Protein AF-A0A0J8QVL4-F1 (afdb_monomer_lite)

pLDDT: mean 79.71, std 18.75, range [22.23, 97.5]

Structure (mmCIF, N/CA/C/O backbone):
data_AF-A0A0J8QVL4-F1
#
_entry.id   AF-A0A0J8QVL4-F1
#
loop_
_atom_site.group_PDB
_atom_site.id
_atom_site.type_symbol
_atom_site.label_atom_id
_atom_site.label_alt_id
_atom_site.label_comp_id
_atom_site.label_asym_id
_atom_site.label_entity_id
_atom_site.label_seq_id
_atom_site.pdbx_PDB_ins_code
_atom_site.Cartn_x
_atom_site.Cartn_y
_atom_site.Cartn_z
_atom_site.occupancy
_atom_site.B_iso_or_equiv
_atom_site.auth_seq_id
_atom_site.auth_comp_id
_atom_site.auth_asym_id
_atom_site.auth_atom_id
_atom_site.pdbx_PDB_model_num
ATOM 1 N N . MET A 1 1 ? 39.184 -20.331 41.368 1.00 28.38 1 MET A N 1
ATOM 2 C CA . MET A 1 1 ? 39.234 -19.074 40.586 1.00 28.38 1 MET A CA 1
ATOM 3 C C . MET A 1 1 ? 39.093 -19.473 39.129 1.00 28.38 1 MET A C 1
ATOM 5 O O . MET A 1 1 ? 40.038 -20.032 38.588 1.00 28.38 1 MET A O 1
ATOM 9 N N . ASP A 1 2 ? 37.900 -19.327 38.549 1.00 22.23 2 ASP A N 1
ATOM 10 C CA . ASP A 1 2 ? 37.401 -20.333 37.600 1.00 22.23 2 ASP A CA 1
ATOM 11 C C . ASP A 1 2 ? 36.879 -19.774 36.267 1.00 22.23 2 ASP A C 1
ATOM 13 O O . ASP A 1 2 ? 36.326 -18.684 36.210 1.00 22.23 2 ASP A O 1
ATOM 17 N N . HIS A 1 3 ? 37.071 -20.603 35.235 1.00 25.53 3 HIS A N 1
ATOM 18 C CA . HIS A 1 3 ? 36.350 -20.815 33.967 1.00 25.53 3 HIS A CA 1
ATOM 19 C C . HIS A 1 3 ? 35.288 -19.830 33.406 1.00 25.53 3 HIS A C 1
ATOM 21 O O . HIS A 1 3 ? 34.504 -19.202 34.108 1.00 25.53 3 HIS A O 1
ATOM 27 N N . SER A 1 4 ? 35.136 -19.921 32.069 1.00 22.64 4 SER A N 1
ATOM 28 C CA . SER A 1 4 ? 34.223 -19.169 31.173 1.00 22.64 4 SER A CA 1
ATOM 29 C C . SER A 1 4 ? 34.699 -17.728 30.887 1.00 22.64 4 SER A C 1
ATOM 31 O O . SER A 1 4 ? 35.385 -17.142 31.711 1.00 22.64 4 SER A O 1
ATOM 33 N N . ASN A 1 5 ? 34.486 -17.101 29.721 1.00 23.95 5 ASN A N 1
ATOM 34 C CA . ASN A 1 5 ? 33.603 -17.333 28.559 1.00 23.95 5 ASN A CA 1
ATOM 35 C C . ASN A 1 5 ? 34.333 -16.886 27.252 1.00 23.95 5 ASN A C 1
ATOM 37 O O . ASN A 1 5 ? 35.250 -16.079 27.344 1.00 23.95 5 ASN A O 1
ATOM 41 N N . GLN A 1 6 ? 34.015 -17.289 26.008 1.00 24.62 6 GLN A N 1
ATOM 42 C CA . GLN A 1 6 ? 33.051 -18.273 25.469 1.00 24.62 6 GLN A CA 1
ATOM 43 C C . GLN A 1 6 ? 33.609 -18.903 24.150 1.00 24.62 6 GLN A C 1
ATOM 45 O O . GLN A 1 6 ? 34.723 -19.422 24.166 1.00 24.62 6 GLN A O 1
ATOM 50 N N . ARG A 1 7 ? 32.877 -18.886 23.016 1.00 23.16 7 ARG A N 1
ATOM 51 C CA . ARG A 1 7 ? 33.274 -19.326 21.650 1.00 23.16 7 ARG A CA 1
ATOM 52 C C . ARG A 1 7 ? 32.525 -18.493 20.578 1.00 23.16 7 ARG A C 1
ATOM 54 O O . ARG A 1 7 ? 31.671 -17.691 20.935 1.00 23.16 7 ARG A O 1
ATOM 61 N N . LEU A 1 8 ? 32.851 -18.716 19.294 1.00 24.00 8 LEU A N 1
ATOM 62 C CA . LEU A 1 8 ? 32.160 -18.249 18.068 1.00 24.00 8 LEU A CA 1
ATOM 63 C C . LEU A 1 8 ? 30.622 -18.091 18.191 1.00 24.00 8 LEU A C 1
ATOM 65 O O . LEU A 1 8 ? 29.977 -18.942 18.806 1.00 24.00 8 LEU A O 1
ATOM 69 N N . PRO A 1 9 ? 30.026 -17.112 17.477 1.00 25.50 9 PRO A N 1
ATOM 70 C CA . PRO A 1 9 ? 29.537 -17.430 16.126 1.00 25.50 9 PRO A CA 1
ATOM 71 C C . PRO A 1 9 ? 29.955 -16.452 15.010 1.00 25.50 9 PRO A C 1
ATOM 73 O O . PRO A 1 9 ? 30.121 -15.253 15.208 1.00 25.50 9 PRO A O 1
ATOM 76 N N . VAL A 1 10 ? 30.059 -17.007 13.801 1.00 29.09 10 VAL A N 1
ATOM 77 C CA . VAL A 1 10 ? 30.136 -16.305 12.506 1.00 29.09 10 VAL A CA 1
ATOM 78 C C . VAL A 1 10 ? 28.773 -16.467 11.805 1.00 29.09 10 VAL A C 1
ATOM 80 O O . VAL A 1 10 ? 28.102 -17.466 12.050 1.00 29.09 10 VAL A O 1
ATOM 83 N N . LEU A 1 11 ? 28.414 -15.529 10.910 1.00 23.84 11 LEU A N 1
ATOM 84 C CA . LEU A 1 11 ? 27.121 -15.365 10.199 1.00 23.84 11 LEU A CA 1
ATOM 85 C C . LEU A 1 11 ? 25.985 -14.727 11.032 1.00 23.84 11 LEU A C 1
ATOM 87 O O . LEU A 1 11 ? 25.540 -15.329 12.001 1.00 23.84 11 LEU A O 1
ATOM 91 N N . LEU A 1 12 ? 25.482 -13.563 10.560 1.00 25.17 12 LEU A N 1
ATOM 92 C CA . LEU A 1 12 ? 24.091 -13.018 10.625 1.00 25.17 12 LEU A CA 1
ATOM 93 C C . LEU A 1 12 ? 23.994 -11.470 10.769 1.00 25.17 12 LEU A C 1
ATOM 95 O O . LEU A 1 12 ? 23.228 -10.961 11.581 1.00 25.17 12 LEU A O 1
ATOM 99 N N . THR A 1 13 ? 24.714 -10.688 9.951 1.00 25.05 13 THR A N 1
ATOM 100 C CA . THR A 1 13 ? 24.688 -9.200 10.001 1.00 25.05 13 THR A CA 1
ATOM 101 C C . THR A 1 13 ? 24.576 -8.523 8.621 1.00 25.05 13 THR A C 1
ATOM 103 O O . THR A 1 13 ? 25.299 -7.585 8.306 1.00 25.05 13 THR A O 1
ATOM 106 N N . ALA A 1 14 ? 23.642 -8.979 7.775 1.00 24.83 14 ALA A N 1
ATOM 107 C CA . ALA A 1 14 ? 23.415 -8.431 6.426 1.00 24.83 14 ALA A CA 1
ATOM 108 C C . ALA A 1 14 ? 21.928 -8.093 6.158 1.00 24.83 14 ALA A C 1
ATOM 110 O O . ALA A 1 14 ? 21.315 -8.654 5.250 1.00 24.83 14 ALA A O 1
ATOM 111 N N . ALA A 1 15 ? 21.322 -7.222 6.981 1.00 25.09 15 ALA A N 1
ATOM 112 C CA . ALA A 1 15 ? 19.874 -6.953 6.944 1.00 25.09 15 ALA A CA 1
ATOM 113 C C . ALA A 1 15 ? 19.450 -5.559 7.482 1.00 25.09 15 ALA A C 1
ATOM 115 O O . ALA A 1 15 ? 18.636 -5.474 8.398 1.00 25.09 15 ALA A O 1
ATOM 116 N N . THR A 1 16 ? 19.976 -4.454 6.933 1.00 25.03 16 THR A N 1
ATOM 117 C CA . THR A 1 16 ? 19.717 -3.087 7.455 1.00 25.03 16 THR A CA 1
ATOM 118 C C . THR A 1 16 ? 19.412 -2.021 6.390 1.00 25.03 16 THR A C 1
ATOM 120 O O . THR A 1 16 ? 20.083 -0.997 6.313 1.00 25.03 16 THR A O 1
ATOM 123 N N . ALA A 1 17 ? 18.348 -2.215 5.599 1.00 24.56 17 ALA A N 1
ATOM 124 C CA . ALA A 1 17 ? 17.564 -1.112 5.011 1.00 24.56 17 ALA A CA 1
ATOM 125 C C . ALA A 1 17 ? 16.278 -1.618 4.319 1.00 24.56 17 ALA A C 1
ATOM 127 O O . ALA A 1 17 ? 16.263 -2.737 3.798 1.00 24.56 17 ALA A O 1
ATOM 128 N N . PRO A 1 18 ? 15.209 -0.795 4.226 1.00 26.20 18 PRO A N 1
ATOM 129 C CA . PRO A 1 18 ? 13.975 -1.118 3.503 1.00 26.20 18 PRO A CA 1
ATOM 130 C C . PRO A 1 18 ? 14.159 -0.977 1.980 1.00 26.20 18 PRO A C 1
ATOM 132 O O . PRO A 1 18 ? 13.442 -0.239 1.302 1.00 26.20 18 PRO A O 1
ATOM 135 N N . HIS A 1 19 ? 15.149 -1.671 1.422 1.00 29.91 19 HIS A N 1
ATOM 136 C CA . HIS A 1 19 ? 15.411 -1.651 -0.006 1.00 29.91 19 HIS A CA 1
ATOM 137 C C . HIS A 1 19 ? 14.321 -2.402 -0.778 1.00 29.91 19 HIS A C 1
ATOM 139 O O . HIS A 1 19 ? 14.218 -3.629 -0.711 1.00 29.91 19 HIS A O 1
ATOM 145 N N . THR A 1 20 ? 13.635 -1.703 -1.683 1.00 28.09 20 THR A N 1
ATOM 146 C CA . THR A 1 20 ? 13.179 -2.323 -2.933 1.00 28.09 20 THR A CA 1
ATOM 147 C C . THR A 1 20 ? 14.398 -2.620 -3.812 1.00 28.09 20 THR A C 1
ATOM 149 O O . THR A 1 20 ? 14.589 -1.994 -4.854 1.00 28.09 20 THR A O 1
ATOM 152 N N . HIS A 1 21 ? 15.250 -3.556 -3.376 1.00 31.02 21 HIS A N 1
ATOM 153 C CA . HIS A 1 21 ? 16.342 -4.094 -4.182 1.00 31.02 21 HIS A CA 1
ATOM 154 C C . HIS A 1 21 ? 15.748 -4.913 -5.330 1.00 31.02 21 HIS A C 1
ATOM 156 O O . HIS A 1 21 ? 15.659 -6.145 -5.293 1.00 31.02 21 HIS A O 1
ATOM 162 N N . GLU A 1 22 ? 15.387 -4.210 -6.399 1.00 29.97 22 GLU A N 1
ATOM 163 C CA . GLU A 1 22 ? 15.580 -4.759 -7.729 1.00 29.97 22 GLU A CA 1
ATOM 164 C C . GLU A 1 22 ? 17.099 -4.893 -7.896 1.00 29.97 22 GLU A C 1
ATOM 166 O O . GLU A 1 22 ? 17.783 -3.941 -8.259 1.00 29.97 22 GLU A O 1
ATOM 171 N N . LEU A 1 23 ? 17.626 -6.071 -7.530 1.00 27.78 23 LEU A N 1
ATOM 172 C CA . LEU A 1 23 ? 18.971 -6.512 -7.909 1.00 27.78 23 LEU A CA 1
ATOM 173 C C . LEU A 1 23 ? 19.200 -6.149 -9.378 1.00 27.78 23 LEU A C 1
ATOM 175 O O . LEU A 1 23 ? 18.275 -6.303 -10.184 1.00 27.78 23 LEU A O 1
ATOM 179 N N . SER A 1 24 ? 20.412 -5.671 -9.688 1.00 33.34 24 SER A N 1
ATOM 180 C CA . SER A 1 24 ? 20.784 -5.136 -11.002 1.00 33.34 24 SER A CA 1
ATOM 181 C C . SER A 1 24 ? 20.139 -5.917 -12.147 1.00 33.34 24 SER A C 1
ATOM 183 O O . SER A 1 24 ? 20.134 -7.149 -12.157 1.00 33.34 24 SER A O 1
ATOM 185 N N . ARG A 1 25 ? 19.640 -5.200 -13.163 1.00 42.72 25 ARG A N 1
ATOM 186 C CA . ARG A 1 25 ? 19.015 -5.801 -14.359 1.00 42.72 25 ARG A CA 1
ATOM 187 C C . ARG A 1 25 ? 19.977 -6.680 -15.178 1.00 42.72 25 ARG A C 1
ATOM 189 O O . ARG A 1 25 ? 19.543 -7.297 -16.151 1.00 42.72 25 ARG A O 1
ATOM 196 N N . ALA A 1 26 ? 21.236 -6.795 -14.747 1.00 35.22 26 ALA A N 1
ATOM 197 C CA . ALA A 1 26 ? 22.073 -7.976 -14.923 1.00 35.22 26 ALA A CA 1
ATOM 198 C C . ALA A 1 26 ? 21.353 -9.264 -14.464 1.00 35.22 26 ALA A C 1
ATOM 200 O O . ALA A 1 26 ? 21.518 -9.772 -13.356 1.00 35.22 26 ALA A O 1
ATOM 201 N N . THR A 1 27 ? 20.578 -9.841 -15.380 1.00 41.84 27 THR A N 1
ATOM 202 C CA . THR A 1 27 ? 20.256 -11.267 -15.348 1.00 41.84 27 THR A CA 1
ATOM 203 C C . THR A 1 27 ? 21.536 -12.082 -15.183 1.00 41.84 27 THR A C 1
ATOM 205 O O . THR A 1 27 ? 22.532 -11.760 -15.831 1.00 41.84 27 THR A O 1
ATOM 208 N N . SER A 1 28 ? 21.463 -13.162 -14.394 1.00 37.44 28 SER A N 1
ATOM 209 C CA . SER A 1 28 ? 22.421 -14.281 -14.406 1.00 37.44 28 SER A CA 1
ATOM 210 C C . SER A 1 28 ? 23.033 -14.463 -15.799 1.00 37.44 28 SER A C 1
ATOM 212 O O . SER A 1 28 ? 22.246 -14.589 -16.746 1.00 37.44 28 SER A O 1
ATOM 214 N N . PRO A 1 29 ? 24.371 -14.542 -15.955 1.00 34.25 29 PRO A N 1
ATOM 215 C CA . PRO A 1 29 ? 24.927 -15.133 -17.164 1.00 34.25 29 PRO A CA 1
ATOM 216 C C . PRO A 1 29 ? 24.305 -16.528 -17.300 1.00 34.25 29 PRO A C 1
ATOM 218 O O . PRO A 1 29 ? 24.163 -17.268 -16.323 1.00 34.25 29 PRO A O 1
ATOM 221 N N . GLY A 1 30 ? 23.763 -16.802 -18.477 1.00 35.84 30 GLY A N 1
ATOM 222 C CA . GLY A 1 30 ? 22.739 -17.824 -18.658 1.00 35.84 30 GLY A CA 1
ATOM 223 C C . GLY A 1 30 ? 21.930 -17.462 -19.888 1.00 35.84 30 GLY A C 1
ATOM 224 O O . GLY A 1 30 ? 21.100 -16.555 -19.839 1.00 35.84 30 GLY A O 1
ATOM 225 N N . GLY A 1 31 ? 22.258 -18.123 -20.996 1.00 40.38 31 GLY A N 1
ATOM 226 C CA . GLY A 1 31 ? 21.935 -17.660 -22.341 1.00 40.38 31 GLY A CA 1
ATOM 227 C C . GLY A 1 31 ? 20.446 -17.583 -22.687 1.00 40.38 31 GLY A C 1
ATOM 228 O O . GLY A 1 31 ? 19.537 -17.773 -21.861 1.00 40.38 31 GLY A O 1
ATOM 229 N N . GLY A 1 32 ? 20.202 -17.326 -23.974 1.00 41.00 32 GLY A N 1
ATOM 230 C CA . GLY A 1 32 ? 18.872 -17.448 -24.561 1.00 41.00 32 GLY A CA 1
ATOM 231 C C . GLY A 1 32 ? 18.220 -18.788 -24.183 1.00 41.00 32 GLY A C 1
ATOM 232 O O . GLY A 1 32 ? 18.923 -19.764 -23.914 1.00 41.00 32 GLY A O 1
ATOM 233 N N . PRO A 1 33 ? 16.877 -18.862 -24.080 1.00 36.72 33 PRO A N 1
ATOM 234 C CA . PRO A 1 33 ? 16.226 -20.165 -23.970 1.00 36.72 33 PRO A CA 1
ATOM 235 C C . PRO A 1 33 ? 16.722 -21.044 -25.132 1.00 36.72 33 PRO A C 1
ATOM 237 O O . PRO A 1 33 ? 16.661 -20.568 -26.265 1.00 36.72 33 PRO A O 1
ATOM 240 N N . PRO A 1 34 ? 17.237 -22.261 -24.877 1.00 33.31 34 PRO A N 1
ATOM 241 C CA . PRO A 1 34 ? 17.708 -23.114 -25.958 1.00 33.31 34 PRO A CA 1
ATOM 242 C C . PRO A 1 34 ? 16.543 -23.377 -26.911 1.00 33.31 34 PRO A C 1
ATOM 244 O O . PRO A 1 34 ? 15.437 -23.687 -26.466 1.00 33.31 34 PRO A O 1
ATOM 247 N N . GLU A 1 35 ? 16.783 -23.265 -28.216 1.00 39.25 35 GLU A N 1
ATOM 248 C CA . GLU A 1 35 ? 15.763 -23.481 -29.256 1.00 39.25 35 GLU A CA 1
ATOM 249 C C . GLU A 1 35 ? 15.505 -24.995 -29.491 1.00 39.25 35 GLU A C 1
ATOM 251 O O . GLU A 1 35 ? 15.078 -25.432 -30.555 1.00 39.25 35 GLU A O 1
ATOM 256 N N . SER A 1 36 ? 15.751 -25.816 -28.462 1.00 31.67 36 SER A N 1
ATOM 257 C CA . SER A 1 36 ? 15.627 -27.272 -28.468 1.00 31.67 36 SER A CA 1
ATOM 258 C C . SER A 1 36 ? 14.165 -27.729 -28.434 1.00 31.67 36 SER A C 1
ATOM 260 O O . SER A 1 36 ? 13.452 -27.480 -27.459 1.00 31.67 36 SER A O 1
ATOM 262 N N . ASN A 1 37 ? 13.785 -28.503 -29.452 1.00 32.66 37 ASN A N 1
ATOM 263 C CA . ASN A 1 37 ? 12.571 -29.322 -29.549 1.00 32.66 37 ASN A CA 1
ATOM 264 C C . ASN A 1 37 ? 11.241 -28.552 -29.679 1.00 32.66 37 ASN A C 1
ATOM 266 O O . ASN A 1 37 ? 10.279 -28.805 -28.954 1.00 32.66 37 ASN A O 1
ATOM 270 N N . MET A 1 38 ? 11.143 -27.701 -30.707 1.00 36.69 38 MET A N 1
ATOM 271 C CA . MET A 1 38 ? 9.871 -27.212 -31.277 1.00 36.69 38 MET A CA 1
ATOM 272 C C . MET A 1 38 ? 9.099 -28.314 -32.051 1.00 36.69 38 MET A C 1
ATOM 274 O O . MET A 1 38 ? 8.659 -28.109 -33.179 1.00 36.69 38 MET A O 1
ATOM 278 N N . ASN A 1 39 ? 8.899 -29.489 -31.445 1.00 35.06 39 ASN A N 1
ATOM 279 C CA . ASN A 1 39 ? 8.082 -30.565 -32.021 1.00 35.06 39 ASN A CA 1
ATOM 280 C C . ASN A 1 39 ? 6.620 -30.435 -31.560 1.00 35.06 39 ASN A C 1
ATOM 282 O O . ASN A 1 39 ? 6.219 -31.027 -30.560 1.00 35.06 39 ASN A O 1
ATOM 286 N N . GLY A 1 40 ? 5.821 -29.657 -32.294 1.00 35.44 40 GLY A N 1
ATOM 287 C CA . GLY A 1 40 ? 4.372 -29.550 -32.091 1.00 35.44 40 GLY A CA 1
ATOM 288 C C . GLY A 1 40 ? 3.753 -28.379 -32.859 1.00 35.44 40 GLY A C 1
ATOM 289 O O . GLY A 1 40 ? 4.302 -27.281 -32.849 1.00 35.44 40 GLY A O 1
ATOM 290 N N . LEU A 1 41 ? 2.597 -28.597 -33.498 1.00 36.03 41 LEU A N 1
ATOM 291 C CA . LEU A 1 41 ? 1.932 -27.642 -34.406 1.00 36.03 41 LEU A CA 1
ATOM 292 C C . LEU A 1 41 ? 1.216 -26.473 -33.680 1.00 36.03 41 LEU A C 1
ATOM 294 O O . LEU A 1 41 ? 0.216 -25.943 -34.159 1.00 36.03 41 LEU A O 1
ATOM 298 N N . GLU A 1 42 ? 1.702 -26.063 -32.509 1.00 42.53 42 GLU A N 1
ATOM 299 C CA . GLU A 1 42 ? 1.120 -24.969 -31.729 1.00 42.53 42 GLU A CA 1
ATOM 300 C C . GLU A 1 42 ? 1.843 -23.645 -31.994 1.00 42.53 42 GLU A C 1
ATOM 302 O O . GLU A 1 42 ? 2.977 -23.443 -31.552 1.00 42.53 42 GLU A O 1
ATOM 307 N N . ASP A 1 43 ? 1.134 -22.723 -32.646 1.00 47.34 43 ASP A N 1
ATOM 308 C CA . ASP A 1 43 ? 1.580 -21.365 -32.964 1.00 47.34 43 ASP A CA 1
ATOM 309 C C . ASP A 1 43 ? 2.275 -20.665 -31.766 1.00 47.34 43 ASP A C 1
ATOM 311 O O . ASP A 1 43 ? 1.642 -20.391 -30.732 1.00 47.34 43 ASP A O 1
ATOM 315 N N . PRO A 1 44 ? 3.581 -20.347 -31.876 1.00 51.12 44 PRO A N 1
ATOM 316 C CA . PRO A 1 44 ? 4.358 -19.805 -30.771 1.00 51.12 44 PRO A CA 1
ATOM 317 C C . PRO A 1 44 ? 3.998 -18.357 -30.415 1.00 51.12 44 PRO A C 1
ATOM 319 O O . PRO A 1 44 ? 4.475 -17.888 -29.380 1.00 51.12 44 PRO A O 1
ATOM 322 N N . THR A 1 45 ? 3.184 -17.646 -31.207 1.00 50.34 45 THR A N 1
ATOM 323 C CA . THR A 1 45 ? 2.705 -16.282 -30.899 1.00 50.34 45 THR A CA 1
ATOM 324 C C . THR A 1 45 ? 1.615 -16.285 -29.820 1.00 50.34 45 THR A C 1
ATOM 326 O O . THR A 1 45 ? 1.632 -15.461 -28.898 1.00 50.34 45 THR A O 1
ATOM 329 N N . LYS A 1 46 ? 0.723 -17.285 -29.865 1.00 55.25 46 LYS A N 1
ATOM 330 C CA . LYS A 1 46 ? -0.410 -17.459 -28.940 1.00 55.25 46 LYS A CA 1
ATOM 331 C C . LYS A 1 46 ? 0.058 -17.747 -27.511 1.00 55.25 46 LYS A C 1
ATOM 333 O O . LYS A 1 46 ? -0.582 -17.349 -26.540 1.00 55.25 46 LYS A O 1
ATOM 338 N N . LYS A 1 47 ? 1.240 -18.356 -27.357 1.00 64.25 47 LYS A N 1
ATOM 339 C CA . LYS A 1 47 ? 1.864 -18.639 -26.055 1.00 64.25 47 LYS A CA 1
ATOM 340 C C . LYS A 1 47 ? 2.379 -17.355 -25.388 1.00 64.25 47 LYS A C 1
ATOM 342 O O . LYS A 1 47 ? 3.480 -16.879 -25.676 1.00 64.25 47 LYS A O 1
ATOM 347 N N . ALA A 1 48 ? 1.616 -16.859 -24.410 1.00 69.62 48 ALA A N 1
ATOM 348 C CA . ALA A 1 48 ? 1.839 -15.657 -23.586 1.00 69.62 48 ALA A CA 1
ATOM 349 C C . ALA A 1 48 ? 3.228 -15.500 -22.909 1.00 69.62 48 ALA A C 1
ATOM 351 O O . ALA A 1 48 ? 3.526 -14.469 -22.298 1.00 69.62 48 ALA A O 1
ATOM 352 N N . ARG A 1 49 ? 4.080 -16.534 -22.939 1.00 69.88 49 ARG A N 1
ATOM 353 C CA . ARG A 1 49 ? 5.381 -16.609 -22.254 1.00 69.88 49 ARG A CA 1
ATOM 354 C C . ARG A 1 49 ? 6.361 -17.462 -23.052 1.00 69.88 49 ARG A C 1
ATOM 356 O O . ARG A 1 49 ? 5.970 -18.513 -23.545 1.00 69.88 49 ARG A O 1
ATOM 363 N N . SER A 1 50 ? 7.647 -17.102 -23.053 1.00 69.00 50 SER A N 1
ATOM 364 C CA . SER A 1 50 ? 8.716 -17.989 -23.553 1.00 69.00 50 SER A CA 1
ATOM 365 C C . SER A 1 50 ? 9.193 -19.018 -22.517 1.00 69.00 50 SER A C 1
ATOM 367 O O . SER A 1 50 ? 9.798 -20.023 -22.873 1.00 69.00 50 SER A O 1
ATOM 369 N N . ARG A 1 51 ? 8.925 -18.795 -21.220 1.00 70.88 51 ARG A N 1
ATOM 370 C CA . ARG A 1 51 ? 9.169 -19.771 -20.140 1.00 70.88 51 ARG A CA 1
ATOM 371 C C . ARG A 1 51 ? 7.923 -19.869 -19.235 1.00 70.88 51 ARG A C 1
ATOM 373 O O . ARG A 1 51 ? 7.521 -18.834 -18.683 1.00 70.88 51 ARG A O 1
ATOM 380 N N . PRO A 1 52 ? 7.326 -21.062 -19.018 1.00 75.88 52 PRO A N 1
ATOM 381 C CA . PRO A 1 52 ? 6.073 -21.228 -18.264 1.00 75.88 52 PRO A CA 1
ATOM 382 C C . PRO A 1 52 ? 6.195 -20.764 -16.803 1.00 75.88 52 PRO A C 1
ATOM 384 O O . PRO A 1 52 ? 7.303 -20.567 -16.290 1.00 75.88 52 PRO A O 1
ATOM 387 N N . ARG A 1 53 ? 5.066 -20.556 -16.111 1.00 80.69 53 ARG A N 1
ATOM 388 C CA . ARG A 1 53 ? 5.058 -20.182 -14.683 1.00 80.69 53 ARG A CA 1
ATOM 389 C C . ARG A 1 53 ? 5.623 -21.328 -13.835 1.00 80.69 53 ARG A C 1
ATOM 391 O O . ARG A 1 53 ? 5.190 -22.460 -13.980 1.00 80.69 53 ARG A O 1
ATOM 398 N N . THR A 1 54 ? 6.534 -21.032 -12.902 1.00 83.00 54 THR A N 1
ATOM 399 C CA . THR A 1 54 ? 7.089 -22.028 -11.953 1.00 83.00 54 THR A CA 1
ATOM 400 C C . THR A 1 54 ? 6.165 -22.332 -10.770 1.00 83.00 54 THR A C 1
ATOM 402 O O . THR A 1 54 ? 6.629 -22.797 -9.738 1.00 83.00 54 THR A O 1
ATOM 405 N N . TYR A 1 55 ? 4.887 -21.954 -10.846 1.00 88.00 55 TYR A N 1
ATOM 406 C CA . TYR A 1 55 ? 3.928 -22.113 -9.755 1.00 88.00 55 TYR A CA 1
ATOM 407 C C . TYR A 1 55 ? 2.497 -21.964 -10.296 1.00 88.00 55 TYR A C 1
ATOM 409 O O . TYR A 1 55 ? 2.184 -20.894 -10.840 1.00 88.00 55 TYR A O 1
ATOM 417 N N . PRO A 1 56 ? 1.636 -22.989 -10.182 1.00 89.94 56 PRO A N 1
ATOM 418 C CA . PRO A 1 56 ? 0.258 -22.953 -10.655 1.00 89.94 56 PRO A CA 1
ATOM 419 C C . PRO A 1 56 ? -0.643 -22.236 -9.637 1.00 89.94 56 PRO A C 1
ATOM 421 O O . PRO A 1 56 ? -1.427 -22.855 -8.928 1.00 89.94 56 PRO A O 1
ATOM 424 N N . TYR A 1 57 ? -0.538 -20.904 -9.586 1.00 89.31 57 TYR A N 1
ATOM 425 C CA . TYR A 1 57 ? -1.294 -20.023 -8.675 1.00 89.31 57 TYR A CA 1
ATOM 426 C C . TYR A 1 57 ? -2.801 -20.331 -8.590 1.00 89.31 57 TYR A C 1
ATOM 428 O O . TYR A 1 57 ? -3.388 -20.206 -7.522 1.00 89.31 57 TYR A O 1
ATOM 436 N N . PHE A 1 58 ? -3.402 -20.749 -9.704 1.00 90.88 58 PHE A N 1
ATOM 437 C CA . PHE A 1 58 ? -4.826 -21.060 -9.833 1.00 90.88 58 PHE A CA 1
ATOM 438 C C . PHE A 1 58 ? -5.233 -22.411 -9.211 1.00 90.88 58 PHE A C 1
ATOM 440 O O . PHE A 1 58 ? -6.369 -22.551 -8.782 1.00 90.88 58 PHE A O 1
ATOM 447 N N . LYS A 1 59 ? -4.314 -23.391 -9.131 1.00 91.12 59 LYS A N 1
ATOM 448 C CA . LYS A 1 59 ? -4.579 -24.751 -8.608 1.00 91.12 59 LYS A CA 1
ATOM 449 C C . LYS A 1 59 ? -4.752 -24.776 -7.085 1.00 91.12 59 LYS A C 1
ATOM 451 O O . LYS A 1 59 ? -5.391 -25.677 -6.559 1.00 91.12 59 LYS A O 1
ATOM 456 N N . TYR A 1 60 ? -4.132 -23.828 -6.384 1.00 92.94 60 TYR A N 1
ATOM 457 C CA . TYR A 1 60 ? -3.908 -23.906 -4.937 1.00 92.94 60 TYR A CA 1
ATOM 458 C C . TYR A 1 60 ? -4.742 -22.946 -4.090 1.00 92.94 60 TYR A C 1
ATOM 460 O O . TYR A 1 60 ? -4.494 -22.839 -2.891 1.00 92.94 60 TYR A O 1
ATOM 468 N N . LEU A 1 61 ? -5.691 -22.223 -4.683 1.00 93.62 61 LEU A N 1
ATOM 469 C CA . LEU A 1 61 ? -6.676 -21.473 -3.905 1.00 93.62 61 LEU A CA 1
ATOM 470 C C . LEU A 1 61 ? -7.763 -22.437 -3.395 1.00 93.62 61 LEU A C 1
ATOM 472 O O . LEU A 1 61 ? -8.088 -23.393 -4.096 1.00 93.62 61 LEU A O 1
ATOM 476 N N . PRO A 1 62 ? -8.353 -22.202 -2.209 1.00 93.00 62 PRO A N 1
ATOM 477 C CA . PRO A 1 62 ? -9.333 -23.113 -1.612 1.00 93.00 62 PRO A CA 1
ATOM 478 C C . PRO A 1 62 ? -10.743 -23.000 -2.232 1.00 93.00 62 PRO A C 1
ATOM 480 O O . PRO A 1 62 ? -11.721 -23.452 -1.646 1.00 93.00 62 PRO A O 1
ATOM 483 N N . TYR A 1 63 ? -10.866 -22.374 -3.404 1.00 92.56 63 TYR A N 1
ATOM 484 C CA . TYR A 1 63 ? -12.117 -22.120 -4.119 1.00 92.56 63 TYR A CA 1
ATOM 485 C C . TYR A 1 63 ? -11.892 -22.191 -5.632 1.00 92.56 63 TYR A C 1
ATOM 487 O O . TYR A 1 63 ? -10.791 -21.916 -6.117 1.00 92.56 63 TYR A O 1
ATOM 495 N N . LYS A 1 64 ? -12.947 -22.517 -6.394 1.00 90.38 64 LYS A N 1
ATOM 496 C CA . LYS A 1 64 ? -12.885 -22.502 -7.863 1.00 90.38 64 LYS A CA 1
ATOM 497 C C . LYS A 1 64 ? -12.593 -21.077 -8.360 1.00 90.38 64 LYS A C 1
ATOM 499 O O . LYS A 1 64 ? -13.225 -20.115 -7.925 1.00 90.38 64 LYS A O 1
ATOM 504 N N . VAL A 1 65 ? -11.646 -20.963 -9.288 1.00 91.56 65 VAL A N 1
ATOM 505 C CA . VAL A 1 65 ? -11.349 -19.725 -10.020 1.00 91.56 65 VAL A CA 1
ATOM 506 C C . VAL A 1 65 ? -12.042 -19.699 -11.383 1.00 91.56 65 VAL A C 1
ATOM 508 O O . VAL A 1 65 ? -12.546 -20.708 -11.872 1.00 91.56 65 VAL A O 1
ATOM 511 N N . GLU A 1 66 ? -12.042 -18.527 -11.996 1.00 91.50 66 GLU A N 1
ATOM 512 C CA . GLU A 1 66 ? -12.474 -18.287 -13.367 1.00 91.50 66 GLU A CA 1
ATOM 513 C C . GLU A 1 66 ? -11.565 -18.947 -14.433 1.00 91.50 66 GLU A C 1
ATOM 515 O O . GLU A 1 66 ? -10.339 -19.008 -14.300 1.00 91.50 66 GLU A O 1
ATOM 520 N N . ASP A 1 67 ? -12.178 -19.424 -15.520 1.00 89.38 67 ASP A N 1
ATOM 521 C CA . ASP A 1 67 ? -11.504 -20.154 -16.602 1.00 89.38 67 ASP A CA 1
ATOM 522 C C . ASP A 1 67 ? -10.729 -19.215 -17.564 1.00 89.38 67 ASP A C 1
ATOM 524 O O . ASP A 1 67 ? -10.742 -17.990 -17.429 1.00 89.38 67 ASP A O 1
ATOM 528 N N . GLU A 1 68 ? -9.978 -19.757 -18.535 1.00 86.06 68 GLU A N 1
ATOM 529 C CA . GLU A 1 68 ? -9.180 -18.938 -19.480 1.00 86.06 68 GLU A CA 1
ATOM 530 C C . GLU A 1 68 ? -10.039 -18.038 -20.376 1.00 86.06 68 GLU A C 1
ATOM 532 O O . GLU A 1 68 ? -9.726 -16.858 -20.529 1.00 86.06 68 GLU A O 1
ATOM 537 N N . ALA A 1 69 ? -11.166 -18.555 -20.872 1.00 88.12 69 ALA A N 1
ATOM 538 C CA . ALA A 1 69 ? -12.103 -17.792 -21.694 1.00 88.12 69 ALA A CA 1
ATOM 539 C C . ALA A 1 69 ? -12.648 -16.552 -20.961 1.00 88.12 69 ALA A C 1
ATOM 541 O O . ALA A 1 69 ? -12.651 -15.465 -21.531 1.00 88.12 69 ALA A O 1
ATOM 542 N N . GLN A 1 70 ? -13.022 -16.678 -19.681 1.00 88.62 70 GLN A N 1
ATOM 543 C CA . GLN A 1 70 ? -13.516 -15.546 -18.888 1.00 88.62 70 GLN A CA 1
ATOM 544 C C . GLN A 1 70 ? -12.424 -14.492 -18.659 1.00 88.62 70 GLN A C 1
ATOM 546 O O . GLN A 1 70 ? -12.679 -13.295 -18.752 1.00 88.62 70 GLN A O 1
ATOM 551 N N . ARG A 1 71 ? -11.181 -14.916 -18.391 1.00 90.00 71 ARG A N 1
ATOM 552 C CA . ARG A 1 71 ? -10.051 -13.987 -18.201 1.00 90.00 71 ARG A CA 1
ATOM 553 C C . ARG A 1 71 ? -9.727 -13.224 -19.481 1.00 90.00 71 ARG A C 1
ATOM 555 O O . ARG A 1 71 ? -9.382 -12.046 -19.392 1.00 90.00 71 ARG A O 1
ATOM 562 N N . GLN A 1 72 ? -9.876 -13.877 -20.635 1.00 89.94 72 GLN A N 1
ATOM 563 C CA . GLN A 1 72 ? -9.728 -13.254 -21.945 1.00 89.94 72 GLN A CA 1
ATOM 564 C C . GLN A 1 72 ? -10.875 -12.275 -22.236 1.00 89.94 72 GLN A C 1
ATOM 566 O O . GLN A 1 72 ? -10.594 -11.122 -22.531 1.00 89.94 72 GLN A O 1
ATOM 571 N N . GLN A 1 73 ? -12.138 -12.655 -22.012 1.00 90.12 73 GLN A N 1
ATOM 572 C CA . GLN A 1 73 ? -13.291 -11.746 -22.133 1.00 90.12 73 GLN A CA 1
ATOM 573 C C . GLN A 1 73 ? -13.142 -10.484 -21.268 1.00 90.12 73 GLN A C 1
ATOM 575 O O . GLN A 1 73 ? -13.368 -9.377 -21.752 1.00 90.12 73 GLN A O 1
ATOM 580 N N . ASN A 1 74 ? -12.692 -10.626 -20.014 1.00 90.50 74 ASN A N 1
ATOM 581 C CA . ASN A 1 74 ? -12.422 -9.481 -19.139 1.00 90.50 74 ASN A CA 1
ATOM 582 C C . ASN A 1 74 ? -11.310 -8.575 -19.709 1.00 90.50 74 ASN A C 1
ATOM 584 O O . ASN A 1 74 ? -11.394 -7.355 -19.596 1.00 90.50 74 ASN A O 1
ATOM 588 N N . LEU A 1 75 ? -10.268 -9.150 -20.324 1.00 91.12 75 LEU A N 1
ATOM 589 C CA . LEU A 1 75 ? -9.219 -8.382 -21.003 1.00 91.12 75 LEU A CA 1
ATOM 590 C C . LEU A 1 75 ? -9.766 -7.665 -22.246 1.00 91.12 75 LEU A C 1
ATOM 592 O O . LEU A 1 75 ? -9.454 -6.497 -22.450 1.00 91.12 75 LEU A O 1
ATOM 596 N N . ASP A 1 76 ? -10.600 -8.328 -23.043 1.00 91.25 76 ASP A N 1
ATOM 597 C CA . ASP A 1 76 ? -11.182 -7.756 -24.257 1.00 91.25 76 ASP A CA 1
ATOM 598 C C . ASP A 1 76 ? -12.163 -6.612 -23.935 1.00 91.25 76 ASP A C 1
ATOM 600 O O . ASP A 1 76 ? -12.168 -5.599 -24.634 1.00 91.25 76 ASP A O 1
ATOM 604 N N . GLU A 1 77 ? -12.914 -6.690 -22.828 1.00 90.62 77 GLU A N 1
ATOM 605 C CA . GLU A 1 77 ? -13.727 -5.571 -22.322 1.00 90.62 77 GLU A CA 1
ATOM 606 C C . GLU A 1 77 ? -12.853 -4.390 -21.846 1.00 90.62 77 GLU A C 1
ATOM 608 O O . GLU A 1 77 ? -13.141 -3.238 -22.186 1.00 90.62 77 GLU A O 1
ATOM 613 N N . ILE A 1 78 ? -11.743 -4.654 -21.139 1.00 90.56 78 ILE A N 1
ATOM 614 C CA . ILE A 1 78 ? -10.762 -3.618 -20.758 1.00 90.56 78 ILE A CA 1
ATOM 615 C C . ILE A 1 78 ? -10.182 -2.931 -22.005 1.00 90.56 78 ILE A C 1
ATOM 617 O O . ILE A 1 78 ? -10.116 -1.701 -22.053 1.00 90.56 78 ILE A O 1
ATOM 621 N N . LEU A 1 79 ? -9.791 -3.699 -23.028 1.00 92.00 79 LEU A N 1
ATOM 622 C CA . LEU A 1 79 ? -9.246 -3.171 -24.284 1.00 92.00 79 LEU A CA 1
ATOM 623 C C . LEU A 1 79 ? -10.293 -2.365 -25.065 1.00 92.00 79 LEU A C 1
ATOM 625 O O . LEU A 1 79 ? -9.995 -1.255 -25.503 1.00 92.00 79 LEU A O 1
ATOM 629 N N . LYS A 1 80 ? -11.532 -2.864 -25.167 1.00 90.44 80 LYS A N 1
ATOM 630 C CA . LYS A 1 80 ? -12.666 -2.183 -25.813 1.00 90.44 80 LYS A CA 1
ATOM 631 C C . LYS A 1 80 ? -12.889 -0.784 -25.240 1.00 90.44 80 LYS A C 1
ATOM 633 O O . LYS A 1 80 ? -13.012 0.186 -25.995 1.00 90.44 80 LYS A O 1
ATOM 638 N N . TYR A 1 81 ? -12.920 -0.650 -23.914 1.00 89.00 81 TYR A N 1
ATOM 639 C CA . TYR A 1 81 ? -13.131 0.649 -23.278 1.00 89.00 81 TYR A CA 1
ATOM 640 C C . TYR A 1 81 ? -11.874 1.531 -23.234 1.00 89.00 81 TYR A C 1
ATOM 642 O O . TYR A 1 81 ? -12.013 2.751 -23.349 1.00 89.00 81 TYR A O 1
ATOM 650 N N . LEU A 1 82 ? -10.667 0.955 -23.160 1.00 90.44 82 LEU A N 1
ATOM 651 C CA . LEU A 1 82 ? -9.404 1.689 -23.321 1.00 90.44 82 LEU A CA 1
ATOM 652 C C . LEU A 1 82 ? -9.308 2.326 -24.718 1.00 90.44 82 LEU A C 1
ATOM 654 O O . LEU A 1 82 ? -9.089 3.532 -24.823 1.00 90.44 82 LEU A O 1
ATOM 658 N N . TYR A 1 83 ? -9.555 1.545 -25.776 1.00 91.19 83 TYR A N 1
ATOM 659 C CA . TYR A 1 83 ? -9.633 2.018 -27.162 1.00 91.19 83 TYR A CA 1
ATOM 660 C C . TYR A 1 83 ? -10.682 3.126 -27.314 1.00 91.19 83 TYR A C 1
ATOM 662 O O . TYR A 1 83 ? -10.379 4.196 -27.837 1.00 91.19 83 TYR A O 1
ATOM 670 N N . THR A 1 84 ? -11.895 2.905 -26.790 1.00 88.38 84 THR A N 1
ATOM 671 C CA . THR A 1 84 ? -12.988 3.894 -26.826 1.00 88.38 84 THR A CA 1
ATOM 672 C C . THR A 1 84 ? -12.584 5.209 -26.152 1.00 88.38 84 THR A C 1
ATOM 674 O O . THR A 1 84 ? -12.877 6.281 -26.678 1.00 88.38 84 THR A O 1
ATOM 677 N N . ALA A 1 85 ? -11.905 5.146 -25.001 1.00 87.38 85 ALA A N 1
ATOM 678 C CA . ALA A 1 85 ? -11.443 6.323 -24.272 1.00 87.38 85 ALA A CA 1
ATOM 679 C C . ALA A 1 85 ? -10.377 7.099 -25.067 1.00 87.38 85 ALA A C 1
ATOM 681 O O . ALA A 1 85 ? -10.591 8.276 -25.358 1.00 87.38 85 ALA A O 1
ATOM 682 N N . VAL A 1 86 ? -9.319 6.422 -25.530 1.00 88.44 86 VAL A N 1
ATOM 683 C CA . VAL A 1 86 ? -8.254 7.018 -26.360 1.00 88.44 86 VAL A CA 1
ATOM 684 C C . VAL A 1 86 ? -8.820 7.636 -27.646 1.00 88.44 86 VAL A C 1
ATOM 686 O O . VAL A 1 86 ? -8.550 8.798 -27.934 1.00 88.44 86 VAL A O 1
ATOM 689 N N . GLN A 1 87 ? -9.682 6.924 -28.382 1.00 87.06 87 GLN A N 1
ATOM 690 C CA . GLN A 1 87 ? -10.325 7.451 -29.597 1.00 87.06 87 GLN A CA 1
ATOM 691 C C . GLN A 1 87 ? -11.281 8.621 -29.330 1.00 87.06 87 GLN A C 1
ATOM 693 O O . GLN A 1 87 ? -11.558 9.404 -30.243 1.00 87.06 87 GLN A O 1
ATOM 698 N N . SER A 1 88 ? -11.793 8.762 -28.103 1.00 82.75 88 SER A N 1
ATOM 699 C CA . SER A 1 88 ? -12.591 9.920 -27.680 1.00 82.75 88 SER A CA 1
ATOM 700 C C . SER A 1 88 ? -11.778 11.125 -27.193 1.00 82.75 88 SER A C 1
ATOM 702 O O . SER A 1 88 ? -12.368 12.191 -27.064 1.00 82.75 88 SER A O 1
ATOM 704 N N . GLY A 1 89 ? -10.462 10.985 -26.984 1.00 81.00 89 GLY A N 1
ATOM 705 C CA . GLY A 1 89 ? -9.612 11.994 -26.329 1.00 81.00 89 GLY A CA 1
ATOM 706 C C . GLY A 1 89 ? -9.695 11.981 -24.795 1.00 81.00 89 GLY A C 1
ATOM 707 O O . GLY A 1 89 ? -9.041 12.773 -24.130 1.00 81.00 89 GLY A O 1
ATOM 708 N N . ASP A 1 90 ? -10.466 11.055 -24.222 1.00 81.56 90 ASP A N 1
ATOM 709 C CA . ASP A 1 90 ? -10.683 10.881 -22.784 1.00 81.56 90 ASP A CA 1
ATOM 710 C C . ASP A 1 90 ? -9.496 10.129 -22.151 1.00 81.56 90 ASP A C 1
ATOM 712 O O . ASP A 1 90 ? -9.581 8.946 -21.803 1.00 81.56 90 ASP A O 1
ATOM 716 N N . PHE A 1 91 ? -8.337 10.790 -22.073 1.00 82.62 91 PHE A N 1
ATOM 717 C CA . PHE A 1 91 ? -7.127 10.205 -21.488 1.00 82.62 91 PHE A CA 1
ATOM 718 C C . PHE A 1 91 ? -7.243 10.103 -19.967 1.00 82.62 91 PHE A C 1
ATOM 720 O O . PHE A 1 91 ? -7.099 9.020 -19.401 1.00 82.62 91 PHE A O 1
ATOM 727 N N . ASN A 1 92 ? -7.551 11.224 -19.326 1.00 77.12 92 ASN A N 1
ATOM 728 C CA . ASN A 1 92 ? -7.853 11.353 -17.909 1.00 77.12 92 ASN A CA 1
ATOM 729 C C . ASN A 1 92 ? -9.216 12.053 -17.861 1.00 77.12 92 ASN A C 1
ATOM 731 O O . ASN A 1 92 ? -9.333 13.130 -18.442 1.00 77.12 92 ASN A O 1
ATOM 735 N N . PRO A 1 93 ? -10.260 11.420 -17.310 1.00 71.75 93 PRO A N 1
ATOM 736 C CA . PRO A 1 93 ? -10.249 10.232 -16.447 1.00 71.75 93 PRO A CA 1
ATOM 737 C C . PRO A 1 93 ? -10.184 8.861 -17.160 1.00 71.75 93 PRO A C 1
ATOM 739 O O . PRO A 1 93 ? -9.975 7.833 -16.511 1.00 71.75 93 PRO A O 1
ATOM 742 N N . GLY A 1 94 ? -10.499 8.778 -18.455 1.00 80.62 94 GLY A N 1
ATOM 743 C CA . GLY A 1 94 ? -10.914 7.541 -19.128 1.00 80.62 94 GLY A CA 1
ATOM 744 C C . GLY A 1 94 ? -9.840 6.471 -19.272 1.00 80.62 94 GLY A C 1
ATOM 745 O O . GLY A 1 94 ? -9.918 5.417 -18.636 1.00 80.62 94 GLY A O 1
ATOM 746 N N . ALA A 1 95 ? -8.859 6.705 -20.141 1.00 86.62 95 ALA A N 1
ATOM 747 C CA . ALA A 1 95 ? -7.789 5.749 -20.426 1.00 86.62 95 ALA A CA 1
ATOM 748 C C . ALA A 1 95 ? -6.929 5.450 -19.183 1.00 86.62 95 ALA A C 1
ATOM 750 O O . ALA A 1 95 ? -6.464 4.321 -19.016 1.00 86.62 95 ALA A O 1
ATOM 751 N N . VAL A 1 96 ? -6.777 6.418 -18.272 1.00 84.88 96 VAL A N 1
ATOM 752 C CA . VAL A 1 96 ? -6.166 6.258 -16.941 1.00 84.88 96 VAL A CA 1
ATOM 753 C C . VAL A 1 96 ? -6.862 5.158 -16.132 1.00 84.88 96 VAL A C 1
ATOM 755 O O . VAL A 1 96 ? -6.192 4.241 -15.653 1.00 84.88 96 VAL A O 1
ATOM 758 N N . HIS A 1 97 ? -8.195 5.184 -16.031 1.00 83.44 97 HIS A N 1
ATOM 759 C CA . HIS A 1 97 ? -8.949 4.158 -15.305 1.00 83.44 97 HIS A CA 1
ATOM 760 C C . HIS A 1 97 ? -8.768 2.760 -15.921 1.00 83.44 97 HIS A C 1
ATOM 762 O O . HIS A 1 97 ? -8.405 1.822 -15.215 1.00 83.44 97 HIS A O 1
ATOM 768 N N . TRP A 1 98 ? -8.915 2.610 -17.240 1.00 88.38 98 TRP A N 1
ATOM 769 C CA . TRP A 1 98 ? -8.743 1.299 -17.890 1.00 88.38 98 TRP A CA 1
ATOM 770 C C . TRP A 1 98 ? -7.293 0.794 -17.853 1.00 88.38 98 TRP A C 1
ATOM 772 O O . TRP A 1 98 ? -7.053 -0.411 -17.792 1.00 88.38 98 TRP A O 1
ATOM 782 N N . THR A 1 99 ? -6.317 1.704 -17.768 1.00 90.38 99 THR A N 1
ATOM 783 C CA . THR A 1 99 ? -4.913 1.372 -17.479 1.00 90.38 99 THR A CA 1
ATOM 784 C C . THR A 1 99 ? -4.737 0.838 -16.051 1.00 90.38 99 THR A C 1
ATOM 786 O O . THR A 1 99 ? -3.967 -0.105 -15.848 1.00 90.38 99 THR A O 1
ATOM 789 N N . ARG A 1 100 ? -5.473 1.368 -15.061 1.00 85.94 100 ARG A N 1
ATOM 790 C CA . ARG A 1 100 ? -5.505 0.829 -13.687 1.00 85.94 100 ARG A CA 1
ATOM 791 C C . ARG A 1 100 ? -6.111 -0.575 -13.654 1.00 85.94 100 ARG A C 1
ATOM 793 O O . ARG A 1 100 ? -5.490 -1.472 -13.088 1.00 85.94 100 ARG A O 1
ATOM 800 N N . GLU A 1 101 ? -7.245 -0.800 -14.315 1.00 86.38 101 GLU A N 1
ATOM 801 C CA . GLU A 1 101 ? -7.882 -2.125 -14.374 1.00 86.38 101 GLU A CA 1
ATOM 802 C C . GLU A 1 101 ? -6.998 -3.157 -15.105 1.00 86.38 101 GLU A C 1
ATOM 804 O O . GLU A 1 101 ? -6.797 -4.265 -14.606 1.00 86.38 101 GLU A O 1
ATOM 809 N N . LEU A 1 102 ? -6.341 -2.783 -16.213 1.00 90.94 102 LEU A N 1
ATOM 810 C CA . LEU A 1 102 ? -5.348 -3.636 -16.886 1.00 90.94 102 LEU A CA 1
ATOM 811 C C . LEU A 1 102 ? -4.155 -3.975 -15.971 1.00 90.94 102 LEU A C 1
ATOM 813 O O . LEU A 1 102 ? -3.654 -5.104 -15.970 1.00 90.94 102 LEU A O 1
ATOM 817 N N . ARG A 1 103 ? -3.695 -3.015 -15.159 1.00 89.81 103 ARG A N 1
ATOM 818 C CA . ARG A 1 103 ? -2.608 -3.214 -14.187 1.00 89.81 103 ARG A CA 1
ATOM 819 C C . ARG A 1 103 ? -3.043 -4.156 -13.065 1.00 89.81 103 ARG A C 1
ATOM 821 O O . ARG A 1 103 ? -2.270 -5.039 -12.688 1.00 89.81 103 ARG A O 1
ATOM 828 N N . ALA A 1 104 ? -4.279 -4.025 -12.589 1.00 85.69 104 ALA A N 1
ATOM 829 C CA . ALA A 1 104 ? -4.881 -4.897 -11.589 1.00 85.69 104 ALA A CA 1
ATOM 830 C C . ALA A 1 104 ? -5.049 -6.338 -12.119 1.00 85.69 104 ALA A C 1
ATOM 832 O O . ALA A 1 104 ? -4.592 -7.280 -11.465 1.00 85.69 104 ALA A O 1
ATOM 833 N N . TRP A 1 105 ? -5.547 -6.509 -13.348 1.00 90.75 105 TRP A N 1
ATOM 834 C CA . TRP A 1 105 ? -5.640 -7.787 -14.075 1.00 90.75 105 TRP A CA 1
ATOM 835 C C . TRP A 1 105 ? -4.264 -8.472 -14.216 1.00 90.75 105 TRP A C 1
ATOM 837 O O . TRP A 1 105 ? -4.089 -9.637 -13.848 1.00 90.75 105 TRP A O 1
ATOM 847 N N . LEU A 1 106 ? -3.228 -7.729 -14.631 1.00 89.94 106 LEU A N 1
ATOM 848 C CA . LEU A 1 106 ? -1.839 -8.219 -14.674 1.00 89.94 106 LEU A CA 1
ATOM 849 C C . LEU A 1 106 ? -1.297 -8.570 -13.274 1.00 89.94 106 LEU A C 1
ATOM 851 O O . LEU A 1 106 ? -0.526 -9.528 -13.111 1.00 89.94 106 LEU A O 1
ATOM 855 N N . SER A 1 107 ? -1.703 -7.822 -12.242 1.00 87.75 107 SER A N 1
ATOM 856 C CA . SER A 1 107 ? -1.346 -8.104 -10.850 1.00 87.75 107 SER A CA 1
ATOM 857 C C . SER A 1 107 ? -1.928 -9.442 -10.382 1.00 87.75 107 SER A C 1
ATOM 859 O O . SER A 1 107 ? -1.209 -10.204 -9.731 1.00 87.75 107 SER A O 1
ATOM 861 N N . LEU A 1 108 ? -3.142 -9.812 -10.815 1.00 89.69 108 LEU A N 1
ATOM 862 C CA . LEU A 1 108 ? -3.804 -11.090 -10.512 1.00 89.69 108 LEU A CA 1
ATOM 863 C C . LEU A 1 108 ? -3.202 -12.307 -11.223 1.00 89.69 108 LEU A C 1
ATOM 865 O O . LEU A 1 108 ? -3.758 -13.404 -11.177 1.00 89.69 108 LEU A O 1
ATOM 869 N N . LYS A 1 109 ? -1.998 -12.158 -11.786 1.00 89.62 109 LYS A N 1
ATOM 870 C CA . LYS A 1 109 ? -1.204 -13.249 -12.361 1.00 89.62 109 LYS A CA 1
ATOM 871 C C . LYS A 1 109 ? -1.852 -13.868 -13.606 1.00 89.62 109 LYS A C 1
ATOM 873 O O . LYS A 1 109 ? -1.445 -14.955 -14.010 1.00 89.62 109 LYS A O 1
ATOM 878 N N . PHE A 1 110 ? -2.758 -13.141 -14.246 1.00 90.19 110 PHE A N 1
ATOM 879 C CA . PHE A 1 110 ? -3.160 -13.378 -15.625 1.00 90.19 110 PHE A CA 1
ATOM 880 C C . PHE A 1 110 ? -2.040 -12.909 -16.573 1.00 90.19 110 PHE A C 1
ATOM 882 O O . PHE A 1 110 ? -1.143 -12.158 -16.174 1.00 90.19 110 PHE A O 1
ATOM 889 N N . ASP A 1 111 ? -2.019 -13.419 -17.802 1.00 86.62 111 ASP A N 1
ATOM 890 C CA . ASP A 1 111 ? -1.036 -13.062 -18.828 1.00 86.62 111 ASP A CA 1
ATOM 891 C C . ASP A 1 111 ? -1.776 -12.903 -20.168 1.00 86.62 111 ASP A C 1
ATOM 893 O O . ASP A 1 111 ? -2.484 -13.833 -20.542 1.00 86.62 111 ASP A O 1
ATOM 897 N N . PRO A 1 112 ? -1.628 -11.779 -20.894 1.00 89.38 112 PRO A N 1
ATOM 898 C CA . PRO A 1 112 ? -2.168 -11.641 -22.245 1.00 89.38 112 PRO A CA 1
ATOM 899 C C . PRO A 1 112 ? -1.288 -12.431 -23.227 1.00 89.38 112 PRO A C 1
ATOM 901 O O . PRO A 1 112 ? -0.127 -12.729 -22.909 1.00 89.38 112 PRO A O 1
ATOM 904 N N . THR A 1 113 ? -1.785 -12.726 -24.431 1.00 88.75 113 THR A N 1
ATOM 905 C CA . THR A 1 113 ? -0.967 -13.367 -25.478 1.00 88.75 113 THR A CA 1
ATOM 906 C C . THR A 1 113 ? 0.255 -12.510 -25.826 1.00 88.75 113 THR A C 1
ATOM 908 O O . THR A 1 113 ? 0.331 -11.319 -25.495 1.00 88.75 113 THR A O 1
ATOM 911 N N . ARG A 1 114 ? 1.262 -13.097 -26.488 1.00 85.75 114 ARG A N 1
ATOM 912 C CA . ARG A 1 114 ? 2.485 -12.344 -26.805 1.00 85.75 114 ARG A CA 1
ATOM 913 C C . ARG A 1 114 ? 2.209 -11.206 -27.784 1.00 85.75 114 ARG A C 1
ATOM 915 O O . ARG A 1 114 ? 2.743 -10.116 -27.607 1.00 85.75 114 ARG A O 1
ATOM 922 N N . GLU A 1 115 ? 1.328 -11.450 -28.747 1.00 87.12 115 GLU A N 1
ATOM 923 C CA . GLU A 1 115 ? 0.853 -10.462 -29.714 1.00 87.12 115 GLU A CA 1
ATOM 924 C C . GLU A 1 115 ? 0.080 -9.317 -29.035 1.00 87.12 115 GLU A C 1
ATOM 926 O O . GLU A 1 115 ? 0.415 -8.151 -29.232 1.00 87.12 115 GLU A O 1
ATOM 931 N N . GLN A 1 116 ? -0.884 -9.627 -28.157 1.00 90.12 116 GLN A N 1
ATOM 932 C CA . GLN A 1 116 ? -1.600 -8.615 -27.366 1.00 90.12 116 GLN A CA 1
ATOM 933 C C . GLN A 1 116 ? -0.633 -7.783 -26.513 1.00 90.12 116 GLN A C 1
ATOM 935 O O . GLN A 1 116 ? -0.751 -6.561 -26.447 1.00 90.12 116 GLN A O 1
ATOM 940 N N . ARG A 1 117 ? 0.372 -8.419 -25.893 1.00 91.94 117 ARG A N 1
ATOM 941 C CA . ARG A 1 117 ? 1.411 -7.707 -25.136 1.00 91.94 117 ARG A CA 1
ATOM 942 C C . ARG A 1 117 ? 2.273 -6.814 -26.029 1.00 91.94 117 ARG A C 1
ATOM 944 O O . ARG A 1 117 ? 2.619 -5.720 -25.598 1.00 91.94 117 ARG A O 1
ATOM 951 N N . ALA A 1 118 ? 2.622 -7.257 -27.235 1.00 91.25 118 ALA A N 1
ATOM 952 C CA . ALA A 1 118 ? 3.386 -6.467 -28.198 1.00 91.25 118 ALA A CA 1
ATOM 953 C C . ALA A 1 118 ? 2.610 -5.213 -28.638 1.00 91.25 118 ALA A C 1
ATOM 955 O O . ALA A 1 118 ? 3.148 -4.107 -28.571 1.00 91.25 118 ALA A O 1
ATOM 956 N N . LYS A 1 119 ? 1.324 -5.375 -28.983 1.00 92.19 119 LYS A N 1
ATOM 957 C CA . LYS A 1 119 ? 0.389 -4.280 -29.295 1.00 92.19 119 LYS A CA 1
ATOM 958 C C . LYS A 1 119 ? 0.274 -3.285 -28.137 1.00 92.19 119 LYS A C 1
ATOM 960 O O . LYS A 1 119 ? 0.499 -2.094 -28.326 1.00 92.19 119 LYS A O 1
ATOM 965 N N . LEU A 1 120 ? 0.048 -3.778 -26.916 1.00 93.94 120 LEU A N 1
ATOM 966 C CA . LEU A 1 120 ? -0.004 -2.951 -25.705 1.00 93.94 120 LEU A CA 1
ATOM 967 C C . LEU A 1 120 ? 1.309 -2.208 -25.415 1.00 93.94 120 LEU A C 1
ATOM 969 O O . LEU A 1 120 ? 1.270 -1.065 -24.972 1.00 93.94 120 LEU A O 1
ATOM 973 N N . VAL A 1 121 ? 2.473 -2.817 -25.662 1.00 94.12 121 VAL A N 1
ATOM 974 C CA . VAL A 1 121 ? 3.770 -2.143 -25.476 1.00 94.12 121 VAL A CA 1
ATOM 975 C C . VAL A 1 121 ? 3.963 -1.010 -26.481 1.00 94.12 121 VAL A C 1
ATOM 977 O O . VAL A 1 121 ? 4.388 0.065 -26.066 1.00 94.12 121 VAL A O 1
ATOM 980 N N . LYS A 1 122 ? 3.598 -1.201 -27.758 1.00 93.25 122 LYS A N 1
ATOM 981 C CA . LYS A 1 122 ? 3.607 -0.112 -28.751 1.00 93.25 122 LYS A CA 1
ATOM 982 C C . LYS A 1 122 ? 2.628 1.003 -28.370 1.00 93.25 122 LYS A C 1
ATOM 984 O O . LYS A 1 122 ? 3.028 2.160 -28.320 1.00 93.25 122 LYS A O 1
ATOM 989 N N . LEU A 1 123 ? 1.393 0.648 -28.006 1.00 94.00 123 LEU A N 1
ATOM 990 C CA . LEU A 1 123 ? 0.360 1.596 -27.579 1.00 94.00 123 LEU A CA 1
ATOM 991 C C . LEU A 1 123 ? 0.802 2.450 -26.384 1.00 94.00 123 LEU A C 1
ATOM 993 O O . LEU A 1 123 ? 0.692 3.668 -26.439 1.00 94.00 123 LEU A O 1
ATOM 997 N N . TYR A 1 124 ? 1.309 1.846 -25.305 1.00 94.75 124 TYR A N 1
ATOM 998 C CA . TYR A 1 124 ? 1.726 2.617 -24.128 1.00 94.75 124 TYR A CA 1
ATOM 999 C C . TYR A 1 124 ? 3.035 3.388 -24.334 1.00 94.75 124 TYR A C 1
ATOM 1001 O O . TYR A 1 124 ? 3.253 4.372 -23.632 1.00 94.75 124 TYR A O 1
ATOM 1009 N N . TYR A 1 125 ? 3.885 2.992 -25.286 1.00 94.31 125 TYR A N 1
ATOM 1010 C CA . TYR A 1 125 ? 5.029 3.805 -25.706 1.00 94.31 125 TYR A CA 1
ATOM 1011 C C . TYR A 1 125 ? 4.555 5.075 -26.425 1.00 94.31 125 TYR A C 1
ATOM 1013 O O . TYR A 1 125 ? 4.878 6.179 -25.989 1.00 94.31 125 TYR A O 1
ATOM 1021 N N . GLU A 1 126 ? 3.699 4.911 -27.437 1.00 92.12 126 GLU A N 1
ATOM 1022 C CA . GLU A 1 126 ? 3.083 6.002 -28.202 1.00 92.12 126 GLU A CA 1
ATOM 1023 C C . GLU A 1 126 ? 2.300 6.955 -27.287 1.00 92.12 126 GLU A C 1
ATOM 1025 O O . GLU A 1 126 ? 2.623 8.135 -27.212 1.00 92.12 126 GLU A O 1
ATOM 1030 N N . LEU A 1 127 ? 1.356 6.448 -26.484 1.00 91.12 127 LEU A N 1
ATOM 1031 C CA . LEU A 1 127 ? 0.558 7.257 -25.549 1.00 91.12 127 LEU A CA 1
ATOM 1032 C C . LEU A 1 127 ? 1.400 8.040 -24.527 1.00 91.12 127 LEU A C 1
ATOM 1034 O O . LEU A 1 127 ? 0.955 9.073 -24.035 1.00 91.12 127 LEU A O 1
ATOM 1038 N N . THR A 1 128 ? 2.600 7.562 -24.185 1.00 91.12 128 THR A N 1
ATOM 1039 C CA . THR A 1 128 ? 3.511 8.291 -23.290 1.00 91.12 128 THR A CA 1
ATOM 1040 C C . THR A 1 128 ? 4.140 9.492 -23.999 1.00 91.12 128 THR A C 1
ATOM 1042 O O . THR A 1 128 ? 4.275 10.556 -23.399 1.00 91.12 128 THR A O 1
ATOM 1045 N N . LEU A 1 129 ? 4.522 9.344 -25.269 1.00 90.12 129 LEU A N 1
ATOM 1046 C CA . LEU A 1 129 ? 5.316 10.327 -26.020 1.00 90.12 129 LEU A CA 1
ATOM 1047 C C . LEU A 1 129 ? 4.471 11.233 -26.932 1.00 90.12 129 LEU A C 1
ATOM 1049 O O . LEU A 1 129 ? 4.936 12.298 -27.330 1.00 90.12 129 LEU A O 1
ATOM 1053 N N . ALA A 1 130 ? 3.215 10.862 -27.184 1.00 87.31 130 ALA A N 1
ATOM 1054 C CA . ALA A 1 130 ? 2.226 11.602 -27.961 1.00 87.31 130 ALA A CA 1
ATOM 1055 C C . ALA A 1 130 ? 2.171 13.101 -27.585 1.00 87.31 130 ALA A C 1
ATOM 1057 O O . ALA A 1 130 ? 1.869 13.443 -26.432 1.00 87.31 130 ALA A O 1
ATOM 1058 N N . PRO A 1 131 ? 2.448 14.027 -28.524 1.00 81.75 131 PRO A N 1
ATOM 1059 C CA . PRO A 1 131 ? 2.287 15.458 -28.292 1.00 81.75 131 PRO A CA 1
ATOM 1060 C C . PRO A 1 131 ? 0.837 15.785 -27.927 1.00 81.75 131 PRO A C 1
ATOM 1062 O O . PRO A 1 131 ? -0.075 15.387 -28.645 1.00 81.75 131 PRO A O 1
ATOM 1065 N N . GLY A 1 132 ? 0.627 16.513 -26.828 1.00 77.06 132 GLY A N 1
ATOM 1066 C CA . GLY A 1 132 ? -0.699 16.905 -26.325 1.00 77.06 132 GLY A CA 1
ATOM 1067 C C . GLY A 1 132 ? -1.189 16.123 -25.101 1.00 77.06 132 GLY A C 1
ATOM 1068 O O . GLY A 1 132 ? -2.043 16.629 -24.384 1.00 77.06 132 GLY A O 1
ATOM 1069 N N . VAL A 1 133 ? -0.620 14.952 -24.789 1.00 82.31 133 VAL A N 1
ATOM 1070 C CA . VAL A 1 133 ? -0.969 14.209 -23.562 1.00 82.31 133 VAL A CA 1
ATOM 1071 C C . VAL A 1 133 ? -0.379 14.892 -22.319 1.00 82.31 133 VAL A C 1
ATOM 1073 O O . VAL A 1 133 ? 0.812 15.198 -22.272 1.00 82.31 133 VAL A O 1
ATOM 1076 N N . GLU A 1 134 ? -1.211 15.094 -21.293 1.00 77.50 134 GLU A N 1
ATOM 1077 C CA . GLU A 1 134 ? -0.841 15.697 -20.004 1.00 77.50 134 GLU A CA 1
ATOM 1078 C C . GLU A 1 134 ? 0.332 14.956 -19.322 1.00 77.50 134 GLU A C 1
ATOM 1080 O O . GLU A 1 134 ? 0.361 13.723 -19.264 1.00 77.50 134 GLU A O 1
ATOM 1085 N N . ALA A 1 135 ? 1.285 15.690 -18.735 1.00 78.69 135 ALA A N 1
ATOM 1086 C CA . ALA A 1 135 ? 2.474 15.109 -18.102 1.00 78.69 135 ALA A CA 1
ATOM 1087 C C . ALA A 1 135 ? 2.142 14.079 -16.997 1.00 78.69 135 ALA A C 1
ATOM 1089 O O . ALA A 1 135 ? 2.716 12.988 -16.988 1.00 78.69 135 ALA A O 1
ATOM 1090 N N . ALA A 1 136 ? 1.172 14.369 -16.119 1.00 77.25 136 ALA A N 1
ATOM 1091 C CA . ALA A 1 136 ? 0.749 13.466 -15.038 1.00 77.25 136 ALA A CA 1
ATOM 1092 C C . ALA A 1 136 ? 0.045 12.185 -15.540 1.00 77.25 136 ALA A C 1
ATOM 1094 O O . ALA A 1 136 ? -0.073 11.195 -14.812 1.00 77.25 136 ALA A O 1
ATOM 1095 N N . VAL A 1 137 ? -0.412 12.189 -16.794 1.00 82.81 137 VAL A N 1
ATOM 1096 C CA . VAL A 1 137 ? -1.054 11.056 -17.475 1.00 82.81 137 VAL A CA 1
ATOM 1097 C C . VAL A 1 137 ? -0.008 10.237 -18.231 1.00 82.81 137 VAL A C 1
ATOM 1099 O O . VAL A 1 137 ? 0.048 9.013 -18.089 1.00 82.81 137 VAL A O 1
ATOM 1102 N N . SER A 1 138 ? 0.904 10.926 -18.923 1.00 86.50 138 SER A N 1
ATOM 1103 C CA . SER A 1 138 ? 2.122 10.371 -19.520 1.00 86.50 138 SER A CA 1
ATOM 1104 C C . SER A 1 138 ? 2.923 9.535 -18.510 1.00 86.50 138 SER A C 1
ATOM 1106 O O . SER A 1 138 ? 3.392 8.452 -18.855 1.00 86.50 138 SER A O 1
ATOM 1108 N N . GLU A 1 139 ? 3.052 9.958 -17.246 1.00 85.56 139 GLU A N 1
ATOM 1109 C CA . GLU A 1 139 ? 3.735 9.147 -16.222 1.00 85.56 139 GLU A CA 1
ATOM 1110 C C . GLU A 1 139 ? 3.046 7.799 -15.937 1.00 85.56 139 GLU A C 1
ATOM 1112 O O . GLU A 1 139 ? 3.715 6.787 -15.700 1.00 85.56 139 GLU A O 1
ATOM 1117 N N . ARG A 1 140 ? 1.709 7.745 -15.993 1.00 84.38 140 ARG A N 1
ATOM 1118 C CA . ARG A 1 140 ? 0.933 6.517 -15.740 1.00 84.38 140 ARG A CA 1
ATOM 1119 C C . ARG A 1 140 ? 1.042 5.550 -16.918 1.00 84.38 140 ARG A C 1
ATOM 1121 O O . ARG A 1 140 ? 1.212 4.346 -16.707 1.00 84.38 140 ARG A O 1
ATOM 1128 N N . PHE A 1 141 ? 1.044 6.072 -18.144 1.00 92.12 141 PHE A N 1
ATOM 1129 C CA . PHE A 1 141 ? 1.318 5.298 -19.356 1.00 92.12 141 PHE A CA 1
ATOM 1130 C C . PHE A 1 141 ? 2.762 4.766 -19.381 1.00 92.12 141 PHE A C 1
ATOM 1132 O O . PHE A 1 141 ? 2.959 3.567 -19.599 1.00 92.12 141 PHE A O 1
ATOM 1139 N N . ALA A 1 142 ? 3.752 5.579 -18.992 1.00 90.31 142 ALA A N 1
ATOM 1140 C CA . ALA A 1 142 ? 5.138 5.139 -18.820 1.00 90.31 142 ALA A CA 1
ATOM 1141 C C . ALA A 1 142 ? 5.257 4.022 -17.765 1.00 90.31 142 ALA A C 1
ATOM 1143 O O . ALA A 1 142 ? 5.925 3.007 -17.981 1.00 90.31 142 ALA A O 1
ATOM 1144 N N . SER A 1 143 ? 4.571 4.171 -16.627 1.00 90.62 143 SER A N 1
ATOM 1145 C CA . SER A 1 143 ? 4.518 3.170 -15.553 1.00 90.62 143 SER A CA 1
ATOM 1146 C C . SER A 1 143 ? 3.920 1.838 -16.035 1.00 90.62 143 SER A C 1
ATOM 1148 O O . SER A 1 143 ? 4.434 0.768 -15.695 1.00 90.62 143 SER A O 1
ATOM 1150 N N . MET A 1 144 ? 2.887 1.872 -16.886 1.00 91.75 144 MET A N 1
ATOM 1151 C CA . MET A 1 144 ? 2.336 0.674 -17.530 1.00 91.75 144 MET A CA 1
ATOM 1152 C C . MET A 1 144 ? 3.309 0.052 -18.543 1.00 91.75 144 MET A C 1
ATOM 1154 O O . MET A 1 144 ? 3.553 -1.156 -18.484 1.00 91.75 144 MET A O 1
ATOM 1158 N N . PHE A 1 145 ? 3.933 0.848 -19.418 1.00 93.50 145 PHE A N 1
ATOM 1159 C CA . PHE A 1 145 ? 4.967 0.371 -20.345 1.00 93.50 145 PHE A CA 1
ATOM 1160 C C . PHE A 1 145 ? 6.090 -0.370 -19.599 1.00 93.50 145 PHE A C 1
ATOM 1162 O O . PHE A 1 145 ? 6.462 -1.486 -19.979 1.00 93.50 145 PHE A O 1
ATOM 1169 N N . MET A 1 146 ? 6.579 0.191 -18.485 1.00 88.81 146 MET A N 1
ATOM 1170 C CA . MET A 1 146 ? 7.584 -0.451 -17.628 1.00 88.81 146 MET A CA 1
ATOM 1171 C C . MET A 1 146 ? 7.087 -1.785 -17.051 1.00 88.81 146 MET A C 1
ATOM 1173 O O . MET A 1 146 ? 7.847 -2.751 -17.023 1.00 88.81 146 MET A O 1
ATOM 1177 N N . VAL A 1 147 ? 5.824 -1.882 -16.614 1.00 88.31 147 VAL A N 1
ATOM 1178 C CA . VAL A 1 147 ? 5.219 -3.136 -16.116 1.00 88.31 147 VAL A CA 1
ATOM 1179 C C . VAL A 1 147 ? 5.118 -4.196 -17.219 1.00 88.31 147 VAL A C 1
ATOM 1181 O O . VAL A 1 147 ? 5.429 -5.368 -16.976 1.00 88.31 147 VAL A O 1
ATOM 1184 N N . LEU A 1 148 ? 4.731 -3.803 -18.435 1.00 89.06 148 LEU A N 1
ATOM 1185 C CA . LEU A 1 148 ? 4.589 -4.705 -19.580 1.00 89.06 148 LEU A CA 1
ATOM 1186 C C . LEU A 1 148 ? 5.937 -5.264 -20.062 1.00 89.06 148 LEU A C 1
ATOM 1188 O O . LEU A 1 148 ? 6.024 -6.460 -20.362 1.00 89.06 148 LEU A O 1
ATOM 1192 N N . THR A 1 149 ? 6.979 -4.428 -20.081 1.00 88.31 149 THR A N 1
ATOM 1193 C CA . THR A 1 149 ? 8.333 -4.751 -20.573 1.00 88.31 149 THR A CA 1
ATOM 1194 C C . THR A 1 149 ? 9.281 -5.313 -19.502 1.00 88.31 149 THR A C 1
ATOM 1196 O O . THR A 1 149 ? 10.359 -5.803 -19.843 1.00 88.31 149 THR A O 1
ATOM 1199 N N . LYS A 1 150 ? 8.888 -5.324 -18.214 1.00 81.00 150 LYS A N 1
ATOM 1200 C CA . LYS A 1 150 ? 9.748 -5.606 -17.039 1.00 81.00 150 LYS A CA 1
ATOM 1201 C C . LYS A 1 150 ? 10.592 -6.891 -17.072 1.00 81.00 150 LYS A C 1
ATOM 1203 O O . LYS A 1 150 ? 11.517 -7.024 -16.271 1.00 81.00 150 LYS A O 1
ATOM 1208 N N . ARG A 1 151 ? 10.270 -7.891 -17.903 1.00 78.62 151 ARG A N 1
ATOM 1209 C CA . ARG A 1 151 ? 10.991 -9.182 -17.937 1.00 78.62 151 ARG A CA 1
ATOM 1210 C C . ARG A 1 151 ? 11.114 -9.742 -19.359 1.00 78.62 151 ARG A C 1
ATOM 1212 O O . ARG A 1 151 ? 10.092 -10.094 -19.948 1.00 78.62 151 ARG A O 1
ATOM 1219 N N . LYS A 1 152 ? 12.357 -9.998 -19.810 1.00 71.62 152 LYS A N 1
ATOM 1220 C CA . LYS A 1 152 ? 12.752 -10.621 -21.106 1.00 71.62 152 LYS A CA 1
ATOM 1221 C C . LYS A 1 152 ? 12.122 -12.016 -21.415 1.00 71.62 152 LYS A C 1
ATOM 1223 O O . LYS A 1 152 ? 12.500 -12.657 -22.388 1.00 71.62 152 LYS A O 1
ATOM 1228 N N . HIS A 1 153 ? 11.208 -12.542 -20.583 1.00 73.00 153 HIS A N 1
ATOM 1229 C CA . HIS A 1 153 ? 10.483 -13.812 -20.812 1.00 73.00 153 HIS A CA 1
ATOM 1230 C C . HIS A 1 153 ? 8.998 -13.647 -21.186 1.00 73.00 153 HIS A C 1
ATOM 1232 O O . HIS A 1 153 ? 8.295 -14.645 -21.369 1.00 73.00 153 HIS A O 1
ATOM 1238 N N . TYR A 1 154 ? 8.518 -12.403 -21.248 1.00 76.94 154 TYR A N 1
ATOM 1239 C CA . TYR A 1 154 ? 7.205 -12.052 -21.789 1.00 76.94 154 TYR A CA 1
ATOM 1240 C C . TYR A 1 154 ? 7.305 -11.611 -23.247 1.00 76.94 154 TYR A C 1
ATOM 1242 O O . TYR A 1 154 ? 6.570 -12.111 -24.087 1.00 76.94 154 TYR A O 1
ATOM 1250 N N . LEU A 1 155 ? 8.254 -10.716 -23.520 1.00 81.56 155 LEU A N 1
ATOM 1251 C CA . LEU A 1 155 ? 8.689 -10.305 -24.847 1.00 81.56 155 LEU A CA 1
ATOM 1252 C C . LEU A 1 155 ? 10.198 -10.540 -24.932 1.00 81.56 155 LEU A C 1
ATOM 1254 O O . LEU A 1 155 ? 10.926 -10.249 -23.976 1.00 81.56 155 LEU A O 1
ATOM 1258 N N . ARG A 1 156 ? 10.654 -11.081 -26.058 1.00 79.06 156 ARG A N 1
ATOM 1259 C CA . ARG A 1 156 ? 12.063 -11.160 -26.434 1.00 79.06 156 ARG A CA 1
ATOM 1260 C C . ARG A 1 156 ? 12.471 -9.806 -27.040 1.00 79.06 156 ARG A C 1
ATOM 1262 O O . ARG A 1 156 ? 11.805 -9.367 -27.980 1.00 79.06 156 ARG A O 1
ATOM 1269 N N . PRO A 1 157 ? 13.536 -9.160 -26.528 1.00 78.31 157 PRO A N 1
ATOM 1270 C CA . PRO A 1 157 ? 14.202 -8.026 -27.177 1.00 78.31 157 PRO A CA 1
ATOM 1271 C C . PRO A 1 157 ? 14.376 -8.243 -28.684 1.00 78.31 157 PRO A C 1
ATOM 1273 O O . PRO A 1 157 ? 14.799 -9.334 -29.074 1.00 78.31 157 PRO A O 1
ATOM 1276 N N . VAL A 1 158 ? 14.041 -7.233 -29.495 1.00 74.12 158 VAL A N 1
ATOM 1277 C CA . VAL A 1 158 ? 14.117 -7.187 -30.974 1.00 74.12 158 VAL A CA 1
ATOM 1278 C C . VAL A 1 158 ? 13.252 -8.234 -31.716 1.00 74.12 158 VAL A C 1
ATOM 1280 O O . VAL A 1 158 ? 12.510 -7.868 -32.620 1.00 74.12 158 VAL A O 1
ATOM 1283 N N . LYS A 1 159 ? 13.256 -9.517 -31.315 1.00 77.31 159 LYS A N 1
ATOM 1284 C CA . LYS A 1 159 ? 12.514 -10.619 -31.971 1.00 77.31 159 LYS A CA 1
ATOM 1285 C C . LYS A 1 159 ? 10.980 -10.546 -31.835 1.00 77.31 159 LYS A C 1
ATOM 1287 O O . LYS A 1 159 ? 10.301 -11.135 -32.668 1.00 77.31 159 LYS A O 1
ATOM 1292 N N . ASP A 1 160 ? 10.425 -9.935 -30.778 1.00 79.50 160 ASP A N 1
ATOM 1293 C CA . ASP A 1 160 ? 8.958 -9.845 -30.578 1.00 79.50 160 ASP A CA 1
ATOM 1294 C C . ASP A 1 160 ? 8.398 -8.407 -30.669 1.00 79.50 160 ASP A C 1
ATOM 1296 O O . ASP A 1 160 ? 7.210 -8.236 -30.934 1.00 79.50 160 ASP A O 1
ATOM 1300 N N . VAL A 1 161 ? 9.222 -7.377 -30.423 1.00 85.94 161 VAL A N 1
ATOM 1301 C CA . VAL A 1 161 ? 8.877 -5.946 -30.549 1.00 85.94 161 VAL A CA 1
ATOM 1302 C C . VAL A 1 161 ? 10.131 -5.155 -30.925 1.00 85.94 161 VAL A C 1
ATOM 1304 O O . VAL A 1 161 ? 11.175 -5.333 -30.295 1.00 85.94 161 VAL A O 1
ATOM 1307 N N . MET A 1 162 ? 9.968 -4.229 -31.871 1.00 89.44 162 MET A N 1
ATOM 1308 C CA . MET A 1 162 ? 10.866 -3.102 -32.139 1.00 89.44 162 MET A CA 1
ATOM 1309 C C . MET A 1 162 ? 10.151 -1.780 -31.806 1.00 89.44 162 MET A C 1
ATOM 1311 O O . MET A 1 162 ? 8.926 -1.691 -31.962 1.00 89.44 162 MET A O 1
ATOM 1315 N N . LEU A 1 163 ? 10.905 -0.775 -31.354 1.00 91.88 163 LEU A N 1
ATOM 1316 C CA . LEU A 1 163 ? 10.456 0.589 -31.041 1.00 91.88 163 LEU A CA 1
ATOM 1317 C C . LEU A 1 163 ? 11.378 1.615 -31.721 1.00 91.88 163 LEU A C 1
ATOM 1319 O O . LEU A 1 163 ? 12.587 1.400 -31.778 1.00 91.88 163 LEU A O 1
ATOM 1323 N N . ASP A 1 164 ? 10.825 2.745 -32.169 1.00 91.81 164 ASP A N 1
ATOM 1324 C CA . ASP A 1 164 ? 11.625 3.892 -32.619 1.00 91.81 164 ASP A CA 1
ATOM 1325 C C . ASP A 1 164 ? 12.159 4.680 -31.409 1.00 91.81 164 ASP A C 1
ATOM 1327 O O . ASP A 1 164 ? 11.437 4.953 -30.445 1.00 91.81 164 ASP A O 1
ATOM 1331 N N . TRP A 1 165 ? 13.434 5.056 -31.457 1.00 93.88 165 TRP A N 1
ATOM 1332 C CA . TRP A 1 165 ? 14.105 5.854 -30.434 1.00 93.88 165 TRP A CA 1
ATOM 1333 C C . TRP A 1 165 ? 13.881 7.361 -30.616 1.00 93.88 165 TRP A C 1
ATOM 1335 O O . TRP A 1 165 ? 13.947 8.111 -29.639 1.00 93.88 165 TRP A O 1
ATOM 1345 N N . LYS A 1 166 ? 13.580 7.815 -31.841 1.00 93.38 166 LYS A N 1
ATOM 1346 C CA . LYS A 1 166 ? 13.542 9.237 -32.222 1.00 93.38 166 LYS A CA 1
ATOM 1347 C C . LYS A 1 166 ? 12.479 10.054 -31.463 1.00 93.38 166 LYS A C 1
ATOM 1349 O O . LYS A 1 166 ? 12.817 11.159 -31.033 1.00 93.38 166 LYS A O 1
ATOM 1354 N N . PRO A 1 167 ? 11.247 9.562 -31.192 1.00 90.88 167 PRO A N 1
ATOM 1355 C CA . PRO A 1 167 ? 10.273 10.287 -30.368 1.00 90.88 167 PRO A CA 1
ATOM 1356 C C . PRO A 1 167 ? 10.759 10.512 -28.930 1.00 90.88 167 PRO A C 1
ATOM 1358 O O . PRO A 1 167 ? 10.601 11.599 -28.384 1.00 90.88 167 PRO A O 1
ATOM 1361 N N . LEU A 1 168 ? 11.415 9.511 -28.334 1.00 91.62 168 LEU A N 1
ATOM 1362 C CA . LEU A 1 168 ? 11.948 9.599 -26.973 1.00 91.62 168 LEU A CA 1
ATOM 1363 C C . LEU A 1 168 ? 13.201 10.478 -26.897 1.00 91.62 168 LEU A C 1
ATOM 1365 O O . LEU A 1 168 ? 13.397 11.184 -25.909 1.00 91.62 168 LEU A O 1
ATOM 1369 N N . TYR A 1 169 ? 14.034 10.474 -27.940 1.00 91.88 169 TYR A N 1
ATOM 1370 C CA . TYR A 1 169 ? 15.166 11.390 -28.021 1.00 91.88 169 TYR A CA 1
ATOM 1371 C C . TYR A 1 169 ? 14.709 12.847 -28.107 1.00 91.88 169 TYR A C 1
ATOM 1373 O O . TYR A 1 169 ? 15.192 13.651 -27.317 1.00 91.88 169 TYR A O 1
ATOM 1381 N N . ARG A 1 170 ? 13.721 13.180 -28.954 1.00 88.88 170 ARG A N 1
ATOM 1382 C CA . ARG A 1 170 ? 13.144 14.540 -29.039 1.00 88.88 170 ARG A CA 1
ATOM 1383 C C . ARG A 1 170 ? 12.687 15.068 -27.675 1.00 88.88 170 ARG A C 1
ATOM 1385 O O . ARG A 1 170 ? 13.018 16.192 -27.319 1.00 88.88 170 ARG A O 1
ATOM 1392 N N . GLU A 1 171 ? 11.985 14.245 -26.898 1.00 87.44 171 GLU A N 1
ATOM 1393 C CA . GLU A 1 171 ? 11.518 14.614 -25.553 1.00 87.44 171 GLU A CA 1
ATOM 1394 C C . GLU A 1 171 ? 12.660 14.817 -24.544 1.00 87.44 171 GLU A C 1
ATOM 1396 O O . GLU A 1 171 ? 12.552 15.670 -23.670 1.00 87.44 171 GLU A O 1
ATOM 1401 N N . ILE A 1 172 ? 13.761 14.063 -24.647 1.00 88.56 172 ILE A N 1
ATOM 1402 C CA . ILE A 1 172 ? 14.918 14.197 -23.743 1.00 88.56 172 ILE A CA 1
ATOM 1403 C C . ILE A 1 172 ? 15.845 15.354 -24.163 1.00 88.56 172 ILE A C 1
ATOM 1405 O O . ILE A 1 172 ? 16.367 16.054 -23.296 1.00 88.56 172 ILE A O 1
ATOM 1409 N N . LYS A 1 173 ? 16.014 15.599 -25.469 1.00 86.62 173 LYS A N 1
ATOM 1410 C CA . LYS A 1 173 ? 16.900 16.620 -26.063 1.00 86.62 173 LYS A CA 1
ATOM 1411 C C . LYS A 1 173 ? 16.657 18.023 -25.485 1.00 86.62 173 LYS A C 1
ATOM 1413 O O . LYS A 1 173 ? 17.604 18.680 -25.053 1.00 86.62 173 LYS A O 1
ATOM 1418 N N . VAL A 1 174 ? 15.382 18.397 -25.338 1.00 83.12 174 VAL A N 1
ATOM 1419 C CA . VAL A 1 174 ? 14.890 19.679 -24.784 1.00 83.12 174 VAL A CA 1
ATOM 1420 C C . VAL A 1 174 ? 15.316 19.934 -23.322 1.00 83.12 174 VAL A C 1
ATOM 1422 O O . VAL A 1 174 ? 15.242 21.066 -22.840 1.00 83.12 174 VAL A O 1
ATOM 1425 N N . PHE A 1 175 ? 15.769 18.910 -22.590 1.00 81.31 175 PHE A N 1
ATOM 1426 C CA . PHE A 1 175 ? 16.309 19.062 -21.231 1.00 81.31 175 PHE A CA 1
ATOM 1427 C C . PHE A 1 175 ? 17.835 19.172 -21.183 1.00 81.31 175 PHE A C 1
ATOM 1429 O O . PHE A 1 175 ? 18.354 19.645 -20.175 1.00 81.31 175 PHE A O 1
ATOM 1436 N N . VAL A 1 176 ? 18.547 18.712 -22.218 1.00 80.75 176 VAL A N 1
ATOM 1437 C CA . VAL A 1 176 ? 19.997 18.445 -22.144 1.00 80.75 176 VAL A CA 1
ATOM 1438 C C . VAL A 1 176 ? 20.848 19.228 -23.138 1.00 80.75 176 VAL A C 1
ATOM 1440 O O . VAL A 1 176 ? 22.063 19.258 -22.979 1.00 80.75 176 VAL A O 1
ATOM 1443 N N . LEU A 1 177 ? 20.246 19.884 -24.134 1.00 81.25 177 LEU A N 1
ATOM 1444 C CA . LEU A 1 177 ? 20.956 20.803 -25.024 1.00 81.25 177 LEU A CA 1
ATOM 1445 C C . LEU A 1 177 ? 20.614 22.264 -24.682 1.00 81.25 177 LEU A C 1
ATOM 1447 O O . LEU A 1 177 ? 19.442 22.639 -24.772 1.00 81.25 177 LEU A O 1
ATOM 1451 N N . PRO A 1 178 ? 21.603 23.117 -24.338 1.00 65.94 178 PRO A N 1
ATOM 1452 C CA . PRO A 1 178 ? 21.354 24.507 -23.942 1.00 65.94 178 PRO A CA 1
ATOM 1453 C C . PRO A 1 178 ? 20.525 25.315 -24.954 1.00 65.94 178 PRO A C 1
ATOM 1455 O O . PRO A 1 178 ? 19.578 25.998 -24.566 1.00 65.94 178 PRO A O 1
ATOM 1458 N N . SER A 1 179 ? 20.806 25.153 -26.252 1.00 65.75 179 SER A N 1
ATOM 1459 C CA . SER A 1 179 ? 20.130 25.847 -27.361 1.00 65.75 179 SER A CA 1
ATOM 1460 C C . SER A 1 179 ? 18.624 25.572 -27.473 1.00 65.75 179 SER A C 1
ATOM 1462 O O . SER A 1 179 ? 17.900 26.392 -28.032 1.00 65.75 179 SER A O 1
ATOM 1464 N N . GLU A 1 180 ? 18.140 24.448 -26.938 1.00 61.62 180 GLU A N 1
ATOM 1465 C CA . GLU A 1 180 ? 16.714 24.092 -26.896 1.00 61.62 180 GLU A CA 1
ATOM 1466 C C . GLU A 1 180 ? 16.104 24.278 -25.490 1.00 61.62 180 GLU A C 1
ATOM 1468 O O . GLU A 1 180 ? 14.890 24.168 -25.323 1.00 61.62 180 GLU A O 1
ATOM 1473 N N . SER A 1 181 ? 16.915 24.590 -24.471 1.00 57.31 181 SER A N 1
ATOM 1474 C CA . SER A 1 181 ? 16.490 24.670 -23.065 1.00 57.31 181 SER A CA 1
ATOM 1475 C C . SER A 1 181 ? 16.058 26.084 -22.642 1.00 57.31 181 SER A C 1
ATOM 1477 O O . SER A 1 181 ? 15.010 26.254 -22.002 1.00 57.31 181 SER A O 1
ATOM 1479 N N . GLU A 1 182 ? 16.818 27.112 -23.043 1.00 49.19 182 GLU A N 1
ATOM 1480 C CA . GLU A 1 182 ? 16.593 28.521 -22.657 1.00 49.19 182 GLU A CA 1
ATOM 1481 C C . GLU A 1 182 ? 15.272 29.091 -23.208 1.00 49.19 182 GLU A C 1
ATOM 1483 O O . GLU A 1 182 ? 14.530 29.773 -22.501 1.00 49.19 182 GLU A O 1
ATOM 1488 N N . LEU A 1 183 ? 14.913 28.732 -24.445 1.00 48.94 183 LEU A N 1
ATOM 1489 C CA . LEU A 1 183 ? 13.680 29.171 -25.119 1.00 48.94 183 LEU A CA 1
ATOM 1490 C C . LEU A 1 183 ? 12.381 28.658 -24.463 1.00 48.94 183 LEU A C 1
ATOM 1492 O O . LEU A 1 183 ? 11.298 29.150 -24.776 1.00 48.94 183 LEU A O 1
ATOM 1496 N N . VAL A 1 184 ? 12.463 27.671 -23.561 1.00 50.19 184 VAL A N 1
ATOM 1497 C CA . VAL A 1 184 ? 11.308 26.893 -23.062 1.00 50.19 184 VAL A CA 1
ATOM 1498 C C . VAL A 1 184 ? 11.054 27.138 -21.564 1.00 50.19 184 VAL A C 1
ATOM 1500 O O . VAL A 1 184 ? 10.518 26.292 -20.849 1.00 50.19 184 VAL A O 1
ATOM 1503 N N . HIS A 1 185 ? 11.449 28.308 -21.055 1.00 46.47 185 HIS A N 1
ATOM 1504 C CA . HIS A 1 185 ? 11.216 28.721 -19.663 1.00 46.47 185 HIS A CA 1
ATOM 1505 C C . HIS A 1 185 ? 9.761 29.164 -19.369 1.00 46.47 185 HIS A C 1
ATOM 1507 O O . HIS A 1 185 ? 9.427 29.433 -18.218 1.00 46.47 185 HIS A O 1
ATOM 1513 N N . SER A 1 186 ? 8.879 29.230 -20.376 1.00 45.03 186 SER A N 1
ATOM 1514 C CA . SER A 1 186 ? 7.510 29.770 -20.260 1.00 45.03 186 SER A CA 1
ATOM 1515 C C . SER A 1 186 ? 6.377 28.732 -20.190 1.00 45.03 186 SER A C 1
ATOM 1517 O O . SER A 1 186 ? 5.224 29.116 -20.003 1.00 45.03 186 SER A O 1
ATOM 1519 N N . THR A 1 187 ? 6.651 27.427 -20.333 1.00 45.78 187 THR A N 1
ATOM 1520 C CA . THR A 1 187 ? 5.600 26.389 -20.414 1.00 45.78 187 THR A CA 1
ATOM 1521 C C . THR A 1 187 ? 5.684 25.362 -19.281 1.00 45.78 187 THR A C 1
ATOM 1523 O O . THR A 1 187 ? 6.638 24.587 -19.228 1.00 45.78 187 THR A O 1
ATOM 1526 N N . SER A 1 188 ? 4.645 25.278 -18.439 1.00 49.25 188 SER A N 1
ATOM 1527 C CA . SER A 1 188 ? 4.560 24.329 -17.308 1.00 49.25 188 SER A CA 1
ATOM 1528 C C . SER A 1 188 ? 4.421 22.852 -17.709 1.00 49.25 188 SER A C 1
ATOM 1530 O O . SER A 1 188 ? 4.633 21.962 -16.892 1.00 49.25 188 SER A O 1
ATOM 1532 N N . SER A 1 189 ? 4.106 22.567 -18.975 1.00 56.22 189 SER A N 1
ATOM 1533 C CA . SER A 1 189 ? 3.805 21.220 -19.481 1.00 56.22 189 SER A CA 1
ATOM 1534 C C . SER A 1 189 ? 5.062 20.411 -19.866 1.00 56.22 189 SER A C 1
ATOM 1536 O O . SER A 1 189 ? 5.113 19.789 -20.925 1.00 56.22 189 SER A O 1
ATOM 1538 N N . LYS A 1 190 ? 6.112 20.432 -19.031 1.00 66.56 190 LYS A N 1
ATOM 1539 C CA . LYS A 1 190 ? 7.309 19.591 -19.228 1.00 66.56 190 LYS A CA 1
ATOM 1540 C C . LYS A 1 190 ? 7.100 18.210 -18.593 1.00 66.56 190 LYS A C 1
ATOM 1542 O O . LYS A 1 190 ? 6.787 18.107 -17.409 1.00 66.56 190 LYS A O 1
ATOM 1547 N N . ARG A 1 191 ? 7.312 17.135 -19.365 1.00 79.12 191 ARG A N 1
ATOM 1548 C CA . ARG A 1 191 ? 7.344 15.757 -18.838 1.00 79.12 191 ARG A CA 1
ATOM 1549 C C . ARG A 1 191 ? 8.480 15.596 -17.820 1.00 79.12 191 ARG A C 1
ATOM 1551 O O . ARG A 1 191 ? 9.529 16.221 -17.931 1.00 79.12 191 ARG A O 1
ATOM 1558 N N . ASN A 1 192 ? 8.303 14.720 -16.835 1.00 82.94 192 ASN A N 1
ATOM 1559 C CA . ASN A 1 192 ? 9.333 14.457 -15.830 1.00 82.94 192 ASN A CA 1
ATOM 1560 C C . ASN A 1 192 ? 10.533 13.712 -16.445 1.00 82.94 192 ASN A C 1
ATOM 1562 O O . ASN A 1 192 ? 10.428 12.534 -16.800 1.00 82.94 192 ASN A O 1
ATOM 1566 N N . ILE A 1 193 ? 11.694 14.371 -16.515 1.00 84.81 193 ILE A N 1
ATOM 1567 C CA . ILE A 1 193 ? 12.923 13.805 -17.094 1.00 84.81 193 ILE A CA 1
ATOM 1568 C C . ILE A 1 193 ? 13.348 12.480 -16.436 1.00 84.81 193 ILE A C 1
ATOM 1570 O O . ILE A 1 193 ? 13.797 11.571 -17.129 1.00 84.81 193 ILE A O 1
ATOM 1574 N N . LYS A 1 194 ? 13.100 12.290 -15.130 1.00 85.31 194 LYS A N 1
ATOM 1575 C CA . LYS A 1 194 ? 13.393 11.021 -14.427 1.00 85.31 194 LYS A CA 1
ATOM 1576 C C . LYS A 1 194 ? 12.486 9.876 -14.880 1.00 85.31 194 LYS A C 1
ATOM 1578 O O . LYS A 1 194 ? 12.883 8.713 -14.837 1.00 85.31 194 LYS A O 1
ATOM 1583 N N . THR A 1 195 ? 11.274 10.193 -15.326 1.00 86.31 195 THR A N 1
ATOM 1584 C CA . THR A 1 195 ? 10.349 9.219 -15.911 1.00 86.31 195 THR A CA 1
ATOM 1585 C C . THR A 1 195 ? 10.733 8.917 -17.361 1.00 86.31 195 THR A C 1
ATOM 1587 O O . THR A 1 195 ? 10.683 7.751 -17.750 1.00 86.31 195 THR A O 1
ATOM 1590 N N . LEU A 1 196 ? 11.231 9.901 -18.122 1.00 89.00 196 LEU A N 1
ATOM 1591 C CA . LEU A 1 196 ? 11.764 9.703 -19.478 1.00 89.00 196 LEU A CA 1
ATOM 1592 C C . LEU A 1 196 ? 13.064 8.875 -19.504 1.00 89.00 196 LEU A C 1
ATOM 1594 O O . LEU A 1 196 ? 13.163 7.926 -20.280 1.00 89.00 196 LEU A O 1
ATOM 1598 N N . THR A 1 197 ? 14.043 9.148 -18.636 1.00 88.56 197 THR A N 1
ATOM 1599 C CA . THR A 1 197 ? 15.290 8.355 -18.571 1.00 88.56 197 THR A CA 1
ATOM 1600 C C . THR A 1 197 ? 15.009 6.921 -18.112 1.00 88.56 197 THR A C 1
ATOM 1602 O O . THR A 1 197 ? 15.543 5.956 -18.665 1.00 88.56 197 THR A O 1
ATOM 1605 N N . LYS A 1 198 ? 14.078 6.742 -17.167 1.00 86.94 198 LYS A N 1
ATOM 1606 C CA . LYS A 1 198 ? 13.594 5.421 -16.749 1.00 86.94 198 LYS A CA 1
ATOM 1607 C C . LYS A 1 198 ? 12.826 4.696 -17.859 1.00 86.94 198 LYS A C 1
ATOM 1609 O O . LYS A 1 198 ? 13.015 3.492 -18.016 1.00 86.94 198 LYS A O 1
ATOM 1614 N N . LEU A 1 199 ? 12.010 5.400 -18.649 1.00 90.06 199 LEU A N 1
ATOM 1615 C CA . LEU A 1 199 ? 11.350 4.855 -19.839 1.00 90.06 199 LEU A CA 1
ATOM 1616 C C . LEU A 1 199 ? 12.392 4.379 -20.861 1.00 90.06 199 LEU A C 1
ATOM 1618 O O . LEU A 1 199 ? 12.328 3.228 -21.295 1.00 90.06 199 LEU A O 1
ATOM 1622 N N . CYS A 1 200 ? 13.399 5.207 -21.159 1.00 91.25 200 CYS A N 1
ATOM 1623 C CA . CYS A 1 200 ? 14.480 4.866 -22.084 1.00 91.25 200 CYS A CA 1
ATOM 1624 C C . CYS A 1 200 ? 15.251 3.625 -21.620 1.00 91.25 200 CYS A C 1
ATOM 1626 O O . CYS A 1 200 ? 15.403 2.677 -22.381 1.00 91.25 200 CYS A O 1
ATOM 1628 N N . ALA A 1 201 ? 15.592 3.519 -20.332 1.00 87.38 201 ALA A N 1
ATOM 1629 C CA . ALA A 1 201 ? 16.238 2.324 -19.785 1.00 87.38 201 ALA A CA 1
ATOM 1630 C C . ALA A 1 201 ? 15.413 1.021 -19.947 1.00 87.38 201 ALA A C 1
ATOM 1632 O O . ALA A 1 201 ? 15.977 -0.077 -19.862 1.00 87.38 201 ALA A O 1
ATOM 1633 N N . PHE A 1 202 ? 14.094 1.092 -20.158 1.00 87.81 202 PHE A N 1
ATOM 1634 C CA . PHE A 1 202 ? 13.255 -0.065 -20.500 1.00 87.81 202 PHE A CA 1
ATOM 1635 C C . PHE A 1 202 ? 13.088 -0.232 -22.023 1.00 87.81 202 PHE A C 1
ATOM 1637 O O . PHE A 1 202 ? 13.100 -1.372 -22.491 1.00 87.81 202 PHE A O 1
ATOM 1644 N N . ALA A 1 203 ? 13.003 0.864 -22.785 1.00 90.69 203 ALA A N 1
ATOM 1645 C CA . ALA A 1 203 ? 12.877 0.880 -24.246 1.00 90.69 203 ALA A CA 1
ATOM 1646 C C . ALA A 1 203 ? 14.171 0.490 -24.994 1.00 90.69 203 ALA A C 1
ATOM 1648 O O . ALA A 1 203 ? 14.080 -0.212 -25.994 1.00 90.69 203 ALA A O 1
ATOM 1649 N N . GLN A 1 204 ? 15.353 0.817 -24.455 1.00 89.56 204 GLN A N 1
ATOM 1650 C CA . GLN A 1 204 ? 16.709 0.536 -24.974 1.00 89.56 204 GLN A CA 1
ATOM 1651 C C . GLN A 1 204 ? 16.953 -0.930 -25.385 1.00 89.56 204 GLN A C 1
ATOM 1653 O O . GLN A 1 204 ? 17.820 -1.218 -26.203 1.00 89.56 204 GLN A O 1
ATOM 1658 N N . LEU A 1 205 ? 16.198 -1.881 -24.823 1.00 85.12 205 LEU A N 1
ATOM 1659 C CA . LEU A 1 205 ? 16.274 -3.300 -25.195 1.00 85.12 205 LEU A CA 1
ATOM 1660 C C . LEU A 1 205 ? 15.508 -3.641 -26.488 1.00 85.12 205 LEU A C 1
ATOM 1662 O O . LEU A 1 205 ? 15.682 -4.730 -27.020 1.00 85.12 205 LEU A O 1
ATOM 1666 N N . TYR A 1 206 ? 14.627 -2.761 -26.954 1.00 89.12 206 TYR A N 1
ATOM 1667 C CA . TYR A 1 206 ? 13.735 -2.967 -28.099 1.00 89.12 206 TYR A CA 1
ATOM 1668 C C . TYR A 1 206 ? 14.012 -1.973 -29.240 1.00 89.12 206 TYR A C 1
ATOM 1670 O O . TYR A 1 206 ? 13.269 -1.960 -30.217 1.00 89.12 206 TYR A O 1
ATOM 1678 N N . PHE A 1 207 ? 15.061 -1.153 -29.137 1.00 91.62 207 PHE A N 1
ATOM 1679 C CA . PHE A 1 207 ? 15.608 -0.433 -30.287 1.00 91.62 207 PHE A CA 1
ATOM 1680 C C . PHE A 1 207 ? 16.387 -1.407 -31.179 1.00 91.62 207 PHE A C 1
ATOM 1682 O O . PHE A 1 207 ? 16.979 -2.371 -30.684 1.00 91.62 207 PHE A O 1
ATOM 1689 N N . ASP A 1 208 ? 16.378 -1.162 -32.486 1.00 89.69 208 ASP A N 1
ATOM 1690 C CA . ASP A 1 208 ? 17.099 -1.982 -33.457 1.00 89.69 208 ASP A CA 1
ATOM 1691 C C . ASP A 1 208 ? 18.617 -1.691 -33.397 1.00 89.69 208 ASP A C 1
ATOM 1693 O O . ASP A 1 208 ? 19.005 -0.523 -33.500 1.00 89.69 208 ASP A O 1
ATOM 1697 N N . PRO A 1 209 ? 19.502 -2.700 -33.249 1.00 86.44 209 PRO A N 1
ATOM 1698 C CA . PRO A 1 209 ? 20.948 -2.520 -33.393 1.00 86.44 209 PRO A CA 1
ATOM 1699 C C . PRO A 1 209 ? 21.379 -1.885 -34.726 1.00 86.44 209 PRO A C 1
ATOM 1701 O O . PRO A 1 209 ? 22.427 -1.245 -34.771 1.00 86.44 209 PRO A O 1
ATOM 1704 N N . LEU A 1 210 ? 20.578 -2.003 -35.794 1.00 88.94 210 LEU A N 1
ATOM 1705 C CA . LEU A 1 210 ? 20.833 -1.339 -37.079 1.00 88.94 210 LEU A CA 1
ATOM 1706 C C . LEU A 1 210 ? 20.850 0.200 -36.983 1.00 88.94 210 LEU A C 1
ATOM 1708 O O . LEU A 1 210 ? 21.468 0.847 -37.825 1.00 88.94 210 LEU A O 1
ATOM 1712 N N . GLU A 1 211 ? 20.209 0.790 -35.967 1.00 89.94 211 GLU A N 1
ATOM 1713 C CA . GLU A 1 211 ? 20.152 2.244 -35.744 1.00 89.94 211 GLU A CA 1
ATOM 1714 C C . GLU A 1 211 ? 21.355 2.790 -34.942 1.00 89.94 211 GLU A C 1
ATOM 1716 O O . GLU A 1 211 ? 21.452 4.002 -34.756 1.00 89.94 211 GLU A O 1
ATOM 1721 N N . ILE A 1 212 ? 22.295 1.945 -34.483 1.00 89.38 212 ILE A N 1
ATOM 1722 C CA . ILE A 1 212 ? 23.486 2.390 -33.724 1.00 89.38 212 ILE A CA 1
ATOM 1723 C C . ILE A 1 212 ? 24.284 3.490 -34.459 1.00 89.38 212 ILE A C 1
ATOM 1725 O O . ILE A 1 212 ? 24.618 4.480 -33.801 1.00 89.38 212 ILE A O 1
ATOM 1729 N N . PRO A 1 213 ? 24.570 3.398 -35.778 1.00 90.31 213 PRO A N 1
ATOM 1730 C CA . PRO A 1 213 ? 25.269 4.465 -36.495 1.00 90.31 213 PRO A CA 1
ATOM 1731 C C . PRO A 1 213 ? 24.487 5.783 -36.482 1.00 90.31 213 PRO A C 1
ATOM 1733 O O . PRO A 1 213 ? 25.051 6.810 -36.124 1.00 90.31 213 PRO A O 1
ATOM 1736 N N . ALA A 1 214 ? 23.175 5.747 -36.744 1.00 91.69 214 ALA A N 1
ATOM 1737 C CA . ALA A 1 214 ? 22.319 6.936 -36.754 1.00 91.69 214 ALA A CA 1
ATOM 1738 C C . ALA A 1 214 ? 22.203 7.603 -35.367 1.00 91.69 214 ALA A C 1
ATOM 1740 O O . ALA A 1 214 ? 22.177 8.827 -35.265 1.00 91.69 214 ALA A O 1
ATOM 1741 N N . MET A 1 215 ? 22.185 6.817 -34.281 1.00 92.88 215 MET A N 1
ATOM 1742 C CA . MET A 1 215 ? 22.273 7.361 -32.918 1.00 92.88 215 MET A CA 1
ATOM 1743 C C . MET A 1 215 ? 23.618 8.060 -32.674 1.00 92.88 215 MET A C 1
ATOM 1745 O O . MET A 1 215 ? 23.658 9.128 -32.070 1.00 92.88 215 MET A O 1
ATOM 1749 N N . LEU A 1 216 ? 24.730 7.476 -33.133 1.00 90.88 216 LEU A N 1
ATOM 1750 C CA . LEU A 1 216 ? 26.060 8.071 -32.976 1.00 90.88 216 LEU A CA 1
ATOM 1751 C C . LEU A 1 216 ? 26.234 9.332 -33.839 1.00 90.88 216 LEU A C 1
ATOM 1753 O O . LEU A 1 216 ? 26.823 10.298 -33.363 1.00 90.88 216 LEU A O 1
ATOM 1757 N N . GLU A 1 217 ? 25.681 9.359 -35.052 1.00 92.31 217 GLU A N 1
ATOM 1758 C CA . GLU A 1 217 ? 25.655 10.536 -35.933 1.00 92.31 217 GLU A CA 1
ATOM 1759 C C . GLU A 1 217 ? 24.859 11.708 -35.333 1.00 92.31 217 GLU A C 1
ATOM 1761 O O . GLU A 1 217 ? 25.287 12.851 -35.462 1.00 92.31 217 GLU A O 1
ATOM 1766 N N . GLU A 1 218 ? 23.759 11.449 -34.616 1.00 91.75 218 GLU A N 1
ATOM 1767 C CA . GLU A 1 218 ? 22.992 12.486 -33.902 1.00 91.75 218 GLU A CA 1
ATOM 1768 C C . GLU A 1 218 ? 23.701 12.941 -32.605 1.00 91.75 218 GLU A C 1
ATOM 1770 O O . GLU A 1 218 ? 23.693 14.123 -32.252 1.00 91.75 218 GLU A O 1
ATOM 1775 N N . PHE A 1 219 ? 24.332 12.021 -31.861 1.00 92.44 219 PHE A N 1
ATOM 1776 C CA . PHE A 1 219 ? 24.913 12.335 -30.548 1.00 92.44 219 PHE A CA 1
ATOM 1777 C C . PHE A 1 219 ? 26.306 12.975 -30.643 1.00 92.44 219 PHE A C 1
ATOM 1779 O O . PHE A 1 219 ? 26.548 13.999 -30.005 1.00 92.44 219 PHE A O 1
ATOM 1786 N N . LEU A 1 220 ? 27.230 12.400 -31.421 1.00 91.62 220 LEU A N 1
ATOM 1787 C CA . LEU A 1 220 ? 28.647 12.793 -31.424 1.00 91.62 220 LEU A CA 1
ATOM 1788 C C . LEU A 1 220 ? 28.934 14.255 -31.836 1.00 91.62 220 LEU A C 1
ATOM 1790 O O . LEU A 1 220 ? 29.861 14.819 -31.254 1.00 91.62 220 LEU A O 1
ATOM 1794 N N . PRO A 1 221 ? 28.175 14.923 -32.734 1.00 91.88 221 PRO A N 1
ATOM 1795 C CA . PRO A 1 221 ? 28.393 16.340 -33.058 1.00 91.88 221 PRO A CA 1
ATOM 1796 C C . PRO A 1 221 ? 28.257 17.299 -31.866 1.00 91.88 221 PRO A C 1
ATOM 1798 O O . PRO A 1 221 ? 28.775 18.412 -31.911 1.00 91.88 221 PRO A O 1
ATOM 1801 N N . HIS A 1 222 ? 27.583 16.874 -30.794 1.00 88.38 222 HIS A N 1
ATOM 1802 C CA . HIS A 1 222 ? 27.420 17.648 -29.563 1.00 88.38 222 HIS A CA 1
ATOM 1803 C C . HIS A 1 222 ? 28.594 17.464 -28.576 1.00 88.38 222 HIS A C 1
ATOM 1805 O O . HIS A 1 222 ? 28.627 18.106 -27.524 1.00 88.38 222 HIS A O 1
ATOM 1811 N N . PHE A 1 223 ? 29.565 16.594 -28.886 1.00 90.19 223 PHE A N 1
ATOM 1812 C CA . PHE A 1 223 ? 30.699 16.317 -28.009 1.00 90.19 223 PHE A CA 1
ATOM 1813 C C . PHE A 1 223 ? 31.745 17.434 -28.091 1.00 90.19 223 PHE A C 1
ATOM 1815 O O . PHE A 1 223 ? 32.373 17.649 -29.126 1.00 90.19 223 PHE A O 1
ATOM 1822 N N . THR A 1 224 ? 31.988 18.121 -26.975 1.00 87.31 224 THR A N 1
ATOM 1823 C CA . THR A 1 224 ? 33.035 19.144 -26.880 1.00 87.31 224 THR A CA 1
ATOM 1824 C C . THR A 1 224 ? 33.678 19.163 -25.498 1.00 87.31 224 THR A C 1
ATOM 1826 O O . THR A 1 224 ? 33.004 19.098 -24.471 1.00 87.31 224 THR A O 1
ATOM 1829 N N . THR A 1 225 ? 35.006 19.267 -25.472 1.00 83.94 225 THR A N 1
ATOM 1830 C CA . THR A 1 225 ? 35.795 19.474 -24.249 1.00 83.94 225 THR A CA 1
ATOM 1831 C C . THR A 1 225 ? 35.996 20.956 -23.930 1.00 83.94 225 THR A C 1
ATOM 1833 O O . THR A 1 225 ? 36.295 21.289 -22.786 1.00 83.94 225 THR A O 1
ATOM 1836 N N . SER A 1 226 ? 35.786 21.859 -24.898 1.00 83.50 226 SER A N 1
ATOM 1837 C CA . SER A 1 226 ? 35.848 23.316 -24.693 1.00 83.50 226 SER A CA 1
ATOM 1838 C C . SER A 1 226 ? 34.705 23.831 -23.814 1.00 83.50 226 SER A C 1
ATOM 1840 O O . SER A 1 226 ? 34.881 24.799 -23.082 1.00 83.50 226 SER A O 1
ATOM 1842 N N . PHE A 1 227 ? 33.550 23.162 -23.863 1.00 80.81 227 PHE A N 1
ATOM 1843 C CA . PHE A 1 227 ? 32.435 23.359 -22.941 1.00 80.81 227 PHE A CA 1
ATOM 1844 C C . PHE A 1 227 ? 32.024 21.992 -22.389 1.00 80.81 227 PHE A C 1
ATOM 1846 O O . PHE A 1 227 ? 31.165 21.311 -22.945 1.00 80.81 227 PHE A O 1
ATOM 1853 N N . THR A 1 228 ? 32.710 21.563 -21.326 1.00 80.19 228 THR A N 1
ATOM 1854 C CA . THR A 1 228 ? 32.749 20.163 -20.859 1.00 80.19 228 THR A CA 1
ATOM 1855 C C . THR A 1 228 ? 31.388 19.505 -20.655 1.00 80.19 228 THR A C 1
ATOM 1857 O O . THR A 1 228 ? 31.281 18.297 -20.836 1.00 80.19 228 THR A O 1
ATOM 1860 N N . GLU A 1 229 ? 30.350 20.274 -20.324 1.00 84.56 229 GLU A N 1
ATOM 1861 C CA . GLU A 1 229 ? 28.964 19.806 -20.215 1.00 84.56 229 GLU A CA 1
ATOM 1862 C C . GLU A 1 229 ? 28.513 19.008 -21.452 1.00 84.56 229 GLU A C 1
ATOM 1864 O O . GLU A 1 229 ? 27.908 17.949 -21.300 1.00 84.56 229 GLU A O 1
ATOM 1869 N N . GLY A 1 230 ? 28.886 19.434 -22.667 1.00 85.75 230 GLY A N 1
ATOM 1870 C CA . GLY A 1 230 ? 28.562 18.707 -23.900 1.00 85.75 230 GLY A CA 1
ATOM 1871 C C . GLY A 1 230 ? 29.146 17.289 -23.929 1.00 85.75 230 GLY A C 1
ATOM 1872 O O . GLY A 1 230 ? 28.479 16.343 -24.348 1.00 85.75 230 GLY A O 1
ATOM 1873 N N . ALA A 1 231 ? 30.358 17.103 -23.395 1.00 89.50 231 ALA A N 1
ATOM 1874 C CA . ALA A 1 231 ? 30.968 15.784 -23.253 1.00 89.50 231 ALA A CA 1
ATOM 1875 C C . ALA A 1 231 ? 30.203 14.885 -22.258 1.00 89.50 231 ALA A C 1
ATOM 1877 O O . ALA A 1 231 ? 30.002 13.701 -22.537 1.00 89.50 231 ALA A O 1
ATOM 1878 N N . PHE A 1 232 ? 29.718 15.435 -21.136 1.00 90.06 232 PHE A N 1
ATOM 1879 C CA . PHE A 1 232 ? 28.873 14.696 -20.185 1.00 90.06 232 PHE A CA 1
ATOM 1880 C C . PHE A 1 232 ? 27.499 14.348 -20.775 1.00 90.06 232 PHE A C 1
ATOM 1882 O O . PHE A 1 232 ? 27.041 13.217 -20.612 1.00 90.06 232 PHE A O 1
ATOM 1889 N N . VAL A 1 233 ? 26.860 15.278 -21.494 1.00 89.88 233 VAL A N 1
ATOM 1890 C CA . VAL A 1 233 ? 25.569 15.052 -22.165 1.00 89.88 233 VAL A CA 1
ATOM 1891 C C . VAL A 1 233 ? 25.675 13.918 -23.184 1.00 89.88 233 VAL A C 1
ATOM 1893 O O . VAL A 1 233 ? 24.867 12.991 -23.144 1.00 89.88 233 VAL A O 1
ATOM 1896 N N . VAL A 1 234 ? 26.691 13.926 -24.053 1.00 91.81 234 VAL A N 1
ATOM 1897 C CA . VAL A 1 234 ? 26.874 12.869 -25.061 1.00 91.81 234 VAL A CA 1
ATOM 1898 C C . VAL A 1 234 ? 27.155 11.511 -24.418 1.00 91.81 234 VAL A C 1
ATOM 1900 O O . VAL A 1 234 ? 26.515 10.530 -24.790 1.00 91.81 234 VAL A O 1
ATOM 1903 N N . VAL A 1 235 ? 28.031 11.427 -23.411 1.00 91.12 235 VAL A N 1
ATOM 1904 C CA . VAL A 1 235 ? 28.307 10.155 -22.713 1.00 91.12 235 VAL A CA 1
ATOM 1905 C C . VAL A 1 235 ? 27.075 9.643 -21.951 1.00 91.12 235 VAL A C 1
ATOM 1907 O O . VAL A 1 235 ? 26.806 8.438 -21.955 1.00 91.12 235 VAL A O 1
ATOM 1910 N N . GLY A 1 236 ? 26.271 10.541 -21.374 1.00 89.69 236 GLY A N 1
ATOM 1911 C CA . GLY A 1 236 ? 24.974 10.211 -20.781 1.00 89.69 236 GLY A CA 1
ATOM 1912 C C . GLY A 1 236 ? 23.978 9.663 -21.810 1.00 89.69 236 GLY A C 1
ATOM 1913 O O . GLY A 1 236 ? 23.377 8.613 -21.579 1.00 89.69 236 GLY A O 1
ATOM 1914 N N . LEU A 1 237 ? 23.842 10.314 -22.972 1.00 92.06 237 LEU A N 1
ATOM 1915 C CA . LEU A 1 237 ? 22.977 9.866 -24.073 1.00 92.06 237 LEU A CA 1
ATOM 1916 C C . LEU A 1 237 ? 23.422 8.504 -24.618 1.00 92.06 237 LEU A C 1
ATOM 1918 O O . LEU A 1 237 ? 22.589 7.611 -24.775 1.00 92.06 237 LEU A O 1
ATOM 1922 N N . MET A 1 238 ? 24.727 8.310 -24.828 1.00 92.12 238 MET A N 1
ATOM 1923 C CA . MET A 1 238 ? 25.308 7.035 -25.256 1.00 92.12 238 MET A CA 1
ATOM 1924 C C . MET A 1 238 ? 24.990 5.908 -24.264 1.00 92.12 238 MET A C 1
ATOM 1926 O O . MET A 1 238 ? 24.497 4.854 -24.669 1.00 92.12 238 MET A O 1
ATOM 1930 N N . ASN A 1 239 ? 25.199 6.126 -22.959 1.00 89.75 239 ASN A N 1
ATOM 1931 C CA . ASN A 1 239 ? 24.852 5.133 -21.939 1.00 89.75 239 ASN A CA 1
ATOM 1932 C C . ASN A 1 239 ? 23.331 4.854 -21.920 1.00 89.75 239 ASN A C 1
ATOM 1934 O O . ASN A 1 239 ? 22.894 3.700 -21.830 1.00 89.75 239 ASN A O 1
ATOM 1938 N N . LEU A 1 240 ? 22.506 5.895 -22.050 1.00 88.88 240 LEU A N 1
ATOM 1939 C CA . LEU A 1 240 ? 21.054 5.808 -21.918 1.00 88.88 240 LEU A CA 1
ATOM 1940 C C . LEU A 1 240 ? 20.348 5.149 -23.116 1.00 88.88 240 LEU A C 1
ATOM 1942 O O . LEU A 1 240 ? 19.475 4.311 -22.891 1.00 88.88 240 LEU A O 1
ATOM 1946 N N . PHE A 1 241 ? 20.716 5.506 -24.351 1.00 92.12 241 PHE A N 1
ATOM 1947 C CA . PHE A 1 241 ? 20.000 5.110 -25.572 1.00 92.12 241 PHE A CA 1
ATOM 1948 C C . PHE A 1 241 ? 20.587 3.899 -26.296 1.00 92.12 241 PHE A C 1
ATOM 1950 O O . PHE A 1 241 ? 19.809 3.075 -26.773 1.00 92.12 241 PHE A O 1
ATOM 1957 N N . LEU A 1 242 ? 21.916 3.764 -26.397 1.00 90.31 242 LEU A N 1
ATOM 1958 C CA . LEU A 1 242 ? 22.515 2.805 -27.336 1.00 90.31 242 LEU A CA 1
ATOM 1959 C C . LEU A 1 242 ? 22.113 1.354 -26.996 1.00 90.31 242 LEU A C 1
ATOM 1961 O O . LEU A 1 242 ? 22.297 0.929 -25.845 1.00 90.31 242 LEU A O 1
ATOM 1965 N N . PRO A 1 243 ? 21.556 0.577 -27.945 1.00 88.69 243 PRO A N 1
ATOM 1966 C CA . PRO A 1 243 ? 21.226 -0.821 -27.711 1.00 88.69 243 PRO A CA 1
ATOM 1967 C C . PRO A 1 243 ? 22.509 -1.653 -27.589 1.00 88.69 243 PRO A C 1
ATOM 1969 O O . PRO A 1 243 ? 23.404 -1.582 -28.422 1.00 88.69 243 PRO A O 1
ATOM 1972 N N . THR A 1 244 ? 22.589 -2.485 -26.548 1.00 86.06 244 THR A N 1
ATOM 1973 C CA . THR A 1 244 ? 23.737 -3.378 -26.287 1.00 86.06 244 THR A CA 1
ATOM 1974 C C . THR A 1 244 ? 23.534 -4.805 -26.807 1.00 86.06 244 THR A C 1
ATOM 1976 O O . THR A 1 244 ? 24.311 -5.693 -26.469 1.00 86.06 244 THR A O 1
ATOM 1979 N N . SER A 1 245 ? 22.478 -5.046 -27.590 1.00 82.81 245 SER A N 1
ATOM 1980 C CA . SER A 1 245 ? 22.186 -6.363 -28.174 1.00 82.81 245 SER A CA 1
ATOM 1981 C C . SER A 1 245 ? 23.026 -6.602 -29.438 1.00 82.81 245 SER A C 1
ATOM 1983 O O . SER A 1 245 ? 23.276 -5.640 -30.163 1.00 82.81 245 SER A O 1
ATOM 1985 N N . PRO A 1 246 ? 23.417 -7.854 -29.743 1.00 81.69 246 PRO A N 1
ATOM 1986 C CA . PRO A 1 246 ? 24.063 -8.191 -31.011 1.00 81.69 246 PRO A CA 1
ATOM 1987 C C . PRO A 1 246 ? 23.188 -7.826 -32.220 1.00 81.69 246 PRO A C 1
ATOM 1989 O O . PRO A 1 246 ? 21.977 -8.064 -32.207 1.00 81.69 246 PRO A O 1
ATOM 1992 N N . GLY A 1 247 ? 23.813 -7.251 -33.253 1.00 80.19 247 GLY A N 1
ATOM 1993 C CA . GLY A 1 247 ? 23.200 -7.024 -34.567 1.00 80.19 247 GLY A CA 1
ATOM 1994 C C . GLY A 1 247 ? 23.185 -8.286 -35.448 1.00 80.19 247 GLY A C 1
ATOM 1995 O O . GLY A 1 247 ? 23.601 -9.352 -34.994 1.00 80.19 247 GLY A O 1
ATOM 1996 N N . PRO A 1 248 ? 22.704 -8.195 -36.702 1.00 81.00 248 PRO A N 1
ATOM 1997 C CA . PRO A 1 248 ? 22.757 -9.304 -37.657 1.00 81.00 248 PRO A CA 1
ATOM 1998 C C . PRO A 1 248 ? 24.194 -9.718 -38.004 1.00 81.00 248 PRO A C 1
ATOM 2000 O O . PRO A 1 248 ? 25.082 -8.872 -38.085 1.00 81.00 248 PRO A O 1
ATOM 2003 N N . GLU A 1 249 ? 24.403 -11.009 -38.271 1.00 78.31 249 GLU A N 1
ATOM 2004 C CA . GLU A 1 249 ? 25.707 -11.580 -38.655 1.00 78.31 249 GLU A CA 1
ATOM 2005 C C . GLU A 1 249 ? 26.229 -11.002 -39.988 1.00 78.31 249 GLU A C 1
ATOM 2007 O O . GLU A 1 249 ? 27.426 -10.785 -40.146 1.00 78.31 249 GLU A O 1
ATOM 2012 N N . ASP A 1 250 ? 25.326 -10.624 -40.901 1.00 79.62 250 ASP A N 1
ATOM 2013 C CA . ASP A 1 250 ? 25.657 -9.988 -42.187 1.00 79.62 250 ASP A CA 1
ATOM 2014 C C . ASP A 1 250 ? 26.200 -8.543 -42.064 1.00 79.62 250 ASP A C 1
ATOM 2016 O O . ASP A 1 250 ? 26.642 -7.959 -43.055 1.00 79.62 250 ASP A O 1
ATOM 2020 N N . ARG A 1 251 ? 26.132 -7.923 -40.874 1.00 80.75 251 ARG A N 1
ATOM 2021 C CA . ARG A 1 251 ? 26.473 -6.507 -40.629 1.00 80.75 251 ARG A CA 1
ATOM 2022 C C . ARG A 1 251 ? 27.710 -6.372 -39.740 1.00 80.75 251 ARG A C 1
ATOM 2024 O O . ARG A 1 251 ? 27.629 -6.033 -38.558 1.00 80.75 251 ARG A O 1
ATOM 2031 N N . THR A 1 252 ? 28.872 -6.624 -40.340 1.00 80.44 252 THR A N 1
ATOM 2032 C CA . THR A 1 252 ? 30.187 -6.543 -39.678 1.00 80.44 252 THR A CA 1
ATOM 2033 C C . THR A 1 252 ? 30.502 -5.157 -39.112 1.00 80.44 252 THR A C 1
ATOM 2035 O O . THR A 1 252 ? 31.149 -5.055 -38.076 1.00 80.44 252 THR A O 1
ATOM 2038 N N . ASP A 1 253 ? 29.975 -4.089 -39.713 1.00 80.31 253 ASP A N 1
ATOM 2039 C CA . ASP A 1 253 ? 30.096 -2.703 -39.242 1.00 80.31 253 ASP A CA 1
ATOM 2040 C C . ASP A 1 253 ? 29.497 -2.467 -37.842 1.00 80.31 253 ASP A C 1
ATOM 2042 O O . ASP A 1 253 ? 29.907 -1.546 -37.137 1.00 80.31 253 ASP A O 1
ATOM 2046 N N . LEU A 1 254 ? 28.568 -3.328 -37.409 1.00 83.00 254 LEU A N 1
ATOM 2047 C CA . LEU A 1 254 ? 27.945 -3.288 -36.082 1.00 83.00 254 LEU A CA 1
ATOM 2048 C C . LEU A 1 254 ? 28.691 -4.141 -35.040 1.00 83.00 254 LEU A C 1
ATOM 2050 O O . LEU A 1 254 ? 28.210 -4.306 -33.913 1.00 83.00 254 LEU A O 1
ATOM 2054 N N . TYR A 1 255 ? 29.856 -4.698 -35.383 1.00 84.31 255 TYR A N 1
ATOM 2055 C CA . TYR A 1 255 ? 30.675 -5.459 -34.441 1.00 84.31 255 TYR A CA 1
ATOM 2056 C C . TYR A 1 255 ? 31.380 -4.519 -33.440 1.00 84.31 255 TYR A C 1
ATOM 2058 O O . TYR A 1 255 ? 31.809 -3.424 -33.821 1.00 84.31 255 TYR A O 1
ATOM 2066 N N . PRO A 1 256 ? 31.575 -4.929 -32.166 1.00 82.19 256 PRO A N 1
ATOM 2067 C CA . PRO A 1 256 ? 32.149 -4.064 -31.131 1.00 82.19 256 PRO A CA 1
ATOM 2068 C C . PRO A 1 256 ? 33.512 -3.464 -31.490 1.00 82.19 256 PRO A C 1
ATOM 2070 O O . PRO A 1 256 ? 33.811 -2.337 -31.103 1.00 82.19 256 PRO A O 1
ATOM 2073 N N . GLN A 1 257 ? 34.324 -4.177 -32.273 1.00 83.19 257 GLN A N 1
ATOM 2074 C CA . GLN A 1 257 ? 35.655 -3.742 -32.693 1.00 83.19 257 GLN A CA 1
ATOM 2075 C C . GLN A 1 257 ? 35.646 -2.420 -33.488 1.00 83.19 257 GLN A C 1
ATOM 2077 O O . GLN A 1 257 ? 36.651 -1.714 -33.463 1.00 83.19 257 GLN A O 1
ATOM 2082 N N . HIS A 1 258 ? 34.535 -2.049 -34.140 1.00 84.56 258 HIS A N 1
ATOM 2083 C CA . HIS A 1 258 ? 34.444 -0.806 -34.916 1.00 84.56 258 HIS A CA 1
ATOM 2084 C C . HIS A 1 258 ? 34.172 0.440 -34.058 1.00 84.56 258 HIS A C 1
ATOM 2086 O O . HIS A 1 258 ? 34.775 1.482 -34.305 1.00 84.56 258 HIS A O 1
ATOM 2092 N N . TYR A 1 259 ? 33.311 0.354 -33.035 1.00 85.69 259 TYR A N 1
ATOM 2093 C CA . TYR A 1 259 ? 32.921 1.516 -32.216 1.00 85.69 259 TYR A CA 1
ATOM 2094 C C . TYR A 1 259 ? 33.572 1.574 -30.826 1.00 85.69 259 TYR A C 1
ATOM 2096 O O . TYR A 1 259 ? 33.674 2.660 -30.249 1.00 85.69 259 TYR A O 1
ATOM 2104 N N . LEU A 1 260 ? 34.064 0.453 -30.281 1.00 88.56 260 LEU A N 1
ATOM 2105 C CA . LEU A 1 260 ? 34.788 0.455 -29.004 1.00 88.56 260 LEU A CA 1
ATOM 2106 C C . LEU A 1 260 ? 36.016 1.387 -28.993 1.00 88.56 260 LEU A C 1
ATOM 2108 O O . LEU A 1 260 ? 36.184 2.075 -27.984 1.00 88.56 260 LEU A O 1
ATOM 2112 N N . PRO A 1 261 ? 36.848 1.496 -30.055 1.00 91.25 261 PRO A N 1
ATOM 2113 C CA . PRO A 1 261 ? 37.954 2.456 -30.079 1.00 91.25 261 PRO A CA 1
ATOM 2114 C C . PRO A 1 261 ? 37.486 3.896 -29.825 1.00 91.25 261 PRO A C 1
ATOM 2116 O O . PRO A 1 261 ? 38.085 4.599 -29.013 1.00 91.25 261 PRO A O 1
ATOM 2119 N N . THR A 1 262 ? 36.361 4.301 -30.425 1.00 90.00 262 THR A N 1
ATOM 2120 C CA . THR A 1 262 ? 35.737 5.609 -30.189 1.00 90.00 262 THR A CA 1
ATOM 2121 C C . THR A 1 262 ? 35.282 5.756 -28.737 1.00 90.00 262 THR A C 1
ATOM 2123 O O . THR A 1 262 ? 35.541 6.786 -28.123 1.00 90.00 262 THR A O 1
ATOM 2126 N N . TYR A 1 263 ? 34.662 4.732 -28.139 1.00 91.62 263 TYR A N 1
ATOM 2127 C CA . TYR A 1 263 ? 34.192 4.798 -26.746 1.00 91.62 263 TYR A CA 1
ATOM 2128 C C . TYR A 1 263 ? 35.362 4.968 -25.764 1.00 91.62 263 TYR A C 1
ATOM 2130 O O . TYR A 1 263 ? 35.314 5.835 -24.893 1.00 91.62 263 TYR A O 1
ATOM 2138 N N . PHE A 1 264 ? 36.437 4.190 -25.928 1.00 92.19 264 PHE A N 1
ATOM 2139 C CA . PHE A 1 264 ? 37.634 4.305 -25.091 1.00 92.19 264 PHE A CA 1
ATOM 2140 C C . PHE A 1 264 ? 38.395 5.618 -25.328 1.00 92.19 264 PHE A C 1
ATOM 2142 O O . PHE A 1 264 ? 38.898 6.203 -24.368 1.00 92.19 264 PHE A O 1
ATOM 2149 N N . HIS A 1 265 ? 38.418 6.136 -26.562 1.00 92.00 265 HIS A N 1
ATOM 2150 C CA . HIS A 1 265 ? 38.954 7.466 -26.841 1.00 92.00 265 HIS A CA 1
ATOM 2151 C C . HIS A 1 265 ? 38.168 8.552 -26.094 1.00 92.00 265 HIS A C 1
ATOM 2153 O O . HIS A 1 265 ? 38.767 9.296 -25.319 1.00 92.00 265 HIS A O 1
ATOM 2159 N N . LEU A 1 266 ? 36.838 8.593 -26.233 1.00 91.69 266 LEU A N 1
ATOM 2160 C CA . LEU A 1 266 ? 35.982 9.560 -25.535 1.00 91.69 266 LEU A CA 1
ATOM 2161 C C . LEU A 1 266 ? 36.151 9.470 -24.009 1.00 91.69 266 LEU A C 1
ATOM 2163 O O . LEU A 1 266 ? 36.324 10.501 -23.359 1.00 91.69 266 LEU A O 1
ATOM 2167 N N . TRP A 1 267 ? 36.199 8.257 -23.444 1.00 91.62 267 TRP A N 1
ATOM 2168 C CA . TRP A 1 267 ? 36.465 8.036 -22.015 1.00 91.62 267 TRP A CA 1
ATOM 2169 C C . TRP A 1 267 ? 37.813 8.633 -21.576 1.00 91.62 267 TRP A C 1
ATOM 2171 O O . TRP A 1 267 ? 37.893 9.273 -20.528 1.00 91.62 267 TRP A O 1
ATOM 2181 N N . SER A 1 268 ? 38.859 8.507 -22.401 1.00 89.69 268 SER A N 1
ATOM 2182 C CA . SER A 1 268 ? 40.194 9.049 -22.107 1.00 89.69 268 SER A CA 1
ATOM 2183 C C . SER A 1 268 ? 40.291 10.583 -22.131 1.00 89.69 268 SER A C 1
ATOM 2185 O O . SER A 1 268 ? 41.267 11.125 -21.614 1.00 89.69 268 SER A O 1
ATOM 2187 N N . THR A 1 269 ? 39.309 11.298 -22.697 1.00 89.38 269 THR A N 1
ATOM 2188 C CA . THR A 1 269 ? 39.365 12.771 -22.808 1.00 89.38 269 THR A CA 1
ATOM 2189 C C . THR A 1 269 ? 39.048 13.501 -21.497 1.00 89.38 269 THR A C 1
ATOM 2191 O O . THR A 1 269 ? 39.689 14.508 -21.198 1.00 89.38 269 THR A O 1
ATOM 2194 N N . VAL A 1 270 ? 38.112 12.997 -20.680 1.00 85.88 270 VAL A N 1
ATOM 2195 C CA . VAL A 1 270 ? 37.668 13.643 -19.425 1.00 85.88 270 VAL A CA 1
ATOM 2196 C C . VAL A 1 270 ? 38.204 12.871 -18.217 1.00 85.88 270 VAL A C 1
ATOM 2198 O O . VAL A 1 270 ? 37.503 12.147 -17.509 1.00 85.88 270 VAL A O 1
ATOM 2201 N N . ASN A 1 271 ? 39.507 13.018 -17.983 1.00 83.19 271 ASN A N 1
ATOM 2202 C CA . ASN A 1 271 ? 40.196 12.346 -16.884 1.00 83.19 271 ASN A CA 1
ATOM 2203 C C . ASN A 1 271 ? 39.743 12.845 -15.502 1.00 83.19 271 ASN A C 1
ATOM 2205 O O . ASN A 1 271 ? 39.461 14.024 -15.299 1.00 83.19 271 ASN A O 1
ATOM 2209 N N . ARG A 1 272 ? 39.751 11.932 -14.520 1.00 84.88 272 ARG A N 1
ATOM 2210 C CA . ARG A 1 272 ? 39.365 12.168 -13.112 1.00 84.88 272 ARG A CA 1
ATOM 2211 C C . ARG A 1 272 ? 37.904 12.597 -12.884 1.00 84.88 272 ARG A C 1
ATOM 2213 O O . ARG A 1 272 ? 37.584 12.990 -11.762 1.00 84.88 272 ARG A O 1
ATOM 2220 N N . SER A 1 273 ? 37.024 12.443 -13.876 1.00 87.62 273 SER A N 1
ATOM 2221 C CA . SER A 1 273 ? 35.571 12.393 -13.659 1.00 87.62 273 SER A CA 1
ATOM 2222 C C . SER A 1 273 ? 35.154 11.013 -13.145 1.00 87.62 273 SER A C 1
ATOM 2224 O O . SER A 1 273 ? 35.530 9.981 -13.705 1.00 87.62 273 SER A O 1
ATOM 2226 N N . ARG A 1 274 ? 34.342 10.994 -12.089 1.00 84.19 274 ARG A N 1
ATOM 2227 C CA . ARG A 1 274 ? 33.661 9.798 -11.589 1.00 84.19 274 ARG A CA 1
ATOM 2228 C C . ARG A 1 274 ? 32.453 9.439 -12.450 1.00 84.19 274 ARG A C 1
ATOM 2230 O O . ARG A 1 274 ? 32.188 8.258 -12.665 1.00 84.19 274 ARG A O 1
ATOM 2237 N N . THR A 1 275 ? 31.730 10.437 -12.950 1.00 83.56 275 THR A N 1
ATOM 2238 C CA . THR A 1 275 ? 30.525 10.244 -13.770 1.00 83.56 275 THR A CA 1
ATOM 2239 C C . THR A 1 275 ? 30.852 9.591 -15.119 1.00 83.56 275 THR A C 1
ATOM 2241 O O . THR A 1 275 ? 30.092 8.738 -15.580 1.00 83.56 275 THR A O 1
ATOM 2244 N N . PHE A 1 276 ? 32.011 9.897 -15.716 1.00 87.69 276 PHE A N 1
ATOM 2245 C CA . PHE A 1 276 ? 32.523 9.188 -16.898 1.00 87.69 276 PHE A CA 1
ATOM 2246 C C . PHE A 1 276 ? 32.801 7.708 -16.604 1.00 87.69 276 PHE A C 1
ATOM 2248 O O . PHE A 1 276 ? 32.253 6.845 -17.292 1.00 87.69 276 PHE A O 1
ATOM 2255 N N . ASP A 1 277 ? 33.582 7.405 -15.557 1.00 85.44 277 ASP A N 1
ATOM 2256 C CA . ASP A 1 277 ? 33.897 6.021 -15.164 1.00 85.44 277 ASP A CA 1
ATOM 2257 C C . ASP A 1 277 ? 32.622 5.191 -14.943 1.00 85.44 277 ASP A C 1
ATOM 2259 O O . ASP A 1 277 ? 32.519 4.066 -15.429 1.00 85.44 277 ASP A O 1
ATOM 2263 N N . VAL A 1 278 ? 31.617 5.751 -14.263 1.00 82.75 278 VAL A N 1
ATOM 2264 C CA . VAL A 1 278 ? 30.338 5.065 -14.018 1.00 82.75 278 VAL A CA 1
ATOM 2265 C C . VAL A 1 278 ? 29.555 4.808 -15.308 1.00 82.75 278 VAL A C 1
ATOM 2267 O O . VAL A 1 278 ? 29.067 3.692 -15.502 1.00 82.75 278 VAL A O 1
ATOM 2270 N N . ASN A 1 279 ? 29.434 5.800 -16.195 1.00 85.44 279 ASN A N 1
ATOM 2271 C CA . ASN A 1 279 ? 28.648 5.661 -17.423 1.00 85.44 279 ASN A CA 1
ATOM 2272 C C . ASN A 1 279 ? 29.285 4.677 -18.419 1.00 85.44 279 ASN A C 1
ATOM 2274 O O . ASN A 1 279 ? 28.578 3.828 -18.966 1.00 85.44 279 ASN A O 1
ATOM 2278 N N . PHE A 1 280 ? 30.608 4.717 -18.609 1.00 88.44 280 PHE A N 1
ATOM 2279 C CA . PHE A 1 280 ? 31.286 3.751 -19.477 1.00 88.44 280 PHE A CA 1
ATOM 2280 C C . PHE A 1 280 ? 31.274 2.332 -18.894 1.00 88.44 280 PHE A C 1
ATOM 2282 O O . PHE A 1 280 ? 31.040 1.382 -19.640 1.00 88.44 280 PHE A O 1
ATOM 2289 N N . LEU A 1 281 ? 31.427 2.152 -17.575 1.00 84.88 281 LEU A N 1
ATOM 2290 C CA . LEU A 1 281 ? 31.340 0.822 -16.955 1.00 84.88 281 LEU A CA 1
ATOM 2291 C C . LEU A 1 281 ? 29.917 0.227 -16.998 1.00 84.88 281 LEU A C 1
ATOM 2293 O O . LEU A 1 281 ? 29.774 -0.983 -17.193 1.00 84.88 281 LEU A O 1
ATOM 2297 N N . ASP A 1 282 ? 28.851 1.028 -16.882 1.00 80.44 282 ASP A N 1
ATOM 2298 C CA . ASP A 1 282 ? 27.473 0.549 -17.102 1.00 80.44 282 ASP A CA 1
ATOM 2299 C C . ASP A 1 282 ? 27.241 0.151 -18.571 1.00 80.44 282 ASP A C 1
ATOM 2301 O O . ASP A 1 282 ? 26.726 -0.935 -18.843 1.00 80.44 282 ASP A O 1
ATOM 2305 N N . LEU A 1 283 ? 27.676 0.966 -19.538 1.00 84.75 283 LEU A N 1
ATOM 2306 C CA . LEU A 1 283 ? 27.562 0.633 -20.962 1.00 84.75 283 LEU A CA 1
ATOM 2307 C C . LEU A 1 283 ? 28.335 -0.651 -21.317 1.00 84.75 283 LEU A C 1
ATOM 2309 O O . LEU A 1 283 ? 27.760 -1.587 -21.878 1.00 84.75 283 LEU A O 1
ATOM 2313 N N . LEU A 1 284 ? 29.612 -0.733 -20.932 1.00 86.06 284 LEU A N 1
ATOM 2314 C CA . LEU A 1 284 ? 30.498 -1.856 -21.254 1.00 86.06 284 LEU A CA 1
ATOM 2315 C C . LEU A 1 284 ? 30.105 -3.149 -20.525 1.00 86.06 284 LEU A C 1
ATOM 2317 O O . LEU A 1 284 ? 30.155 -4.218 -21.129 1.00 86.06 284 LEU A O 1
ATOM 2321 N N . SER A 1 285 ? 29.639 -3.087 -19.271 1.00 80.81 285 SER A N 1
ATOM 2322 C CA . SER A 1 285 ? 29.152 -4.286 -18.562 1.00 80.81 285 SER A CA 1
ATOM 2323 C C . SER A 1 285 ? 27.849 -4.839 -19.152 1.00 80.81 285 SER A C 1
ATOM 2325 O O . SER A 1 285 ? 27.618 -6.053 -19.134 1.00 80.81 285 SER A O 1
ATOM 2327 N N . ARG A 1 286 ? 26.993 -3.977 -19.720 1.00 82.38 286 ARG A N 1
ATOM 2328 C CA . ARG A 1 286 ? 25.797 -4.405 -20.459 1.00 82.38 286 ARG A CA 1
ATOM 2329 C C . ARG A 1 286 ? 26.154 -4.995 -21.821 1.00 82.38 286 ARG A C 1
ATOM 2331 O O . ARG A 1 286 ? 25.604 -6.044 -22.149 1.00 82.38 286 ARG A O 1
ATOM 2338 N N . LEU A 1 287 ? 27.092 -4.379 -22.542 1.00 84.00 287 LEU A N 1
ATOM 2339 C CA . LEU A 1 287 ? 27.636 -4.879 -23.807 1.00 84.00 287 LEU A CA 1
ATOM 2340 C C . LEU A 1 287 ? 28.265 -6.270 -23.632 1.00 84.00 287 LEU A C 1
ATOM 2342 O O . LEU A 1 287 ? 27.798 -7.236 -24.230 1.00 84.00 287 LEU A O 1
ATOM 2346 N N . ALA A 1 288 ? 29.249 -6.396 -22.737 1.00 82.75 288 ALA A N 1
ATOM 2347 C CA . ALA A 1 288 ? 29.962 -7.647 -22.488 1.00 82.75 288 ALA A CA 1
ATOM 2348 C C . ALA A 1 288 ? 29.021 -8.796 -22.088 1.00 82.75 288 ALA A C 1
ATOM 2350 O O . ALA A 1 288 ? 29.244 -9.928 -22.502 1.00 82.75 288 ALA A O 1
ATOM 2351 N N . ARG A 1 289 ? 27.944 -8.515 -21.335 1.00 80.06 289 ARG A N 1
ATOM 2352 C CA . ARG A 1 289 ? 26.904 -9.503 -20.995 1.00 80.06 289 ARG A CA 1
ATOM 2353 C C . ARG A 1 289 ? 26.044 -9.894 -22.196 1.00 80.06 289 ARG A C 1
ATOM 2355 O O . ARG A 1 289 ? 25.812 -11.082 -22.406 1.00 80.06 289 ARG A O 1
ATOM 2362 N N . ASP A 1 290 ? 25.467 -8.921 -22.901 1.00 79.81 290 ASP A N 1
ATOM 2363 C CA . ASP A 1 290 ? 24.441 -9.204 -23.914 1.00 79.81 290 ASP A CA 1
ATOM 2364 C C . ASP A 1 290 ? 25.044 -9.783 -25.216 1.00 79.81 290 ASP A C 1
ATOM 2366 O O . ASP A 1 290 ? 24.319 -10.458 -25.945 1.00 79.81 290 ASP A O 1
ATOM 2370 N N . TRP A 1 291 ? 26.359 -9.635 -25.447 1.00 81.94 291 TRP A N 1
ATOM 2371 C CA . TRP A 1 291 ? 27.104 -10.307 -26.528 1.00 81.94 291 TRP A CA 1
ATOM 2372 C C . TRP A 1 291 ? 27.616 -11.724 -26.185 1.00 81.94 291 TRP A C 1
ATOM 2374 O O . TRP A 1 291 ? 28.037 -12.433 -27.094 1.00 81.94 291 TRP A O 1
ATOM 2384 N N . LEU A 1 292 ? 27.531 -12.203 -24.930 1.00 79.88 292 LEU A N 1
ATOM 2385 C CA . LEU A 1 292 ? 27.898 -13.594 -24.565 1.00 79.88 292 LEU A CA 1
ATOM 2386 C C . LEU A 1 292 ? 27.268 -14.702 -25.447 1.00 79.88 292 LEU A C 1
ATOM 2388 O O . LEU A 1 292 ? 27.902 -15.743 -25.593 1.00 79.88 292 LEU A O 1
ATOM 2392 N N . PRO A 1 293 ? 26.045 -14.559 -26.007 1.00 76.94 293 PRO A N 1
ATOM 2393 C CA . PRO A 1 293 ? 25.449 -15.572 -26.886 1.00 76.94 293 PRO A CA 1
ATOM 2394 C C . PRO A 1 293 ? 25.826 -15.446 -28.377 1.00 76.94 293 PRO A C 1
ATOM 2396 O O . PRO A 1 293 ? 25.252 -16.168 -29.192 1.00 76.94 293 PRO A O 1
ATOM 2399 N N . ALA A 1 294 ? 26.693 -14.504 -28.766 1.00 80.38 294 ALA A N 1
ATOM 2400 C CA . ALA A 1 294 ? 27.003 -14.210 -30.167 1.00 80.38 294 ALA A CA 1
ATOM 2401 C C . ALA A 1 294 ? 28.129 -15.114 -30.707 1.00 80.38 294 ALA A C 1
ATOM 2403 O O . ALA A 1 294 ? 29.297 -14.736 -30.713 1.00 80.38 294 ALA A O 1
ATOM 2404 N N . ASN A 1 295 ? 27.763 -16.308 -31.185 1.00 77.44 295 ASN A N 1
ATOM 2405 C CA . ASN A 1 295 ? 28.701 -17.340 -31.663 1.00 77.44 295 ASN A CA 1
ATOM 2406 C C . ASN A 1 295 ? 29.654 -16.892 -32.796 1.00 77.44 295 ASN A C 1
ATOM 2408 O O . ASN A 1 295 ? 30.687 -17.525 -32.995 1.00 77.44 295 ASN A O 1
ATOM 2412 N N . TYR A 1 296 ? 29.300 -15.846 -33.547 1.00 81.00 296 TYR A N 1
ATOM 2413 C CA . TYR A 1 296 ? 30.065 -15.327 -34.689 1.00 81.00 296 TYR A CA 1
ATOM 2414 C C . TYR A 1 296 ? 31.144 -14.296 -34.297 1.00 81.00 296 TYR A C 1
ATOM 2416 O O . TYR A 1 296 ? 31.927 -13.874 -35.147 1.00 81.00 296 TYR A O 1
ATOM 2424 N N . VAL A 1 297 ? 31.222 -13.894 -33.020 1.00 78.12 297 VAL A N 1
ATOM 2425 C CA . VAL A 1 297 ? 32.306 -13.047 -32.495 1.00 78.12 297 VAL A CA 1
ATOM 2426 C C . VAL A 1 297 ? 33.307 -13.911 -31.736 1.00 78.12 297 VAL A C 1
ATOM 2428 O O . VAL A 1 297 ? 32.942 -14.654 -30.827 1.00 78.12 297 VAL A O 1
ATOM 2431 N N . SER A 1 298 ? 34.591 -13.791 -32.070 1.00 75.81 298 SER A N 1
ATOM 2432 C CA . SER A 1 298 ? 35.665 -14.464 -31.342 1.00 75.81 298 SER A CA 1
ATOM 2433 C C . SER A 1 298 ? 35.879 -13.834 -29.960 1.00 75.81 298 SER A C 1
ATOM 2435 O O . SER A 1 298 ? 36.162 -12.644 -29.829 1.00 75.81 298 SER A O 1
ATOM 2437 N N . PHE A 1 299 ? 35.768 -14.653 -28.913 1.00 81.69 299 PHE A N 1
ATOM 2438 C CA . PHE A 1 299 ? 36.121 -14.268 -27.546 1.00 81.69 299 PHE A CA 1
ATOM 2439 C C . PHE A 1 299 ? 37.598 -14.580 -27.283 1.00 81.69 299 PHE A C 1
ATOM 2441 O O . PHE A 1 299 ? 38.057 -15.696 -27.522 1.00 81.69 299 PHE A O 1
ATOM 2448 N N . SER A 1 300 ? 38.330 -13.592 -26.773 1.00 84.69 300 SER A N 1
ATOM 2449 C CA . SER A 1 300 ? 39.703 -13.739 -26.280 1.00 84.69 300 SER A CA 1
ATOM 2450 C C . SER A 1 300 ? 39.732 -14.027 -24.769 1.00 84.69 300 SER A C 1
ATOM 2452 O O . SER A 1 300 ? 38.687 -14.089 -24.119 1.00 84.69 300 SER A O 1
ATOM 2454 N N . GLU A 1 301 ? 40.927 -14.113 -24.177 1.00 83.25 301 GLU A N 1
ATOM 2455 C CA . GLU A 1 301 ? 41.127 -14.088 -22.713 1.00 83.25 301 GLU A CA 1
ATOM 2456 C C . GLU A 1 301 ? 40.501 -12.841 -22.050 1.00 83.25 301 GLU A C 1
ATOM 2458 O O . GLU A 1 301 ? 40.093 -12.878 -20.891 1.00 83.25 301 GLU A O 1
ATOM 2463 N N . PHE A 1 302 ? 40.356 -11.756 -22.817 1.00 83.12 302 PHE A N 1
ATOM 2464 C CA . PHE A 1 302 ? 39.732 -10.486 -22.439 1.00 83.12 302 PHE A CA 1
ATOM 2465 C C . PHE A 1 302 ? 38.275 -10.369 -22.945 1.00 83.12 302 PHE A C 1
ATOM 2467 O O . PHE A 1 302 ? 37.668 -9.296 -22.932 1.00 83.12 302 PHE A O 1
ATOM 2474 N N . GLY A 1 303 ? 37.691 -11.473 -23.420 1.00 84.38 303 GLY A N 1
ATOM 2475 C CA . GLY A 1 303 ? 36.375 -11.510 -24.052 1.00 84.38 303 GLY A CA 1
ATOM 2476 C C . GLY A 1 303 ? 36.350 -10.738 -25.374 1.00 84.38 303 GLY A C 1
ATOM 2477 O O . GLY A 1 303 ? 37.209 -10.951 -26.229 1.00 84.38 303 GLY A O 1
ATOM 2478 N N . ILE A 1 304 ? 35.368 -9.844 -25.530 1.00 85.75 304 ILE A N 1
ATOM 2479 C CA . ILE A 1 304 ? 35.202 -8.965 -26.707 1.00 85.75 304 ILE A CA 1
ATOM 2480 C C . ILE A 1 304 ? 36.128 -7.731 -26.703 1.00 85.75 304 ILE A C 1
ATOM 2482 O O . ILE A 1 304 ? 36.021 -6.889 -27.593 1.00 85.75 304 ILE A O 1
ATOM 2486 N N . LEU A 1 305 ? 36.982 -7.582 -25.686 1.00 87.31 305 LEU A N 1
ATOM 2487 C CA . LEU A 1 305 ? 37.850 -6.420 -25.473 1.00 87.31 305 LEU A CA 1
ATOM 2488 C C . LEU A 1 305 ? 39.316 -6.743 -25.787 1.00 87.31 305 LEU A C 1
ATOM 2490 O O . LEU A 1 305 ? 39.704 -7.905 -25.892 1.00 87.31 305 LEU A O 1
ATOM 2494 N N . THR A 1 306 ? 40.156 -5.710 -25.879 1.00 90.00 306 THR A N 1
ATOM 2495 C CA . THR A 1 306 ? 41.620 -5.870 -25.877 1.00 90.00 306 THR A CA 1
ATOM 2496 C C . THR A 1 306 ? 42.193 -5.895 -24.452 1.00 90.00 306 THR A C 1
ATOM 2498 O O . THR A 1 306 ? 41.532 -5.511 -23.480 1.00 90.00 306 THR A O 1
ATOM 2501 N N . SER A 1 307 ? 43.460 -6.305 -24.325 1.00 89.88 307 SER A N 1
ATOM 2502 C CA . SER A 1 307 ? 44.221 -6.234 -23.065 1.00 89.88 307 SER A CA 1
ATOM 2503 C C . SER A 1 307 ? 44.279 -4.802 -22.506 1.00 89.88 307 SER A C 1
ATOM 2505 O O . SER A 1 307 ? 43.978 -4.572 -21.335 1.00 89.88 307 SER A O 1
ATOM 2507 N N . GLU A 1 308 ? 44.562 -3.811 -23.358 1.00 89.56 308 GLU A N 1
ATOM 2508 C CA . GLU A 1 308 ? 44.641 -2.389 -22.982 1.00 89.56 308 GLU A CA 1
ATOM 2509 C C . GLU A 1 308 ? 43.291 -1.841 -22.496 1.00 89.56 308 GLU A C 1
ATOM 2511 O O . GLU A 1 308 ? 43.208 -1.222 -21.434 1.00 89.56 308 GLU A O 1
ATOM 2516 N N . GLN A 1 309 ? 42.215 -2.134 -23.235 1.00 89.62 309 GLN A N 1
ATOM 2517 C CA . GLN A 1 309 ? 40.841 -1.777 -22.866 1.00 89.62 309 GLN A CA 1
ATOM 2518 C C . GLN A 1 309 ? 40.448 -2.379 -21.511 1.00 89.62 309 GLN A C 1
ATOM 2520 O O . GLN A 1 309 ? 39.845 -1.711 -20.669 1.00 89.62 309 GLN A O 1
ATOM 2525 N N . THR A 1 310 ? 40.835 -3.633 -21.275 1.00 86.81 310 THR A N 1
ATOM 2526 C CA . THR A 1 310 ? 40.575 -4.335 -20.015 1.00 86.81 310 THR A CA 1
ATOM 2527 C C . THR A 1 310 ? 41.383 -3.737 -18.862 1.00 86.81 310 THR A C 1
ATOM 2529 O O . THR A 1 310 ? 40.832 -3.498 -17.789 1.00 86.81 310 THR A O 1
ATOM 2532 N N . SER A 1 311 ? 42.656 -3.403 -19.088 1.00 88.12 311 SER A N 1
ATOM 2533 C CA . SER A 1 311 ? 43.509 -2.711 -18.112 1.00 88.12 311 SER A CA 1
ATOM 2534 C C . SER A 1 311 ? 42.920 -1.356 -17.691 1.00 88.12 311 SER A C 1
ATOM 2536 O O . SER A 1 311 ? 42.872 -1.041 -16.497 1.00 88.12 311 SER A O 1
ATOM 2538 N N . LEU A 1 312 ? 42.368 -0.588 -18.639 1.00 87.81 312 LEU A N 1
ATOM 2539 C CA . LEU A 1 312 ? 41.681 0.674 -18.345 1.00 87.81 312 LEU A CA 1
ATOM 2540 C C . LEU A 1 312 ? 40.402 0.448 -17.520 1.00 87.81 312 LEU A C 1
ATOM 2542 O O . LEU A 1 312 ? 40.196 1.152 -16.532 1.00 87.81 312 LEU A O 1
ATOM 2546 N N . ILE A 1 313 ? 39.592 -0.568 -17.850 1.00 84.81 313 ILE A N 1
ATOM 2547 C CA . ILE A 1 313 ? 38.409 -0.958 -17.058 1.00 84.81 313 ILE A CA 1
ATOM 2548 C C . ILE A 1 313 ? 38.792 -1.300 -15.613 1.00 84.81 313 ILE A C 1
ATOM 2550 O O . ILE A 1 313 ? 38.200 -0.752 -14.683 1.00 84.81 313 ILE A O 1
ATOM 2554 N N . PHE A 1 314 ? 39.783 -2.172 -15.399 1.00 81.38 314 PHE A N 1
ATOM 2555 C CA . PHE A 1 314 ? 40.223 -2.536 -14.048 1.00 81.38 314 PHE A CA 1
ATOM 2556 C C . PHE A 1 314 ? 40.812 -1.337 -13.295 1.00 81.38 314 PHE A C 1
ATOM 2558 O O . PHE A 1 314 ? 40.527 -1.167 -12.111 1.00 81.38 314 PHE A O 1
ATOM 2565 N N . THR A 1 315 ? 41.540 -0.452 -13.979 1.00 84.38 315 THR A N 1
ATOM 2566 C CA . THR A 1 315 ? 42.033 0.806 -13.399 1.00 84.38 315 THR A CA 1
ATOM 2567 C C . THR A 1 315 ? 40.883 1.715 -12.950 1.00 84.38 315 THR A C 1
ATOM 2569 O O . THR A 1 315 ? 40.904 2.214 -11.826 1.00 84.38 315 THR A O 1
ATOM 2572 N N . ALA A 1 316 ? 39.845 1.895 -13.771 1.00 82.12 316 ALA A N 1
ATOM 2573 C CA . ALA A 1 316 ? 38.664 2.679 -13.406 1.00 82.12 316 ALA A CA 1
ATOM 2574 C C . ALA A 1 316 ? 37.872 2.048 -12.245 1.00 82.12 316 ALA A C 1
ATOM 2576 O O . ALA A 1 316 ? 37.430 2.756 -11.342 1.00 82.12 316 ALA A O 1
ATOM 2577 N N . ILE A 1 317 ? 37.748 0.716 -12.211 1.00 75.75 317 ILE A N 1
ATOM 2578 C CA . ILE A 1 317 ? 37.142 -0.002 -11.080 1.00 75.75 317 ILE A CA 1
ATOM 2579 C C . ILE A 1 317 ? 37.939 0.254 -9.794 1.00 75.75 317 ILE A C 1
ATOM 2581 O O . ILE A 1 317 ? 37.335 0.605 -8.783 1.00 75.75 317 ILE A O 1
ATOM 2585 N N . LEU A 1 318 ? 39.275 0.156 -9.828 1.00 74.00 318 LEU A N 1
ATOM 2586 C CA . LEU A 1 318 ? 40.135 0.450 -8.674 1.00 74.00 318 LEU A CA 1
ATOM 2587 C C . LEU A 1 318 ? 39.984 1.903 -8.190 1.00 74.00 318 LEU A C 1
ATOM 2589 O O . LEU A 1 318 ? 39.908 2.122 -6.981 1.00 74.00 318 LEU A O 1
ATOM 2593 N N . ARG A 1 319 ? 39.854 2.883 -9.100 1.00 77.38 319 ARG A N 1
ATOM 2594 C CA . ARG A 1 319 ? 39.528 4.276 -8.732 1.00 77.38 319 ARG A CA 1
ATOM 2595 C C . ARG A 1 319 ? 38.170 4.380 -8.026 1.00 77.38 319 ARG A C 1
ATOM 2597 O O . ARG A 1 319 ? 38.085 5.040 -6.993 1.00 77.38 319 ARG A O 1
ATOM 2604 N N . LEU A 1 320 ? 37.128 3.706 -8.526 1.00 73.81 320 LEU A N 1
ATOM 2605 C CA . LEU A 1 320 ? 35.773 3.727 -7.944 1.00 73.81 320 LEU A CA 1
ATOM 2606 C C . LEU A 1 320 ? 35.669 3.092 -6.548 1.00 73.81 320 LEU A C 1
ATOM 2608 O O . LEU A 1 320 ? 34.710 3.390 -5.829 1.00 73.81 320 LEU A O 1
ATOM 2612 N N . LEU A 1 321 ? 36.619 2.237 -6.156 1.00 67.56 321 LEU A N 1
ATOM 2613 C CA . LEU A 1 321 ? 36.705 1.717 -4.786 1.00 67.56 321 LEU A CA 1
ATOM 2614 C C . LEU A 1 321 ? 37.169 2.786 -3.777 1.00 67.56 321 LEU A C 1
ATOM 2616 O O . LEU A 1 321 ? 36.947 2.605 -2.585 1.00 67.56 321 LEU A O 1
ATOM 2620 N N . GLU A 1 322 ? 37.797 3.876 -4.243 1.00 65.50 322 GLU A N 1
ATOM 2621 C CA . GLU A 1 322 ? 38.337 4.985 -3.434 1.00 65.50 322 GLU A CA 1
ATOM 2622 C C . GLU A 1 322 ? 39.205 4.525 -2.241 1.00 65.50 322 GLU A C 1
ATOM 2624 O O . GLU A 1 322 ? 39.184 5.120 -1.164 1.00 65.50 322 GLU A O 1
ATOM 2629 N N . ILE A 1 323 ? 39.997 3.462 -2.444 1.00 66.25 323 ILE A N 1
ATOM 2630 C CA . ILE A 1 323 ? 40.949 2.949 -1.446 1.00 66.25 323 ILE A CA 1
ATOM 2631 C C . ILE A 1 323 ? 41.985 4.049 -1.141 1.00 66.25 323 ILE A C 1
ATOM 2633 O O . ILE A 1 323 ? 42.628 4.538 -2.075 1.00 66.25 323 ILE A O 1
ATOM 2637 N N . PRO A 1 324 ? 42.186 4.448 0.131 1.00 58.22 324 PRO A N 1
ATOM 2638 C CA . PRO A 1 324 ? 43.121 5.512 0.477 1.00 58.22 324 PRO A CA 1
ATOM 2639 C C . PRO A 1 324 ? 44.571 5.045 0.300 1.00 58.22 324 PRO A C 1
ATOM 2641 O O . PRO A 1 324 ? 45.051 4.169 1.019 1.00 58.22 324 PRO A O 1
ATOM 2644 N N . VAL A 1 325 ? 45.286 5.654 -0.650 1.00 60.09 325 VAL A N 1
ATOM 2645 C CA . VAL A 1 325 ? 46.704 5.377 -0.927 1.00 60.09 325 VAL A CA 1
ATOM 2646 C C . VAL A 1 325 ? 47.493 6.687 -0.887 1.00 60.09 325 VAL A C 1
ATOM 2648 O O . VAL A 1 325 ? 47.411 7.517 -1.791 1.00 60.09 325 VAL A O 1
ATOM 2651 N N . GLY A 1 326 ? 48.279 6.872 0.176 1.00 63.09 326 GLY A N 1
ATOM 2652 C CA . GLY A 1 326 ? 49.074 8.082 0.404 1.00 63.09 326 GLY A CA 1
ATOM 2653 C C . GLY A 1 326 ? 48.269 9.256 0.982 1.00 63.09 326 GLY A C 1
ATOM 2654 O O . GLY A 1 326 ? 47.273 9.067 1.669 1.00 63.09 326 GLY A O 1
ATOM 2655 N N . GLN A 1 327 ? 48.739 10.481 0.730 1.00 56.97 327 GLN A N 1
ATOM 2656 C CA . GLN A 1 327 ? 48.173 11.732 1.274 1.00 56.97 327 GLN A CA 1
ATOM 2657 C C . GLN A 1 327 ? 46.982 12.288 0.459 1.00 56.97 327 GLN A C 1
ATOM 2659 O O . GLN A 1 327 ? 46.401 13.304 0.834 1.00 56.97 327 GLN A O 1
ATOM 2664 N N . ALA A 1 328 ? 46.620 11.668 -0.670 1.00 55.19 328 ALA A N 1
ATOM 2665 C CA . ALA A 1 328 ? 45.533 12.132 -1.534 1.00 55.19 328 ALA A CA 1
ATOM 2666 C C . ALA A 1 328 ? 44.181 11.536 -1.101 1.00 55.19 328 ALA A C 1
ATOM 2668 O O . ALA A 1 328 ? 44.045 10.323 -0.974 1.00 55.19 328 ALA A O 1
ATOM 2669 N N . THR A 1 329 ? 43.166 12.383 -0.908 1.00 61.69 329 THR A N 1
ATOM 2670 C CA . THR A 1 329 ? 41.874 11.983 -0.316 1.00 61.69 329 THR A CA 1
ATOM 2671 C C . THR A 1 329 ? 40.860 11.379 -1.297 1.00 61.69 329 THR A C 1
ATOM 2673 O O . THR A 1 329 ? 39.905 10.753 -0.852 1.00 61.69 329 THR A O 1
ATOM 2676 N N . SER A 1 330 ? 41.044 11.535 -2.613 1.00 70.12 330 SER A N 1
ATOM 2677 C CA . SER A 1 330 ? 40.312 10.787 -3.652 1.00 70.12 330 SER A CA 1
ATOM 2678 C C . SER A 1 330 ? 41.084 10.794 -4.979 1.00 70.12 330 SER A C 1
ATOM 2680 O O . SER A 1 330 ? 41.832 11.727 -5.284 1.00 70.12 330 SER A O 1
ATOM 2682 N N . SER A 1 331 ? 40.870 9.761 -5.800 1.00 74.19 331 SER A N 1
ATOM 2683 C CA . SER A 1 331 ? 41.334 9.725 -7.195 1.00 74.19 331 SER A CA 1
ATOM 2684 C C . SER A 1 331 ? 40.596 10.721 -8.098 1.00 74.19 331 SER A C 1
ATOM 2686 O O . SER A 1 331 ? 41.159 11.191 -9.090 1.00 74.19 331 SER A O 1
ATOM 2688 N N . TYR A 1 332 ? 39.357 11.076 -7.760 1.00 83.56 332 TYR A N 1
ATOM 2689 C CA . TYR A 1 332 ? 38.492 11.925 -8.579 1.00 83.56 332 TYR A CA 1
ATOM 2690 C C . TYR A 1 332 ? 38.681 13.418 -8.295 1.00 83.56 332 TYR A C 1
ATOM 2692 O O . TYR A 1 332 ? 39.382 13.808 -7.360 1.00 83.56 332 TYR A O 1
ATOM 2700 N N . SER A 1 333 ? 38.088 14.266 -9.137 1.00 84.69 333 SER A N 1
ATOM 2701 C CA . SER A 1 333 ? 38.036 15.714 -8.936 1.00 84.69 333 SER A CA 1
ATOM 2702 C C . SER A 1 333 ? 36.588 16.189 -8.966 1.00 84.69 333 SER A C 1
ATOM 2704 O O . SER A 1 333 ? 35.975 16.264 -10.028 1.00 84.69 333 SER A O 1
ATOM 2706 N N . ALA A 1 334 ? 36.055 16.570 -7.802 1.00 78.81 334 ALA A N 1
ATOM 2707 C CA . ALA A 1 334 ? 34.681 17.061 -7.681 1.00 78.81 334 ALA A CA 1
ATOM 2708 C C . ALA A 1 334 ? 34.400 18.299 -8.556 1.00 78.81 334 ALA A C 1
ATOM 2710 O O . ALA A 1 334 ? 33.264 18.509 -8.959 1.00 78.81 334 ALA A O 1
ATOM 2711 N N . VAL A 1 335 ? 35.428 19.089 -8.894 1.00 82.75 335 VAL A N 1
ATOM 2712 C CA . VAL A 1 335 ? 35.314 20.242 -9.807 1.00 82.75 335 VAL A CA 1
ATOM 2713 C C . VAL A 1 335 ? 35.039 19.801 -11.252 1.00 82.75 335 VAL A C 1
ATOM 2715 O O . VAL A 1 335 ? 34.342 20.506 -11.972 1.00 82.75 335 VAL A O 1
ATOM 2718 N N . VAL A 1 336 ? 35.545 18.633 -11.667 1.00 84.12 336 VAL A N 1
ATOM 2719 C CA . VAL A 1 336 ? 35.304 18.075 -13.010 1.00 84.12 336 VAL A CA 1
ATOM 2720 C C . VAL A 1 336 ? 33.897 17.486 -13.094 1.00 84.12 336 VAL A C 1
ATOM 2722 O O . VAL A 1 336 ? 33.178 17.774 -14.037 1.00 84.12 336 VAL A O 1
ATOM 2725 N N . ASP A 1 337 ? 33.454 16.721 -12.092 1.00 83.38 337 ASP A N 1
ATOM 2726 C CA . ASP A 1 337 ? 32.079 16.196 -12.089 1.00 83.38 337 ASP A CA 1
ATOM 2727 C C . ASP A 1 337 ? 31.017 17.299 -11.880 1.00 83.38 337 ASP A C 1
ATOM 2729 O O . ASP A 1 337 ? 29.884 17.156 -12.337 1.00 83.38 337 ASP A O 1
ATOM 2733 N N . LEU A 1 338 ? 31.374 18.430 -11.256 1.00 83.00 338 LEU A N 1
ATOM 2734 C CA . LEU A 1 338 ? 30.506 19.612 -11.151 1.00 83.00 338 LEU A CA 1
ATOM 2735 C C . LEU A 1 338 ? 30.278 20.306 -12.508 1.00 83.00 338 LEU A C 1
ATOM 2737 O O . LEU A 1 338 ? 29.245 20.949 -12.686 1.00 83.00 338 LEU A O 1
ATOM 2741 N N . SER A 1 339 ? 31.189 20.163 -13.480 1.00 82.44 339 SER A N 1
ATOM 2742 C CA . SER A 1 339 ? 31.050 20.767 -14.816 1.00 82.44 339 SER A CA 1
ATOM 2743 C C . SER A 1 339 ? 30.192 19.943 -15.791 1.00 82.44 339 SER A C 1
ATOM 2745 O O . SER A 1 339 ? 30.168 20.227 -16.991 1.00 82.44 339 SER A O 1
ATOM 2747 N N . ALA A 1 340 ? 29.457 18.949 -15.275 1.00 80.06 340 ALA A N 1
ATOM 2748 C CA . ALA A 1 340 ? 28.533 18.107 -16.032 1.00 80.06 340 ALA A CA 1
ATOM 2749 C C . ALA A 1 340 ? 27.217 18.791 -16.452 1.00 80.06 340 ALA A C 1
ATOM 2751 O O . ALA A 1 340 ? 26.537 18.274 -17.337 1.00 80.06 340 ALA A O 1
ATOM 2752 N N . GLY A 1 341 ? 26.864 19.933 -15.847 1.00 83.62 341 GLY A N 1
ATOM 2753 C CA . GLY A 1 341 ? 25.734 20.777 -16.264 1.00 83.62 341 GLY A CA 1
ATOM 2754 C C . GLY A 1 341 ? 24.401 20.027 -16.395 1.00 83.62 341 GLY A C 1
ATOM 2755 O O . GLY A 1 341 ? 24.035 19.231 -15.525 1.00 83.62 341 GLY A O 1
ATOM 2756 N N . LEU A 1 342 ? 23.676 20.249 -17.496 1.00 79.81 342 LEU A N 1
ATOM 2757 C CA . LEU A 1 342 ? 22.432 19.543 -17.823 1.00 79.81 342 LEU A CA 1
ATOM 2758 C C . LEU A 1 342 ? 22.631 18.028 -18.025 1.00 79.81 342 LEU A C 1
ATOM 2760 O O . LEU A 1 342 ? 21.676 17.264 -17.875 1.00 79.81 342 LEU A O 1
ATOM 2764 N N . GLY A 1 343 ? 23.859 17.558 -18.283 1.00 75.62 343 GLY A N 1
ATOM 2765 C CA . GLY A 1 343 ? 24.189 16.132 -18.401 1.00 75.62 343 GLY A CA 1
ATOM 2766 C C . GLY A 1 343 ? 23.836 15.315 -17.152 1.00 75.62 343 GLY A C 1
ATOM 2767 O O . GLY A 1 343 ? 23.465 14.148 -17.270 1.00 75.62 343 GLY A O 1
ATOM 2768 N N . ILE A 1 344 ? 23.820 15.944 -15.969 1.00 80.19 344 ILE A N 1
ATOM 2769 C CA . ILE A 1 344 ? 23.382 15.330 -14.700 1.00 80.19 344 ILE A CA 1
ATOM 2770 C C . ILE A 1 344 ? 21.915 14.853 -14.775 1.00 80.19 344 ILE A C 1
ATOM 2772 O O . ILE A 1 344 ? 21.524 13.916 -14.079 1.00 80.19 344 ILE A O 1
ATOM 2776 N N . MET A 1 345 ? 21.079 15.434 -15.646 1.00 79.12 345 MET A N 1
ATOM 2777 C CA . MET A 1 345 ? 19.686 14.997 -15.815 1.00 79.12 345 MET A CA 1
ATOM 2778 C C . MET A 1 345 ? 19.544 13.610 -16.466 1.00 79.12 345 MET A C 1
ATOM 2780 O O . MET A 1 345 ? 18.466 13.017 -16.386 1.00 79.12 345 MET A O 1
ATOM 2784 N N . LEU A 1 346 ? 20.606 13.083 -17.087 1.00 80.25 346 LEU A N 1
ATOM 2785 C CA . LEU A 1 346 ? 20.625 11.767 -17.739 1.00 80.25 346 LEU A CA 1
ATOM 2786 C C . LEU A 1 346 ? 21.002 10.619 -16.789 1.00 80.25 346 LEU A C 1
ATOM 2788 O O . LEU A 1 346 ? 20.854 9.453 -17.168 1.00 80.25 346 LEU A O 1
ATOM 2792 N N . ASP A 1 347 ? 21.455 10.922 -15.567 1.00 72.69 347 ASP A N 1
ATOM 2793 C CA . ASP A 1 347 ? 21.903 9.915 -14.603 1.00 72.69 347 ASP A CA 1
ATOM 2794 C C . ASP A 1 347 ? 20.806 8.886 -14.283 1.00 72.69 347 ASP A C 1
ATOM 2796 O O . ASP A 1 347 ? 19.653 9.197 -13.959 1.00 72.69 347 ASP A O 1
ATOM 2800 N N . ARG A 1 348 ? 21.190 7.607 -14.343 1.00 65.88 348 ARG A N 1
ATOM 2801 C CA . ARG A 1 348 ? 20.310 6.475 -14.023 1.00 65.88 348 ARG A CA 1
ATOM 2802 C C . ARG A 1 348 ? 20.130 6.378 -12.507 1.00 65.88 348 ARG A C 1
ATOM 2804 O O . ARG A 1 348 ? 21.073 6.607 -11.756 1.00 65.88 348 ARG A O 1
ATOM 2811 N N . ASP A 1 349 ? 18.945 5.963 -12.046 1.00 57.09 349 ASP A N 1
ATOM 2812 C CA . ASP A 1 349 ? 18.662 5.816 -10.608 1.00 57.09 349 ASP A CA 1
ATOM 2813 C C . ASP A 1 349 ? 19.680 4.883 -9.921 1.00 57.09 349 ASP A C 1
ATOM 2815 O O . ASP A 1 349 ? 19.671 3.656 -10.105 1.00 57.09 349 ASP A O 1
ATOM 2819 N N . SER A 1 350 ? 20.540 5.498 -9.106 1.00 49.00 350 SER A N 1
ATOM 2820 C CA . SER A 1 350 ? 21.648 4.873 -8.383 1.00 49.00 350 SER A CA 1
ATOM 2821 C C . SER A 1 350 ? 21.190 3.869 -7.324 1.00 49.00 350 SER A C 1
ATOM 2823 O O . SER A 1 350 ? 21.960 2.988 -6.944 1.00 49.00 350 SER A O 1
ATOM 2825 N N . ARG A 1 351 ? 19.921 3.930 -6.894 1.00 46.38 351 ARG A N 1
ATOM 2826 C CA . ARG A 1 351 ? 19.325 2.974 -5.944 1.00 46.38 351 ARG A CA 1
ATOM 2827 C C . ARG A 1 351 ? 19.005 1.624 -6.594 1.00 46.38 351 ARG A C 1
ATOM 2829 O O . ARG A 1 351 ? 18.973 0.610 -5.899 1.00 46.38 351 ARG A O 1
ATOM 2836 N N . GLY A 1 352 ? 18.759 1.614 -7.908 1.00 41.91 352 GLY A N 1
ATOM 2837 C CA . GLY A 1 352 ? 18.502 0.406 -8.707 1.00 41.91 352 GLY A CA 1
ATOM 2838 C C . GLY A 1 352 ? 19.740 -0.154 -9.419 1.00 41.91 352 GLY A C 1
ATOM 2839 O O . GLY A 1 352 ? 19.730 -1.301 -9.861 1.00 41.91 352 GLY A O 1
ATOM 2840 N N . HIS A 1 353 ? 20.810 0.638 -9.518 1.00 47.59 353 HIS A N 1
ATOM 2841 C CA . HIS A 1 353 ? 22.058 0.272 -10.191 1.00 47.59 353 HIS A CA 1
ATOM 2842 C C . HIS A 1 353 ? 23.253 0.561 -9.261 1.00 47.59 353 HIS A C 1
ATOM 2844 O O . HIS A 1 353 ? 23.970 1.543 -9.461 1.00 47.59 353 HIS A O 1
ATOM 2850 N N . PRO A 1 354 ? 23.466 -0.255 -8.208 1.00 44.88 354 PRO A N 1
ATOM 2851 C CA . PRO A 1 354 ? 24.551 -0.041 -7.256 1.00 44.88 354 PRO A CA 1
ATOM 2852 C C . PRO A 1 354 ? 25.919 -0.255 -7.923 1.00 44.88 354 PRO A C 1
ATOM 2854 O O . PRO A 1 354 ? 26.409 -1.374 -8.051 1.00 44.88 354 PRO A O 1
ATOM 2857 N N . VAL A 1 355 ? 26.533 0.857 -8.334 1.00 48.75 355 VAL A N 1
ATOM 2858 C CA . VAL A 1 355 ? 27.938 0.974 -8.768 1.00 48.75 355 VAL A CA 1
ATOM 2859 C C . VAL A 1 355 ? 28.876 0.307 -7.751 1.00 48.75 355 VAL A C 1
ATOM 2861 O O . VAL A 1 355 ? 28.601 0.368 -6.554 1.00 48.75 355 VAL A O 1
ATOM 2864 N N . ALA A 1 356 ? 30.020 -0.230 -8.196 1.00 43.00 356 ALA A N 1
ATOM 2865 C CA . ALA A 1 356 ? 31.063 -0.819 -7.341 1.00 43.00 356 ALA A CA 1
ATOM 2866 C C . ALA A 1 356 ? 31.420 0.031 -6.098 1.00 43.00 356 ALA A C 1
ATOM 2868 O O . ALA A 1 356 ? 31.606 -0.515 -5.015 1.00 43.00 356 ALA A O 1
ATOM 2869 N N . HIS A 1 357 ? 31.402 1.362 -6.217 1.00 43.84 357 HIS A N 1
ATOM 2870 C CA . HIS A 1 357 ? 31.547 2.310 -5.106 1.00 43.84 357 HIS A CA 1
ATOM 2871 C C . HIS A 1 357 ? 30.574 2.074 -3.928 1.00 43.84 357 HIS A C 1
ATOM 2873 O O . HIS A 1 357 ? 30.958 2.214 -2.769 1.00 43.84 357 HIS A O 1
ATOM 2879 N N . HIS A 1 358 ? 29.316 1.696 -4.189 1.00 44.12 358 HIS A N 1
ATOM 2880 C CA . HIS A 1 358 ? 28.364 1.350 -3.125 1.00 44.12 358 HIS A CA 1
ATOM 2881 C C . HIS A 1 358 ? 28.771 0.060 -2.406 1.00 44.12 358 HIS A C 1
ATOM 2883 O O . HIS A 1 358 ? 28.605 -0.033 -1.196 1.00 44.12 358 HIS A O 1
ATOM 2889 N N . ILE A 1 359 ? 29.333 -0.912 -3.131 1.00 41.97 359 ILE A N 1
ATOM 2890 C CA . ILE A 1 359 ? 29.827 -2.172 -2.559 1.00 41.97 359 ILE A CA 1
ATOM 2891 C C . ILE A 1 359 ? 31.083 -1.906 -1.715 1.00 41.97 359 ILE A C 1
ATOM 2893 O O . ILE A 1 359 ? 31.170 -2.402 -0.597 1.00 41.97 359 ILE A O 1
ATOM 2897 N N . ALA A 1 360 ? 32.001 -1.056 -2.189 1.00 42.72 360 ALA A N 1
ATOM 2898 C CA . ALA A 1 360 ? 33.165 -0.611 -1.419 1.00 42.72 360 ALA A CA 1
ATOM 2899 C C . ALA A 1 360 ? 32.750 0.060 -0.098 1.00 42.72 360 ALA A C 1
ATOM 2901 O O . ALA A 1 360 ? 33.182 -0.349 0.979 1.00 42.72 360 ALA A O 1
ATOM 2902 N N . ARG A 1 361 ? 31.832 1.035 -0.169 1.00 46.53 361 ARG A N 1
ATOM 2903 C CA . ARG A 1 361 ? 31.356 1.770 1.010 1.00 46.53 361 ARG A CA 1
ATOM 2904 C C . ARG A 1 361 ? 30.483 0.958 1.963 1.00 46.53 361 ARG A C 1
ATOM 2906 O O . ARG A 1 361 ? 30.320 1.397 3.095 1.00 46.53 361 ARG A O 1
ATOM 2913 N N . VAL A 1 362 ? 29.945 -0.201 1.569 1.00 41.09 362 VAL A N 1
ATOM 2914 C CA . VAL A 1 362 ? 29.265 -1.102 2.518 1.00 41.09 362 VAL A CA 1
ATOM 2915 C C . VAL A 1 362 ? 30.243 -1.598 3.583 1.00 41.09 362 VAL A C 1
ATOM 2917 O O . VAL A 1 362 ? 29.881 -1.589 4.754 1.00 41.09 362 VAL A O 1
ATOM 2920 N N . PHE A 1 363 ? 31.486 -1.939 3.227 1.00 41.38 363 PHE A N 1
ATOM 2921 C CA . PHE A 1 363 ? 32.489 -2.362 4.211 1.00 41.38 363 PHE A CA 1
ATOM 2922 C C . PHE A 1 363 ? 32.863 -1.218 5.162 1.00 41.38 363 PHE A C 1
ATOM 2924 O O . PHE A 1 363 ? 32.722 -1.365 6.373 1.00 41.38 363 PHE A O 1
ATOM 2931 N N . THR A 1 364 ? 33.182 -0.035 4.628 1.00 40.97 364 THR A N 1
ATOM 2932 C CA . THR A 1 364 ? 33.513 1.144 5.452 1.00 40.97 364 THR A CA 1
ATOM 2933 C C . THR A 1 364 ? 32.344 1.613 6.326 1.00 40.97 364 THR A C 1
ATOM 2935 O O . THR A 1 364 ? 32.559 2.215 7.374 1.00 40.97 364 THR A O 1
ATOM 2938 N N . LEU A 1 365 ? 31.096 1.368 5.910 1.00 36.06 365 LEU A N 1
ATOM 2939 C CA . LEU A 1 365 ? 29.901 1.709 6.685 1.00 36.06 365 LEU A CA 1
ATOM 2940 C C . LEU A 1 365 ? 29.599 0.657 7.761 1.00 36.06 365 LEU A C 1
ATOM 2942 O O . LEU A 1 365 ? 29.209 1.040 8.859 1.00 36.06 365 LEU A O 1
ATOM 2946 N N . LEU A 1 366 ? 29.838 -0.634 7.496 1.00 37.31 366 LEU A N 1
ATOM 2947 C CA . LEU A 1 366 ? 29.789 -1.699 8.509 1.00 37.31 366 LEU A CA 1
ATOM 2948 C C . LEU A 1 366 ? 30.816 -1.469 9.632 1.00 37.31 366 LEU A C 1
ATOM 2950 O O . LEU A 1 366 ? 30.513 -1.731 10.792 1.00 37.31 366 LEU A O 1
ATOM 2954 N N . GLU A 1 367 ? 31.990 -0.929 9.301 1.00 36.78 367 GLU A N 1
ATOM 2955 C CA . GLU A 1 367 ? 33.047 -0.560 10.257 1.00 36.78 367 GLU A CA 1
ATOM 2956 C C . GLU A 1 367 ? 32.718 0.683 11.110 1.00 36.78 367 GLU A C 1
ATOM 2958 O O . GLU A 1 367 ? 33.367 0.908 12.128 1.00 36.78 367 GLU A O 1
ATOM 2963 N N . ASN A 1 368 ? 31.724 1.495 10.721 1.00 36.59 368 ASN A N 1
ATOM 2964 C CA . ASN A 1 368 ? 31.441 2.812 11.316 1.00 36.59 368 ASN A CA 1
ATOM 2965 C C . ASN A 1 368 ? 29.964 2.999 11.735 1.00 36.59 368 ASN A C 1
ATOM 2967 O O . ASN A 1 368 ? 29.443 4.118 11.726 1.00 36.59 368 ASN A O 1
ATOM 2971 N N . LEU A 1 369 ? 29.261 1.919 12.096 1.00 36.34 369 LEU A N 1
ATOM 2972 C CA . LEU A 1 369 ? 27.879 1.992 12.589 1.00 36.34 369 LEU A CA 1
ATOM 2973 C C . LEU A 1 369 ? 27.808 2.593 14.015 1.00 36.34 369 LEU A C 1
ATOM 2975 O O . LEU A 1 369 ? 28.434 2.050 14.926 1.00 36.34 369 LEU A O 1
ATOM 2979 N N . PRO A 1 370 ? 27.037 3.677 14.245 1.00 42.66 370 PRO A N 1
ATOM 2980 C CA . PRO A 1 370 ? 26.855 4.265 15.572 1.00 42.66 370 PRO A CA 1
ATOM 2981 C C . PRO A 1 370 ? 25.829 3.499 16.424 1.00 42.66 370 PRO A C 1
ATOM 2983 O O . PRO A 1 370 ? 24.971 2.784 15.906 1.00 42.66 370 PRO A O 1
ATOM 2986 N N . ASP A 1 371 ? 25.900 3.702 17.741 1.00 39.09 371 ASP A N 1
ATOM 2987 C CA . ASP A 1 371 ? 25.110 2.980 18.747 1.00 39.09 371 ASP A CA 1
ATOM 2988 C C . ASP A 1 371 ? 23.584 3.229 18.648 1.00 39.09 371 ASP A C 1
ATOM 2990 O O . ASP A 1 371 ? 23.116 4.334 18.353 1.00 39.09 371 ASP A O 1
ATOM 2994 N N . ALA A 1 372 ? 22.790 2.191 18.923 1.00 44.28 372 ALA A N 1
ATOM 2995 C CA . ALA A 1 372 ? 21.368 2.072 18.576 1.00 44.28 372 ALA A CA 1
ATOM 2996 C C . ALA A 1 372 ? 20.397 2.826 19.515 1.00 44.28 372 ALA A C 1
ATOM 2998 O O . ALA A 1 372 ? 19.179 2.666 19.428 1.00 44.28 372 ALA A O 1
ATOM 2999 N N . ALA A 1 373 ? 20.902 3.691 20.398 1.00 40.41 373 ALA A N 1
ATOM 3000 C CA . ALA A 1 373 ? 20.186 4.275 21.540 1.00 40.41 373 ALA A CA 1
ATOM 3001 C C . ALA A 1 373 ? 19.027 5.264 21.221 1.00 40.41 373 ALA A C 1
ATOM 3003 O O . ALA A 1 373 ? 18.604 6.023 22.097 1.00 40.41 373 ALA A O 1
ATOM 3004 N N . ARG A 1 374 ? 18.503 5.310 19.985 1.00 41.91 374 ARG A N 1
ATOM 3005 C CA . ARG A 1 374 ? 17.390 6.192 19.564 1.00 41.91 374 ARG A CA 1
ATOM 3006 C C . ARG A 1 374 ? 16.418 5.499 18.602 1.00 41.91 374 ARG A C 1
ATOM 3008 O O . ARG A 1 374 ? 16.317 5.863 17.430 1.00 41.91 374 ARG A O 1
ATOM 3015 N N . VAL A 1 375 ? 15.668 4.533 19.131 1.00 40.16 375 VAL A N 1
ATOM 3016 C CA . VAL A 1 375 ? 14.629 3.781 18.406 1.00 40.16 375 VAL A CA 1
ATOM 3017 C C . VAL A 1 375 ? 13.621 4.715 17.715 1.00 40.16 375 VAL A C 1
ATOM 3019 O O . VAL A 1 375 ? 12.944 5.530 18.344 1.00 40.16 375 VAL A O 1
ATOM 3022 N N . ARG A 1 376 ? 13.505 4.557 16.395 1.00 42.34 376 ARG A N 1
ATOM 3023 C CA . ARG A 1 376 ? 12.433 5.056 15.518 1.00 42.34 376 ARG A CA 1
ATOM 3024 C C . ARG A 1 376 ? 12.098 3.944 14.519 1.00 42.34 376 ARG A C 1
ATOM 3026 O O . ARG A 1 376 ? 12.896 3.026 14.360 1.00 42.34 376 ARG A O 1
ATOM 3033 N N . SER A 1 377 ? 10.951 4.033 13.842 1.00 39.28 377 SER A N 1
ATOM 3034 C CA . SER A 1 377 ? 10.523 3.010 12.872 1.00 39.28 377 SER A CA 1
ATOM 3035 C C . SER A 1 377 ? 11.627 2.668 11.858 1.00 39.28 377 SER A C 1
ATOM 3037 O O . SER A 1 377 ? 12.239 3.566 11.275 1.00 39.28 377 SER A O 1
ATOM 3039 N N . GLY A 1 378 ? 11.877 1.369 11.678 1.00 47.81 378 GLY A N 1
ATOM 3040 C CA . GLY A 1 378 ? 12.996 0.813 10.918 1.00 47.81 378 GLY A CA 1
ATOM 3041 C C . GLY A 1 378 ? 14.246 0.477 11.747 1.00 47.81 378 GLY A C 1
ATOM 3042 O O . GLY A 1 378 ? 15.288 0.204 11.150 1.00 47.81 378 GLY A O 1
ATOM 3043 N N . SER A 1 379 ? 14.176 0.497 13.084 1.00 53.12 379 SER A N 1
ATOM 3044 C CA . SER A 1 379 ? 15.322 0.207 13.964 1.00 53.12 379 SER A CA 1
ATOM 3045 C C . SER A 1 379 ? 15.795 -1.260 13.894 1.00 53.12 379 SER A C 1
ATOM 3047 O O . SER A 1 379 ? 15.046 -2.134 13.440 1.00 53.12 379 SER A O 1
ATOM 3049 N N . PRO A 1 380 ? 17.026 -1.581 14.347 1.00 55.00 380 PRO A N 1
ATOM 3050 C CA . PRO A 1 380 ? 17.515 -2.961 14.394 1.00 55.00 380 PRO A CA 1
ATOM 3051 C C . PRO A 1 380 ? 16.584 -3.897 15.177 1.00 55.00 380 PRO A C 1
ATOM 3053 O O . PRO A 1 380 ? 16.324 -5.016 14.739 1.00 55.00 380 PRO A O 1
ATOM 3056 N N . GLU A 1 381 ? 16.011 -3.419 16.281 1.00 53.56 381 GLU A N 1
ATOM 3057 C CA . GLU A 1 381 ? 15.102 -4.179 17.143 1.00 53.56 381 GLU A CA 1
ATOM 3058 C C . GLU A 1 381 ? 13.784 -4.488 16.420 1.00 53.56 381 GLU A C 1
ATOM 3060 O O . GLU A 1 381 ? 13.309 -5.621 16.473 1.00 53.56 381 GLU A O 1
ATOM 3065 N N . GLU A 1 382 ? 13.218 -3.526 15.679 1.00 54.22 382 GLU A N 1
ATOM 3066 C CA . GLU A 1 382 ? 12.013 -3.749 14.867 1.00 54.22 382 GLU A CA 1
ATOM 3067 C C . GLU A 1 382 ? 12.268 -4.787 13.756 1.00 54.22 382 GLU A C 1
ATOM 3069 O O . GLU A 1 382 ? 11.414 -5.632 13.471 1.00 54.22 382 GLU A O 1
ATOM 3074 N N . ASN A 1 383 ? 13.463 -4.776 13.157 1.00 58.16 383 ASN A N 1
ATOM 3075 C CA . ASN A 1 383 ? 13.861 -5.761 12.150 1.00 58.16 383 ASN A CA 1
ATOM 3076 C C . ASN A 1 383 ? 14.055 -7.163 12.761 1.00 58.16 383 ASN A C 1
ATOM 3078 O O . ASN A 1 383 ? 13.588 -8.147 12.182 1.00 58.16 383 ASN A O 1
ATOM 3082 N N . VAL A 1 384 ? 14.657 -7.272 13.953 1.00 59.56 384 VAL A N 1
ATOM 3083 C CA . VAL A 1 384 ? 14.751 -8.540 14.702 1.00 59.56 384 VAL A CA 1
ATOM 3084 C C . VAL A 1 384 ? 13.355 -9.063 15.050 1.00 59.56 384 VAL A C 1
ATOM 3086 O O . VAL A 1 384 ? 13.044 -10.212 14.734 1.00 59.56 384 VAL A O 1
ATOM 3089 N N . LEU A 1 385 ? 12.476 -8.222 15.607 1.00 58.84 385 LEU A N 1
ATOM 3090 C CA . LEU A 1 385 ? 11.098 -8.588 15.961 1.00 58.84 385 LEU A CA 1
ATOM 3091 C C . LEU A 1 385 ? 10.291 -9.086 14.753 1.00 58.84 385 LEU A C 1
ATOM 3093 O O . LEU A 1 385 ? 9.605 -10.100 14.860 1.00 58.84 385 LEU A O 1
ATOM 3097 N N . ASN A 1 386 ? 10.401 -8.433 13.591 1.00 60.22 386 ASN A N 1
ATOM 3098 C CA . ASN A 1 386 ? 9.751 -8.901 12.360 1.00 60.22 386 ASN A CA 1
ATOM 3099 C C . ASN A 1 386 ? 10.393 -10.177 11.776 1.00 60.22 386 ASN A C 1
ATOM 3101 O O . ASN A 1 386 ? 9.732 -10.894 11.023 1.00 60.22 386 ASN A O 1
ATOM 3105 N N . THR A 1 387 ? 11.643 -10.491 12.135 1.00 64.56 387 THR A N 1
ATOM 3106 C CA . THR A 1 387 ? 12.347 -11.712 11.706 1.00 64.56 387 THR A CA 1
ATOM 3107 C C . THR A 1 387 ? 12.017 -12.921 12.592 1.00 64.56 387 THR A C 1
ATOM 3109 O O . THR A 1 387 ? 11.986 -14.044 12.087 1.00 64.56 387 THR A O 1
ATOM 3112 N N . LEU A 1 388 ? 11.687 -12.728 13.878 1.00 66.06 388 LEU A N 1
ATOM 3113 C CA . LEU A 1 388 ? 11.344 -13.823 14.805 1.00 66.06 388 LEU A CA 1
ATOM 3114 C C . LEU A 1 388 ? 10.238 -14.768 14.275 1.00 66.06 388 LEU A C 1
ATOM 3116 O O . LEU A 1 388 ? 10.451 -15.979 14.310 1.00 66.06 388 LEU A O 1
ATOM 3120 N N . PRO A 1 389 ? 9.100 -14.304 13.708 1.00 66.00 389 PRO A N 1
ATOM 3121 C CA . PRO A 1 389 ? 8.111 -15.204 13.105 1.00 66.00 389 PRO A CA 1
ATOM 3122 C C . PRO A 1 389 ? 8.649 -16.003 11.910 1.00 66.00 389 PRO A C 1
ATOM 3124 O O . PRO A 1 389 ? 8.196 -17.123 11.666 1.00 66.00 389 PRO A O 1
ATOM 3127 N N . ALA A 1 390 ? 9.593 -15.442 11.148 1.00 66.88 390 ALA A N 1
ATOM 3128 C CA . ALA A 1 390 ? 10.182 -16.087 9.977 1.00 66.88 390 ALA A CA 1
ATOM 3129 C C . ALA A 1 390 ? 11.221 -17.159 10.344 1.00 66.88 390 ALA A C 1
ATOM 3131 O O . ALA A 1 390 ? 11.398 -18.098 9.572 1.00 66.88 390 ALA A O 1
ATOM 3132 N N . THR A 1 391 ? 11.856 -17.069 11.518 1.00 69.12 391 THR A N 1
ATOM 3133 C CA . THR A 1 391 ? 12.789 -18.088 12.027 1.00 69.12 391 THR A CA 1
ATOM 3134 C C . THR A 1 391 ? 12.099 -19.123 12.916 1.00 69.12 391 THR A C 1
ATOM 3136 O O . THR A 1 391 ? 12.249 -20.321 12.680 1.00 69.12 391 THR A O 1
ATOM 3139 N N . PHE A 1 392 ? 11.291 -18.699 13.894 1.00 71.94 392 PHE A N 1
ATOM 3140 C CA . PHE A 1 392 ? 10.670 -19.613 14.859 1.00 71.94 392 PHE A CA 1
ATOM 3141 C C . PHE A 1 392 ? 9.562 -20.481 14.258 1.00 71.94 392 PHE A C 1
ATOM 3143 O O . PHE A 1 392 ? 9.478 -21.651 14.618 1.00 71.94 392 PHE A O 1
ATOM 3150 N N . THR A 1 393 ? 8.732 -19.974 13.336 1.00 80.44 393 THR A N 1
ATOM 3151 C CA . THR A 1 393 ? 7.628 -20.795 12.794 1.00 80.44 393 THR A CA 1
ATOM 3152 C C . THR A 1 393 ? 8.142 -21.986 11.969 1.00 80.44 393 THR A C 1
ATOM 3154 O O . THR A 1 393 ? 7.710 -23.103 12.248 1.00 80.44 393 THR A O 1
ATOM 3157 N N . PRO A 1 394 ? 9.098 -21.828 11.023 1.00 77.50 394 PRO A N 1
ATOM 3158 C CA . PRO A 1 394 ? 9.688 -22.971 10.321 1.00 77.50 394 PRO A CA 1
ATOM 3159 C C . PRO A 1 394 ? 10.520 -23.881 11.232 1.00 77.50 394 PRO A C 1
ATOM 3161 O O . PRO A 1 394 ? 10.490 -25.093 11.045 1.00 77.50 394 PRO A O 1
ATOM 3164 N N . LEU A 1 395 ? 11.221 -23.324 12.232 1.00 78.50 395 LEU A N 1
ATOM 3165 C CA . LEU A 1 395 ? 11.971 -24.113 13.215 1.00 78.50 395 LEU A CA 1
ATOM 3166 C C . LEU A 1 395 ? 11.039 -25.040 14.006 1.00 78.50 395 LEU A C 1
ATOM 3168 O O . LEU A 1 395 ? 11.235 -26.254 14.000 1.00 78.50 395 LEU A O 1
ATOM 3172 N N . LEU A 1 396 ? 9.994 -24.488 14.628 1.00 81.19 396 LEU A N 1
ATOM 3173 C CA . LEU A 1 396 ? 9.006 -25.258 15.390 1.00 81.19 396 LEU A CA 1
ATOM 3174 C C . LEU A 1 396 ? 8.266 -26.273 14.502 1.00 81.19 396 LEU A C 1
ATOM 3176 O O . LEU A 1 396 ? 8.031 -27.393 14.943 1.00 81.19 396 LEU A O 1
ATOM 3180 N N . ALA A 1 397 ? 7.978 -25.929 13.240 1.00 84.38 397 ALA A N 1
ATOM 3181 C CA . ALA A 1 397 ? 7.366 -26.827 12.253 1.00 84.38 397 ALA A CA 1
ATOM 3182 C C . ALA A 1 397 ? 8.302 -27.935 11.725 1.00 84.38 397 ALA A C 1
ATOM 3184 O O . ALA A 1 397 ? 7.858 -28.786 10.952 1.00 84.38 397 ALA A O 1
ATOM 3185 N N . SER A 1 398 ? 9.585 -27.914 12.103 1.00 80.00 398 SER A N 1
ATOM 3186 C CA . SER A 1 398 ? 10.580 -28.937 11.746 1.00 80.00 398 SER A CA 1
ATOM 3187 C C . SER A 1 398 ? 10.916 -29.892 12.899 1.00 80.00 398 SER A C 1
ATOM 3189 O O . SER A 1 398 ? 11.628 -30.872 12.691 1.00 80.00 398 SER A O 1
ATOM 3191 N N . LEU A 1 399 ? 10.398 -29.634 14.107 1.00 81.25 399 LEU A N 1
ATOM 3192 C CA . LEU A 1 399 ? 10.580 -30.503 15.271 1.00 81.25 399 LEU A CA 1
ATOM 3193 C C . LEU A 1 399 ? 9.765 -31.799 15.147 1.00 81.25 399 LEU A C 1
ATOM 3195 O O . LEU A 1 399 ? 8.645 -31.801 14.633 1.00 81.25 399 LEU A O 1
ATOM 3199 N N . SER A 1 400 ? 10.295 -32.898 15.696 1.00 82.31 400 SER A N 1
ATOM 3200 C CA . SER A 1 400 ? 9.496 -34.105 15.943 1.00 82.31 400 SER A CA 1
ATOM 3201 C C . SER A 1 400 ? 8.387 -33.814 16.971 1.00 82.31 400 SER A C 1
ATOM 3203 O O . SER A 1 400 ? 8.532 -32.881 17.767 1.00 82.31 400 SER A O 1
ATOM 3205 N N . PRO A 1 401 ? 7.297 -34.607 17.027 1.00 83.81 401 PRO A N 1
ATOM 3206 C CA . PRO A 1 401 ? 6.222 -34.396 18.002 1.00 83.81 401 PRO A CA 1
ATOM 3207 C C . PRO A 1 401 ? 6.703 -34.359 19.461 1.00 83.81 401 PRO A C 1
ATOM 3209 O O . PRO A 1 401 ? 6.175 -33.592 20.260 1.00 83.81 401 PRO A O 1
ATOM 3212 N N . GLU A 1 402 ? 7.733 -35.141 19.789 1.00 82.12 402 GLU A N 1
ATOM 3213 C CA . GLU A 1 402 ? 8.376 -35.194 21.109 1.00 82.12 402 GLU A CA 1
ATOM 3214 C C . GLU A 1 402 ? 9.160 -33.909 21.419 1.00 82.12 402 GLU A C 1
ATOM 3216 O O . GLU A 1 402 ? 8.992 -33.307 22.480 1.00 82.12 402 GLU A O 1
ATOM 3221 N N . LEU A 1 403 ? 9.991 -33.446 20.476 1.00 79.06 403 LEU A N 1
ATOM 3222 C CA . LEU A 1 403 ? 10.764 -32.210 20.630 1.00 79.06 403 LEU A CA 1
ATOM 3223 C C . LEU A 1 403 ? 9.857 -30.974 20.643 1.00 79.06 403 LEU A C 1
ATOM 3225 O O . LEU A 1 403 ? 10.133 -30.022 21.374 1.00 79.06 403 LEU A O 1
ATOM 3229 N N . TYR A 1 404 ? 8.761 -31.000 19.880 1.00 84.81 404 TYR A N 1
ATOM 3230 C CA . TYR A 1 404 ? 7.719 -29.982 19.936 1.00 84.81 404 TYR A CA 1
ATOM 3231 C C . TYR A 1 404 ? 7.059 -29.942 21.321 1.00 84.81 404 TYR A C 1
ATOM 3233 O O . TYR A 1 404 ? 6.905 -28.858 21.876 1.00 84.81 404 TYR A O 1
ATOM 3241 N N . ASP A 1 405 ? 6.728 -31.091 21.918 1.00 82.94 405 ASP A N 1
ATOM 3242 C CA . ASP A 1 405 ? 6.114 -31.135 23.251 1.00 82.94 405 ASP A CA 1
ATOM 3243 C C . ASP A 1 405 ? 7.067 -30.621 24.341 1.00 82.94 405 ASP A C 1
ATOM 3245 O O . ASP A 1 405 ? 6.639 -29.872 25.220 1.00 82.94 405 ASP A O 1
ATOM 3249 N N . VAL A 1 406 ? 8.369 -30.921 24.248 1.00 79.75 406 VAL A N 1
ATOM 3250 C CA . VAL A 1 406 ? 9.399 -30.347 25.137 1.00 79.75 406 VAL A CA 1
ATOM 3251 C C . VAL A 1 406 ? 9.537 -28.830 24.944 1.00 79.75 406 VAL A C 1
ATOM 3253 O O . VAL A 1 406 ? 9.668 -28.097 25.928 1.00 79.75 406 VAL A O 1
ATOM 3256 N N . ALA A 1 407 ? 9.496 -28.336 23.703 1.00 74.88 407 ALA A N 1
ATOM 3257 C CA . ALA A 1 407 ? 9.550 -26.903 23.408 1.00 74.88 407 ALA A CA 1
ATOM 3258 C C . ALA A 1 407 ? 8.299 -26.166 23.917 1.00 74.88 407 ALA A C 1
ATOM 3260 O O . ALA A 1 407 ? 8.419 -25.126 24.567 1.00 74.88 407 ALA A O 1
ATOM 3261 N N . LEU A 1 408 ? 7.110 -26.733 23.683 1.00 83.56 408 LEU A N 1
ATOM 3262 C CA . LEU A 1 408 ? 5.838 -26.230 24.194 1.00 83.56 408 LEU A CA 1
ATOM 3263 C C . LEU A 1 408 ? 5.843 -26.189 25.725 1.00 83.56 408 LEU A C 1
ATOM 3265 O O . LEU A 1 408 ? 5.445 -25.172 26.284 1.00 83.56 408 LEU A O 1
ATOM 3269 N N . HIS A 1 409 ? 6.325 -27.241 26.399 1.00 83.50 409 HIS A N 1
ATOM 3270 C CA . HIS A 1 409 ? 6.412 -27.268 27.861 1.00 83.50 409 HIS A CA 1
ATOM 3271 C C . HIS A 1 409 ? 7.260 -26.101 28.377 1.00 83.50 409 HIS A C 1
ATOM 3273 O O . HIS A 1 409 ? 6.740 -25.235 29.073 1.00 83.50 409 HIS A O 1
ATOM 3279 N N . LYS A 1 410 ? 8.519 -25.998 27.928 1.00 76.56 410 LYS A N 1
ATOM 3280 C CA . LYS A 1 410 ? 9.453 -24.952 28.379 1.00 76.56 410 LYS A CA 1
ATOM 3281 C C . LYS A 1 410 ? 8.955 -23.529 28.123 1.00 76.56 410 LYS A C 1
ATOM 3283 O O . LYS A 1 410 ? 9.206 -22.646 28.935 1.00 76.56 410 LYS A O 1
ATOM 3288 N N . ILE A 1 411 ? 8.272 -23.288 27.002 1.00 80.19 411 ILE A N 1
ATOM 3289 C CA . ILE A 1 411 ? 7.746 -21.954 26.672 1.00 80.19 411 ILE A CA 1
ATOM 3290 C C . ILE A 1 411 ? 6.477 -21.646 27.485 1.00 80.19 411 ILE A C 1
ATOM 3292 O O . ILE A 1 411 ? 6.307 -20.508 27.917 1.00 80.19 411 ILE A O 1
ATOM 3296 N N . VAL A 1 412 ? 5.623 -22.640 27.756 1.00 87.12 412 VAL A N 1
ATOM 3297 C CA . VAL A 1 412 ? 4.472 -22.495 28.666 1.00 87.12 412 VAL A CA 1
ATOM 3298 C C . VAL A 1 412 ? 4.934 -22.198 30.094 1.00 87.12 412 VAL A C 1
ATOM 3300 O O . VAL A 1 412 ? 4.400 -21.277 30.705 1.00 87.12 412 VAL A O 1
ATOM 3303 N N . ASP A 1 413 ? 5.934 -22.924 30.601 1.00 80.31 413 ASP A N 1
ATOM 3304 C CA . ASP A 1 413 ? 6.494 -22.706 31.941 1.00 80.31 413 ASP A CA 1
ATOM 3305 C C . ASP A 1 413 ? 7.117 -21.303 32.040 1.00 80.31 413 ASP A C 1
ATOM 3307 O O . ASP A 1 413 ? 6.788 -20.528 32.936 1.00 80.31 413 ASP A O 1
ATOM 3311 N N . PHE A 1 414 ? 7.926 -20.914 31.046 1.00 79.81 414 PHE A N 1
ATOM 3312 C CA . PHE A 1 414 ? 8.522 -19.580 30.976 1.00 79.81 414 PHE A CA 1
ATOM 3313 C C . PHE A 1 414 ? 7.466 -18.462 30.998 1.00 79.81 414 PHE A C 1
ATOM 3315 O O . PHE A 1 414 ? 7.603 -17.518 31.771 1.00 79.81 414 PHE A O 1
ATOM 3322 N N . VAL A 1 415 ? 6.394 -18.574 30.202 1.00 84.19 415 VAL A N 1
ATOM 3323 C CA . VAL A 1 415 ? 5.290 -17.591 30.172 1.00 84.19 415 VAL A CA 1
ATOM 3324 C C . VAL A 1 415 ? 4.468 -17.585 31.470 1.00 84.19 415 VAL A C 1
ATOM 3326 O O . VAL A 1 415 ? 3.894 -16.549 31.808 1.00 84.19 415 VAL A O 1
ATOM 3329 N N . ALA A 1 416 ? 4.417 -18.702 32.203 1.00 87.19 416 ALA A N 1
ATOM 3330 C CA . ALA A 1 416 ? 3.750 -18.800 33.500 1.00 87.19 416 ALA A CA 1
ATOM 3331 C C . ALA A 1 416 ? 4.557 -18.155 34.641 1.00 87.19 416 ALA A C 1
ATOM 3333 O O . ALA A 1 416 ? 3.970 -17.542 35.530 1.00 87.19 416 ALA A O 1
ATOM 3334 N N . GLU A 1 417 ? 5.883 -18.300 34.618 1.00 82.00 417 GLU A N 1
ATOM 3335 C CA . GLU A 1 417 ? 6.791 -17.848 35.682 1.00 82.00 417 GLU A CA 1
ATOM 3336 C C . GLU A 1 417 ? 7.338 -16.424 35.466 1.00 82.00 417 GLU A C 1
ATOM 3338 O O . GLU A 1 417 ? 7.663 -15.738 36.435 1.00 82.00 417 GLU A O 1
ATOM 3343 N N . HIS A 1 418 ? 7.450 -15.959 34.215 1.00 78.69 418 HIS A N 1
ATOM 3344 C CA . HIS A 1 418 ? 8.166 -14.726 33.868 1.00 78.69 418 HIS A CA 1
ATOM 3345 C C . HIS A 1 418 ? 7.246 -13.684 33.218 1.00 78.69 418 HIS A C 1
ATOM 3347 O O . HIS A 1 418 ? 6.586 -13.949 32.216 1.00 78.69 418 HIS A O 1
ATOM 3353 N N . VAL A 1 419 ? 7.277 -12.450 33.733 1.00 83.50 419 VAL A N 1
ATOM 3354 C CA . VAL A 1 419 ? 6.577 -11.282 33.168 1.00 83.50 419 VAL A CA 1
ATOM 3355 C C . VAL A 1 419 ? 7.612 -10.256 32.701 1.00 83.50 419 VAL A C 1
ATOM 3357 O O . VAL A 1 419 ? 8.100 -9.446 33.487 1.00 83.50 419 VAL A O 1
ATOM 3360 N N . ILE A 1 420 ? 7.960 -10.274 31.410 1.00 79.38 420 ILE A N 1
ATOM 3361 C CA . ILE A 1 420 ? 9.021 -9.416 30.848 1.00 79.38 420 ILE A CA 1
ATOM 3362 C C . ILE A 1 420 ? 8.412 -8.398 29.882 1.00 79.38 420 ILE A C 1
ATOM 3364 O O . ILE A 1 420 ? 8.404 -8.585 28.667 1.00 79.38 420 ILE A O 1
ATOM 3368 N N . HIS A 1 421 ? 7.885 -7.294 30.417 1.00 76.06 421 HIS A N 1
ATOM 3369 C CA . HIS A 1 421 ? 7.092 -6.336 29.636 1.00 76.06 421 HIS A CA 1
ATOM 3370 C C . HIS A 1 421 ? 7.822 -5.766 28.401 1.00 76.06 421 HIS A C 1
ATOM 3372 O O . HIS A 1 421 ? 7.188 -5.568 27.369 1.00 76.06 421 HIS A O 1
ATOM 3378 N N . GLN A 1 422 ? 9.146 -5.565 28.458 1.00 72.19 422 GLN A N 1
ATOM 3379 C CA . GLN A 1 422 ? 9.945 -5.125 27.302 1.00 72.19 422 GLN A CA 1
ATOM 3380 C C . GLN A 1 422 ? 10.000 -6.171 26.172 1.00 72.19 422 GLN A C 1
ATOM 3382 O O . GLN A 1 422 ? 10.112 -5.809 25.006 1.00 72.19 422 GLN A O 1
ATOM 3387 N N . ALA A 1 423 ? 9.906 -7.464 26.501 1.00 70.81 423 ALA A N 1
ATOM 3388 C CA . ALA A 1 423 ? 9.971 -8.579 25.553 1.00 70.81 423 ALA A CA 1
ATOM 3389 C C . ALA A 1 423 ? 8.583 -9.099 25.126 1.00 70.81 423 ALA A C 1
ATOM 3391 O O . ALA A 1 423 ? 8.498 -10.103 24.415 1.00 70.81 423 ALA A O 1
ATOM 3392 N N . ARG A 1 424 ? 7.499 -8.426 25.548 1.00 83.44 424 ARG A N 1
ATOM 3393 C CA . ARG A 1 424 ? 6.095 -8.820 25.328 1.00 83.44 424 ARG A CA 1
ATOM 3394 C C . ARG A 1 424 ? 5.826 -9.274 23.897 1.00 83.44 424 ARG A C 1
ATOM 3396 O O . ARG A 1 424 ? 5.334 -10.377 23.694 1.00 83.44 424 ARG A O 1
ATOM 3403 N N . ASP A 1 425 ? 6.166 -8.447 22.913 1.00 78.31 425 ASP A N 1
ATOM 3404 C CA . ASP A 1 425 ? 5.797 -8.719 21.521 1.00 78.31 425 ASP A CA 1
ATOM 3405 C C . ASP A 1 425 ? 6.636 -9.860 20.922 1.00 78.31 425 ASP A C 1
ATOM 3407 O O . ASP A 1 425 ? 6.098 -10.712 20.218 1.00 78.31 425 ASP A O 1
ATOM 3411 N N . ALA A 1 426 ? 7.922 -9.962 21.286 1.00 74.31 426 ALA A N 1
ATOM 3412 C CA . ALA A 1 426 ? 8.790 -11.076 20.895 1.00 74.31 426 ALA A CA 1
ATOM 3413 C C . ALA A 1 426 ? 8.246 -12.428 21.385 1.00 74.31 426 ALA A C 1
ATOM 3415 O O . ALA A 1 426 ? 8.099 -13.369 20.603 1.00 74.31 426 ALA A O 1
ATOM 3416 N N . VAL A 1 427 ? 7.911 -12.520 22.675 1.00 82.00 427 VAL A N 1
ATOM 3417 C CA . VAL A 1 427 ? 7.422 -13.765 23.288 1.00 82.00 427 VAL A CA 1
ATOM 3418 C C . VAL A 1 427 ? 6.000 -14.087 22.816 1.00 82.00 427 VAL A C 1
ATOM 3420 O O . VAL A 1 427 ? 5.691 -15.253 22.570 1.00 82.00 427 VAL A O 1
ATOM 3423 N N . ALA A 1 428 ? 5.167 -13.077 22.554 1.00 87.62 428 ALA A N 1
ATOM 3424 C CA . ALA A 1 428 ? 3.843 -13.270 21.969 1.00 87.62 428 ALA A CA 1
ATOM 3425 C C . ALA A 1 428 ? 3.913 -13.815 20.525 1.00 87.62 428 ALA A C 1
ATOM 3427 O O . ALA A 1 428 ? 3.126 -14.694 20.166 1.00 87.62 428 ALA A O 1
ATOM 3428 N N . PHE A 1 429 ? 4.895 -13.397 19.713 1.00 83.19 429 PHE A N 1
ATOM 3429 C CA . PHE A 1 429 ? 5.157 -14.024 18.409 1.00 83.19 429 PHE A CA 1
ATOM 3430 C C . PHE A 1 429 ? 5.628 -15.482 18.529 1.00 83.19 429 PHE A C 1
ATOM 3432 O O . PHE A 1 429 ? 5.200 -16.313 17.728 1.00 83.19 429 PHE A O 1
ATOM 3439 N N . ILE A 1 430 ? 6.447 -15.824 19.530 1.00 80.69 430 ILE A N 1
ATOM 3440 C CA . ILE A 1 430 ? 6.871 -17.214 19.783 1.00 80.69 430 ILE A CA 1
ATO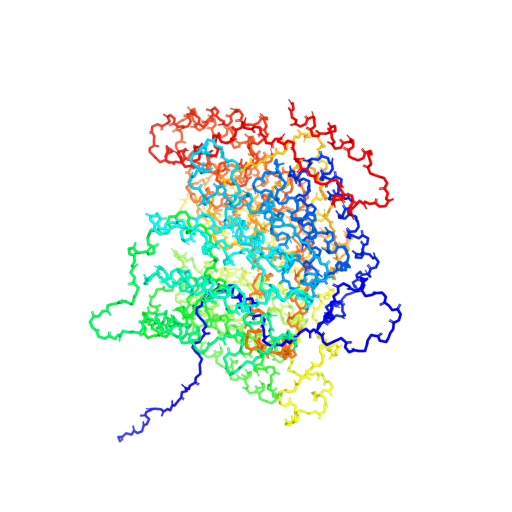M 3441 C C . ILE A 1 430 ? 5.668 -18.085 20.195 1.00 80.69 430 ILE A C 1
ATOM 3443 O O . ILE A 1 430 ? 5.501 -19.191 19.677 1.00 80.69 430 ILE A O 1
ATOM 3447 N N . CYS A 1 431 ? 4.773 -17.572 21.045 1.00 90.25 431 CYS A N 1
ATOM 3448 C CA . CYS A 1 431 ? 3.538 -18.268 21.422 1.00 90.25 431 CYS A CA 1
ATOM 3449 C C . CYS A 1 431 ? 2.591 -18.459 20.220 1.00 90.25 431 CYS A C 1
ATOM 3451 O O . CYS A 1 431 ? 2.025 -19.539 20.042 1.00 90.25 431 CYS A O 1
ATOM 3453 N N . ASN A 1 432 ? 2.475 -17.459 19.335 1.00 92.38 432 ASN A N 1
ATOM 3454 C CA . ASN A 1 432 ? 1.731 -17.593 18.076 1.00 92.38 432 ASN A CA 1
ATOM 3455 C C . ASN A 1 432 ? 2.350 -18.636 17.134 1.00 92.38 432 ASN A C 1
ATOM 3457 O O . ASN A 1 432 ? 1.613 -19.395 16.509 1.00 92.38 432 ASN A O 1
ATOM 3461 N N . ALA A 1 433 ? 3.682 -18.702 17.047 1.00 87.56 433 ALA A N 1
ATOM 3462 C CA . ALA A 1 433 ? 4.382 -19.692 16.234 1.00 87.56 433 ALA A CA 1
ATOM 3463 C C . ALA A 1 433 ? 4.118 -21.124 16.733 1.00 87.56 433 ALA A C 1
ATOM 3465 O O . ALA A 1 433 ? 3.808 -21.994 15.922 1.00 87.56 433 ALA A O 1
ATOM 3466 N N . LEU A 1 434 ? 4.132 -21.362 18.054 1.00 89.50 434 LEU A N 1
ATOM 3467 C CA . LEU A 1 434 ? 3.705 -22.644 18.635 1.00 89.50 434 LEU A CA 1
ATOM 3468 C C . LEU A 1 434 ? 2.266 -22.995 18.237 1.00 89.50 434 LEU A C 1
ATOM 3470 O O . LEU A 1 434 ? 2.040 -24.082 17.700 1.00 89.50 434 LEU A O 1
ATOM 3474 N N . CYS A 1 435 ? 1.316 -22.078 18.454 1.00 94.06 435 CYS A N 1
ATOM 3475 C CA . CYS A 1 435 ? -0.101 -22.307 18.153 1.00 94.06 435 CYS A CA 1
ATOM 3476 C C . CYS A 1 435 ? -0.351 -22.565 16.658 1.00 94.06 435 CYS A C 1
ATOM 3478 O O . CYS A 1 435 ? -1.182 -23.394 16.308 1.00 94.06 435 CYS A O 1
ATOM 3480 N N . LYS A 1 436 ? 0.410 -21.925 15.765 1.00 91.25 436 LYS A N 1
ATOM 3481 C CA . LYS A 1 436 ? 0.348 -22.147 14.310 1.00 91.25 436 LYS A CA 1
ATOM 3482 C C . LYS A 1 436 ? 0.920 -23.479 13.834 1.00 91.25 436 LYS A C 1
ATOM 3484 O O . LYS A 1 436 ? 0.569 -23.924 12.743 1.00 91.25 436 LYS A O 1
ATOM 3489 N N . VAL A 1 437 ? 1.803 -24.097 14.616 1.00 89.19 437 VAL A N 1
ATOM 3490 C CA . VAL A 1 437 ? 2.409 -25.396 14.292 1.00 89.19 437 VAL A CA 1
ATOM 3491 C C . VAL A 1 437 ? 1.573 -26.555 14.829 1.00 89.19 437 VAL A C 1
ATOM 3493 O O . VAL A 1 437 ? 1.318 -27.506 14.093 1.00 89.19 437 VAL A O 1
ATOM 3496 N N . ASN A 1 438 ? 1.107 -26.477 16.079 1.00 91.94 438 ASN A N 1
ATOM 3497 C CA . ASN A 1 438 ? 0.161 -27.445 16.635 1.00 91.94 438 ASN A CA 1
ATOM 3498 C C . ASN A 1 438 ? -0.912 -26.726 17.477 1.00 91.94 438 ASN A C 1
ATOM 3500 O O . ASN A 1 438 ? -0.705 -26.502 18.675 1.00 91.94 438 ASN A O 1
ATOM 3504 N N . PRO A 1 439 ? -2.054 -26.355 16.870 1.00 93.81 439 PRO A N 1
ATOM 3505 C CA . PRO A 1 439 ? -3.089 -25.587 17.555 1.00 93.81 439 PRO A CA 1
ATOM 3506 C C . PRO A 1 439 ? -3.716 -26.361 18.719 1.00 93.81 439 PRO A C 1
ATOM 3508 O O . PRO A 1 439 ? -3.867 -25.809 19.806 1.00 93.81 439 PRO A O 1
ATOM 3511 N N . GLU A 1 440 ? -4.014 -27.649 18.532 1.00 94.62 440 GLU A N 1
ATOM 3512 C CA . GLU A 1 440 ? -4.680 -28.475 19.544 1.00 94.62 440 GLU A CA 1
ATOM 3513 C C . GLU A 1 440 ? -3.861 -28.573 20.840 1.00 94.62 440 GLU A C 1
ATOM 3515 O O . GLU A 1 440 ? -4.378 -28.296 21.927 1.00 94.62 440 GLU A O 1
ATOM 3520 N N . LYS A 1 441 ? -2.570 -28.925 20.743 1.00 94.69 441 LYS A N 1
ATOM 3521 C CA . LYS A 1 441 ? -1.697 -29.048 21.921 1.00 94.69 441 LYS A CA 1
ATOM 3522 C C . LYS A 1 441 ? -1.416 -27.694 22.573 1.00 94.69 441 LYS A C 1
ATOM 3524 O O . LYS A 1 441 ? -1.445 -27.594 23.801 1.00 94.69 441 LYS A O 1
ATOM 3529 N N . ALA A 1 442 ? -1.150 -26.660 21.772 1.00 94.56 442 ALA A N 1
ATOM 3530 C CA . ALA A 1 442 ? -0.764 -25.350 22.284 1.00 94.56 442 ALA A CA 1
ATOM 3531 C C . ALA A 1 442 ? -1.929 -24.632 22.978 1.00 94.56 442 ALA A C 1
ATOM 3533 O O . ALA A 1 442 ? -1.786 -24.221 24.131 1.00 94.56 442 ALA A O 1
ATOM 3534 N N . LEU A 1 443 ? -3.101 -24.535 22.335 1.00 96.38 443 LEU A N 1
ATOM 3535 C CA . LEU A 1 443 ? -4.272 -23.860 22.911 1.00 96.38 443 LEU A CA 1
ATOM 3536 C C . LEU A 1 443 ? -4.713 -24.518 24.226 1.00 96.38 443 LEU A C 1
ATOM 3538 O O . LEU A 1 443 ? -5.005 -23.815 25.193 1.00 96.38 443 LEU A O 1
ATOM 3542 N N . LYS A 1 444 ? -4.655 -25.856 24.302 1.00 96.81 444 LYS A N 1
ATOM 3543 C CA . LYS A 1 444 ? -4.990 -26.641 25.502 1.00 96.81 444 LYS A CA 1
ATOM 3544 C C . LYS A 1 444 ? -4.109 -26.325 26.717 1.00 96.81 444 LYS A C 1
ATOM 3546 O O . LYS A 1 444 ? -4.561 -26.493 27.848 1.00 96.81 444 LYS A O 1
ATOM 3551 N N . ARG A 1 445 ? -2.867 -25.865 26.512 1.00 96.06 445 ARG A N 1
ATOM 3552 C CA . ARG A 1 445 ? -1.979 -25.381 27.588 1.00 96.06 445 ARG A CA 1
ATOM 3553 C C . ARG A 1 445 ? -2.132 -23.873 27.813 1.00 96.06 445 ARG A C 1
ATOM 3555 O O . ARG A 1 445 ? -2.279 -23.455 28.958 1.00 96.06 445 ARG A O 1
ATOM 3562 N N . PHE A 1 446 ? -2.120 -23.062 26.752 1.00 96.44 446 PHE A N 1
ATOM 3563 C CA . PHE A 1 446 ? -2.096 -21.599 26.866 1.00 96.44 446 PHE A CA 1
ATOM 3564 C C . PHE A 1 446 ? -3.427 -20.979 27.307 1.00 96.44 446 PHE A C 1
ATOM 3566 O O . PHE A 1 446 ? -3.403 -20.092 28.156 1.00 96.44 446 PHE A O 1
ATOM 3573 N N . ILE A 1 447 ? -4.582 -21.413 26.784 1.00 96.69 447 ILE A N 1
ATOM 3574 C CA . ILE A 1 447 ? -5.867 -20.757 27.093 1.00 96.69 447 ILE A CA 1
ATOM 3575 C C . ILE A 1 447 ? -6.214 -20.863 28.592 1.00 96.69 447 ILE A C 1
ATOM 3577 O O . ILE A 1 447 ? -6.425 -19.813 29.203 1.00 96.69 447 ILE A O 1
ATOM 3581 N N . PRO A 1 448 ? -6.203 -22.050 29.239 1.00 96.75 448 PRO A N 1
ATOM 3582 C CA . PRO A 1 448 ? -6.512 -22.150 30.668 1.00 96.75 448 PRO A CA 1
ATOM 3583 C C . PRO A 1 448 ? -5.497 -21.416 31.555 1.00 96.75 448 PRO A C 1
ATOM 3585 O O . PRO A 1 448 ? -5.885 -20.782 32.537 1.00 96.75 448 PRO A O 1
ATOM 3588 N N . LEU A 1 449 ? -4.207 -21.462 31.191 1.00 95.88 449 LEU A N 1
ATOM 3589 C CA . LEU A 1 449 ? -3.136 -20.752 31.893 1.00 95.88 449 LEU A CA 1
ATOM 3590 C C . LEU A 1 449 ? -3.380 -19.237 31.876 1.00 95.88 449 LEU A C 1
ATOM 3592 O O . LEU A 1 449 ? -3.486 -18.615 32.930 1.00 95.88 449 LEU A O 1
ATOM 3596 N N . LEU A 1 450 ? -3.490 -18.657 30.679 1.00 96.94 450 LEU A N 1
ATOM 3597 C CA . LEU A 1 450 ? -3.569 -17.211 30.488 1.00 96.94 450 LEU A CA 1
ATOM 3598 C C . LEU A 1 450 ? -4.889 -16.647 31.018 1.00 96.94 450 LEU A C 1
ATOM 3600 O O . LEU A 1 450 ? -4.879 -15.589 31.638 1.00 96.94 450 LEU A O 1
ATOM 3604 N N . ILE A 1 451 ? -6.010 -17.362 30.863 1.00 97.12 451 ILE A N 1
ATOM 3605 C CA . ILE A 1 451 ? -7.297 -16.960 31.454 1.00 97.12 451 ILE A CA 1
ATOM 3606 C C . ILE A 1 451 ? -7.223 -16.935 32.986 1.00 97.12 451 ILE A C 1
ATOM 3608 O O . ILE A 1 451 ? -7.761 -16.009 33.595 1.00 97.12 451 ILE A O 1
ATOM 3612 N N . ARG A 1 452 ? -6.536 -17.897 33.621 1.00 96.69 452 ARG A N 1
ATOM 3613 C CA . ARG A 1 452 ? -6.307 -17.875 35.074 1.00 96.69 452 ARG A CA 1
ATOM 3614 C C . ARG A 1 452 ? -5.426 -16.691 35.477 1.00 96.69 452 ARG A C 1
ATOM 3616 O O . ARG A 1 452 ? -5.838 -15.918 36.334 1.00 96.69 452 ARG A O 1
ATOM 3623 N N . SER A 1 453 ? -4.276 -16.502 34.827 1.00 95.75 453 SER A N 1
ATOM 3624 C CA . SER A 1 453 ? -3.356 -15.397 35.138 1.00 95.75 453 SER A CA 1
ATOM 3625 C C . SER A 1 453 ? -4.005 -14.020 34.949 1.00 95.75 453 SER A C 1
ATOM 3627 O O . SER A 1 453 ? -3.842 -13.150 35.795 1.00 95.75 453 SER A O 1
ATOM 3629 N N . ILE A 1 454 ? -4.813 -13.826 33.898 1.00 96.88 454 ILE A N 1
ATOM 3630 C CA . ILE A 1 454 ? -5.597 -12.595 33.680 1.00 96.88 454 ILE A CA 1
ATOM 3631 C C . ILE A 1 454 ? -6.582 -12.344 34.831 1.00 96.88 454 ILE A C 1
ATOM 3633 O O . ILE A 1 454 ? -6.769 -11.197 35.233 1.00 96.88 454 ILE A O 1
ATOM 3637 N N . ARG A 1 455 ? -7.219 -13.392 35.372 1.00 96.69 455 ARG A N 1
ATOM 3638 C CA . ARG A 1 455 ? -8.145 -13.255 36.507 1.00 96.69 455 ARG A CA 1
ATOM 3639 C C . ARG A 1 455 ? -7.417 -12.867 37.789 1.00 96.69 455 ARG A C 1
ATOM 3641 O O . ARG A 1 455 ? -7.823 -11.881 38.391 1.00 96.69 455 ARG A O 1
ATOM 3648 N N . THR A 1 456 ? -6.331 -13.555 38.140 1.00 95.50 456 THR A N 1
ATOM 3649 C CA . THR A 1 456 ? -5.476 -13.211 39.292 1.00 95.50 456 THR A CA 1
ATOM 3650 C C . THR A 1 456 ? -4.939 -11.779 39.194 1.00 95.50 456 THR A C 1
ATOM 3652 O O . THR A 1 456 ? -5.052 -11.011 40.146 1.00 95.50 456 THR A O 1
ATOM 3655 N N . GLU A 1 457 ? -4.461 -11.353 38.020 1.00 94.69 457 GLU A N 1
ATOM 3656 C CA . GLU A 1 457 ? -4.005 -9.972 37.810 1.00 94.69 457 GLU A CA 1
ATOM 3657 C C . GLU A 1 457 ? -5.099 -8.925 38.101 1.00 94.69 457 GLU A C 1
ATOM 3659 O O . GLU A 1 457 ? -4.809 -7.866 38.654 1.00 94.69 457 GLU A O 1
ATOM 3664 N N . ILE A 1 458 ? -6.359 -9.209 37.754 1.00 95.25 458 ILE A N 1
ATOM 3665 C CA . ILE A 1 458 ? -7.485 -8.272 37.904 1.00 95.25 458 ILE A CA 1
ATOM 3666 C C . ILE A 1 458 ? -8.111 -8.323 39.307 1.00 95.25 458 ILE A C 1
ATOM 3668 O O . ILE A 1 458 ? -8.378 -7.270 39.885 1.00 95.25 458 ILE A O 1
ATOM 3672 N N . ASP A 1 459 ? -8.387 -9.518 39.837 1.00 94.50 459 ASP A N 1
ATOM 3673 C CA . ASP A 1 459 ? -9.123 -9.709 41.097 1.00 94.50 459 ASP A CA 1
ATOM 3674 C C . ASP A 1 459 ? -8.218 -9.702 42.340 1.00 94.50 459 ASP A C 1
ATOM 3676 O O . ASP A 1 459 ? -8.664 -9.253 43.394 1.00 94.50 459 ASP A O 1
ATOM 3680 N N . GLU A 1 460 ? -6.965 -10.162 42.233 1.00 92.56 460 GLU A N 1
ATOM 3681 C CA . GLU A 1 460 ? -6.027 -10.256 43.365 1.00 92.56 460 GLU A CA 1
ATOM 3682 C C . GLU A 1 460 ? -5.015 -9.097 43.347 1.00 92.56 460 GLU A C 1
ATOM 3684 O O . GLU A 1 460 ? -4.880 -8.378 44.336 1.00 92.56 460 GLU A O 1
ATOM 3689 N N . ASN A 1 461 ? -4.359 -8.850 42.204 1.00 89.44 461 ASN A N 1
ATOM 3690 C CA . ASN A 1 461 ? -3.347 -7.787 42.071 1.00 89.44 461 ASN A CA 1
ATOM 3691 C C . ASN A 1 461 ? -3.938 -6.401 41.727 1.00 89.44 461 ASN A C 1
ATOM 3693 O O . ASN A 1 461 ? -3.220 -5.398 41.735 1.00 89.44 461 ASN A O 1
ATOM 3697 N N . GLY A 1 462 ? -5.240 -6.314 41.431 1.00 89.50 462 GLY A N 1
ATOM 3698 C CA . GLY A 1 462 ? -5.938 -5.050 41.169 1.00 89.50 462 GLY A CA 1
ATOM 3699 C C . GLY A 1 462 ? -5.479 -4.308 39.904 1.00 89.50 462 GLY A C 1
ATOM 3700 O O . GLY A 1 462 ? -5.615 -3.079 39.830 1.00 89.50 462 GLY A O 1
ATOM 3701 N N . ALA A 1 463 ? -4.927 -5.014 38.914 1.00 90.19 463 ALA A N 1
ATOM 3702 C CA . ALA A 1 463 ? -4.527 -4.444 37.630 1.00 90.19 463 ALA A CA 1
ATOM 3703 C C . ALA A 1 463 ? -5.737 -3.877 36.865 1.00 90.19 463 ALA A C 1
ATOM 3705 O O . ALA A 1 463 ? -6.847 -4.408 36.922 1.00 90.19 463 ALA A O 1
ATOM 3706 N N . ALA A 1 464 ? -5.525 -2.774 36.144 1.00 88.69 464 ALA A N 1
ATOM 3707 C CA . ALA A 1 464 ? -6.554 -2.012 35.429 1.00 88.69 464 ALA A CA 1
ATOM 3708 C C . ALA A 1 464 ? -7.740 -1.519 36.295 1.00 88.69 464 ALA A C 1
ATOM 3710 O O . ALA A 1 464 ? -8.769 -1.119 35.753 1.00 88.69 464 ALA A O 1
ATOM 3711 N N . SER A 1 465 ? -7.615 -1.502 37.626 1.00 86.19 465 SER A N 1
ATOM 3712 C CA . SER A 1 465 ? -8.663 -1.035 38.556 1.00 86.19 465 SER A CA 1
ATOM 3713 C C . SER A 1 465 ? -8.965 0.467 38.480 1.00 86.19 465 SER A C 1
ATOM 3715 O O . SER A 1 465 ? -10.036 0.915 38.886 1.00 86.19 465 SER A O 1
ATOM 3717 N N . THR A 1 466 ? -8.010 1.268 38.004 1.00 81.69 466 THR A N 1
ATOM 3718 C CA . THR A 1 466 ? -8.038 2.738 38.060 1.00 81.69 466 THR A CA 1
ATOM 3719 C C . THR A 1 466 ? -7.427 3.359 36.804 1.00 81.69 466 THR A C 1
ATOM 3721 O O . THR A 1 466 ? -6.711 2.700 36.051 1.00 81.69 466 THR A O 1
ATOM 3724 N N . ARG A 1 467 ? -7.739 4.640 36.575 1.00 77.81 467 ARG A N 1
ATOM 3725 C CA . ARG A 1 467 ? -7.346 5.423 35.397 1.00 77.81 467 ARG A CA 1
ATOM 3726 C C . ARG A 1 467 ? -5.826 5.460 35.162 1.00 77.81 467 ARG A C 1
ATOM 3728 O O . ARG A 1 467 ? -5.041 5.480 36.110 1.00 77.81 467 ARG A O 1
ATOM 3735 N N . THR A 1 468 ? -5.418 5.536 33.893 1.00 70.94 468 THR A N 1
ATOM 3736 C CA . THR A 1 468 ? -4.033 5.826 33.483 1.00 70.94 468 THR A CA 1
ATOM 3737 C C . THR A 1 468 ? -3.934 7.284 33.030 1.00 70.94 468 THR A C 1
ATOM 3739 O O . THR A 1 468 ? -4.672 7.701 32.148 1.00 70.94 468 THR A O 1
ATOM 3742 N N . THR A 1 469 ? -3.032 8.074 33.617 1.00 59.41 469 THR A N 1
ATOM 3743 C CA . THR A 1 469 ? -2.916 9.528 33.363 1.00 59.41 469 THR A CA 1
ATOM 3744 C C . THR A 1 469 ? -1.809 9.918 32.371 1.00 59.41 469 THR A C 1
ATOM 3746 O O . THR A 1 469 ? -1.505 11.099 32.227 1.00 59.41 469 THR A O 1
ATOM 3749 N N . GLY A 1 470 ? -1.212 8.948 31.672 1.00 64.69 470 GLY A N 1
ATOM 3750 C CA . GLY A 1 470 ? -0.153 9.148 30.676 1.00 64.69 470 GLY A CA 1
ATOM 3751 C C . GLY A 1 470 ? -0.216 8.112 29.550 1.00 64.69 470 GLY A C 1
ATOM 3752 O O . GLY A 1 470 ? -1.173 7.347 29.471 1.00 64.69 470 GLY A O 1
ATOM 3753 N N . SER A 1 471 ? 0.802 8.077 28.688 1.00 67.62 471 SER A N 1
ATOM 3754 C CA . SER A 1 471 ? 0.897 7.170 27.527 1.00 67.62 471 SER A CA 1
ATOM 3755 C C . SER A 1 471 ? 1.308 5.731 27.855 1.00 67.62 471 SER A C 1
ATOM 3757 O O . SER A 1 471 ? 1.187 4.853 27.001 1.00 67.62 471 SER A O 1
ATOM 3759 N N . ASP A 1 472 ? 1.814 5.491 29.064 1.00 77.25 472 ASP A N 1
ATOM 3760 C CA . ASP A 1 472 ? 2.625 4.314 29.373 1.00 77.25 472 ASP A CA 1
ATOM 3761 C C . ASP A 1 472 ? 1.902 3.345 30.318 1.00 77.25 472 ASP A C 1
ATOM 3763 O O . ASP A 1 472 ? 1.214 3.751 31.258 1.00 77.25 472 ASP A O 1
ATOM 3767 N N . VAL A 1 473 ? 2.097 2.039 30.105 1.00 83.31 473 VAL A N 1
ATOM 3768 C CA . VAL A 1 473 ? 1.510 0.991 30.955 1.00 83.31 473 VAL A CA 1
ATOM 3769 C C . VAL A 1 473 ? 2.113 1.057 32.363 1.00 83.31 473 VAL A C 1
ATOM 3771 O O . VAL A 1 473 ? 3.316 0.820 32.558 1.00 83.31 473 VAL A O 1
ATOM 3774 N N . LEU A 1 474 ? 1.259 1.353 33.352 1.00 86.12 474 LEU A N 1
ATOM 3775 C CA . LEU A 1 474 ? 1.639 1.453 34.764 1.00 86.12 474 LEU A CA 1
ATOM 3776 C C . LEU A 1 474 ? 2.280 0.141 35.242 1.00 86.12 474 LEU A C 1
ATOM 3778 O O . LEU A 1 474 ? 1.836 -0.923 34.813 1.00 86.12 474 LEU A O 1
ATOM 3782 N N . PRO A 1 475 ? 3.265 0.163 36.163 1.00 86.75 475 PRO A N 1
ATOM 3783 C CA . PRO A 1 475 ? 3.972 -1.044 36.603 1.00 86.75 475 PRO A CA 1
ATOM 3784 C C . PRO A 1 475 ? 3.067 -2.216 37.016 1.00 86.75 475 PRO A C 1
ATOM 3786 O O . PRO A 1 475 ? 3.316 -3.337 36.582 1.00 86.75 475 PRO A O 1
ATOM 3789 N N . ARG A 1 476 ? 1.984 -1.945 37.759 1.00 89.12 476 ARG A N 1
ATOM 3790 C CA . ARG A 1 476 ? 0.956 -2.931 38.158 1.00 89.12 476 ARG A CA 1
ATOM 3791 C C . ARG A 1 476 ? 0.164 -3.546 36.996 1.00 89.12 476 ARG A C 1
ATOM 3793 O O . ARG A 1 476 ? -0.306 -4.664 37.106 1.00 89.12 476 ARG A O 1
ATOM 3800 N N . ASP A 1 477 ? 0.029 -2.836 35.879 1.00 91.56 477 ASP A N 1
ATOM 3801 C CA . ASP A 1 477 ? -0.774 -3.271 34.732 1.00 91.56 477 ASP A CA 1
ATOM 3802 C C . ASP A 1 477 ? 0.069 -4.084 33.729 1.00 91.56 477 ASP A C 1
ATOM 3804 O O . ASP A 1 477 ? -0.443 -4.590 32.728 1.00 91.56 477 ASP A O 1
ATOM 3808 N N . ARG A 1 478 ? 1.384 -4.209 33.971 1.00 90.06 478 ARG A N 1
ATOM 3809 C CA . ARG A 1 478 ? 2.330 -4.850 33.047 1.00 90.06 478 ARG A CA 1
ATOM 3810 C C . ARG A 1 478 ? 2.138 -6.358 32.937 1.00 90.06 478 ARG A C 1
ATOM 3812 O O . ARG A 1 478 ? 2.337 -6.867 31.833 1.00 90.06 478 ARG A O 1
ATOM 3819 N N . GLY A 1 479 ? 1.754 -7.040 34.019 1.00 91.75 479 GLY A N 1
ATOM 3820 C CA . GLY A 1 479 ? 1.446 -8.474 34.016 1.00 91.75 479 GLY A CA 1
ATOM 3821 C C . GLY A 1 479 ? 0.128 -8.775 33.306 1.00 91.75 479 GLY A C 1
ATOM 3822 O O . GLY A 1 479 ? 0.086 -9.642 32.433 1.00 91.75 479 GLY A O 1
ATOM 3823 N N . LEU A 1 480 ? -0.914 -7.981 33.552 1.00 94.88 480 LEU A N 1
ATOM 3824 C CA . LEU A 1 480 ? -2.162 -8.046 32.795 1.00 94.88 480 LEU A CA 1
ATOM 3825 C C . LEU A 1 480 ? -1.919 -7.826 31.294 1.00 94.88 480 LEU A C 1
ATOM 3827 O O . LEU A 1 480 ? -2.320 -8.655 30.479 1.00 94.88 480 LEU A O 1
ATOM 3831 N N . VAL A 1 481 ? -1.211 -6.758 30.909 1.00 93.00 481 VAL A N 1
ATOM 3832 C CA . VAL A 1 481 ? -0.909 -6.466 29.495 1.00 93.00 481 VAL A CA 1
ATOM 3833 C C . VAL A 1 481 ? -0.019 -7.538 28.856 1.00 93.00 481 VAL A C 1
ATOM 3835 O O . VAL A 1 481 ? -0.204 -7.841 27.675 1.00 93.00 481 VAL A O 1
ATOM 3838 N N . TRP A 1 482 ? 0.902 -8.147 29.609 1.00 92.88 482 TRP A N 1
ATOM 3839 C CA . TRP A 1 482 ? 1.669 -9.322 29.180 1.00 92.88 482 TRP A CA 1
ATOM 3840 C C . TRP A 1 482 ? 0.735 -10.495 28.861 1.00 92.88 482 TRP A C 1
ATOM 3842 O O . TRP A 1 482 ? 0.659 -10.904 27.703 1.00 92.88 482 TRP A O 1
ATOM 3852 N N . ASN A 1 483 ? -0.051 -10.964 29.836 1.00 96.12 483 ASN A N 1
ATOM 3853 C CA . ASN A 1 483 ? -0.931 -12.124 29.674 1.00 96.12 483 ASN A CA 1
ATOM 3854 C C . ASN A 1 483 ? -2.000 -11.920 28.581 1.00 96.12 483 ASN A C 1
ATOM 3856 O O . ASN A 1 483 ? -2.222 -12.813 27.762 1.00 96.12 483 ASN A O 1
ATOM 3860 N N . VAL A 1 484 ? -2.619 -10.735 28.505 1.00 96.44 484 VAL A N 1
ATOM 3861 C CA . VAL A 1 484 ? -3.593 -10.393 27.449 1.00 96.44 484 VAL A CA 1
ATOM 3862 C C . VAL A 1 484 ? -2.937 -10.381 26.068 1.00 96.44 484 VAL A C 1
ATOM 3864 O O . VAL A 1 484 ? -3.546 -10.840 25.105 1.00 96.44 484 VAL A O 1
ATOM 3867 N N . SER A 1 485 ? -1.692 -9.908 25.947 1.00 94.25 485 SER A N 1
ATOM 3868 C CA . SER A 1 485 ? -0.988 -9.883 24.656 1.00 94.25 485 SER A CA 1
ATOM 3869 C C . SER A 1 485 ? -0.512 -11.276 24.225 1.00 94.25 485 SER A C 1
ATOM 3871 O O . SER A 1 485 ? -0.565 -11.585 23.035 1.00 94.25 485 SER A O 1
ATOM 3873 N N . MET A 1 486 ? -0.156 -12.154 25.174 1.00 93.88 486 MET A N 1
ATOM 3874 C CA . MET A 1 486 ? 0.046 -13.580 24.890 1.00 93.88 486 MET A CA 1
ATOM 3875 C C . MET A 1 486 ? -1.246 -14.220 24.382 1.00 93.88 486 MET A C 1
ATOM 3877 O O . MET A 1 486 ? -1.231 -14.835 23.320 1.00 93.88 486 MET A O 1
ATOM 3881 N N . LEU A 1 487 ? -2.378 -14.029 25.073 1.00 97.12 487 LEU A N 1
ATOM 3882 C CA . LEU A 1 487 ? -3.667 -14.614 24.680 1.00 97.12 487 LEU A CA 1
ATOM 3883 C C . LEU A 1 487 ? -4.124 -14.100 23.304 1.00 97.12 487 LEU A C 1
ATOM 3885 O O . LEU A 1 487 ? -4.511 -14.889 22.445 1.00 97.12 487 LEU A O 1
ATOM 3889 N N . SER A 1 488 ? -3.985 -12.792 23.074 1.00 96.38 488 SER A N 1
ATOM 3890 C CA . SER A 1 488 ? -4.219 -12.110 21.796 1.00 96.38 488 SER A CA 1
ATOM 3891 C C . SER A 1 488 ? -3.441 -12.732 20.635 1.00 96.38 488 SER A C 1
ATOM 3893 O O . SER A 1 488 ? -3.983 -12.910 19.546 1.00 96.38 488 SER A O 1
ATOM 3895 N N . MET A 1 489 ? -2.181 -13.109 20.857 1.00 93.69 489 MET A N 1
ATOM 3896 C CA . MET A 1 489 ? -1.360 -13.761 19.838 1.00 93.69 489 MET A CA 1
ATOM 3897 C C . MET A 1 489 ? -1.547 -15.286 19.786 1.00 93.69 489 MET A C 1
ATOM 3899 O O . MET A 1 489 ? -1.350 -15.878 18.728 1.00 93.69 489 MET A O 1
ATOM 3903 N N . CYS A 1 490 ? -1.989 -15.942 20.860 1.00 95.31 490 CYS A N 1
ATOM 3904 C CA . CYS A 1 490 ? -2.303 -17.375 20.848 1.00 95.31 490 CYS A CA 1
ATOM 3905 C C . CYS A 1 490 ? -3.553 -17.714 20.022 1.00 95.31 490 CYS A C 1
ATOM 3907 O O . CYS A 1 490 ? -3.668 -18.849 19.581 1.00 95.31 490 CYS A O 1
ATOM 3909 N N . VAL A 1 491 ? -4.470 -16.767 19.780 1.00 95.06 491 VAL A N 1
ATOM 3910 C CA . VAL A 1 491 ? -5.702 -17.024 19.002 1.00 95.06 491 VAL A CA 1
ATOM 3911 C C . VAL A 1 491 ? -5.628 -16.636 17.518 1.00 95.06 491 VAL A C 1
ATOM 3913 O O . VAL A 1 491 ? -6.520 -17.016 16.768 1.00 95.06 491 VAL A O 1
ATOM 3916 N N . VAL A 1 492 ? -4.606 -15.895 17.057 1.00 93.19 492 VAL A N 1
ATOM 3917 C CA . VAL A 1 492 ? -4.631 -15.241 15.725 1.00 93.19 492 VAL A CA 1
ATOM 3918 C C . VAL A 1 492 ? -4.036 -16.074 14.575 1.00 93.19 492 VAL A C 1
ATOM 3920 O O . VAL A 1 492 ? -2.837 -16.383 14.544 1.00 93.19 492 VAL A O 1
ATOM 3923 N N . HIS A 1 493 ? -4.872 -16.377 13.575 1.00 89.88 493 HIS A N 1
ATOM 3924 C CA . HIS A 1 493 ? -4.564 -17.232 12.413 1.00 89.88 493 HIS A CA 1
ATOM 3925 C C . HIS A 1 493 ? -4.034 -18.623 12.813 1.00 89.88 493 HIS A C 1
ATOM 3927 O O . HIS A 1 493 ? -3.009 -19.089 12.315 1.00 89.88 493 HIS A O 1
ATOM 3933 N N . VAL A 1 494 ? -4.735 -19.241 13.760 1.00 90.31 494 VAL A N 1
ATOM 3934 C CA . VAL A 1 494 ? -4.505 -20.571 14.343 1.00 90.31 494 VAL A CA 1
ATOM 3935 C C . VAL A 1 494 ? -5.557 -21.583 13.846 1.00 90.31 494 VAL A C 1
ATOM 3937 O O . VAL A 1 494 ? -5.323 -22.789 13.876 1.00 90.31 494 VAL A O 1
ATOM 3940 N N . GLY A 1 495 ? -6.674 -21.096 13.293 1.00 90.19 495 GLY A N 1
ATOM 3941 C CA . GLY A 1 495 ? -7.708 -21.884 12.622 1.00 90.19 495 GLY A CA 1
ATOM 3942 C C . GLY A 1 495 ? -8.852 -22.324 13.538 1.00 90.19 495 GLY A C 1
ATOM 3943 O O . GLY A 1 495 ? -9.061 -21.766 14.619 1.00 90.19 495 GLY A O 1
ATOM 3944 N N . SER A 1 496 ? -9.592 -23.344 13.097 1.00 91.94 496 SER A N 1
ATOM 3945 C CA . SER A 1 496 ? -10.885 -23.752 13.669 1.00 91.94 496 SER A CA 1
ATOM 3946 C C . SER A 1 496 ? -10.820 -24.392 15.059 1.00 91.94 496 SER A C 1
ATOM 3948 O O . SER A 1 496 ? -11.837 -24.471 15.742 1.00 91.94 496 SER A O 1
ATOM 3950 N N . GLU A 1 497 ? -9.638 -24.800 15.526 1.00 93.25 497 GLU A N 1
ATOM 3951 C CA . GLU A 1 497 ? -9.427 -25.315 16.891 1.00 93.25 497 GLU A CA 1
ATOM 3952 C C . GLU A 1 497 ? -9.833 -24.312 17.984 1.00 93.25 497 GLU A C 1
ATOM 3954 O O . GLU A 1 497 ? -10.222 -24.710 19.082 1.00 93.25 497 GLU A O 1
ATOM 3959 N N . VAL A 1 498 ? -9.817 -23.013 17.670 1.00 94.00 498 VAL A N 1
ATOM 3960 C CA . VAL A 1 498 ? -10.264 -21.936 18.566 1.00 94.00 498 VAL A CA 1
ATOM 3961 C C . VAL A 1 498 ? -11.748 -22.086 18.956 1.00 94.00 498 VAL A C 1
ATOM 3963 O O . VAL A 1 498 ? -12.124 -21.682 20.057 1.00 94.00 498 VAL A O 1
ATOM 3966 N N . LEU A 1 499 ? -12.584 -22.745 18.135 1.00 94.38 499 LEU A N 1
ATOM 3967 C CA . LEU A 1 499 ? -13.987 -23.042 18.475 1.00 94.38 499 LEU A CA 1
ATOM 3968 C C . LEU A 1 499 ? -14.145 -23.895 19.738 1.00 94.38 499 LEU A C 1
ATOM 3970 O O . LEU A 1 499 ? -15.133 -23.720 20.453 1.00 94.38 499 LEU A O 1
ATOM 3974 N N . LYS A 1 500 ? -13.186 -24.786 20.037 1.00 95.81 500 LYS A N 1
ATOM 3975 C CA . LYS A 1 500 ? -13.235 -25.658 21.226 1.00 95.81 500 LYS A CA 1
ATOM 3976 C C . LYS A 1 500 ? -13.273 -24.859 22.539 1.00 95.81 500 LYS A C 1
ATOM 3978 O O . LYS A 1 500 ? -13.726 -25.396 23.541 1.00 95.81 500 LYS A O 1
ATOM 3983 N N . TYR A 1 501 ? -12.855 -23.589 22.506 1.00 96.44 501 TYR A N 1
ATOM 3984 C CA . TYR A 1 501 ? -12.740 -22.682 23.654 1.00 96.44 501 TYR A CA 1
ATOM 3985 C C . TYR A 1 501 ? -13.676 -21.461 23.549 1.00 96.44 501 TYR A C 1
ATOM 3987 O O . TYR A 1 501 ? -13.424 -20.412 24.150 1.00 96.44 501 TYR A O 1
ATOM 3995 N N . LYS A 1 502 ? -14.743 -21.553 22.735 1.00 95.31 502 LYS A N 1
ATOM 3996 C CA . LYS A 1 502 ? -15.679 -20.446 22.454 1.00 95.31 502 LYS A CA 1
ATOM 3997 C C . LYS A 1 502 ? -16.192 -19.764 23.729 1.00 95.31 502 LYS A C 1
ATOM 3999 O O . LYS A 1 502 ? -16.204 -18.535 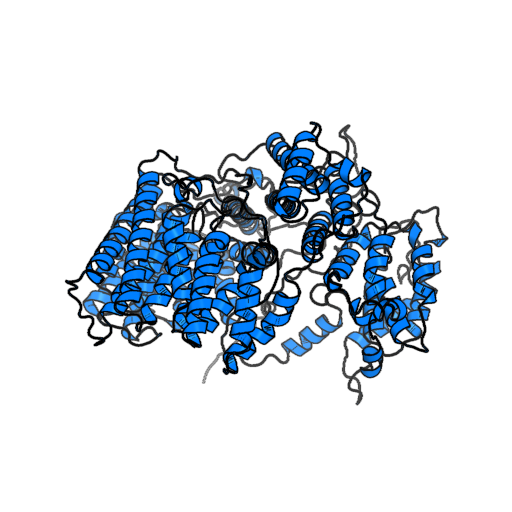23.798 1.00 95.31 502 LYS A O 1
ATOM 4004 N N . GLN A 1 503 ? -16.607 -20.553 24.722 1.00 95.81 503 GLN A N 1
ATOM 4005 C CA . GLN A 1 503 ? -17.251 -20.053 25.942 1.00 95.81 503 GLN A CA 1
ATOM 4006 C C . GLN A 1 503 ? -16.253 -19.352 26.870 1.00 95.81 503 GLN A C 1
ATOM 4008 O O . GLN A 1 503 ? -16.540 -18.291 27.425 1.00 95.81 503 GLN A O 1
ATOM 4013 N N . GLU A 1 504 ? -15.045 -19.893 26.991 1.00 96.56 504 GLU A N 1
ATOM 4014 C CA . GLU A 1 504 ? -13.965 -19.314 27.782 1.00 96.56 504 GLU A CA 1
ATOM 4015 C C . GLU A 1 504 ? -13.466 -18.003 27.165 1.00 96.56 504 GLU A C 1
ATOM 4017 O O . GLU A 1 504 ? -13.240 -17.030 27.887 1.00 96.56 504 GLU A O 1
ATOM 4022 N N . LEU A 1 505 ? -13.354 -17.948 25.832 1.00 96.50 505 LEU A N 1
ATOM 4023 C CA . LEU A 1 505 ? -12.884 -16.775 25.095 1.00 96.50 505 LEU A CA 1
ATOM 4024 C C . LEU A 1 505 ? -13.902 -15.622 25.094 1.00 96.50 505 LEU A C 1
ATOM 4026 O O . LEU A 1 505 ? -13.516 -14.480 25.357 1.00 96.50 505 LEU A O 1
ATOM 4030 N N . ILE A 1 506 ? -15.199 -15.887 24.876 1.00 95.38 506 ILE A N 1
ATOM 4031 C CA . ILE A 1 506 ? -16.232 -14.840 24.999 1.00 95.38 506 ILE A CA 1
ATOM 4032 C C . ILE A 1 506 ? -16.427 -14.416 26.464 1.00 95.38 506 ILE A C 1
ATOM 4034 O O . ILE A 1 506 ? -16.549 -13.224 26.759 1.00 95.38 506 ILE A O 1
ATOM 4038 N N . GLY A 1 507 ? -16.354 -15.372 27.397 1.00 95.94 507 GLY A N 1
ATOM 4039 C CA . GLY A 1 507 ? -16.454 -15.128 28.832 1.00 95.94 507 GLY A CA 1
ATOM 4040 C C . GLY A 1 507 ? -15.321 -14.254 29.372 1.00 95.94 507 GLY A C 1
ATOM 4041 O O . GLY A 1 507 ? -15.585 -13.332 30.147 1.00 95.94 507 GLY A O 1
ATOM 4042 N N . ILE A 1 508 ? -14.068 -14.482 28.950 1.00 97.00 508 ILE A N 1
ATOM 4043 C CA . ILE A 1 508 ? -12.944 -13.629 29.362 1.00 97.00 508 ILE A CA 1
ATOM 4044 C C . ILE A 1 508 ? -12.978 -12.260 28.668 1.00 97.00 508 ILE A C 1
ATOM 4046 O O . ILE A 1 508 ? -12.690 -11.262 29.324 1.00 97.00 508 ILE A O 1
ATOM 4050 N N . ALA A 1 509 ? -13.412 -12.169 27.402 1.00 95.38 509 ALA A N 1
ATOM 4051 C CA . ALA A 1 509 ? -13.599 -10.887 26.712 1.00 95.38 509 ALA A CA 1
ATOM 4052 C C . ALA A 1 509 ? -14.589 -9.971 27.456 1.00 95.38 509 ALA A C 1
ATOM 4054 O O . ALA A 1 509 ? -14.262 -8.828 27.782 1.00 95.38 509 ALA A O 1
ATOM 4055 N N . LEU A 1 510 ? -15.779 -10.491 27.782 1.00 94.56 510 LEU A N 1
ATOM 4056 C CA . LEU A 1 510 ? -16.817 -9.759 28.518 1.00 94.56 510 LEU A CA 1
ATOM 4057 C C . LEU A 1 510 ? -16.391 -9.421 29.951 1.00 94.56 510 LEU A C 1
ATOM 4059 O O . LEU A 1 510 ? -16.637 -8.312 30.424 1.00 94.56 510 LEU A O 1
ATOM 4063 N N . TYR A 1 511 ? -15.717 -10.349 30.634 1.00 95.38 511 TYR A N 1
ATOM 4064 C CA . TYR A 1 511 ? -15.170 -10.121 31.970 1.00 95.38 511 TYR A CA 1
ATOM 4065 C C . TYR A 1 511 ? -14.151 -8.970 31.980 1.00 95.38 511 TYR A C 1
ATOM 4067 O O . TYR A 1 511 ? -14.289 -8.038 32.774 1.00 95.38 511 TYR A O 1
ATOM 4075 N N . MET A 1 512 ? -13.176 -8.990 31.065 1.00 95.06 512 MET A N 1
ATOM 4076 C CA . MET A 1 512 ? -12.153 -7.948 30.954 1.00 95.06 512 MET A CA 1
ATOM 4077 C C . MET A 1 512 ? -12.766 -6.582 30.611 1.00 95.06 512 MET A C 1
ATOM 4079 O O . MET A 1 512 ? -12.468 -5.601 31.287 1.00 95.06 512 MET A O 1
ATOM 4083 N N . GLN A 1 513 ? -13.685 -6.506 29.640 1.00 91.44 513 GLN A N 1
ATOM 4084 C CA . GLN A 1 513 ? -14.351 -5.241 29.283 1.00 91.44 513 GLN A CA 1
ATOM 4085 C C . GLN A 1 513 ? -15.259 -4.675 30.389 1.00 91.44 513 GLN A C 1
ATOM 4087 O O . GLN A 1 513 ? -15.542 -3.476 30.393 1.00 91.44 513 GLN A O 1
ATOM 4092 N N . LYS A 1 514 ? -15.716 -5.506 31.336 1.00 90.69 514 LYS A N 1
ATOM 4093 C CA . LYS A 1 514 ? -16.511 -5.067 32.494 1.00 90.69 514 LYS A CA 1
ATOM 4094 C C . LYS A 1 514 ? -15.655 -4.628 33.691 1.00 90.69 514 LYS A C 1
ATOM 4096 O O . LYS A 1 514 ? -16.119 -3.821 34.493 1.00 90.69 514 LYS A O 1
ATOM 4101 N N . LYS A 1 515 ? -14.447 -5.180 33.844 1.00 91.81 515 LYS A N 1
ATOM 4102 C CA . LYS A 1 515 ? -13.565 -4.955 35.006 1.00 91.81 515 LYS A CA 1
ATOM 4103 C C . LYS A 1 515 ? -12.463 -3.921 34.768 1.00 91.81 515 LYS A C 1
ATOM 4105 O O . LYS A 1 515 ? -12.114 -3.206 35.701 1.00 91.81 515 LYS A O 1
ATOM 4110 N N . CYS A 1 516 ? -11.895 -3.865 33.566 1.00 91.06 516 CYS A N 1
ATOM 4111 C CA . CYS A 1 516 ? -10.663 -3.125 33.297 1.00 91.06 516 CYS A CA 1
ATOM 4112 C C . CYS A 1 516 ? -10.910 -1.687 32.818 1.00 91.06 516 CYS A C 1
ATOM 4114 O O . CYS A 1 516 ? -11.775 -1.435 31.979 1.00 91.06 516 CYS A O 1
ATOM 4116 N N . LYS A 1 517 ? -10.067 -0.766 33.290 1.00 87.00 517 LYS A N 1
ATOM 4117 C CA . LYS A 1 517 ? -9.977 0.644 32.889 1.00 87.00 517 LYS A CA 1
ATOM 4118 C C . LYS A 1 517 ? -8.568 0.995 32.396 1.00 87.00 517 LYS A C 1
ATOM 4120 O O . LYS A 1 517 ? -7.637 0.203 32.532 1.00 87.00 517 LYS A O 1
ATOM 4125 N N . GLY A 1 518 ? -8.408 2.188 31.822 1.00 85.62 518 GLY A N 1
ATOM 4126 C CA . GLY A 1 518 ? -7.114 2.688 31.344 1.00 85.62 518 GLY A CA 1
ATOM 4127 C C . GLY A 1 518 ? -6.545 1.910 30.148 1.00 85.62 518 GLY A C 1
ATOM 4128 O O . GLY A 1 518 ? -7.265 1.197 29.444 1.00 85.62 518 GLY A O 1
ATOM 4129 N N . ILE A 1 519 ? -5.235 2.039 29.915 1.00 85.75 519 ILE A N 1
ATOM 4130 C CA . ILE A 1 519 ? -4.539 1.505 28.723 1.00 85.75 519 ILE A CA 1
ATOM 4131 C C . ILE A 1 519 ? -4.762 -0.002 28.457 1.00 85.75 519 ILE A C 1
ATOM 4133 O O . ILE A 1 519 ? -4.910 -0.361 27.285 1.00 85.75 519 ILE A O 1
ATOM 4137 N N . PRO A 1 520 ? -4.839 -0.908 29.459 1.00 90.88 520 PRO A N 1
ATOM 4138 C CA . PRO A 1 520 ? -5.073 -2.336 29.213 1.00 90.88 520 PRO A CA 1
ATOM 4139 C C . PRO A 1 520 ? -6.318 -2.644 28.363 1.00 90.88 520 PRO A C 1
ATOM 4141 O O . PRO A 1 520 ? -6.331 -3.634 27.633 1.00 90.88 520 PRO A O 1
ATOM 4144 N N . THR A 1 521 ? -7.327 -1.767 28.369 1.00 90.81 521 THR A N 1
ATOM 4145 C CA . THR A 1 521 ? -8.547 -1.891 27.546 1.00 90.81 521 THR A CA 1
ATOM 4146 C C . THR A 1 521 ? -8.269 -1.874 26.036 1.00 90.81 521 THR A C 1
ATOM 4148 O O . THR A 1 521 ? -8.983 -2.522 25.267 1.00 90.81 521 THR A O 1
ATOM 4151 N N . ILE A 1 522 ? -7.177 -1.235 25.600 1.00 90.88 522 ILE A N 1
ATOM 4152 C CA . ILE A 1 522 ? -6.707 -1.260 24.208 1.00 90.88 522 ILE A CA 1
ATOM 4153 C C . ILE A 1 522 ? -6.175 -2.659 23.856 1.00 90.88 522 ILE A C 1
ATOM 4155 O O . ILE A 1 522 ? -6.504 -3.200 22.802 1.00 90.88 522 ILE A O 1
ATOM 4159 N N . HIS A 1 523 ? -5.421 -3.294 24.759 1.00 92.94 523 HIS A N 1
ATOM 4160 C CA . HIS A 1 523 ? -4.917 -4.662 24.569 1.00 92.94 523 HIS A CA 1
ATOM 4161 C C . HIS A 1 523 ? -6.048 -5.702 24.580 1.00 92.94 523 HIS A C 1
ATOM 4163 O O . HIS A 1 523 ? -6.033 -6.633 23.776 1.00 92.94 523 HIS A O 1
ATOM 4169 N N . ILE A 1 524 ? -7.060 -5.504 25.429 1.00 95.38 524 ILE A N 1
ATOM 4170 C CA . ILE A 1 524 ? -8.288 -6.316 25.466 1.00 95.38 524 ILE A CA 1
ATOM 4171 C C . ILE A 1 524 ? -9.059 -6.193 24.142 1.00 95.38 524 ILE A C 1
ATOM 4173 O O . ILE A 1 524 ? -9.490 -7.195 23.574 1.00 95.38 524 ILE A O 1
ATOM 4177 N N . SER A 1 525 ? -9.172 -4.977 23.604 1.00 95.62 525 SER A N 1
ATOM 4178 C CA . SER A 1 525 ? -9.817 -4.727 22.309 1.00 95.62 525 SER A CA 1
ATOM 4179 C C . SER A 1 525 ? -9.020 -5.334 21.142 1.00 95.62 525 SER A C 1
ATOM 4181 O O . SER A 1 525 ? -9.614 -5.910 20.233 1.00 95.62 525 SER A O 1
ATOM 4183 N N . ASN A 1 526 ? -7.681 -5.307 21.202 1.00 95.19 526 ASN A N 1
ATOM 4184 C CA . ASN A 1 526 ? -6.811 -5.999 20.243 1.00 95.19 526 ASN A CA 1
ATOM 4185 C C . ASN A 1 526 ? -6.971 -7.532 20.303 1.00 95.19 526 ASN A C 1
ATOM 4187 O O . ASN A 1 526 ? -6.950 -8.173 19.258 1.00 95.19 526 ASN A O 1
ATOM 4191 N N . PHE A 1 527 ? -7.167 -8.129 21.488 1.00 97.31 527 PHE A N 1
ATOM 4192 C CA . PHE A 1 527 ? -7.479 -9.563 21.631 1.00 97.31 527 PHE A CA 1
ATOM 4193 C C . PHE A 1 527 ? -8.794 -9.937 20.930 1.00 97.31 527 PHE A C 1
ATOM 4195 O O . PHE A 1 527 ? -8.824 -10.901 20.168 1.00 97.31 527 PHE A O 1
ATOM 4202 N N . ILE A 1 528 ? -9.859 -9.152 21.126 1.00 97.50 528 ILE A N 1
ATOM 4203 C CA . ILE A 1 528 ? -11.154 -9.372 20.459 1.00 97.50 528 ILE A CA 1
ATOM 4204 C C . ILE A 1 528 ? -10.997 -9.247 18.935 1.00 97.50 528 ILE A C 1
ATOM 4206 O O . ILE A 1 528 ? -11.478 -10.096 18.189 1.00 97.50 528 ILE A O 1
ATOM 4210 N N . HIS A 1 529 ? -10.276 -8.227 18.470 1.00 97.25 529 HIS A N 1
ATOM 4211 C CA . HIS A 1 529 ? -9.953 -8.021 17.058 1.00 97.25 529 HIS A CA 1
ATOM 4212 C C . HIS A 1 529 ? -9.170 -9.201 16.448 1.00 97.25 529 HIS A C 1
ATOM 4214 O O . HIS A 1 529 ? -9.568 -9.725 15.411 1.00 97.25 529 HIS A O 1
ATOM 4220 N N . HIS A 1 530 ? -8.120 -9.690 17.112 1.00 96.88 530 HIS A N 1
ATOM 4221 C CA . HIS A 1 530 ? -7.356 -10.867 16.683 1.00 96.88 530 HIS A CA 1
ATOM 4222 C C . HIS A 1 530 ? -8.186 -12.162 16.661 1.00 96.88 530 HIS A C 1
ATOM 4224 O O . HIS A 1 530 ? -8.004 -12.996 15.770 1.00 96.88 530 HIS A O 1
ATOM 4230 N N . LEU A 1 531 ? -9.113 -12.328 17.609 1.00 97.38 531 LEU A N 1
ATOM 4231 C CA . LEU A 1 531 ? -10.059 -13.444 17.627 1.00 97.38 531 LEU A CA 1
ATOM 4232 C C . LEU A 1 531 ? -11.029 -13.368 16.434 1.00 97.38 531 LEU A C 1
ATOM 4234 O O . LEU A 1 531 ? -11.228 -14.369 15.748 1.00 97.38 531 LEU A O 1
ATOM 4238 N N . LEU A 1 532 ? -11.559 -12.180 16.120 1.00 97.06 532 LEU A N 1
ATOM 4239 C CA . LEU A 1 532 ? -12.377 -11.954 14.922 1.00 97.06 532 LEU A CA 1
ATOM 4240 C C . LEU A 1 532 ? -11.589 -12.217 13.626 1.00 97.06 532 LEU A C 1
ATOM 4242 O O . LEU A 1 532 ? -12.103 -12.908 12.747 1.00 97.06 532 LEU A O 1
ATOM 4246 N N . LEU A 1 533 ? -10.327 -11.779 13.524 1.00 95.00 533 LEU A N 1
ATOM 4247 C CA . LEU A 1 533 ? -9.473 -12.092 12.369 1.00 95.00 533 LEU A CA 1
ATOM 4248 C C . LEU A 1 533 ? -9.266 -13.605 12.193 1.00 95.00 533 LEU A C 1
ATOM 4250 O O . LEU A 1 533 ? -9.253 -14.089 11.063 1.00 95.00 533 LEU A O 1
ATOM 4254 N N . ASN A 1 534 ? -9.131 -14.377 13.277 1.00 95.44 534 ASN A N 1
ATOM 4255 C CA . ASN A 1 534 ? -9.036 -15.836 13.177 1.00 95.44 534 ASN A CA 1
ATOM 4256 C C . ASN A 1 534 ? -10.328 -16.476 12.658 1.00 95.44 534 ASN A C 1
ATOM 4258 O O . ASN A 1 534 ? -10.266 -17.393 11.852 1.00 95.44 534 ASN A O 1
ATOM 4262 N N . LEU A 1 535 ? -11.485 -15.997 13.115 1.00 95.19 535 LEU A N 1
ATOM 4263 C CA . LEU A 1 535 ? -12.790 -16.571 12.777 1.00 95.19 535 LEU A CA 1
ATOM 4264 C C . LEU A 1 535 ? -13.309 -16.157 11.386 1.00 95.19 535 LEU A C 1
ATOM 4266 O O . LEU A 1 535 ? -14.293 -16.723 10.921 1.00 95.19 535 LEU A O 1
ATOM 4270 N N . THR A 1 536 ? -12.688 -15.167 10.731 1.00 94.00 536 THR A N 1
ATOM 4271 C CA . THR A 1 536 ? -13.223 -14.544 9.499 1.00 94.00 536 THR A CA 1
ATOM 4272 C C . THR A 1 536 ? -12.257 -14.498 8.314 1.00 94.00 536 THR A C 1
ATOM 4274 O O . THR A 1 536 ? -12.706 -14.359 7.176 1.00 94.00 536 THR A O 1
ATOM 4277 N N . VAL A 1 537 ? -10.943 -14.635 8.528 1.00 92.44 537 VAL A N 1
ATOM 4278 C CA . VAL A 1 537 ? -9.942 -14.514 7.455 1.00 92.44 537 VAL A CA 1
ATOM 4279 C C . VAL A 1 537 ? -9.487 -15.886 6.963 1.00 92.44 537 VAL A C 1
ATOM 4281 O O . VAL A 1 537 ? -8.810 -16.624 7.675 1.00 92.44 537 VAL A O 1
ATOM 4284 N N . THR A 1 538 ? -9.769 -16.188 5.692 1.00 92.88 538 THR A N 1
ATOM 4285 C CA . THR A 1 538 ? -9.189 -17.351 4.997 1.00 92.88 538 THR A CA 1
ATOM 4286 C C . THR A 1 538 ? -7.664 -17.228 4.942 1.00 92.88 538 THR A C 1
ATOM 4288 O O . THR A 1 538 ? -7.129 -16.248 4.420 1.00 92.88 538 THR A O 1
ATOM 4291 N N . CYS A 1 539 ? -6.938 -18.220 5.460 1.00 90.56 539 CYS A N 1
ATOM 4292 C CA . CYS A 1 539 ? -5.477 -18.173 5.525 1.00 90.56 539 CYS A CA 1
ATOM 4293 C C . CYS A 1 539 ? -4.817 -19.557 5.392 1.00 90.56 539 CYS A C 1
ATOM 4295 O O . CYS A 1 539 ? -5.450 -20.599 5.540 1.00 90.56 539 CYS A O 1
ATOM 4297 N N . THR A 1 540 ? -3.519 -19.590 5.080 1.00 91.06 540 THR A N 1
ATOM 4298 C CA . THR A 1 540 ? -2.746 -20.844 5.064 1.00 91.06 540 THR A CA 1
ATOM 4299 C C . THR A 1 540 ? -2.295 -21.195 6.479 1.00 91.06 540 THR A C 1
ATOM 4301 O O . THR A 1 540 ? -1.472 -20.472 7.041 1.00 91.06 540 THR A O 1
ATOM 4304 N N . VAL A 1 541 ? -2.766 -22.322 7.014 1.00 89.06 541 VAL A N 1
ATOM 4305 C CA . VAL A 1 541 ? -2.298 -22.892 8.296 1.00 89.06 541 VAL A CA 1
ATOM 4306 C C . VAL A 1 541 ? -1.159 -23.903 8.110 1.00 89.06 541 VAL A C 1
ATOM 4308 O O . VAL A 1 541 ? -0.646 -24.464 9.074 1.00 89.06 541 VAL A O 1
ATOM 4311 N N . ASP A 1 542 ? -0.750 -24.145 6.864 1.00 85.69 542 ASP A N 1
ATOM 4312 C CA . ASP A 1 542 ? 0.305 -25.093 6.526 1.00 85.69 542 ASP A CA 1
ATOM 4313 C C . ASP A 1 542 ? 1.715 -24.508 6.712 1.00 85.69 542 ASP A C 1
ATOM 4315 O O . ASP A 1 542 ? 2.178 -23.676 5.928 1.00 85.69 542 ASP A O 1
ATOM 4319 N N . HIS A 1 543 ? 2.405 -24.972 7.753 1.00 85.88 543 HIS A N 1
ATOM 4320 C CA . HIS A 1 543 ? 3.764 -24.547 8.098 1.00 85.88 543 HIS A CA 1
ATOM 4321 C C . HIS A 1 543 ? 4.823 -25.642 7.870 1.00 85.88 543 HIS A C 1
ATOM 4323 O O . HIS A 1 543 ? 6.013 -25.377 8.034 1.00 85.88 543 HIS A O 1
ATOM 4329 N N . ALA A 1 544 ? 4.418 -26.858 7.480 1.00 85.69 544 ALA A N 1
ATOM 4330 C CA . ALA A 1 544 ? 5.305 -28.021 7.430 1.00 85.69 544 ALA A CA 1
ATOM 4331 C C . ALA A 1 544 ? 6.351 -27.941 6.301 1.00 85.69 544 ALA A C 1
ATOM 4333 O O . ALA A 1 544 ? 6.066 -27.498 5.182 1.00 85.69 544 ALA A O 1
ATOM 4334 N N . LEU A 1 545 ? 7.567 -28.421 6.581 1.00 84.94 545 LEU A N 1
ATOM 4335 C CA . LEU A 1 545 ? 8.678 -28.407 5.621 1.00 84.94 545 LEU A CA 1
ATOM 4336 C C . LEU A 1 545 ? 8.500 -29.417 4.471 1.00 84.94 545 LEU A C 1
ATOM 4338 O O . LEU A 1 545 ? 8.942 -29.146 3.356 1.00 84.94 545 LEU A O 1
ATOM 4342 N N . TYR A 1 546 ? 7.812 -30.532 4.726 1.00 88.75 546 TYR A N 1
ATOM 4343 C CA . TYR A 1 546 ? 7.609 -31.640 3.787 1.00 88.75 546 TYR A CA 1
ATOM 4344 C C . TYR A 1 546 ? 6.120 -31.875 3.491 1.00 88.75 546 TYR A C 1
ATOM 4346 O O . TYR A 1 546 ? 5.247 -31.414 4.228 1.00 88.75 546 TYR A O 1
ATOM 4354 N N . GLU A 1 547 ? 5.825 -32.586 2.401 1.00 89.75 547 GLU A N 1
ATOM 4355 C CA . GLU A 1 547 ? 4.463 -33.042 2.093 1.00 89.75 547 GLU A CA 1
ATOM 4356 C C . GLU A 1 547 ? 3.978 -34.109 3.096 1.00 89.75 547 GLU A C 1
ATOM 4358 O O . GLU A 1 547 ? 4.802 -34.882 3.597 1.00 89.75 547 GLU A O 1
ATOM 4363 N N . PRO A 1 548 ? 2.657 -34.216 3.362 1.00 88.31 548 PRO A N 1
ATOM 4364 C CA . PRO A 1 548 ? 2.112 -35.187 4.317 1.00 88.31 548 PRO A CA 1
ATOM 4365 C C . PRO A 1 548 ? 2.584 -36.621 4.053 1.00 88.31 548 PRO A C 1
ATOM 4367 O O . PRO A 1 548 ? 3.120 -37.263 4.946 1.00 88.31 548 PRO A O 1
ATOM 4370 N N . SER A 1 549 ? 2.559 -37.060 2.792 1.00 87.81 549 SER A N 1
ATOM 4371 C CA . SER A 1 549 ? 2.995 -38.398 2.371 1.00 87.81 549 SER A CA 1
ATOM 4372 C C . SER A 1 549 ? 4.496 -38.682 2.544 1.00 87.81 549 SER A C 1
ATOM 4374 O O . SER A 1 549 ? 4.940 -39.798 2.275 1.00 87.81 549 SER A O 1
ATOM 4376 N N . ILE A 1 550 ? 5.310 -37.702 2.945 1.00 87.25 550 ILE A N 1
ATOM 4377 C CA . ILE A 1 550 ? 6.697 -37.903 3.395 1.00 87.25 550 ILE A CA 1
ATOM 4378 C C . ILE A 1 550 ? 6.715 -38.051 4.921 1.00 87.25 550 ILE A C 1
ATOM 4380 O O . ILE A 1 550 ? 7.312 -38.992 5.434 1.00 87.25 550 ILE A O 1
ATOM 4384 N N . ILE A 1 551 ? 5.995 -37.177 5.630 1.00 85.12 551 ILE A N 1
ATOM 4385 C CA . ILE A 1 551 ? 5.854 -37.196 7.095 1.00 85.12 551 ILE A CA 1
ATOM 4386 C C . ILE A 1 551 ? 5.262 -38.536 7.566 1.00 85.12 551 ILE A C 1
ATOM 4388 O O . ILE A 1 551 ? 5.816 -39.160 8.469 1.00 85.12 551 ILE A O 1
ATOM 4392 N N . ASP A 1 552 ? 4.217 -39.026 6.893 1.00 85.56 552 ASP A N 1
ATOM 4393 C CA . ASP A 1 552 ? 3.525 -40.288 7.197 1.00 85.56 552 ASP A CA 1
ATOM 4394 C C . ASP A 1 552 ? 4.417 -41.537 7.014 1.00 85.56 552 ASP A C 1
ATOM 4396 O O . ASP A 1 552 ? 4.116 -42.603 7.548 1.00 85.56 552 ASP A O 1
ATOM 4400 N N . ARG A 1 553 ? 5.530 -41.421 6.268 1.00 85.19 553 ARG A N 1
ATOM 4401 C CA . ARG A 1 553 ? 6.542 -42.483 6.081 1.00 85.19 553 ARG A CA 1
ATOM 4402 C C . ARG A 1 553 ? 7.757 -42.348 7.010 1.00 85.19 553 ARG A C 1
ATOM 4404 O O . ARG A 1 553 ? 8.652 -43.190 6.958 1.00 85.19 553 ARG A O 1
ATOM 4411 N N . GLY A 1 554 ? 7.792 -41.314 7.850 1.00 81.94 554 GLY A N 1
ATOM 4412 C CA . GLY A 1 554 ? 8.948 -40.953 8.666 1.00 81.94 554 GLY A CA 1
ATOM 4413 C C . GLY A 1 554 ? 10.006 -40.178 7.874 1.00 81.94 554 GLY A C 1
ATOM 4414 O O . GLY A 1 554 ? 10.389 -40.554 6.763 1.00 81.94 554 GLY A O 1
ATOM 4415 N N . ILE A 1 555 ? 10.493 -39.085 8.465 1.00 82.44 555 ILE A N 1
ATOM 4416 C CA . ILE A 1 555 ? 11.506 -38.223 7.846 1.00 82.44 555 ILE A CA 1
ATOM 4417 C C . ILE A 1 555 ? 12.877 -38.906 7.923 1.00 82.44 555 ILE A C 1
ATOM 4419 O O . ILE A 1 555 ? 13.291 -39.339 8.996 1.00 82.44 555 ILE A O 1
ATOM 4423 N N . GLN A 1 556 ? 13.576 -38.975 6.789 1.00 83.94 556 GLN A N 1
ATOM 4424 C CA . GLN A 1 556 ? 14.897 -39.604 6.644 1.00 83.94 556 GLN A CA 1
ATOM 4425 C C . GLN A 1 556 ? 15.960 -38.573 6.220 1.00 83.94 556 GLN A C 1
ATOM 4427 O O . GLN A 1 556 ? 15.635 -37.448 5.829 1.00 83.94 556 GLN A O 1
ATOM 4432 N N . VAL A 1 557 ? 17.243 -38.939 6.298 1.00 83.31 557 VAL A N 1
ATOM 4433 C CA . VAL A 1 557 ? 18.375 -38.017 6.065 1.00 83.31 557 VAL A CA 1
ATOM 4434 C C . VAL A 1 557 ? 18.430 -37.523 4.613 1.00 83.31 557 VAL A C 1
ATOM 4436 O O . VAL A 1 557 ? 18.768 -36.369 4.363 1.00 83.31 557 VAL A O 1
ATOM 4439 N N . GLU A 1 558 ? 18.010 -38.344 3.649 1.00 84.19 558 GLU A N 1
ATOM 4440 C CA . GLU A 1 558 ? 18.021 -38.044 2.207 1.00 84.19 558 GLU A CA 1
ATOM 4441 C C . GLU A 1 558 ? 17.061 -36.905 1.821 1.00 84.19 558 GLU A C 1
ATOM 4443 O O . GLU A 1 558 ? 17.110 -36.390 0.705 1.00 84.19 558 GLU A O 1
ATOM 4448 N N . GLN A 1 559 ? 16.170 -36.517 2.735 1.00 85.00 559 GLN A N 1
ATOM 4449 C CA . GLN A 1 559 ? 15.172 -35.469 2.528 1.00 85.00 559 GLN A CA 1
ATOM 4450 C C . GLN A 1 559 ? 15.707 -34.083 2.939 1.00 85.00 559 GLN A C 1
ATOM 4452 O O . GLN A 1 559 ? 15.093 -33.057 2.641 1.00 85.00 559 GLN A O 1
ATOM 4457 N N . TRP A 1 560 ? 16.881 -34.014 3.579 1.00 84.88 560 TRP A N 1
ATOM 4458 C CA . TRP A 1 560 ? 17.516 -32.751 3.954 1.00 84.88 560 TRP A CA 1
ATOM 4459 C C . TRP A 1 560 ? 17.898 -31.945 2.705 1.00 84.88 560 TRP A C 1
ATOM 4461 O O . TRP A 1 560 ? 18.707 -32.370 1.885 1.00 84.88 560 TRP A O 1
ATOM 4471 N N . GLY A 1 561 ? 17.301 -30.760 2.551 1.00 80.38 561 GLY A N 1
ATOM 4472 C CA . GLY A 1 561 ? 17.474 -29.936 1.350 1.00 80.38 561 GLY A CA 1
ATOM 4473 C C . GLY A 1 561 ? 16.699 -30.431 0.120 1.00 80.38 561 GLY A C 1
ATOM 4474 O O . GLY A 1 561 ? 16.958 -29.953 -0.985 1.00 80.38 561 GLY A O 1
ATOM 4475 N N . GLN A 1 562 ? 15.746 -31.359 0.285 1.00 83.25 562 GLN A N 1
ATOM 4476 C CA . GLN A 1 562 ? 14.909 -31.862 -0.804 1.00 83.25 562 GLN A CA 1
ATOM 4477 C C . GLN A 1 562 ? 14.184 -30.727 -1.545 1.00 83.25 562 GLN A C 1
ATOM 4479 O O . GLN A 1 562 ? 13.504 -29.886 -0.953 1.00 83.25 562 GLN A O 1
ATOM 4484 N N . ARG A 1 563 ? 14.273 -30.754 -2.878 1.00 83.12 563 ARG A N 1
ATOM 4485 C CA . ARG A 1 563 ? 13.487 -29.889 -3.765 1.00 83.12 563 ARG A CA 1
ATOM 4486 C C . ARG A 1 563 ? 12.069 -30.436 -3.912 1.00 83.12 563 ARG A C 1
ATOM 4488 O O . ARG A 1 563 ? 11.888 -31.584 -4.308 1.00 83.12 563 ARG A O 1
ATOM 4495 N N . GLN A 1 564 ? 11.076 -29.594 -3.649 1.00 84.94 564 GLN A N 1
ATOM 4496 C CA . GLN A 1 564 ? 9.660 -29.901 -3.857 1.00 84.94 564 GLN A CA 1
ATOM 4497 C C . GLN A 1 564 ? 9.223 -29.437 -5.257 1.00 84.94 564 GLN A C 1
ATOM 4499 O O . GLN A 1 564 ? 9.501 -28.287 -5.604 1.00 84.94 564 GLN A O 1
ATOM 4504 N N . ASP A 1 565 ? 8.511 -30.255 -6.050 1.00 86.94 565 ASP A N 1
ATOM 4505 C CA . ASP A 1 565 ? 7.915 -29.756 -7.306 1.00 86.94 565 ASP A CA 1
ATOM 4506 C C . ASP A 1 565 ? 6.792 -28.754 -6.967 1.00 86.94 565 ASP A C 1
ATOM 4508 O O . ASP A 1 565 ? 5.800 -29.121 -6.331 1.00 86.94 565 ASP A O 1
ATOM 4512 N N . PRO A 1 566 ? 6.872 -27.487 -7.419 1.00 87.38 566 PRO A N 1
ATOM 4513 C CA . PRO A 1 566 ? 5.805 -26.515 -7.219 1.00 87.38 566 PRO A CA 1
ATOM 4514 C C . PRO A 1 566 ? 4.447 -26.886 -7.841 1.00 87.38 566 PRO A C 1
ATOM 4516 O O . PRO A 1 566 ? 3.473 -26.176 -7.587 1.00 87.38 566 PRO A O 1
ATOM 4519 N N . LYS A 1 567 ? 4.346 -27.929 -8.676 1.00 88.88 567 LYS A N 1
ATOM 4520 C CA . LYS A 1 567 ? 3.093 -28.485 -9.226 1.00 88.88 567 LYS A CA 1
ATOM 4521 C C . LYS A 1 567 ? 2.412 -29.510 -8.314 1.00 88.88 567 LYS A C 1
ATOM 4523 O O . LYS A 1 567 ? 1.217 -29.768 -8.499 1.00 88.88 567 LYS A O 1
ATOM 4528 N N . GLU A 1 568 ? 3.144 -30.068 -7.356 1.00 89.56 568 GLU A N 1
ATOM 4529 C CA . GLU A 1 568 ? 2.711 -31.156 -6.477 1.00 89.56 568 GLU A CA 1
ATOM 4530 C C . GLU A 1 568 ? 2.859 -30.710 -5.019 1.00 89.56 568 GLU A C 1
ATOM 4532 O O . GLU A 1 568 ? 3.788 -31.088 -4.311 1.00 89.56 568 GLU A O 1
ATOM 4537 N N . LEU A 1 569 ? 1.942 -29.830 -4.603 1.00 91.12 569 LEU A N 1
ATOM 4538 C CA . LEU A 1 569 ? 1.816 -29.340 -3.231 1.00 91.12 569 LEU A CA 1
ATOM 4539 C C . LEU A 1 569 ? 0.415 -29.635 -2.692 1.00 91.12 569 LEU A C 1
ATOM 4541 O O . LEU A 1 569 ? -0.581 -29.273 -3.324 1.00 91.12 569 LEU A O 1
ATOM 4545 N N . THR A 1 570 ? 0.338 -30.200 -1.493 1.00 92.06 570 THR A N 1
ATOM 4546 C CA . THR A 1 570 ? -0.902 -30.346 -0.723 1.00 92.06 570 THR A CA 1
ATOM 4547 C C . THR A 1 570 ? -0.959 -29.213 0.291 1.00 92.06 570 THR A C 1
ATOM 4549 O O . THR A 1 570 ? -0.274 -29.282 1.304 1.00 92.06 570 THR A O 1
ATOM 4552 N N . ILE A 1 571 ? -1.719 -28.143 0.038 1.00 93.19 571 ILE A N 1
ATOM 4553 C CA . ILE A 1 571 ? -1.733 -26.964 0.925 1.00 93.19 571 ILE A CA 1
ATOM 4554 C C . ILE A 1 571 ? -2.922 -27.012 1.886 1.00 93.19 571 ILE A C 1
ATOM 4556 O O . ILE A 1 571 ? -4.071 -26.928 1.450 1.00 93.19 571 ILE A O 1
ATOM 4560 N N . LYS A 1 572 ? -2.653 -27.063 3.196 1.00 92.69 572 LYS A N 1
ATOM 4561 C CA . LYS A 1 572 ? -3.687 -26.904 4.233 1.00 92.69 572 LYS A CA 1
ATOM 4562 C C . LYS A 1 572 ? -4.105 -25.432 4.382 1.00 92.69 572 LYS A C 1
ATOM 4564 O O . LYS A 1 572 ? -3.352 -24.586 4.876 1.00 92.69 572 LYS A O 1
ATOM 4569 N N . TRP A 1 573 ? -5.334 -25.138 3.969 1.00 94.25 573 TRP A N 1
ATOM 4570 C CA . TRP A 1 573 ? -6.002 -23.856 4.198 1.00 94.25 573 TRP A CA 1
ATOM 4571 C C . TRP A 1 573 ? -6.955 -23.945 5.385 1.00 94.25 573 TRP A C 1
ATOM 4573 O O . TRP A 1 573 ? -7.633 -24.952 5.572 1.00 94.25 573 TRP A O 1
ATOM 4583 N N . HIS A 1 574 ? -7.046 -22.854 6.136 1.00 94.00 574 HIS A N 1
ATOM 4584 C CA . HIS A 1 574 ? -8.203 -22.547 6.959 1.00 94.00 574 HIS A CA 1
ATOM 4585 C C . HIS A 1 574 ? -9.147 -21.658 6.144 1.00 94.00 574 HIS A C 1
ATOM 4587 O O . HIS A 1 574 ? -8.721 -20.664 5.551 1.00 94.00 574 HIS A O 1
ATOM 4593 N N . VAL A 1 575 ? -10.413 -22.061 6.089 1.00 93.75 575 VAL A N 1
ATOM 4594 C CA . VAL A 1 575 ? -11.526 -21.332 5.474 1.00 93.75 575 VAL A CA 1
ATOM 4595 C C . VAL A 1 575 ? -12.626 -21.284 6.537 1.00 93.75 575 VAL A C 1
ATOM 4597 O O . VAL A 1 575 ? -12.998 -22.362 7.009 1.00 93.75 575 VAL A O 1
ATOM 4600 N N . PRO A 1 576 ? -13.132 -20.097 6.920 1.00 93.00 576 PRO A N 1
ATOM 4601 C CA . PRO A 1 576 ? -14.152 -19.954 7.953 1.00 93.00 576 PRO A CA 1
ATOM 4602 C C . PRO A 1 576 ? -15.371 -20.857 7.741 1.00 93.00 576 PRO A C 1
ATOM 4604 O O . PRO A 1 576 ? -16.097 -20.740 6.753 1.00 93.00 576 PRO A O 1
ATOM 4607 N N . GLN A 1 577 ? -15.607 -21.757 8.690 1.00 92.12 577 GLN A N 1
ATOM 4608 C CA . GLN A 1 577 ? -16.789 -22.614 8.715 1.00 92.12 577 GLN A CA 1
ATOM 4609 C C . GLN A 1 577 ? -17.996 -21.880 9.311 1.00 92.12 577 GLN A C 1
ATOM 4611 O O . GLN A 1 577 ? -17.852 -20.878 10.013 1.00 92.12 577 GLN A O 1
ATOM 4616 N N . ARG A 1 578 ? -19.211 -22.408 9.095 1.00 92.19 578 ARG A N 1
ATOM 4617 C CA . ARG A 1 578 ? -20.456 -21.763 9.553 1.00 92.19 578 ARG A CA 1
ATOM 4618 C C . ARG A 1 578 ? -20.444 -21.420 11.049 1.00 92.19 578 ARG A C 1
ATOM 4620 O O . ARG A 1 578 ? -20.754 -20.289 11.399 1.00 92.19 578 ARG A O 1
ATOM 4627 N N . GLY A 1 579 ? -19.991 -22.342 11.901 1.00 93.56 579 GLY A N 1
ATOM 4628 C CA . GLY A 1 579 ? -19.879 -22.112 13.348 1.00 93.56 579 GLY A CA 1
ATOM 4629 C C . GLY A 1 579 ? -18.819 -21.074 13.753 1.00 93.56 579 GLY A C 1
ATOM 4630 O O . GLY A 1 579 ? -18.959 -20.436 14.796 1.00 93.56 579 GLY A O 1
ATOM 4631 N N . GLU A 1 580 ? -17.782 -20.859 12.933 1.00 94.81 580 GLU A N 1
ATOM 4632 C CA . GLU A 1 580 ? -16.787 -19.792 13.140 1.00 94.81 580 GLU A CA 1
ATOM 4633 C C . GLU A 1 580 ? -17.382 -18.426 12.809 1.00 94.81 580 GLU A C 1
ATOM 4635 O O . GLU A 1 580 ? -17.253 -17.491 13.596 1.00 94.81 580 GLU A O 1
ATOM 4640 N N . ILE A 1 581 ? -18.110 -18.341 11.693 1.00 94.88 581 ILE A N 1
ATOM 4641 C CA . ILE A 1 581 ? -18.825 -17.134 11.269 1.00 94.88 581 ILE A CA 1
ATOM 4642 C C . ILE A 1 581 ? -19.925 -16.783 12.282 1.00 94.88 581 ILE A C 1
ATOM 4644 O O . ILE A 1 581 ? -20.038 -15.631 12.689 1.00 94.88 581 ILE A O 1
ATOM 4648 N N . GLU A 1 582 ? -20.691 -17.764 12.759 1.00 95.25 582 GLU A N 1
ATOM 4649 C CA . GLU A 1 582 ? -21.710 -17.565 13.798 1.00 95.25 582 GLU A CA 1
ATOM 4650 C C . GLU A 1 582 ? -21.096 -17.083 15.119 1.00 95.25 582 GLU A C 1
ATOM 4652 O O . GLU A 1 582 ? -21.624 -16.155 15.730 1.00 95.25 582 GLU A O 1
ATOM 4657 N N . PHE A 1 583 ? -19.941 -17.622 15.532 1.00 96.44 583 PHE A N 1
ATOM 4658 C CA . PHE A 1 583 ? -19.209 -17.104 16.692 1.00 96.44 583 PHE A CA 1
ATOM 4659 C C . PHE A 1 583 ? -18.658 -15.686 16.450 1.00 96.44 583 PHE A C 1
ATOM 4661 O O . PHE A 1 583 ? -18.768 -14.840 17.337 1.00 96.44 583 PHE A O 1
ATOM 4668 N N . ALA A 1 584 ? -18.133 -15.377 15.261 1.00 96.69 584 ALA A N 1
ATOM 4669 C CA . ALA A 1 584 ? -17.681 -14.026 14.924 1.00 96.69 584 ALA A CA 1
ATOM 4670 C C . ALA A 1 584 ? -18.831 -13.006 14.986 1.00 96.69 584 ALA A C 1
ATOM 4672 O O . ALA A 1 584 ? -18.668 -11.937 15.572 1.00 96.69 584 ALA A O 1
ATOM 4673 N N . VAL A 1 585 ? -20.005 -13.350 14.447 1.00 96.12 585 VAL A N 1
ATOM 4674 C CA . VAL A 1 585 ? -21.215 -12.510 14.486 1.00 96.12 585 VAL A CA 1
ATOM 4675 C C . VAL A 1 585 ? -21.734 -12.347 15.916 1.00 96.12 585 VAL A C 1
ATOM 4677 O O . VAL A 1 585 ? -22.113 -11.242 16.302 1.00 96.12 585 VAL A O 1
ATOM 4680 N N . GLU A 1 586 ? -21.736 -13.408 16.726 1.00 96.25 586 GLU A N 1
ATOM 4681 C CA . GLU A 1 586 ? -22.121 -13.372 18.144 1.00 96.25 586 GLU A CA 1
ATOM 4682 C C . GLU A 1 586 ? -21.192 -12.461 18.961 1.00 96.25 586 GLU A C 1
ATOM 4684 O O . GLU A 1 586 ? -21.665 -11.549 19.643 1.00 96.25 586 GLU A O 1
ATOM 4689 N N . LEU A 1 587 ? -19.875 -12.648 18.827 1.00 96.56 587 LEU A N 1
ATOM 4690 C CA . LEU A 1 587 ? -18.849 -11.843 19.488 1.00 96.56 587 LEU A CA 1
ATOM 4691 C C . LEU A 1 587 ? -18.927 -10.373 19.052 1.00 96.56 587 LEU A C 1
ATOM 4693 O O . LEU A 1 587 ? -18.956 -9.484 19.901 1.00 96.56 587 LEU A O 1
ATOM 4697 N N . PHE A 1 588 ? -19.019 -10.110 17.746 1.00 97.19 588 PHE A N 1
ATOM 4698 C CA . PHE A 1 588 ? -19.158 -8.757 17.208 1.00 97.19 588 PHE A CA 1
ATOM 4699 C C . PHE A 1 588 ? -20.457 -8.086 17.665 1.00 97.19 588 PHE A C 1
ATOM 4701 O O . PHE A 1 588 ? -20.411 -6.927 18.070 1.00 97.19 588 PHE A O 1
ATOM 4708 N N . THR A 1 589 ? -21.589 -8.805 17.687 1.00 96.81 589 THR A N 1
ATOM 4709 C CA . THR A 1 589 ? -22.854 -8.284 18.240 1.00 96.81 589 THR A CA 1
ATOM 4710 C C . THR A 1 589 ? -22.666 -7.910 19.709 1.00 96.81 589 THR A C 1
ATOM 4712 O O . THR A 1 589 ? -22.911 -6.773 20.094 1.00 96.81 589 THR A O 1
ATOM 4715 N N . SER A 1 590 ? -22.195 -8.852 20.532 1.00 95.12 590 SER A N 1
ATOM 4716 C CA . SER A 1 590 ? -22.102 -8.686 21.985 1.00 95.12 590 SER A CA 1
ATOM 4717 C C . SER A 1 590 ? -21.183 -7.528 22.396 1.00 95.12 590 SER A C 1
ATOM 4719 O O . SER A 1 590 ? -21.495 -6.796 23.335 1.00 95.12 590 SER A O 1
ATOM 4721 N N . GLN A 1 591 ? -20.077 -7.326 21.674 1.00 95.44 591 GLN A N 1
ATOM 4722 C CA . GLN A 1 591 ? -19.146 -6.224 21.927 1.00 95.44 591 GLN A CA 1
ATOM 4723 C C . GLN A 1 591 ? -19.647 -4.889 21.347 1.00 95.44 591 GLN A C 1
ATOM 4725 O O . GLN A 1 591 ? -19.488 -3.858 21.999 1.00 95.44 591 GLN A O 1
ATOM 4730 N N . SER A 1 592 ? -20.289 -4.896 20.170 1.00 95.94 592 SER A N 1
ATOM 4731 C CA . SER A 1 592 ? -20.840 -3.678 19.554 1.00 95.94 592 SER A CA 1
ATOM 4732 C C . SER A 1 592 ? -22.012 -3.119 20.352 1.00 95.94 592 SER A C 1
ATOM 4734 O O . SER A 1 592 ? -21.966 -1.959 20.737 1.00 95.94 592 SER A O 1
ATOM 4736 N N . GLU A 1 593 ? -23.036 -3.926 20.650 1.00 95.25 593 GLU A N 1
ATOM 4737 C CA . GLU A 1 593 ? -24.254 -3.466 21.341 1.00 95.25 593 GLU A CA 1
ATOM 4738 C C . GLU A 1 593 ? -23.927 -2.816 22.692 1.00 95.25 593 GLU A C 1
ATOM 4740 O O . GLU A 1 593 ? -24.387 -1.716 22.984 1.00 95.25 593 GLU A O 1
ATOM 4745 N N . ASN A 1 594 ? -23.040 -3.440 23.472 1.00 93.69 594 ASN A N 1
ATOM 4746 C CA . ASN A 1 594 ? -22.568 -2.922 24.755 1.00 93.69 594 ASN A CA 1
ATOM 4747 C C . ASN A 1 594 ? -21.845 -1.564 24.607 1.00 93.69 594 ASN A C 1
ATOM 4749 O O . ASN A 1 594 ? -22.081 -0.641 25.386 1.00 93.69 594 ASN A O 1
ATOM 4753 N N . ALA A 1 595 ? -21.000 -1.409 23.581 1.00 95.31 595 ALA A N 1
ATOM 4754 C CA . ALA A 1 595 ? -20.313 -0.146 23.311 1.00 95.31 595 ALA A CA 1
ATOM 4755 C C . ALA A 1 595 ? -21.261 0.951 22.789 1.00 95.31 595 ALA A C 1
ATOM 4757 O O . ALA A 1 595 ? -21.104 2.119 23.147 1.00 95.31 595 ALA A O 1
ATOM 4758 N N . LEU A 1 596 ? -22.264 0.588 21.983 1.00 96.25 596 LEU A N 1
ATOM 4759 C CA . LEU A 1 596 ? -23.291 1.506 21.481 1.00 96.25 596 LEU A CA 1
ATOM 4760 C C . LEU A 1 596 ? -24.216 1.984 22.606 1.00 96.25 596 LEU A C 1
ATOM 4762 O O . LEU A 1 596 ? -24.499 3.180 22.693 1.00 96.25 596 LEU A O 1
ATOM 4766 N N . GLU A 1 597 ? -24.636 1.083 23.496 1.00 94.31 597 GLU A N 1
ATOM 4767 C CA . GLU A 1 597 ? -25.428 1.416 24.682 1.00 94.31 597 GLU A CA 1
ATOM 4768 C C . GLU A 1 597 ? -24.631 2.328 25.629 1.00 94.31 597 GLU A C 1
ATOM 4770 O O . GLU A 1 597 ? -25.145 3.353 26.083 1.00 94.31 597 GLU A O 1
ATOM 4775 N N . GLN A 1 598 ? -23.353 2.021 25.885 1.00 92.00 598 GLN A N 1
ATOM 4776 C CA . GLN A 1 598 ? -22.483 2.877 26.698 1.00 92.00 598 GLN A CA 1
ATOM 4777 C C . GLN A 1 598 ? -22.305 4.269 26.083 1.00 92.00 598 GLN A C 1
ATOM 4779 O O . GLN A 1 598 ? -22.522 5.257 26.782 1.00 92.00 598 GLN A O 1
ATOM 4784 N N . LEU A 1 599 ? -21.967 4.380 24.793 1.00 94.19 599 LEU A N 1
ATOM 4785 C CA . LEU A 1 599 ? -21.794 5.681 24.133 1.00 94.19 599 LEU A CA 1
ATOM 4786 C C . LEU A 1 599 ? -23.091 6.499 24.111 1.00 94.19 599 LEU A C 1
ATOM 4788 O O . LEU A 1 599 ? -23.052 7.687 24.416 1.00 94.19 599 LEU A O 1
ATOM 4792 N N . THR A 1 600 ? -24.236 5.868 23.839 1.00 93.75 600 THR A N 1
ATOM 4793 C CA . THR A 1 600 ? -25.550 6.538 23.851 1.00 93.75 600 THR A CA 1
ATOM 4794 C C . THR A 1 600 ? -25.906 7.051 25.251 1.00 93.75 600 THR A C 1
ATOM 4796 O O . THR A 1 600 ? -26.352 8.186 25.406 1.00 93.75 600 THR A O 1
ATOM 4799 N N . ASN A 1 601 ? -25.638 6.268 26.302 1.00 91.62 601 ASN A N 1
ATOM 4800 C CA . ASN A 1 601 ? -25.804 6.729 27.683 1.00 91.62 601 ASN A CA 1
ATOM 4801 C C . ASN A 1 601 ? -24.830 7.872 28.035 1.00 91.62 601 ASN A C 1
ATOM 4803 O O . ASN A 1 601 ? -25.225 8.825 28.710 1.00 91.62 601 ASN A O 1
ATOM 4807 N N . LEU A 1 602 ? -23.580 7.809 27.561 1.00 89.62 602 LEU A N 1
ATOM 4808 C CA . LEU A 1 602 ? -22.543 8.819 27.803 1.00 89.62 602 LEU A CA 1
ATOM 4809 C C . LEU A 1 602 ? -22.789 10.141 27.060 1.00 89.62 602 LEU A C 1
ATOM 4811 O O . LEU A 1 602 ? -22.305 11.170 27.535 1.00 89.62 602 LEU A O 1
ATOM 4815 N N . THR A 1 603 ? -23.540 10.160 25.955 1.00 88.25 603 THR A N 1
ATOM 4816 C CA . THR A 1 603 ? -23.966 11.393 25.257 1.00 88.25 603 THR A CA 1
ATOM 4817 C C . THR A 1 603 ? -25.348 11.894 25.690 1.00 88.25 603 THR A C 1
ATOM 4819 O O . THR A 1 603 ? -25.601 13.093 25.606 1.00 88.25 603 THR A O 1
ATOM 4822 N N . SER A 1 604 ? -26.215 11.039 26.249 1.00 87.06 604 SER A N 1
ATOM 4823 C CA . SER A 1 604 ? -27.528 11.441 26.790 1.00 87.06 604 SER A CA 1
ATOM 4824 C C . SER A 1 604 ? -27.437 12.544 27.859 1.00 87.06 604 SER A C 1
ATOM 4826 O O . SER A 1 604 ? -26.437 12.660 28.570 1.00 87.06 604 SER A O 1
ATOM 4828 N N . GLU A 1 605 ? -28.480 13.359 28.034 1.00 73.50 605 GLU A N 1
ATOM 4829 C CA . GLU A 1 605 ? -28.453 14.451 29.024 1.00 73.50 605 GLU A CA 1
ATOM 4830 C C . GLU A 1 605 ? -28.208 13.938 30.458 1.00 73.50 605 GLU A C 1
ATOM 4832 O O . GLU A 1 605 ? -27.429 14.534 31.200 1.00 73.50 605 GLU A O 1
ATOM 4837 N N . ASN A 1 606 ? -28.750 12.762 30.797 1.00 68.62 606 ASN A N 1
ATOM 4838 C CA . ASN A 1 606 ? -28.689 12.134 32.123 1.00 68.62 606 ASN A CA 1
ATOM 4839 C C . ASN A 1 606 ? -27.473 11.197 32.329 1.00 68.62 606 ASN A C 1
ATOM 4841 O O . ASN A 1 606 ? -27.593 10.135 32.947 1.00 68.62 606 ASN A O 1
ATOM 4845 N N . SER A 1 607 ? -26.292 11.569 31.819 1.00 74.19 607 SER A N 1
ATOM 4846 C CA . SER A 1 607 ? -25.052 10.797 32.021 1.00 74.19 607 SER A CA 1
ATOM 4847 C C . SER A 1 607 ? -24.739 10.591 33.510 1.00 74.19 607 SER A C 1
ATOM 4849 O O . SER A 1 607 ? -24.619 11.546 34.276 1.00 74.19 607 SER A O 1
ATOM 4851 N N . ARG A 1 608 ? -24.519 9.330 33.913 1.00 69.31 608 ARG A N 1
ATOM 4852 C CA . ARG A 1 608 ? -24.110 8.963 35.285 1.00 69.31 608 ARG A CA 1
ATOM 4853 C C . ARG A 1 608 ? -22.684 9.404 35.635 1.00 69.31 608 ARG A C 1
ATOM 4855 O O . ARG A 1 608 ? -22.360 9.510 36.814 1.00 69.31 608 ARG A O 1
ATOM 4862 N N . ILE A 1 609 ? -21.834 9.625 34.631 1.00 76.06 609 ILE A N 1
ATOM 4863 C CA . ILE A 1 609 ? -20.481 10.168 34.807 1.00 76.06 609 ILE A CA 1
ATOM 4864 C C . ILE A 1 609 ? -20.547 11.679 34.580 1.00 76.06 609 ILE A C 1
ATOM 4866 O O . ILE A 1 609 ? -21.134 12.135 33.593 1.00 76.06 609 ILE A O 1
ATOM 4870 N N . LYS A 1 610 ? -19.952 12.451 35.495 1.00 70.00 610 LYS A N 1
ATOM 4871 C CA . LYS A 1 610 ? -19.897 13.912 35.393 1.00 70.00 610 LYS A CA 1
ATOM 4872 C C . LYS A 1 610 ? -19.056 14.365 34.195 1.00 70.00 610 LYS A C 1
ATOM 4874 O O . LYS A 1 610 ? -18.097 13.706 33.806 1.00 70.00 610 LYS A O 1
ATOM 4879 N N . ARG A 1 611 ? -19.421 15.531 33.660 1.00 73.00 611 ARG A N 1
ATOM 4880 C CA . ARG A 1 611 ? -18.775 16.218 32.526 1.00 73.00 611 ARG A CA 1
ATOM 4881 C C . ARG A 1 611 ? -18.088 17.523 32.956 1.00 73.00 611 ARG A C 1
ATOM 4883 O O . ARG A 1 611 ? -17.914 18.432 32.159 1.00 73.00 611 ARG A O 1
ATOM 4890 N N . ASP A 1 612 ? -17.746 17.650 34.236 1.00 64.12 612 ASP A N 1
ATOM 4891 C CA . ASP A 1 612 ? -17.203 18.874 34.848 1.00 64.12 612 ASP A CA 1
ATOM 4892 C C . ASP A 1 612 ? -15.684 19.049 34.630 1.00 64.12 612 ASP A C 1
ATOM 4894 O O . ASP A 1 612 ? -15.025 19.781 35.364 1.00 64.12 612 ASP A O 1
ATOM 4898 N N . GLY A 1 613 ? -15.107 18.340 33.650 1.00 60.94 613 GLY A N 1
ATOM 4899 C CA . GLY A 1 613 ? -13.665 18.283 33.377 1.00 60.94 613 GLY A CA 1
ATOM 4900 C C . GLY A 1 613 ? -12.827 17.590 34.464 1.00 60.94 613 GLY A C 1
ATOM 4901 O O . GLY A 1 613 ? -11.658 17.274 34.231 1.00 60.94 613 GLY A O 1
ATOM 4902 N N . SER A 1 614 ? -13.404 17.311 35.636 1.00 55.16 614 SER A N 1
ATOM 4903 C CA . SER A 1 614 ? -12.704 16.734 36.778 1.00 55.16 614 SER A CA 1
ATOM 4904 C C . SER A 1 614 ? -12.388 15.257 36.537 1.00 55.16 614 SER A C 1
ATOM 4906 O O . SER A 1 614 ? -13.237 14.475 36.112 1.00 55.16 614 SER A O 1
ATOM 4908 N N . GLY A 1 615 ? -11.133 14.859 36.755 1.00 61.94 615 GLY A N 1
ATOM 4909 C CA . GLY A 1 615 ? -10.657 13.479 36.581 1.00 61.94 615 GLY A CA 1
ATOM 4910 C C . GLY A 1 615 ? -10.539 12.970 35.133 1.00 61.94 615 GLY A C 1
ATOM 4911 O O . GLY A 1 615 ? -9.674 12.132 34.883 1.00 61.94 615 GLY A O 1
ATOM 4912 N N . LYS A 1 616 ? -11.327 13.502 34.182 1.00 78.62 616 LYS A N 1
ATOM 4913 C CA . LYS A 1 616 ? -11.488 13.036 32.782 1.00 78.62 616 LYS A CA 1
ATOM 4914 C C . LYS A 1 616 ? -12.031 11.601 32.611 1.00 78.62 616 LYS A C 1
ATOM 4916 O O . LYS A 1 616 ? -11.909 11.020 31.536 1.00 78.62 616 LYS A O 1
ATOM 4921 N N . ASP A 1 617 ? -12.695 11.040 33.623 1.00 80.00 617 ASP A N 1
ATOM 4922 C CA . ASP A 1 617 ? -13.245 9.673 33.543 1.00 80.00 617 ASP A CA 1
ATOM 4923 C C . ASP A 1 617 ? -14.282 9.501 32.411 1.00 80.00 617 ASP A C 1
ATOM 4925 O O . ASP A 1 617 ? -14.351 8.439 31.799 1.00 80.00 617 ASP A O 1
ATOM 4929 N N . TRP A 1 618 ? -15.060 10.543 32.085 1.00 86.94 618 TRP A N 1
ATOM 4930 C CA . TRP A 1 618 ? -15.993 10.524 30.947 1.00 86.94 618 TRP A CA 1
ATOM 4931 C C . TRP A 1 618 ? -15.257 10.388 29.603 1.00 86.94 618 TRP A C 1
ATOM 4933 O O . TRP A 1 618 ? -15.605 9.528 28.793 1.00 86.94 618 TRP A O 1
ATOM 4943 N N . SER A 1 619 ? -14.201 11.184 29.400 1.00 87.50 619 SER A N 1
ATOM 4944 C CA . SER A 1 619 ? -13.366 11.186 28.192 1.00 87.50 619 SER A CA 1
ATOM 4945 C C . SER A 1 619 ? -12.709 9.830 27.935 1.00 87.50 619 SER A C 1
ATOM 4947 O O . SER A 1 619 ? -12.687 9.339 26.803 1.00 87.50 619 SER A O 1
ATOM 4949 N N . ASP A 1 620 ? -12.197 9.202 28.996 1.00 86.31 620 ASP A N 1
ATOM 4950 C CA . ASP A 1 620 ? -11.583 7.876 28.940 1.00 86.31 620 ASP A CA 1
ATOM 4951 C C . ASP A 1 620 ? -12.601 6.792 28.556 1.00 86.31 620 ASP A C 1
ATOM 4953 O O . ASP A 1 620 ? -12.296 5.937 27.726 1.00 86.31 620 ASP A O 1
ATOM 4957 N N . GLU A 1 621 ? -13.816 6.825 29.113 1.00 87.94 621 GLU A N 1
ATOM 4958 C CA . GLU A 1 621 ? -14.868 5.840 28.816 1.00 87.94 621 GLU A CA 1
ATOM 4959 C C . GLU A 1 621 ? -15.446 6.002 27.397 1.00 87.94 621 GLU A C 1
ATOM 4961 O O . GLU A 1 621 ? -15.691 5.004 26.710 1.00 87.94 621 GLU A O 1
ATOM 4966 N N . VAL A 1 622 ? -15.591 7.238 26.905 1.00 91.00 622 VAL A N 1
ATOM 4967 C CA . VAL A 1 622 ? -15.928 7.519 25.497 1.00 91.00 622 VAL A CA 1
ATOM 4968 C C . VAL A 1 622 ? -14.818 7.004 24.574 1.00 91.00 622 VAL A C 1
ATOM 4970 O O . VAL A 1 622 ? -15.076 6.215 23.662 1.00 91.00 622 VAL A O 1
ATOM 4973 N N . THR A 1 623 ? -13.564 7.362 24.862 1.00 91.25 623 THR A N 1
ATOM 4974 C CA . THR A 1 623 ? -12.378 6.916 24.113 1.00 91.25 623 THR A CA 1
ATOM 4975 C C . THR A 1 623 ? -12.259 5.390 24.068 1.00 91.25 623 THR A C 1
ATOM 4977 O O . THR A 1 623 ? -12.020 4.824 22.999 1.00 91.25 623 THR A O 1
ATOM 4980 N N . ARG A 1 624 ? -12.477 4.705 25.199 1.00 91.56 624 ARG A N 1
ATOM 4981 C CA . ARG A 1 624 ? -12.443 3.240 25.317 1.00 91.56 624 ARG A CA 1
ATOM 4982 C C . ARG A 1 624 ? -13.432 2.572 24.367 1.00 91.56 624 ARG A C 1
ATOM 4984 O O . ARG A 1 624 ? -13.043 1.692 23.598 1.00 91.56 624 ARG A O 1
ATOM 4991 N N . ASN A 1 625 ? -14.691 3.006 24.392 1.00 94.31 625 ASN A N 1
ATOM 4992 C CA . ASN A 1 625 ? -15.743 2.421 23.562 1.00 94.31 625 ASN A CA 1
ATOM 4993 C C . ASN A 1 625 ? -15.524 2.707 22.064 1.00 94.31 625 ASN A C 1
ATOM 4995 O O . ASN A 1 625 ? -15.700 1.811 21.241 1.00 94.31 625 ASN A O 1
ATOM 4999 N N . ILE A 1 626 ? -15.038 3.899 21.698 1.00 95.81 626 ILE A N 1
ATOM 5000 C CA . ILE A 1 626 ? -14.664 4.224 20.309 1.00 95.81 626 ILE A CA 1
ATOM 5001 C C . ILE A 1 626 ? -13.504 3.342 19.809 1.00 95.81 626 ILE A C 1
ATOM 5003 O O . ILE A 1 626 ? -13.552 2.828 18.689 1.00 95.81 626 ILE A O 1
ATOM 5007 N N . ILE A 1 627 ? -12.463 3.131 20.627 1.00 95.00 627 ILE A N 1
ATOM 5008 C CA . ILE A 1 627 ? -11.322 2.267 20.275 1.00 95.00 627 ILE A CA 1
ATOM 5009 C C . ILE A 1 627 ? -11.765 0.807 20.112 1.00 95.00 627 ILE A C 1
ATOM 5011 O O . ILE A 1 627 ? -11.304 0.142 19.179 1.00 95.00 627 ILE A O 1
ATOM 5015 N N . LEU A 1 628 ? -12.677 0.325 20.965 1.00 95.75 628 LEU A N 1
ATOM 5016 C CA . LEU A 1 628 ? -13.282 -1.000 20.832 1.00 95.75 628 LEU A CA 1
ATOM 5017 C C . LEU A 1 628 ? -14.040 -1.129 19.502 1.00 95.75 628 LEU A C 1
ATOM 5019 O O . LEU A 1 628 ? -13.711 -2.019 18.718 1.00 95.75 628 LEU A O 1
ATOM 5023 N N . LEU A 1 629 ? -14.975 -0.213 19.212 1.00 97.06 629 LEU A N 1
ATOM 5024 C CA . LEU A 1 629 ? -15.758 -0.206 17.967 1.00 97.06 629 LEU A CA 1
ATOM 5025 C C . LEU A 1 629 ? -14.863 -0.193 16.718 1.00 97.06 629 LEU A C 1
ATOM 5027 O O . LEU A 1 629 ? -15.072 -0.994 15.806 1.00 97.06 629 LEU A O 1
ATOM 5031 N N . ARG A 1 630 ? -13.816 0.646 16.699 1.00 95.75 630 ARG A N 1
ATOM 5032 C CA . ARG A 1 630 ? -12.812 0.669 15.622 1.00 95.75 630 ARG A CA 1
ATOM 5033 C C . ARG A 1 630 ? -12.195 -0.713 15.392 1.00 95.75 630 ARG A C 1
ATOM 5035 O O . ARG A 1 630 ? -12.151 -1.189 14.262 1.00 95.75 630 ARG A O 1
ATOM 5042 N N . LEU A 1 631 ? -11.688 -1.337 16.455 1.00 96.19 631 LEU A N 1
ATOM 5043 C CA . LEU A 1 631 ? -10.922 -2.582 16.366 1.00 96.19 631 LEU A CA 1
ATOM 5044 C C . LEU A 1 631 ? -11.795 -3.781 15.971 1.00 96.19 631 LEU A C 1
ATOM 5046 O O . LEU A 1 631 ? -11.350 -4.618 15.182 1.00 96.19 631 LEU A O 1
ATOM 5050 N N . ILE A 1 632 ? -13.043 -3.849 16.445 1.00 96.31 632 ILE A N 1
ATOM 5051 C CA . ILE A 1 632 ? -13.960 -4.931 16.054 1.00 96.31 632 ILE A CA 1
ATOM 5052 C C . ILE A 1 632 ? -14.486 -4.767 14.623 1.00 96.31 632 ILE A C 1
ATOM 5054 O O . ILE A 1 632 ? -14.614 -5.777 13.937 1.00 96.31 632 ILE A O 1
ATOM 5058 N N . ILE A 1 633 ? -14.677 -3.534 14.126 1.00 96.38 633 ILE A N 1
ATOM 5059 C CA . ILE A 1 633 ? -14.931 -3.264 12.695 1.00 96.38 633 ILE A CA 1
ATOM 5060 C C . ILE A 1 633 ? -13.778 -3.802 11.842 1.00 96.38 633 ILE A C 1
ATOM 5062 O O . ILE A 1 633 ? -14.011 -4.609 10.943 1.00 96.38 633 ILE A O 1
ATOM 5066 N N . SER A 1 634 ? -12.534 -3.413 12.144 1.00 95.19 634 SER A N 1
ATOM 5067 C CA . SER A 1 634 ? -11.360 -3.889 11.400 1.00 95.19 634 SER A CA 1
ATOM 5068 C C . SER A 1 634 ? -11.210 -5.418 11.487 1.00 95.19 634 SER A C 1
ATOM 5070 O O . SER A 1 634 ? -10.879 -6.058 10.490 1.00 95.19 634 SER A O 1
ATOM 5072 N N . GLY A 1 635 ? -11.541 -6.019 12.638 1.00 93.88 635 GLY A N 1
ATOM 5073 C CA . GLY A 1 635 ? -11.452 -7.465 12.879 1.00 93.88 635 GLY A CA 1
ATOM 5074 C C . GLY A 1 635 ? -12.498 -8.321 12.153 1.00 93.88 635 GLY A C 1
ATOM 5075 O O . GLY A 1 635 ? -12.178 -9.442 11.773 1.00 93.88 635 GLY A O 1
ATOM 5076 N N . ILE A 1 636 ? -13.721 -7.817 11.929 1.00 95.38 636 ILE A N 1
ATOM 5077 C CA . ILE A 1 636 ? -14.774 -8.525 11.165 1.00 95.38 636 ILE A CA 1
ATOM 5078 C C . ILE A 1 636 ? -14.853 -8.098 9.689 1.00 95.38 636 ILE A C 1
ATOM 5080 O O . ILE A 1 636 ? -15.673 -8.617 8.932 1.00 95.38 636 ILE A O 1
ATOM 5084 N N . SER A 1 637 ? -13.995 -7.167 9.263 1.00 93.69 637 SER A N 1
ATOM 5085 C CA . SER A 1 637 ? -14.023 -6.501 7.950 1.00 93.69 637 SER A CA 1
ATOM 5086 C C . SER A 1 637 ? -14.144 -7.431 6.735 1.00 93.69 637 SER A C 1
ATOM 5088 O O . SER A 1 637 ? -14.790 -7.066 5.750 1.00 93.69 637 SER A O 1
ATOM 5090 N N . ALA A 1 638 ? -13.589 -8.645 6.819 1.00 91.56 638 ALA A N 1
ATOM 5091 C CA . ALA A 1 638 ? -13.681 -9.688 5.795 1.00 91.56 638 ALA A CA 1
ATOM 5092 C C . ALA A 1 638 ? -15.122 -10.162 5.498 1.00 91.56 638 ALA A C 1
ATOM 5094 O O . ALA A 1 638 ? -15.374 -10.700 4.420 1.00 91.56 638 ALA A O 1
ATOM 5095 N N . LEU A 1 639 ? -16.070 -9.955 6.422 1.00 92.50 639 LEU A N 1
ATOM 5096 C CA . LEU A 1 639 ? -17.480 -10.320 6.253 1.00 92.50 639 LEU A CA 1
ATOM 5097 C C . LEU A 1 639 ? -18.366 -9.181 5.716 1.00 92.50 639 LEU A C 1
ATOM 5099 O O . LEU A 1 639 ? -19.483 -9.464 5.286 1.00 92.50 639 LEU A O 1
ATOM 5103 N N . PHE A 1 640 ? -17.907 -7.924 5.680 1.00 91.50 640 PHE A N 1
ATOM 5104 C CA . PHE A 1 640 ? -18.716 -6.822 5.138 1.00 91.50 640 PHE A CA 1
ATOM 5105 C C . PHE A 1 640 ? -18.702 -6.810 3.601 1.00 91.50 640 PHE A C 1
ATOM 5107 O O . PHE A 1 640 ? -17.662 -6.575 2.982 1.00 91.50 640 PHE A O 1
ATOM 5114 N N . ASN A 1 641 ? -19.868 -6.986 2.972 1.00 86.31 641 ASN A N 1
ATOM 5115 C CA . ASN A 1 641 ? -20.011 -6.887 1.519 1.00 86.31 641 ASN A CA 1
ATOM 5116 C C . ASN A 1 641 ? -20.051 -5.412 1.064 1.00 86.31 641 ASN A C 1
ATOM 5118 O O . ASN A 1 641 ? -20.907 -4.635 1.493 1.00 86.31 641 ASN A O 1
ATOM 5122 N N . ASN A 1 642 ? -19.166 -5.040 0.130 1.00 82.69 642 ASN A N 1
ATOM 5123 C CA . ASN A 1 642 ? -19.131 -3.719 -0.513 1.00 82.69 642 ASN A CA 1
ATOM 5124 C C . ASN A 1 642 ? -20.480 -3.294 -1.127 1.00 82.69 642 ASN A C 1
ATOM 5126 O O . ASN A 1 642 ? -20.807 -2.112 -1.085 1.00 82.69 642 ASN A O 1
ATOM 5130 N N . ARG A 1 643 ? -21.266 -4.229 -1.685 1.00 80.94 643 ARG A N 1
ATOM 5131 C CA . ARG A 1 643 ? -22.569 -3.929 -2.308 1.00 80.94 643 ARG A CA 1
ATOM 5132 C C . ARG A 1 643 ? -23.598 -3.480 -1.276 1.00 80.94 643 ARG A C 1
ATOM 5134 O O . ARG A 1 643 ? -24.212 -2.432 -1.444 1.00 80.94 643 ARG A O 1
ATOM 5141 N N . ILE A 1 644 ? -23.744 -4.246 -0.195 1.00 81.88 644 ILE A N 1
ATOM 5142 C CA . ILE A 1 644 ? -24.695 -3.953 0.885 1.00 81.88 644 ILE A CA 1
ATOM 5143 C C . ILE A 1 644 ? -24.255 -2.692 1.639 1.00 81.88 644 ILE A C 1
ATOM 5145 O O . ILE A 1 644 ? -25.076 -1.826 1.909 1.00 81.88 644 ILE A O 1
ATOM 5149 N N . ALA A 1 645 ? -22.948 -2.503 1.865 1.00 79.44 645 ALA A N 1
ATOM 5150 C CA . ALA A 1 645 ? -22.401 -1.281 2.467 1.00 79.44 645 ALA A CA 1
ATOM 5151 C C . ALA A 1 645 ? -22.664 0.011 1.659 1.00 79.44 645 ALA A C 1
ATOM 5153 O O . ALA A 1 645 ? -22.533 1.099 2.217 1.00 79.44 645 ALA A O 1
ATOM 5154 N N . SER A 1 646 ? -23.028 -0.095 0.377 1.00 77.38 646 SER A N 1
ATOM 5155 C CA . SER A 1 646 ? -23.477 1.020 -0.471 1.00 77.38 646 SER A CA 1
ATOM 5156 C C . SER A 1 646 ? -24.996 1.072 -0.674 1.00 77.38 646 SER A C 1
ATOM 5158 O O . SER A 1 646 ? -25.510 2.089 -1.134 1.00 77.38 646 SER A O 1
ATOM 5160 N N . SER A 1 647 ? -25.722 -0.004 -0.368 1.00 63.66 647 SER A N 1
ATOM 5161 C CA . SER A 1 647 ? -27.147 -0.136 -0.665 1.00 63.66 647 SER A CA 1
ATOM 5162 C C . SER A 1 647 ? -28.003 0.432 0.462 1.00 63.66 647 SER A C 1
ATOM 5164 O O . SER A 1 647 ? -28.397 -0.279 1.382 1.00 63.66 647 SER A O 1
ATOM 5166 N N . ASN A 1 648 ? -28.316 1.728 0.387 1.00 48.78 648 ASN A N 1
ATOM 5167 C CA . ASN A 1 648 ? -29.373 2.301 1.214 1.00 48.78 648 ASN A CA 1
ATOM 5168 C C . ASN A 1 648 ? -30.173 3.383 0.470 1.00 48.78 648 ASN A C 1
ATOM 5170 O O . ASN A 1 648 ? -29.656 4.087 -0.395 1.00 48.78 648 ASN A O 1
ATOM 5174 N N . LYS A 1 649 ? -31.473 3.449 0.774 1.00 42.97 649 LYS A N 1
ATOM 5175 C CA . LYS A 1 649 ? -32.549 3.965 -0.099 1.00 42.97 649 LYS A CA 1
ATOM 5176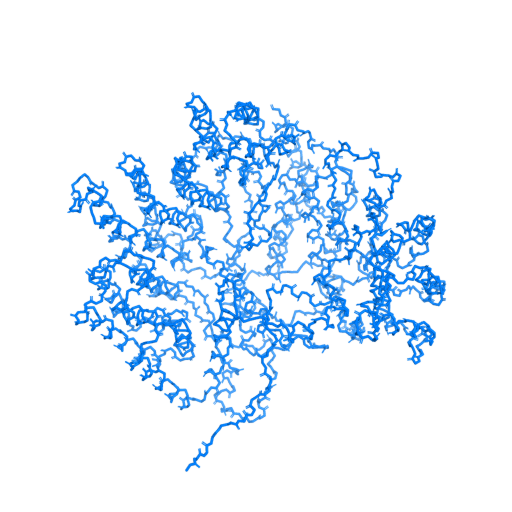 C C . LYS A 1 649 ? -32.313 5.373 -0.683 1.00 42.97 649 LYS A C 1
ATOM 5178 O O . LYS A 1 649 ? -32.223 6.344 0.068 1.00 42.97 649 LYS A O 1
ATOM 5183 N N . SER A 1 650 ? -32.351 5.455 -2.019 1.00 32.75 650 SER A N 1
ATOM 5184 C CA . SER A 1 650 ? -32.552 6.651 -2.867 1.00 32.75 650 SER A CA 1
ATOM 5185 C C . SER A 1 650 ? -31.725 7.907 -2.546 1.00 32.75 650 SER A C 1
ATOM 5187 O O . SER A 1 650 ? -32.237 8.870 -1.976 1.00 32.75 650 SER A O 1
ATOM 5189 N N . ALA A 1 651 ? -30.469 7.947 -2.992 1.00 30.53 651 ALA A N 1
ATOM 5190 C CA . ALA A 1 651 ? -29.871 9.215 -3.421 1.00 30.53 651 ALA A CA 1
ATOM 5191 C C . ALA A 1 651 ? -30.334 9.509 -4.863 1.00 30.53 651 ALA A C 1
ATOM 5193 O O . ALA A 1 651 ? -30.369 8.581 -5.674 1.00 30.53 651 ALA A O 1
ATOM 5194 N N . ASP A 1 652 ? -30.715 10.753 -5.167 1.00 27.81 652 ASP A N 1
ATOM 5195 C CA . ASP A 1 652 ? -31.092 11.157 -6.530 1.00 27.81 652 ASP A CA 1
ATOM 5196 C C . ASP A 1 652 ? -29.881 11.161 -7.474 1.00 27.81 652 ASP A C 1
ATOM 5198 O O . ASP A 1 652 ? -28.740 11.371 -7.057 1.00 27.81 652 ASP A O 1
ATOM 5202 N N . SER A 1 653 ? -30.137 10.933 -8.762 1.00 25.73 653 SER A N 1
ATOM 5203 C CA . SER A 1 653 ? -29.118 10.802 -9.815 1.00 25.73 653 SER A CA 1
ATOM 5204 C C . SER A 1 653 ? -28.501 12.123 -10.293 1.00 25.73 653 SER A C 1
ATOM 5206 O O . SER A 1 653 ? -27.599 12.111 -11.131 1.00 25.73 653 SER A O 1
ATOM 5208 N N . ASP A 1 654 ? -28.978 13.259 -9.788 1.00 26.53 654 ASP A N 1
ATOM 5209 C CA . ASP A 1 654 ? -28.949 14.523 -10.526 1.00 26.53 654 ASP A CA 1
ATOM 5210 C C . ASP A 1 654 ? -27.847 15.481 -10.036 1.00 26.53 654 ASP A C 1
ATOM 5212 O O . ASP A 1 654 ? -28.108 16.585 -9.555 1.00 26.53 654 ASP A O 1
ATOM 5216 N N . VAL A 1 655 ? -26.582 15.066 -10.191 1.00 29.11 655 VAL A N 1
ATOM 5217 C CA . VAL A 1 655 ? -25.414 15.965 -10.096 1.00 29.11 655 VAL A CA 1
ATOM 5218 C C . VAL A 1 655 ? -24.389 15.664 -11.200 1.00 29.11 655 VAL A C 1
ATOM 5220 O O . VAL A 1 655 ? -23.386 14.991 -10.970 1.00 29.11 655 VAL A O 1
ATOM 5223 N N . ASP A 1 656 ? -24.609 16.216 -12.395 1.00 30.17 656 ASP A N 1
ATOM 5224 C CA . ASP A 1 656 ? -23.563 16.333 -13.425 1.00 30.17 656 ASP A CA 1
ATOM 5225 C C . ASP A 1 656 ? -22.454 17.315 -12.973 1.00 30.17 656 ASP A C 1
ATOM 5227 O O . ASP A 1 656 ? -22.760 18.421 -12.519 1.00 30.17 656 ASP A O 1
ATOM 5231 N N . MET A 1 657 ? -21.182 16.899 -13.096 1.00 30.91 657 MET A N 1
ATOM 5232 C CA . MET A 1 657 ? -19.962 17.674 -13.448 1.00 30.91 657 MET A CA 1
ATOM 5233 C C . MET A 1 657 ? -18.722 16.752 -13.289 1.00 30.91 657 MET A C 1
ATOM 5235 O O . MET A 1 657 ? -18.535 16.209 -12.206 1.00 30.91 657 MET A O 1
ATOM 5239 N N . ALA A 1 658 ? -17.895 16.444 -14.303 1.00 24.67 658 ALA A N 1
ATOM 5240 C CA . ALA A 1 658 ? -17.066 17.319 -15.172 1.00 24.67 658 ALA A CA 1
ATOM 5241 C C . ALA A 1 658 ? -15.633 17.581 -14.622 1.00 24.67 658 ALA A C 1
ATOM 5243 O O . ALA A 1 658 ? -15.274 18.731 -14.390 1.00 24.67 658 ALA A O 1
ATOM 5244 N N . ASP A 1 659 ? -14.899 16.482 -14.357 1.00 29.38 659 ASP A N 1
ATOM 5245 C CA . ASP A 1 659 ? -13.601 16.202 -13.664 1.00 29.38 659 ASP A CA 1
ATOM 5246 C C . ASP A 1 659 ? -12.484 17.265 -13.450 1.00 29.38 659 ASP A C 1
ATOM 5248 O O . ASP A 1 659 ? -12.477 18.313 -14.077 1.00 29.38 659 ASP A O 1
ATOM 5252 N N . ALA A 1 660 ? -11.477 16.971 -12.593 1.00 33.75 660 ALA A N 1
ATOM 5253 C CA . ALA A 1 660 ? -10.403 17.889 -12.171 1.00 33.75 660 ALA A CA 1
ATOM 5254 C C . ALA A 1 660 ? -9.085 17.273 -11.562 1.00 33.75 660 ALA A C 1
ATOM 5256 O O . ALA A 1 660 ? -9.156 16.337 -10.772 1.00 33.75 660 ALA A O 1
ATOM 5257 N N . ASP A 1 661 ? -7.897 17.846 -11.880 1.00 31.61 661 ASP A N 1
ATOM 5258 C CA . ASP A 1 661 ? -6.507 17.559 -11.380 1.00 31.61 661 ASP A CA 1
ATOM 5259 C C . ASP A 1 661 ? -5.640 18.858 -11.390 1.00 31.61 661 ASP A C 1
ATOM 5261 O O . ASP A 1 661 ? -6.050 19.800 -12.069 1.00 31.61 661 ASP A O 1
ATOM 5265 N N . ASP A 1 662 ? -4.457 19.062 -10.758 1.00 30.89 662 ASP A N 1
ATOM 5266 C CA . ASP A 1 662 ? -3.561 18.397 -9.753 1.00 30.89 662 ASP A CA 1
ATOM 5267 C C . ASP A 1 662 ? -2.711 19.543 -9.067 1.00 30.89 662 ASP A C 1
ATOM 5269 O O . ASP A 1 662 ? -2.888 20.698 -9.445 1.00 30.89 662 ASP A O 1
ATOM 5273 N N . SER A 1 663 ? -1.757 19.462 -8.112 1.00 34.44 663 SER A N 1
ATOM 5274 C CA . SER A 1 663 ? -1.122 18.431 -7.250 1.00 34.44 663 SER A CA 1
ATOM 5275 C C . SER A 1 663 ? -0.468 19.072 -5.995 1.00 34.44 663 SER A C 1
ATOM 5277 O O . SER A 1 663 ? -0.353 20.296 -5.938 1.00 34.44 663 SER A O 1
ATOM 5279 N N . GLY A 1 664 ? -0.005 18.286 -5.005 1.00 26.34 664 GLY A N 1
ATOM 5280 C CA . GLY A 1 664 ? 0.823 18.753 -3.868 1.00 26.34 664 GLY A CA 1
ATOM 5281 C C . GLY A 1 664 ? 1.187 17.639 -2.859 1.00 26.34 664 GLY A C 1
ATOM 5282 O O . GLY A 1 664 ? 0.369 16.761 -2.601 1.00 26.34 664 GLY A O 1
ATOM 5283 N N . GLU A 1 665 ? 2.407 17.632 -2.296 1.00 27.94 665 GLU A N 1
ATOM 5284 C CA . GLU A 1 665 ? 2.942 16.502 -1.495 1.00 27.94 665 GLU A CA 1
ATOM 5285 C C . GLU A 1 665 ? 2.929 16.692 0.037 1.00 27.94 665 GLU A C 1
ATOM 5287 O O . GLU A 1 665 ? 3.420 17.703 0.539 1.00 27.94 665 GLU A O 1
ATOM 5292 N N . LEU A 1 666 ? 2.544 15.637 0.782 1.00 26.61 666 LEU A N 1
ATOM 5293 C CA . LEU A 1 666 ? 3.287 15.124 1.958 1.00 26.61 666 LEU A CA 1
ATOM 5294 C C . LEU A 1 666 ? 2.668 13.824 2.529 1.00 26.61 666 LEU A C 1
ATOM 5296 O O . LEU A 1 666 ? 1.697 13.892 3.273 1.00 26.61 666 LEU A O 1
ATOM 5300 N N . LEU A 1 667 ? 3.257 12.648 2.255 1.00 28.08 667 LEU A N 1
ATOM 5301 C CA . LEU A 1 667 ? 3.151 11.423 3.086 1.00 28.08 667 LEU A CA 1
ATOM 5302 C C . LEU A 1 667 ? 4.059 10.304 2.530 1.00 28.08 667 LEU A C 1
ATOM 5304 O O . LEU A 1 667 ? 3.906 9.897 1.382 1.00 28.08 667 LEU A O 1
ATOM 5308 N N . GLN A 1 668 ? 4.981 9.762 3.336 1.00 27.20 668 GLN A N 1
ATOM 5309 C CA . GLN A 1 668 ? 5.800 8.598 2.951 1.00 27.20 668 GLN A CA 1
ATOM 5310 C C . GLN A 1 668 ? 5.238 7.285 3.521 1.00 27.20 668 GLN A C 1
ATOM 5312 O O . GLN A 1 668 ? 4.625 7.275 4.583 1.00 27.20 668 GLN A O 1
ATOM 5317 N N . GLN A 1 669 ? 5.502 6.177 2.816 1.00 28.48 669 GLN A N 1
ATOM 5318 C CA . GLN A 1 669 ? 4.935 4.834 3.037 1.00 28.48 669 GLN A CA 1
ATOM 5319 C C . GLN A 1 669 ? 3.426 4.696 2.750 1.00 28.48 669 GLN A C 1
ATOM 5321 O O . GLN A 1 669 ? 2.648 4.261 3.593 1.00 28.48 669 GLN A O 1
ATOM 5326 N N . SER A 1 670 ? 3.039 4.962 1.502 1.00 25.53 670 SER A N 1
ATOM 5327 C CA . SER A 1 670 ? 1.835 4.391 0.878 1.00 25.53 670 SER A CA 1
ATOM 5328 C C . SER A 1 670 ? 2.215 3.675 -0.429 1.00 25.53 670 SER A C 1
ATOM 5330 O O . SER A 1 670 ? 3.337 3.834 -0.919 1.00 25.53 670 SER A O 1
ATOM 5332 N N . ASP A 1 671 ? 1.323 2.838 -0.964 1.00 33.44 671 ASP A N 1
ATOM 5333 C CA . ASP A 1 671 ? 1.505 2.201 -2.276 1.00 33.44 671 ASP A CA 1
ATOM 5334 C C . ASP A 1 671 ? 1.505 3.305 -3.356 1.00 33.44 671 ASP A C 1
ATOM 5336 O O . ASP A 1 671 ? 0.549 4.090 -3.369 1.00 33.44 671 ASP A O 1
ATOM 5340 N N . PRO A 1 672 ? 2.525 3.430 -4.234 1.00 30.52 672 PRO A N 1
ATOM 5341 C CA . PRO A 1 672 ? 2.590 4.492 -5.246 1.00 30.52 672 PRO A CA 1
ATOM 5342 C C . PRO A 1 672 ? 1.367 4.551 -6.172 1.00 30.52 672 PRO A C 1
ATOM 5344 O O . PRO A 1 672 ? 1.044 5.627 -6.670 1.00 30.52 672 PRO A O 1
ATOM 5347 N N . ASP A 1 673 ? 0.642 3.444 -6.348 1.00 35.16 673 ASP A N 1
ATOM 5348 C CA . ASP A 1 673 ? -0.596 3.419 -7.134 1.00 35.16 673 ASP A CA 1
ATOM 5349 C C . ASP A 1 673 ? -1.807 4.031 -6.377 1.00 35.16 673 ASP A C 1
ATOM 5351 O O . ASP A 1 673 ? -2.849 4.268 -6.981 1.00 35.16 673 ASP A O 1
ATOM 5355 N N . SER A 1 674 ? -1.679 4.340 -5.075 1.00 34.28 674 SER A N 1
ATOM 5356 C CA . SER A 1 674 ? -2.753 4.869 -4.200 1.00 34.28 674 SER A CA 1
ATOM 5357 C C . SER A 1 674 ? -2.710 6.390 -3.955 1.00 34.28 674 SER A C 1
ATOM 5359 O O . SER A 1 674 ? -3.595 6.962 -3.307 1.00 34.28 674 SER A O 1
ATOM 5361 N N . VAL A 1 675 ? -1.676 7.068 -4.462 1.00 31.28 675 VAL A N 1
ATOM 5362 C CA . VAL A 1 675 ? -1.479 8.530 -4.335 1.00 31.28 675 VAL A CA 1
ATOM 5363 C C . VAL A 1 675 ? -2.041 9.288 -5.551 1.00 31.28 675 VAL A C 1
ATOM 5365 O O . VAL A 1 675 ? -2.261 10.495 -5.500 1.00 31.28 675 VAL A O 1
ATOM 5368 N N . LEU A 1 676 ? -2.329 8.564 -6.636 1.00 38.69 676 LEU A N 1
ATOM 5369 C CA . LEU A 1 676 ? -2.707 9.091 -7.949 1.00 38.69 676 LEU A CA 1
ATOM 5370 C C . LEU A 1 676 ? -4.073 8.559 -8.421 1.00 38.69 676 LEU A C 1
ATOM 5372 O O . LEU A 1 676 ? -4.242 8.260 -9.604 1.00 38.69 676 LEU A O 1
ATOM 5376 N N . ASP A 1 677 ? -5.044 8.419 -7.512 1.00 39.28 677 ASP A N 1
ATOM 5377 C CA . ASP A 1 677 ? -6.431 8.160 -7.913 1.00 39.28 677 ASP A CA 1
ATOM 5378 C C . ASP A 1 677 ? -7.120 9.491 -8.244 1.00 39.28 677 ASP A C 1
ATOM 5380 O O . ASP A 1 677 ? -7.260 10.355 -7.379 1.00 39.28 677 ASP A O 1
ATOM 5384 N N . THR A 1 678 ? -7.450 9.675 -9.524 1.00 41.88 678 THR A N 1
ATOM 5385 C CA . THR A 1 678 ? -7.884 10.956 -10.121 1.00 41.88 678 THR A CA 1
ATOM 5386 C C . THR A 1 678 ? -9.013 10.751 -11.134 1.00 41.88 678 THR A C 1
ATOM 5388 O O . THR A 1 678 ? -9.090 11.420 -12.159 1.00 41.88 678 THR A O 1
ATOM 5391 N N . SER A 1 679 ? -9.829 9.720 -10.932 1.00 41.62 679 SER A N 1
ATOM 5392 C CA . SER A 1 679 ? -10.927 9.416 -11.842 1.00 41.62 679 SER A CA 1
ATOM 5393 C C . SER A 1 679 ? -12.166 10.233 -11.488 1.00 41.62 679 SER A C 1
ATOM 5395 O O . SER A 1 679 ? -12.778 9.937 -10.463 1.00 41.62 679 SER A O 1
ATOM 5397 N N . ASP A 1 680 ? -12.543 11.164 -12.368 1.00 45.69 680 ASP A N 1
ATOM 5398 C CA . ASP A 1 680 ? -13.882 11.753 -12.545 1.00 45.69 680 ASP A CA 1
ATOM 5399 C C . ASP A 1 680 ? -14.980 11.114 -11.708 1.00 45.69 680 ASP A C 1
ATOM 5401 O O . ASP A 1 680 ? -15.540 10.079 -12.076 1.00 45.69 680 ASP A O 1
ATOM 5405 N N . GLU A 1 681 ? -15.304 11.770 -10.599 1.00 49.78 681 GLU A N 1
ATOM 5406 C CA . GLU A 1 681 ? -16.267 11.271 -9.628 1.00 49.78 681 GLU A CA 1
ATOM 5407 C C . GLU A 1 681 ? -17.713 11.223 -10.154 1.00 49.78 681 GLU A C 1
ATOM 5409 O O . GLU A 1 681 ? -18.561 10.575 -9.536 1.00 49.78 681 GLU A O 1
ATOM 5414 N N . ALA A 1 682 ? -18.015 11.845 -11.300 1.00 40.69 682 ALA A N 1
ATOM 5415 C CA . ALA A 1 682 ? -19.351 11.809 -11.892 1.00 40.69 682 ALA A CA 1
ATOM 5416 C C . ALA A 1 682 ? -19.749 10.414 -12.408 1.00 40.69 682 ALA A C 1
ATOM 5418 O O . ALA A 1 682 ? -20.932 10.079 -12.458 1.00 40.69 682 ALA A O 1
ATOM 5419 N N . THR A 1 683 ? -18.786 9.569 -12.801 1.00 49.62 683 THR A N 1
ATOM 5420 C CA . THR A 1 683 ? -19.081 8.348 -13.569 1.00 49.62 683 THR A CA 1
ATOM 5421 C C . THR A 1 683 ? -18.722 7.060 -12.830 1.00 49.62 683 THR A C 1
ATOM 5423 O O . THR A 1 683 ? -17.578 6.623 -12.869 1.00 49.62 683 THR A O 1
ATOM 5426 N N . ILE A 1 684 ? -19.704 6.377 -12.219 1.00 54.62 684 ILE A N 1
ATOM 5427 C CA . ILE A 1 684 ? -19.500 5.033 -11.633 1.00 54.62 684 ILE A CA 1
ATOM 5428 C C . ILE A 1 684 ? -18.979 4.071 -12.714 1.00 54.62 684 ILE A C 1
ATOM 5430 O O . ILE A 1 684 ? -19.627 3.860 -13.742 1.00 54.62 684 ILE A O 1
ATOM 5434 N N . ARG A 1 685 ? -17.805 3.471 -12.481 1.00 62.84 685 ARG A N 1
ATOM 5435 C CA . ARG A 1 685 ? -17.082 2.662 -13.480 1.00 62.84 685 ARG A CA 1
ATOM 5436 C C . ARG A 1 685 ? -17.202 1.165 -13.214 1.00 62.84 685 ARG A C 1
ATOM 5438 O O . ARG A 1 685 ? -17.413 0.733 -12.083 1.00 62.84 685 ARG A O 1
ATOM 5445 N N . ARG A 1 686 ? -17.075 0.365 -14.277 1.00 64.25 686 ARG A N 1
ATOM 5446 C CA . ARG A 1 686 ? -17.084 -1.101 -14.187 1.00 64.25 686 ARG A CA 1
ATOM 5447 C C . ARG A 1 686 ? -15.742 -1.590 -13.645 1.00 64.25 686 ARG A C 1
ATOM 5449 O O . ARG A 1 686 ? -14.739 -1.515 -14.343 1.00 64.25 686 ARG A O 1
ATOM 5456 N N . THR A 1 687 ? -15.758 -2.144 -12.439 1.00 71.06 687 THR A N 1
ATOM 5457 C CA . THR A 1 687 ? -14.617 -2.848 -11.836 1.00 71.06 687 THR A CA 1
ATOM 5458 C C . THR A 1 687 ? -14.887 -4.350 -11.860 1.00 71.06 687 THR A C 1
ATOM 5460 O O . THR A 1 687 ? -15.970 -4.794 -11.468 1.00 71.06 687 THR A O 1
ATOM 5463 N N . PHE A 1 688 ? -13.913 -5.156 -12.284 1.00 80.81 688 PHE A N 1
ATOM 5464 C CA . PHE A 1 688 ? -14.064 -6.615 -12.307 1.00 80.81 688 PHE A CA 1
ATOM 5465 C C . PHE A 1 688 ? -13.947 -7.203 -10.897 1.00 80.81 688 PHE A C 1
ATOM 5467 O O . PHE A 1 688 ? -13.028 -6.868 -10.150 1.00 80.81 688 PHE A O 1
ATOM 5474 N N . THR A 1 689 ? -14.851 -8.122 -10.551 1.00 82.81 689 THR A N 1
ATOM 5475 C CA . THR A 1 689 ? -14.799 -8.877 -9.288 1.00 82.81 689 THR A CA 1
ATOM 5476 C C . THR A 1 689 ? -14.439 -10.330 -9.565 1.00 82.81 689 THR A C 1
ATOM 5478 O O . THR A 1 689 ? -14.989 -10.950 -10.474 1.00 82.81 689 THR A O 1
ATOM 5481 N N . TYR A 1 690 ? -13.498 -10.871 -8.793 1.00 88.06 690 TYR A N 1
ATOM 5482 C CA . TYR A 1 690 ? -12.983 -12.232 -8.960 1.00 88.06 690 TYR A CA 1
ATOM 5483 C C . TYR A 1 690 ? -13.347 -13.102 -7.748 1.00 88.06 690 TYR A C 1
ATOM 5485 O O . TYR A 1 690 ? -13.415 -12.575 -6.636 1.00 88.06 690 TYR A O 1
ATOM 5493 N N . PRO A 1 691 ? -13.547 -14.425 -7.899 1.00 88.25 691 PRO A N 1
ATOM 5494 C CA . PRO A 1 691 ? -13.811 -15.316 -6.770 1.00 88.25 691 PRO A CA 1
ATOM 5495 C C . PRO A 1 691 ? -12.752 -15.195 -5.665 1.00 88.25 691 PRO A C 1
ATOM 5497 O O . PRO A 1 691 ? -11.553 -15.272 -5.952 1.00 88.25 691 PRO A O 1
ATOM 5500 N N . THR A 1 692 ? -13.203 -15.022 -4.417 1.00 87.50 692 THR A N 1
ATOM 5501 C CA . THR A 1 692 ? -12.362 -14.918 -3.205 1.00 87.50 692 THR A CA 1
ATOM 5502 C C . THR A 1 692 ? -12.712 -15.922 -2.101 1.00 87.50 692 THR A C 1
ATOM 5504 O O . THR A 1 692 ? -12.036 -15.933 -1.075 1.00 87.50 692 THR A O 1
ATOM 5507 N N . GLY A 1 693 ? -13.726 -16.775 -2.295 1.00 82.19 693 GLY A N 1
ATOM 5508 C CA . GLY A 1 693 ? -14.185 -17.740 -1.282 1.00 82.19 693 GLY A CA 1
ATOM 5509 C C . GLY A 1 693 ? -15.094 -17.153 -0.193 1.00 82.19 693 GLY A C 1
ATOM 5510 O O . GLY A 1 693 ? -15.246 -17.766 0.859 1.00 82.19 693 GLY A O 1
ATOM 5511 N N . TYR A 1 694 ? -15.680 -15.973 -0.433 1.00 82.75 694 TYR A N 1
ATOM 5512 C CA . TYR A 1 694 ? -16.641 -15.336 0.475 1.00 82.75 694 TYR A CA 1
ATOM 5513 C C . TYR A 1 694 ? -17.823 -16.274 0.771 1.00 82.75 694 TYR A C 1
ATOM 5515 O O . TYR A 1 694 ? -18.404 -16.847 -0.149 1.00 82.75 694 TYR A O 1
ATOM 5523 N N . SER A 1 695 ? -18.128 -16.464 2.056 1.00 74.38 695 SER A N 1
ATOM 5524 C CA . SER A 1 695 ? -18.921 -17.605 2.547 1.00 74.38 695 SER A CA 1
ATOM 5525 C C . SER A 1 695 ? -20.378 -17.275 2.900 1.00 74.38 695 SER A C 1
ATOM 5527 O O . SER A 1 695 ? -21.108 -18.163 3.333 1.00 74.38 695 SER A O 1
ATOM 5529 N N . LEU A 1 696 ? -20.792 -16.014 2.750 1.00 84.06 696 LEU A N 1
ATOM 5530 C CA . LEU A 1 696 ? -22.155 -15.537 3.001 1.00 84.06 696 LEU A CA 1
ATOM 5531 C C . LEU A 1 696 ? -22.841 -15.164 1.680 1.00 84.06 696 LEU A C 1
ATOM 5533 O O . LEU A 1 696 ? -22.182 -14.772 0.716 1.00 84.06 696 LEU A O 1
ATOM 5537 N N . THR A 1 697 ? -24.168 -15.254 1.648 1.00 82.12 697 THR A N 1
ATOM 5538 C CA . THR A 1 697 ? -25.011 -14.677 0.589 1.00 82.12 697 THR A CA 1
ATOM 5539 C C . THR A 1 697 ? -25.638 -13.369 1.063 1.00 82.12 697 THR A C 1
ATOM 5541 O O . THR A 1 697 ? -25.774 -13.150 2.266 1.00 82.12 697 THR A O 1
ATOM 5544 N N . ASP A 1 698 ? -26.056 -12.518 0.125 1.00 81.19 698 ASP A N 1
ATOM 5545 C CA . ASP A 1 698 ? -26.617 -11.198 0.452 1.00 81.19 698 ASP A CA 1
ATOM 5546 C C . ASP A 1 698 ? -27.932 -11.310 1.258 1.00 81.19 698 ASP A C 1
ATOM 5548 O O . ASP A 1 698 ? -28.197 -10.475 2.121 1.00 81.19 698 ASP A O 1
ATOM 5552 N N . ASP A 1 699 ? -28.692 -12.395 1.060 1.00 82.25 699 ASP A N 1
ATOM 5553 C CA . ASP A 1 699 ? -29.916 -12.730 1.804 1.00 82.25 699 ASP A CA 1
ATOM 5554 C C . ASP A 1 699 ? -29.675 -13.453 3.153 1.00 82.25 699 ASP A C 1
ATOM 5556 O O . ASP A 1 699 ? -30.632 -13.836 3.828 1.00 82.25 699 ASP A O 1
ATOM 5560 N N . ASP A 1 700 ? -28.422 -13.705 3.562 1.00 89.19 700 ASP A N 1
ATOM 5561 C CA . ASP A 1 700 ? -28.140 -14.439 4.807 1.00 89.19 700 ASP A CA 1
ATOM 5562 C C . ASP A 1 700 ? -28.501 -13.586 6.042 1.00 89.19 700 ASP A C 1
ATOM 5564 O O . ASP A 1 700 ? -27.972 -12.476 6.183 1.00 89.19 700 ASP A O 1
ATOM 5568 N N . PRO A 1 701 ? -29.314 -14.089 6.996 1.00 90.94 701 PRO A N 1
ATOM 5569 C CA . PRO A 1 701 ? -29.631 -13.373 8.232 1.00 90.94 701 PRO A CA 1
ATOM 5570 C C . PRO A 1 701 ? -28.401 -12.905 9.023 1.00 90.94 701 PRO A C 1
ATOM 5572 O O . PRO A 1 701 ? -28.462 -11.872 9.693 1.00 90.94 701 PRO A O 1
ATOM 5575 N N . LEU A 1 702 ? -27.269 -13.617 8.932 1.00 91.94 702 LEU A N 1
ATOM 5576 C CA . LEU A 1 702 ? -26.005 -13.174 9.527 1.00 91.94 702 LEU A CA 1
ATOM 5577 C C . LEU A 1 702 ? -25.422 -11.955 8.802 1.00 91.94 702 LEU A C 1
ATOM 5579 O O . LEU A 1 702 ? -24.940 -11.035 9.460 1.00 91.94 702 LEU A O 1
ATOM 5583 N N . CYS A 1 703 ? -25.481 -11.919 7.467 1.00 90.69 703 CYS A N 1
ATOM 5584 C CA . CYS A 1 703 ? -24.984 -10.794 6.674 1.00 90.69 703 CYS A CA 1
ATOM 5585 C C . CYS A 1 703 ? -25.838 -9.539 6.918 1.00 90.69 703 CYS A C 1
ATOM 5587 O O . CYS A 1 703 ? -25.300 -8.481 7.247 1.00 90.69 703 CYS A O 1
ATOM 5589 N N . ILE A 1 704 ? -27.169 -9.684 6.885 1.00 90.94 704 ILE A N 1
ATOM 5590 C CA . ILE A 1 704 ? -28.124 -8.608 7.194 1.00 90.94 704 ILE A CA 1
ATOM 5591 C C . ILE A 1 704 ? -27.840 -8.021 8.587 1.00 90.94 704 ILE A C 1
ATOM 5593 O O . ILE A 1 704 ? -27.683 -6.808 8.728 1.00 90.94 704 ILE A O 1
ATOM 5597 N N . LYS A 1 705 ? -27.684 -8.875 9.610 1.00 93.12 705 LYS A N 1
ATOM 5598 C CA . LYS A 1 705 ? -27.387 -8.441 10.984 1.00 93.12 705 LYS A CA 1
ATOM 5599 C C . LYS A 1 705 ? -26.041 -7.714 11.109 1.00 93.12 705 LYS A C 1
ATOM 5601 O O . LYS A 1 705 ? -25.947 -6.732 11.842 1.00 93.12 705 LYS A O 1
ATOM 5606 N N . LEU A 1 706 ? -24.999 -8.162 10.402 1.00 93.75 706 LEU A N 1
ATOM 5607 C CA . LEU A 1 706 ? -23.701 -7.475 10.396 1.00 93.75 706 LEU A CA 1
ATOM 5608 C C . LEU A 1 706 ? -23.792 -6.067 9.798 1.00 93.75 706 LEU A C 1
ATOM 5610 O O . LEU A 1 706 ? -23.159 -5.144 10.313 1.00 93.75 706 LEU A O 1
ATOM 5614 N N . HIS A 1 707 ? -24.576 -5.894 8.731 1.00 92.88 707 HIS A N 1
ATOM 5615 C CA . HIS A 1 707 ? -24.749 -4.595 8.089 1.00 92.88 707 HIS A CA 1
ATOM 5616 C C . HIS A 1 707 ? -25.643 -3.640 8.901 1.00 92.88 707 HIS A C 1
ATOM 5618 O O . HIS A 1 707 ? -25.274 -2.472 9.005 1.00 92.88 707 HIS A O 1
ATOM 5624 N N . ASP A 1 708 ? -26.708 -4.120 9.560 1.00 93.75 708 ASP A N 1
ATOM 5625 C CA . ASP A 1 708 ? -27.498 -3.330 10.530 1.00 93.75 708 ASP A CA 1
ATOM 5626 C C . ASP A 1 708 ? -26.620 -2.786 11.667 1.00 93.75 708 ASP A C 1
ATOM 5628 O O . ASP A 1 708 ? -26.574 -1.579 11.910 1.00 93.75 708 ASP A O 1
ATOM 5632 N N . ILE A 1 709 ? -25.833 -3.656 12.310 1.00 95.50 709 ILE A N 1
ATOM 5633 C CA . ILE A 1 709 ? -24.927 -3.243 13.390 1.00 95.50 709 ILE A CA 1
ATOM 5634 C C . ILE A 1 709 ? -23.879 -2.252 12.859 1.00 95.50 709 ILE A C 1
ATOM 5636 O O . ILE A 1 709 ? -23.607 -1.247 13.514 1.00 95.50 709 ILE A O 1
ATOM 5640 N N . ARG A 1 710 ? -23.321 -2.462 11.655 1.00 95.19 710 ARG A N 1
ATOM 5641 C CA . ARG A 1 710 ? -22.389 -1.500 11.035 1.00 95.19 710 ARG A CA 1
ATOM 5642 C C . ARG A 1 710 ? -23.050 -0.141 10.770 1.00 95.19 710 ARG A C 1
ATOM 5644 O O . ARG A 1 710 ? -22.392 0.885 10.956 1.00 95.19 710 ARG A O 1
ATOM 5651 N N . GLU A 1 711 ? -24.309 -0.110 10.338 1.00 94.38 711 GLU A N 1
ATOM 5652 C CA . GLU A 1 711 ? -25.054 1.135 10.133 1.00 94.38 711 GLU A CA 1
ATOM 5653 C C . GLU A 1 711 ? -25.291 1.855 11.467 1.00 94.38 711 GLU A C 1
ATOM 5655 O O . GLU A 1 711 ? -24.925 3.021 11.613 1.00 94.38 711 GLU A O 1
ATOM 5660 N N . ARG A 1 712 ? -25.785 1.137 12.481 1.00 95.75 712 ARG A N 1
ATOM 5661 C CA . ARG A 1 712 ? -26.014 1.665 13.834 1.00 95.75 712 ARG A CA 1
ATOM 5662 C C . ARG A 1 712 ? -24.729 2.163 14.503 1.00 95.75 712 ARG A C 1
ATOM 5664 O O . ARG A 1 712 ? -24.769 3.183 15.189 1.00 95.75 712 ARG A O 1
ATOM 5671 N N . ILE A 1 713 ? -23.574 1.535 14.248 1.00 97.31 713 ILE A N 1
ATOM 5672 C CA . ILE A 1 713 ? -22.273 2.081 14.672 1.00 97.31 713 ILE A CA 1
ATOM 5673 C C . ILE A 1 713 ? -21.997 3.432 14.005 1.00 97.31 713 ILE A C 1
ATOM 5675 O O . ILE A 1 713 ? -21.618 4.372 14.698 1.00 97.31 713 ILE A O 1
ATOM 5679 N N . GLY A 1 714 ? -22.220 3.569 12.695 1.00 96.38 714 GLY A N 1
ATOM 5680 C CA . GLY A 1 714 ? -22.051 4.855 12.009 1.00 96.38 714 GLY A CA 1
ATOM 5681 C C . GLY A 1 714 ? -22.980 5.942 12.566 1.00 96.38 714 GLY A C 1
ATOM 5682 O O . GLY A 1 714 ? -22.530 7.049 12.846 1.00 96.38 714 GLY A O 1
ATOM 5683 N N . GLN A 1 715 ? -24.248 5.610 12.827 1.00 96.56 715 GLN A N 1
ATOM 5684 C CA . GLN A 1 715 ? -25.220 6.527 13.438 1.00 96.56 715 GLN A CA 1
ATOM 5685 C C . GLN A 1 715 ? -24.785 6.987 14.846 1.00 96.56 715 GLN A C 1
ATOM 5687 O O . GLN A 1 715 ? -24.843 8.177 15.155 1.00 96.56 715 GLN A O 1
ATOM 5692 N N . VAL A 1 716 ? -24.290 6.082 15.702 1.00 96.81 716 VAL A N 1
ATOM 5693 C CA . VAL A 1 716 ? -23.791 6.454 17.041 1.00 96.81 716 VAL A CA 1
ATOM 5694 C C . VAL A 1 716 ? -22.482 7.248 16.966 1.00 96.81 716 VAL A C 1
ATOM 5696 O O . VAL A 1 716 ? -22.308 8.181 17.747 1.00 96.81 716 VAL A O 1
ATOM 5699 N N . LEU A 1 717 ? -21.587 6.950 16.017 1.00 97.44 717 LEU A N 1
ATOM 5700 C CA . LEU A 1 717 ? -20.371 7.740 15.790 1.00 97.44 717 LEU A CA 1
ATOM 5701 C C . LEU A 1 717 ? -20.704 9.192 15.391 1.00 97.44 717 LEU A C 1
ATOM 5703 O O . LEU A 1 717 ? -20.113 10.108 15.962 1.00 97.44 717 LEU A O 1
ATOM 5707 N N . HIS A 1 718 ? -21.702 9.404 14.524 1.00 97.31 718 HIS A N 1
ATOM 5708 C CA . HIS A 1 718 ? -22.235 10.738 14.211 1.00 97.31 718 HIS A CA 1
ATOM 5709 C C . HIS A 1 718 ? -22.804 11.444 15.452 1.00 97.31 718 HIS A C 1
ATOM 5711 O O . HIS A 1 718 ? -22.455 12.589 15.738 1.00 97.31 718 HIS A O 1
ATOM 5717 N N . ASN A 1 719 ? -23.624 10.751 16.249 1.00 96.38 719 ASN A N 1
ATOM 5718 C CA . ASN A 1 719 ? -24.195 11.321 17.474 1.00 96.38 719 ASN A CA 1
ATOM 5719 C C . ASN A 1 719 ? -23.107 11.725 18.491 1.00 96.38 719 ASN A C 1
ATOM 5721 O O . ASN A 1 719 ? -23.248 12.735 19.181 1.00 96.38 719 ASN A O 1
ATOM 5725 N N . VAL A 1 720 ? -22.003 10.972 18.566 1.00 95.69 720 VAL A N 1
ATOM 5726 C CA . VAL A 1 720 ? -20.825 11.317 19.379 1.00 95.69 720 VAL A CA 1
ATOM 5727 C C . VAL A 1 720 ? -20.074 12.521 18.800 1.00 95.69 720 VAL A C 1
ATOM 5729 O O . VAL A 1 720 ? -19.695 13.402 19.570 1.00 95.69 720 VAL A O 1
ATOM 5732 N N . HIS A 1 721 ? -19.901 12.613 17.475 1.00 96.56 721 HIS A N 1
ATOM 5733 C CA . HIS A 1 721 ? -19.324 13.796 16.816 1.00 96.56 721 HIS A CA 1
ATOM 5734 C C . HIS A 1 721 ? -20.139 15.059 17.121 1.00 96.56 721 HIS A C 1
ATOM 5736 O O . HIS A 1 721 ? -19.583 16.019 17.654 1.00 96.56 721 HIS A O 1
ATOM 5742 N N . ARG A 1 722 ? -21.461 15.038 16.887 1.00 96.50 722 ARG A N 1
ATOM 5743 C CA . ARG A 1 722 ? -22.356 16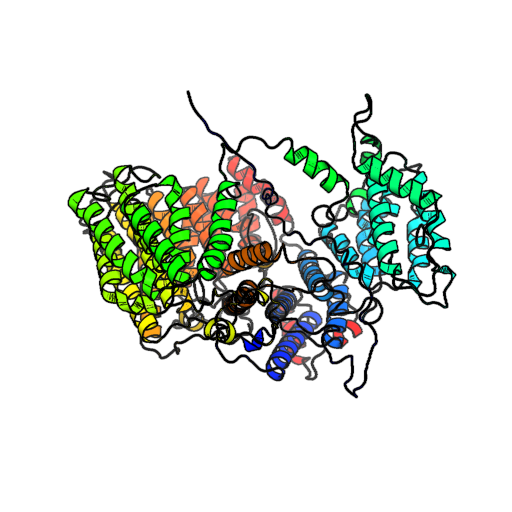.167 17.202 1.00 96.50 722 ARG A CA 1
ATOM 5744 C C . ARG A 1 722 ? -22.296 16.553 18.678 1.00 96.50 722 ARG A C 1
ATOM 5746 O O . ARG A 1 722 ? -22.149 17.732 18.986 1.00 96.50 722 ARG A O 1
ATOM 5753 N N . PHE A 1 723 ? -22.343 15.577 19.590 1.00 93.50 723 PHE A N 1
ATOM 5754 C CA . PHE A 1 723 ? -22.241 15.845 21.026 1.00 93.50 723 PHE A CA 1
ATOM 5755 C C . PHE A 1 723 ? -20.918 16.533 21.394 1.00 93.50 723 PHE A C 1
ATOM 5757 O O . PHE A 1 723 ? -20.927 17.522 22.127 1.00 93.50 723 PHE A O 1
ATOM 5764 N N . LEU A 1 724 ? -19.784 16.036 20.888 1.00 92.50 724 LEU A N 1
ATOM 5765 C CA . LEU A 1 724 ? -18.475 16.622 21.176 1.00 92.50 724 LEU A CA 1
ATOM 5766 C C . LEU A 1 724 ? -18.368 18.045 20.611 1.00 92.50 724 LEU A C 1
ATOM 5768 O O . LEU A 1 724 ? -18.008 18.950 21.356 1.00 92.50 724 LEU A O 1
ATOM 5772 N N . VAL A 1 725 ? -18.750 18.274 19.350 1.00 92.81 725 VAL A N 1
ATOM 5773 C CA . VAL A 1 725 ? -18.715 19.611 18.723 1.00 92.81 725 VAL A CA 1
ATOM 5774 C C . VAL A 1 725 ? -19.624 20.614 19.450 1.00 92.81 725 VAL A C 1
ATOM 5776 O O . VAL A 1 725 ? -19.237 21.762 19.639 1.00 92.81 725 VAL A O 1
ATOM 5779 N N . GLU A 1 726 ? -20.814 20.203 19.895 1.00 92.00 726 GLU A N 1
ATOM 5780 C CA . GLU A 1 726 ? -21.782 21.117 20.522 1.00 92.00 726 GLU A CA 1
ATOM 5781 C C . GLU A 1 726 ? -21.586 21.334 22.028 1.00 92.00 726 GLU A C 1
ATOM 5783 O O . GLU A 1 726 ? -22.085 22.331 22.557 1.00 92.00 726 GLU A O 1
ATOM 5788 N N . LYS A 1 727 ? -20.950 20.393 22.743 1.00 88.25 727 LYS A N 1
ATOM 5789 C CA . LYS A 1 727 ? -20.910 20.384 24.220 1.00 88.25 727 LYS A CA 1
ATOM 5790 C C . LYS A 1 727 ? -19.505 20.288 24.824 1.00 88.25 727 LYS A C 1
ATOM 5792 O O . LYS A 1 727 ? -19.370 20.599 26.005 1.00 88.25 727 LYS A O 1
ATOM 5797 N N . GLN A 1 728 ? -18.493 19.828 24.083 1.00 85.06 728 GLN A N 1
ATOM 5798 C CA . GLN A 1 728 ? -17.141 19.509 24.584 1.00 85.06 728 GLN A CA 1
ATOM 5799 C C . GLN A 1 728 ? -16.053 19.736 23.496 1.00 85.06 728 GLN A C 1
ATOM 5801 O O . GLN A 1 728 ? -15.180 18.884 23.313 1.00 85.06 728 GLN A O 1
ATOM 5806 N N . GLU A 1 729 ? -16.095 20.846 22.731 1.00 86.19 729 GLU A N 1
ATOM 5807 C CA . GLU A 1 729 ? -15.126 21.096 21.629 1.00 86.19 729 GLU A CA 1
ATOM 5808 C C . GLU A 1 729 ? -13.666 21.127 22.140 1.00 86.19 729 GLU A C 1
ATOM 5810 O O . GLU A 1 729 ? -12.727 20.824 21.403 1.00 86.19 729 GLU A O 1
ATOM 5815 N N . ASP A 1 730 ? -13.472 21.441 23.422 1.00 85.12 730 ASP A N 1
ATOM 5816 C CA . ASP A 1 730 ? -12.182 21.509 24.100 1.00 85.12 730 ASP A CA 1
ATOM 5817 C C . ASP A 1 730 ? -11.566 20.141 24.445 1.00 85.12 730 ASP A C 1
ATOM 5819 O O . ASP A 1 730 ? -10.345 20.059 24.634 1.00 85.12 730 ASP A O 1
ATOM 5823 N N . ASP A 1 731 ? -12.337 19.044 24.460 1.00 84.38 731 ASP A N 1
ATOM 5824 C CA . ASP A 1 731 ? -11.787 17.705 24.703 1.00 84.38 731 ASP A CA 1
ATOM 5825 C C . ASP A 1 731 ? -11.223 17.045 23.435 1.00 84.38 731 ASP A C 1
ATOM 5827 O O . ASP A 1 731 ? -11.638 15.971 22.988 1.00 84.38 731 ASP A O 1
ATOM 5831 N N . VAL A 1 732 ? -10.165 17.673 22.913 1.00 85.19 732 VAL A N 1
ATOM 5832 C CA . VAL A 1 732 ? -9.307 17.207 21.806 1.00 85.19 732 VAL A CA 1
ATOM 5833 C C . VAL A 1 732 ? -8.916 15.720 21.926 1.00 85.19 732 VAL A C 1
ATOM 5835 O O . VAL A 1 732 ? -8.645 15.071 20.913 1.00 85.19 732 VAL A O 1
ATOM 5838 N N . SER A 1 733 ? -8.899 15.156 23.142 1.00 84.75 733 SER A N 1
ATOM 5839 C CA . SER A 1 733 ? -8.505 13.764 23.382 1.00 84.75 733 SER A CA 1
ATOM 5840 C C . SER A 1 733 ? -9.499 12.726 22.843 1.00 84.75 733 SER A C 1
ATOM 5842 O O . SER A 1 733 ? -9.048 11.705 22.326 1.00 84.75 733 SER A O 1
ATOM 5844 N N . CYS A 1 734 ? -10.810 13.004 22.849 1.00 90.44 734 CYS A N 1
ATOM 5845 C CA . CYS A 1 734 ? -11.833 12.087 22.321 1.00 90.44 734 CYS A CA 1
ATOM 5846 C C . CYS A 1 734 ? -11.895 12.068 20.781 1.00 90.44 734 CYS A C 1
ATOM 5848 O O . CYS A 1 734 ? -12.201 11.039 20.171 1.00 90.44 734 CYS A O 1
ATOM 5850 N N . PHE A 1 735 ? -11.567 13.189 20.133 1.00 93.31 735 PHE A N 1
ATOM 5851 C CA . PHE A 1 735 ? -11.678 13.356 18.680 1.00 93.31 735 PHE A CA 1
ATOM 5852 C C . PHE A 1 735 ? -10.678 12.511 17.868 1.00 93.31 735 PHE A C 1
ATOM 5854 O O . PHE A 1 735 ? -11.005 12.029 16.784 1.00 93.31 735 PHE A O 1
ATOM 5861 N N . SER A 1 736 ? -9.461 12.286 18.374 1.00 91.94 736 SER A N 1
ATOM 5862 C CA . SER A 1 736 ? -8.455 11.456 17.686 1.00 91.94 736 SER A CA 1
ATOM 5863 C C . SER A 1 736 ? -8.879 9.972 17.566 1.00 91.94 736 SER A C 1
ATOM 5865 O O . SER A 1 736 ? -8.898 9.440 16.446 1.00 91.94 736 SER A O 1
ATOM 5867 N N . PRO A 1 737 ? -9.325 9.301 18.652 1.00 93.06 737 PRO A N 1
ATOM 5868 C CA . PRO A 1 737 ? -10.034 8.024 18.583 1.00 93.06 737 PRO A CA 1
ATOM 5869 C C . PRO A 1 737 ? -11.194 8.036 17.584 1.00 93.06 737 PRO A C 1
ATOM 5871 O O . PRO A 1 737 ? -11.272 7.131 16.751 1.00 93.06 737 PRO A O 1
ATOM 5874 N N . LEU A 1 738 ? -12.049 9.067 17.634 1.00 96.69 738 LEU A N 1
ATOM 5875 C CA . LEU A 1 738 ? -13.255 9.177 16.810 1.00 96.69 738 LEU A CA 1
ATOM 5876 C C . LEU A 1 738 ? -12.928 9.147 15.316 1.00 96.69 738 LEU A C 1
ATOM 5878 O O . LEU A 1 738 ? -13.419 8.277 14.600 1.00 96.69 738 LEU A O 1
ATOM 5882 N N . TYR A 1 739 ? -12.027 10.007 14.841 1.00 95.75 739 TYR A N 1
ATOM 5883 C CA . TYR A 1 739 ? -11.670 10.027 13.419 1.00 95.75 739 TYR A CA 1
ATOM 5884 C C . TYR A 1 739 ? -10.874 8.795 12.986 1.00 95.75 739 TYR A C 1
ATOM 5886 O O . TYR A 1 739 ? -10.993 8.352 11.842 1.00 95.75 739 TYR A O 1
ATOM 5894 N N . THR A 1 740 ? -10.159 8.141 13.906 1.00 93.25 740 THR A N 1
ATOM 5895 C CA . THR A 1 740 ? -9.569 6.826 13.620 1.00 93.25 740 THR A CA 1
ATOM 5896 C C . THR A 1 740 ? -10.646 5.734 13.481 1.00 93.25 740 THR A C 1
ATOM 5898 O O . THR A 1 740 ? -10.471 4.822 12.673 1.00 93.25 740 THR A O 1
ATOM 5901 N N . ALA A 1 741 ? -11.770 5.828 14.203 1.00 96.44 741 ALA A N 1
ATOM 5902 C CA . ALA A 1 741 ? -12.927 4.945 14.039 1.00 96.44 741 ALA A CA 1
ATOM 5903 C C . ALA A 1 741 ? -13.698 5.222 12.737 1.00 96.44 741 ALA A C 1
ATOM 5905 O O . ALA A 1 741 ? -13.977 4.272 12.009 1.00 96.44 741 ALA A O 1
ATOM 5906 N N . TYR A 1 742 ? -13.943 6.493 12.383 1.00 96.44 742 TYR A N 1
ATOM 5907 C CA . TYR A 1 742 ? -14.495 6.879 11.071 1.00 96.44 742 TYR A CA 1
ATOM 5908 C C . TYR A 1 742 ? -13.642 6.294 9.939 1.00 96.44 742 TYR A C 1
ATOM 5910 O O . TYR A 1 742 ? -14.166 5.645 9.034 1.00 96.44 742 TYR A O 1
ATOM 5918 N N . ARG A 1 743 ? -12.311 6.455 10.021 1.00 94.38 743 ARG A N 1
ATOM 5919 C CA . ARG A 1 743 ? -11.367 5.896 9.047 1.00 94.38 743 ARG A CA 1
ATOM 5920 C C . ARG A 1 743 ? -11.574 4.392 8.869 1.00 94.38 743 ARG A C 1
ATOM 5922 O O . ARG A 1 743 ? -11.761 3.958 7.739 1.00 94.38 743 ARG A O 1
ATOM 5929 N N . SER A 1 744 ? -11.579 3.606 9.948 1.00 94.00 744 SER A N 1
ATOM 5930 C CA . SER A 1 744 ? -11.826 2.157 9.866 1.00 94.00 744 SER A CA 1
ATOM 5931 C C . SER A 1 744 ? -13.228 1.827 9.337 1.00 94.00 744 SER A C 1
ATOM 5933 O O . SER A 1 744 ? -13.356 0.940 8.502 1.00 94.00 744 SER A O 1
ATOM 5935 N N . TRP A 1 745 ? -14.271 2.565 9.733 1.00 95.50 745 TRP A N 1
ATOM 5936 C CA . TRP A 1 745 ? -15.645 2.348 9.260 1.00 95.50 745 TRP A CA 1
ATOM 5937 C C . TRP A 1 745 ? -15.798 2.563 7.743 1.00 95.50 745 TRP A C 1
ATOM 5939 O O . TRP A 1 745 ? -16.492 1.785 7.081 1.00 95.50 745 TRP A O 1
ATOM 5949 N N . PHE A 1 746 ? -15.127 3.569 7.170 1.00 93.00 746 PHE A N 1
ATOM 5950 C CA . PHE A 1 746 ? -15.077 3.787 5.718 1.00 93.00 746 PHE A CA 1
ATOM 5951 C C . PHE A 1 746 ? -14.184 2.769 4.994 1.00 93.00 746 PHE A C 1
ATOM 5953 O O . PHE A 1 746 ? -14.536 2.279 3.918 1.00 93.00 746 PHE A O 1
ATOM 5960 N N . VAL A 1 747 ? -13.006 2.485 5.555 1.00 90.81 747 VAL A N 1
ATOM 5961 C CA . VAL A 1 747 ? -11.908 1.809 4.852 1.00 90.81 747 VAL A CA 1
ATOM 5962 C C . VAL A 1 747 ? -11.967 0.286 4.986 1.00 90.81 747 VAL A C 1
ATOM 5964 O O . VAL A 1 747 ? -11.720 -0.394 3.991 1.00 90.81 747 VAL A O 1
ATOM 5967 N N . ASP A 1 748 ? -12.331 -0.273 6.137 1.00 92.88 748 ASP A N 1
ATOM 5968 C CA . ASP A 1 748 ? -12.239 -1.715 6.405 1.00 92.88 748 ASP A CA 1
ATOM 5969 C C . ASP A 1 748 ? -13.527 -2.460 6.017 1.00 92.88 748 ASP A C 1
ATOM 5971 O O . ASP A 1 748 ? -14.311 -2.904 6.855 1.00 92.88 748 ASP A O 1
ATOM 5975 N N . VAL A 1 749 ? -13.740 -2.587 4.703 1.00 90.38 749 VAL A N 1
ATOM 5976 C CA . VAL A 1 749 ? -14.851 -3.321 4.075 1.00 90.38 749 VAL A CA 1
ATOM 5977 C C . VAL A 1 749 ? -14.272 -4.331 3.079 1.00 90.38 749 VAL A C 1
ATOM 5979 O O . VAL A 1 749 ? -13.431 -3.978 2.248 1.00 90.38 749 VAL A O 1
ATOM 5982 N N . GLY A 1 750 ? -14.673 -5.599 3.185 1.00 87.88 750 GLY A N 1
ATOM 5983 C CA . GLY A 1 750 ? -14.155 -6.728 2.402 1.00 87.88 750 GLY A CA 1
ATOM 5984 C C . GLY A 1 750 ? -12.761 -7.219 2.821 1.00 87.88 750 GLY A C 1
ATOM 5985 O O . GLY A 1 750 ? -12.484 -8.410 2.709 1.00 87.88 750 GLY A O 1
ATOM 5986 N N . ILE A 1 751 ? -11.898 -6.328 3.324 1.00 89.50 751 ILE A N 1
ATOM 5987 C CA . ILE A 1 751 ? -10.652 -6.621 4.053 1.00 89.50 751 ILE A CA 1
ATOM 5988 C C . ILE A 1 751 ? -10.306 -5.477 5.006 1.00 89.50 751 ILE A C 1
ATOM 5990 O O . ILE A 1 751 ? -10.712 -4.333 4.795 1.00 89.50 751 ILE A O 1
ATOM 5994 N N . GLU A 1 752 ? -9.423 -5.764 5.959 1.00 90.19 752 GLU A N 1
ATOM 5995 C CA . GLU A 1 752 ? -8.697 -4.760 6.730 1.00 90.19 752 GLU A CA 1
ATOM 5996 C C . GLU A 1 752 ? -7.700 -4.022 5.814 1.00 90.19 752 GLU A C 1
ATOM 5998 O O . GLU A 1 752 ? -6.541 -4.414 5.622 1.00 90.19 752 GLU A O 1
ATOM 6003 N N . ARG A 1 753 ? -8.170 -2.947 5.172 1.00 85.38 753 ARG A N 1
ATOM 6004 C CA . ARG A 1 753 ? -7.328 -2.082 4.338 1.00 85.38 753 ARG A CA 1
ATOM 6005 C C . ARG A 1 753 ? -6.430 -1.203 5.217 1.00 85.38 753 ARG A C 1
ATOM 6007 O O . ARG A 1 753 ? -5.298 -0.946 4.804 1.00 85.38 753 ARG A O 1
ATOM 6014 N N . SER A 1 754 ? -6.886 -0.814 6.412 1.00 84.19 754 SER A N 1
ATOM 6015 C CA . SER A 1 754 ? -6.215 0.111 7.338 1.00 84.19 754 SER A CA 1
ATOM 6016 C C . SER A 1 754 ? -4.911 -0.421 7.953 1.00 84.19 754 SER A C 1
ATOM 6018 O O . SER A 1 754 ? -4.023 0.377 8.257 1.00 84.19 754 SER A O 1
ATOM 6020 N N . ALA A 1 755 ? -4.751 -1.745 8.071 1.00 81.25 755 ALA A N 1
ATOM 6021 C CA . ALA A 1 755 ? -3.525 -2.399 8.544 1.00 81.25 755 ALA A CA 1
ATOM 6022 C C . ALA A 1 755 ? -2.525 -2.760 7.424 1.00 81.25 755 ALA A C 1
ATOM 6024 O O . ALA A 1 755 ? -1.499 -3.388 7.691 1.00 81.25 755 ALA A O 1
ATOM 6025 N N . HIS A 1 756 ? -2.799 -2.386 6.164 1.00 82.19 756 HIS A N 1
ATOM 6026 C CA . HIS A 1 756 ? -1.897 -2.613 5.022 1.00 82.19 756 HIS A CA 1
ATOM 6027 C C . HIS A 1 756 ? -1.449 -4.083 4.846 1.00 82.19 756 HIS A C 1
ATOM 6029 O O . HIS A 1 756 ? -0.319 -4.373 4.444 1.00 82.19 756 HIS A O 1
ATOM 6035 N N . VAL A 1 757 ? -2.349 -5.036 5.131 1.00 83.31 757 VAL A N 1
ATOM 6036 C CA . VAL A 1 757 ? -2.023 -6.471 5.254 1.00 83.31 757 VAL A CA 1
ATOM 6037 C C . VAL A 1 757 ? -1.271 -7.020 4.035 1.00 83.31 757 VAL A C 1
ATOM 6039 O O . VAL A 1 757 ? -0.222 -7.646 4.202 1.00 83.31 757 VAL A O 1
ATOM 6042 N N . LEU A 1 758 ? -1.746 -6.734 2.813 1.00 85.56 758 LEU A N 1
ATOM 6043 C CA . LEU A 1 758 ? -1.106 -7.180 1.565 1.00 85.56 758 LEU A CA 1
ATOM 6044 C C . LEU A 1 758 ? 0.346 -6.687 1.439 1.00 85.56 758 LEU A C 1
ATOM 6046 O O . LEU A 1 758 ? 1.223 -7.456 1.032 1.00 85.56 758 LEU A O 1
ATOM 6050 N N . ASP A 1 759 ? 0.607 -5.434 1.806 1.00 80.94 759 ASP A N 1
ATOM 6051 C CA . ASP A 1 759 ? 1.933 -4.820 1.719 1.00 80.94 759 ASP A CA 1
ATOM 6052 C C . ASP A 1 759 ? 2.880 -5.507 2.705 1.00 80.94 759 ASP A C 1
ATOM 6054 O O . ASP A 1 759 ? 4.002 -5.874 2.346 1.00 80.94 759 ASP A O 1
ATOM 6058 N N . ARG A 1 760 ? 2.402 -5.769 3.930 1.00 81.06 760 ARG A N 1
ATOM 6059 C CA . ARG A 1 760 ? 3.152 -6.474 4.977 1.00 81.06 760 ARG A CA 1
ATOM 6060 C C . ARG A 1 760 ? 3.500 -7.906 4.564 1.00 81.06 760 ARG A C 1
ATOM 6062 O O . ARG A 1 760 ? 4.674 -8.274 4.615 1.00 81.06 760 ARG A O 1
ATOM 6069 N N . VAL A 1 761 ? 2.533 -8.704 4.098 1.00 84.00 761 VAL A N 1
ATOM 6070 C CA . VAL A 1 761 ? 2.807 -10.096 3.679 1.00 84.00 761 VAL A CA 1
ATOM 6071 C C . VAL A 1 761 ? 3.667 -10.171 2.414 1.00 84.00 761 VAL A C 1
ATOM 6073 O O . VAL A 1 761 ? 4.480 -11.086 2.279 1.00 84.00 761 VAL A O 1
ATOM 6076 N N . THR A 1 762 ? 3.557 -9.189 1.511 1.00 85.50 762 THR A N 1
ATOM 6077 C CA . THR A 1 762 ? 4.403 -9.104 0.311 1.00 85.50 762 THR A CA 1
ATOM 6078 C C . THR A 1 762 ? 5.842 -8.718 0.665 1.00 85.50 762 THR A C 1
ATOM 6080 O O . THR A 1 762 ? 6.770 -9.344 0.148 1.00 85.50 762 THR A O 1
ATOM 6083 N N . LYS A 1 763 ? 6.043 -7.753 1.578 1.00 80.81 763 LYS A N 1
ATOM 6084 C CA . LYS A 1 763 ? 7.364 -7.378 2.116 1.00 80.81 763 LYS A CA 1
ATOM 6085 C C . LYS A 1 763 ? 8.045 -8.583 2.776 1.00 80.81 763 LYS A C 1
ATOM 6087 O O . LYS A 1 763 ? 9.139 -8.943 2.344 1.00 80.81 763 LYS A O 1
ATOM 6092 N N . LEU A 1 764 ? 7.373 -9.258 3.716 1.00 80.94 764 LEU A N 1
ATOM 6093 C CA . LEU A 1 764 ? 7.893 -10.451 4.407 1.00 80.94 764 LEU A CA 1
ATOM 6094 C C . LEU A 1 764 ? 8.297 -11.555 3.415 1.00 80.94 764 LEU A C 1
ATOM 6096 O O . LEU A 1 764 ? 9.456 -11.959 3.380 1.00 80.94 764 LEU A O 1
ATOM 6100 N N . LEU A 1 765 ? 7.398 -11.951 2.503 1.00 85.94 765 LEU A N 1
ATOM 6101 C CA . LEU A 1 765 ? 7.712 -12.946 1.471 1.00 85.94 765 LEU A CA 1
ATOM 6102 C C . LEU A 1 765 ? 8.899 -12.528 0.578 1.00 85.94 765 LEU A C 1
ATOM 6104 O O . LEU A 1 765 ? 9.635 -13.385 0.092 1.00 85.94 765 LEU A O 1
ATOM 6108 N N . SER A 1 766 ? 9.089 -11.230 0.322 1.00 83.12 766 SER A N 1
ATOM 6109 C CA . SER A 1 766 ? 10.194 -10.738 -0.512 1.00 83.12 766 SER A CA 1
ATOM 6110 C C . SER A 1 766 ? 11.566 -10.828 0.172 1.00 83.12 766 SER A C 1
ATOM 6112 O O . SER A 1 766 ? 12.562 -11.039 -0.538 1.00 83.12 766 SER A O 1
ATOM 6114 N N . ALA A 1 767 ? 11.585 -10.720 1.508 1.00 78.62 767 ALA A N 1
ATOM 6115 C CA . ALA A 1 767 ? 12.748 -10.881 2.375 1.00 78.62 767 ALA A CA 1
ATOM 6116 C C . ALA A 1 767 ? 13.069 -12.366 2.595 1.00 78.62 767 ALA A C 1
ATOM 6118 O O . ALA A 1 767 ? 14.170 -12.799 2.269 1.00 78.62 767 ALA A O 1
ATOM 6119 N N . ASP A 1 768 ? 12.091 -13.178 3.005 1.00 80.62 768 ASP A N 1
ATOM 6120 C CA . ASP A 1 768 ? 12.297 -14.615 3.248 1.00 80.62 768 ASP A CA 1
ATOM 6121 C C . ASP A 1 768 ? 12.717 -15.369 1.973 1.00 80.62 768 ASP A C 1
ATOM 6123 O O . ASP A 1 768 ? 13.471 -16.338 2.015 1.00 80.62 768 ASP A O 1
ATOM 6127 N N . ALA A 1 769 ? 12.254 -14.907 0.806 1.00 85.00 769 ALA A N 1
ATOM 6128 C CA . ALA A 1 769 ? 12.667 -15.437 -0.488 1.00 85.00 769 ALA A CA 1
ATOM 6129 C C . ALA A 1 769 ? 13.993 -14.846 -1.011 1.00 85.00 769 ALA A C 1
ATOM 6131 O O . ALA A 1 769 ? 14.378 -15.177 -2.130 1.00 85.00 769 ALA A O 1
ATOM 6132 N N . TYR A 1 770 ? 14.673 -13.948 -0.285 1.00 81.75 770 TYR A N 1
ATOM 6133 C CA . TYR A 1 770 ? 15.937 -13.336 -0.720 1.00 81.75 770 TYR A CA 1
ATOM 6134 C C . TYR A 1 770 ? 17.123 -14.317 -0.759 1.00 81.75 770 TYR A C 1
ATOM 6136 O O . TYR A 1 770 ? 17.761 -14.363 -1.812 1.00 81.75 770 TYR A O 1
ATOM 6144 N N . PRO A 1 771 ? 17.383 -15.162 0.264 1.00 78.62 771 PRO A N 1
ATOM 6145 C CA . PRO A 1 771 ? 18.494 -16.126 0.232 1.00 78.62 771 PRO A CA 1
ATOM 6146 C C . PRO A 1 771 ? 18.430 -17.111 -0.947 1.00 78.62 771 PRO A C 1
ATOM 6148 O O . PRO A 1 771 ? 19.453 -17.579 -1.435 1.00 78.62 771 PRO A O 1
ATOM 6151 N N . TYR A 1 772 ? 17.223 -17.378 -1.453 1.00 81.75 772 TYR A N 1
ATOM 6152 C CA . TYR A 1 772 ? 16.954 -18.297 -2.562 1.00 81.75 772 TYR A CA 1
ATOM 6153 C C . TYR A 1 772 ? 17.041 -17.637 -3.959 1.00 81.75 772 TYR A C 1
ATOM 6155 O O . TYR A 1 772 ? 16.684 -18.256 -4.964 1.00 81.75 772 TYR A O 1
ATOM 6163 N N . LYS A 1 773 ? 17.498 -16.377 -4.065 1.00 79.25 773 LYS A N 1
ATOM 6164 C CA . LYS A 1 773 ? 17.711 -15.652 -5.341 1.00 79.25 773 LYS A CA 1
ATOM 6165 C C . LYS A 1 773 ? 19.120 -15.892 -5.906 1.00 79.25 773 LYS A C 1
ATOM 6167 O O . LYS A 1 773 ? 19.827 -14.948 -6.246 1.00 79.25 773 LYS A O 1
ATOM 6172 N N . MET A 1 774 ? 19.531 -17.154 -6.002 1.00 74.19 774 MET A N 1
ATOM 6173 C CA . MET A 1 774 ? 20.843 -17.523 -6.546 1.00 74.19 774 MET A CA 1
ATOM 6174 C C . MET A 1 774 ? 20.885 -17.427 -8.079 1.00 74.19 774 MET A C 1
ATOM 6176 O O . MET A 1 774 ? 19.873 -17.605 -8.761 1.00 74.19 774 MET A O 1
ATOM 6180 N N . SER A 1 775 ? 22.077 -17.166 -8.625 1.00 63.12 775 SER A N 1
ATOM 6181 C CA . SER A 1 775 ? 22.332 -17.170 -10.073 1.00 63.12 775 SER A CA 1
ATOM 6182 C C . SER A 1 775 ? 21.993 -18.540 -10.686 1.00 63.12 775 SER A C 1
ATOM 6184 O O . SER A 1 775 ? 22.092 -19.562 -10.011 1.00 63.12 775 SER A O 1
ATOM 6186 N N . GLY A 1 776 ? 21.523 -18.580 -11.935 1.00 66.19 776 GLY A N 1
ATOM 6187 C CA . GLY A 1 776 ? 21.009 -19.791 -12.600 1.00 66.19 776 GLY A CA 1
ATOM 6188 C C . GLY A 1 776 ? 19.683 -20.371 -12.057 1.00 66.19 776 GLY A C 1
ATOM 6189 O O . GLY A 1 776 ? 18.928 -20.983 -12.815 1.00 66.19 776 GLY A O 1
ATOM 6190 N N . VAL A 1 777 ? 19.341 -20.157 -10.782 1.00 73.00 777 VAL A N 1
ATOM 6191 C CA . VAL A 1 777 ? 18.229 -20.834 -10.089 1.00 73.00 777 VAL A CA 1
ATOM 6192 C C . VAL A 1 777 ? 16.892 -20.086 -10.245 1.00 73.00 777 VAL A C 1
ATOM 6194 O O . VAL A 1 777 ? 16.771 -18.891 -9.980 1.00 73.00 777 VAL A O 1
ATOM 6197 N N . ARG A 1 778 ? 15.822 -20.786 -10.659 1.00 76.06 778 ARG A N 1
ATOM 6198 C CA . ARG A 1 778 ? 14.534 -20.162 -11.044 1.00 76.06 778 ARG A CA 1
ATOM 6199 C C . ARG A 1 778 ? 13.424 -20.290 -9.989 1.00 76.06 778 ARG A C 1
ATOM 6201 O O . ARG A 1 778 ? 12.362 -20.850 -10.265 1.00 76.06 778 ARG A O 1
ATOM 6208 N N . LYS A 1 779 ? 13.613 -19.656 -8.827 1.00 81.38 779 LYS A N 1
ATOM 6209 C CA . LYS A 1 779 ? 12.678 -19.697 -7.677 1.00 81.38 779 LYS A CA 1
ATOM 6210 C C . LYS A 1 779 ? 12.481 -21.100 -7.085 1.00 81.38 779 LYS A C 1
ATOM 6212 O O . LYS A 1 779 ? 11.349 -21.490 -6.788 1.00 81.38 779 LYS A O 1
ATOM 6217 N N . ASP A 1 780 ? 13.583 -21.825 -6.964 1.00 84.00 780 ASP A N 1
ATOM 6218 C CA . ASP A 1 780 ? 13.689 -23.060 -6.191 1.00 84.00 780 ASP A CA 1
ATOM 6219 C C . ASP A 1 780 ? 13.573 -22.688 -4.706 1.00 84.00 780 ASP A C 1
ATOM 6221 O O . ASP A 1 780 ? 14.502 -22.129 -4.127 1.00 84.00 780 ASP A O 1
ATOM 6225 N N . TYR A 1 781 ? 12.370 -22.828 -4.145 1.00 88.88 781 TYR A N 1
ATOM 6226 C CA . TYR A 1 781 ? 12.018 -22.356 -2.804 1.00 88.88 781 TYR A CA 1
ATOM 6227 C C . TYR A 1 781 ? 11.490 -23.538 -1.976 1.00 88.88 781 TYR A C 1
ATOM 6229 O O . TYR A 1 781 ? 10.711 -24.328 -2.513 1.00 88.88 781 TYR A O 1
ATOM 6237 N N . PRO A 1 782 ? 11.808 -23.629 -0.671 1.00 88.75 782 PRO A N 1
ATOM 6238 C CA . PRO A 1 782 ? 11.255 -24.656 0.206 1.00 88.75 782 PRO A CA 1
ATOM 6239 C C . PRO A 1 782 ? 9.733 -24.522 0.350 1.00 88.75 782 PRO A C 1
ATOM 6241 O O . PRO A 1 782 ? 9.159 -23.433 0.208 1.00 88.75 782 PRO A O 1
ATOM 6244 N N . ARG A 1 783 ? 9.080 -25.639 0.687 1.00 90.38 783 ARG A N 1
ATOM 6245 C CA . ARG A 1 783 ? 7.618 -25.779 0.757 1.00 90.38 783 ARG A CA 1
ATOM 6246 C C . ARG A 1 783 ? 6.899 -24.652 1.529 1.00 90.38 783 ARG A C 1
ATOM 6248 O O . ARG A 1 783 ? 5.958 -24.105 0.953 1.00 90.38 783 ARG A O 1
ATOM 6255 N N . PRO A 1 784 ? 7.341 -24.178 2.715 1.00 88.88 784 PRO A N 1
ATOM 6256 C CA . PRO A 1 784 ? 6.660 -23.078 3.413 1.00 88.88 784 PRO A CA 1
ATOM 6257 C C . PRO A 1 784 ? 6.645 -21.750 2.633 1.00 88.88 784 PRO A C 1
ATOM 6259 O O . PRO A 1 784 ? 5.674 -20.995 2.699 1.00 88.88 784 PRO A O 1
ATOM 6262 N N . LEU A 1 785 ? 7.674 -21.461 1.824 1.00 89.69 785 LEU A N 1
ATOM 6263 C CA . LEU A 1 785 ? 7.692 -20.279 0.949 1.00 89.69 785 LEU A CA 1
ATOM 6264 C C . LEU A 1 785 ? 6.844 -20.472 -0.314 1.00 89.69 785 LEU A C 1
ATOM 6266 O O . LEU A 1 785 ? 6.316 -19.499 -0.859 1.00 89.69 785 LEU A O 1
ATOM 6270 N N . LEU A 1 786 ? 6.670 -21.712 -0.773 1.00 91.94 786 LEU A N 1
ATOM 6271 C CA . LEU A 1 786 ? 5.697 -22.047 -1.812 1.00 91.94 786 LEU A CA 1
ATOM 6272 C C . LEU A 1 786 ? 4.254 -21.911 -1.291 1.00 91.94 786 LEU A C 1
ATOM 6274 O O . LEU A 1 786 ? 3.422 -21.350 -2.000 1.00 91.94 786 LEU A O 1
ATOM 6278 N N . VAL A 1 787 ? 3.972 -22.302 -0.045 1.00 92.12 787 VAL A N 1
ATOM 6279 C CA . VAL A 1 787 ? 2.673 -22.076 0.620 1.00 92.12 787 VAL A CA 1
ATOM 6280 C C . VAL A 1 787 ? 2.388 -20.585 0.811 1.00 92.12 787 VAL A C 1
ATOM 6282 O O . VAL A 1 787 ? 1.347 -20.089 0.377 1.00 92.12 787 VAL A O 1
ATOM 6285 N N . ARG A 1 788 ? 3.336 -19.819 1.371 1.00 90.31 788 ARG A N 1
ATOM 6286 C CA . ARG A 1 788 ? 3.185 -18.362 1.558 1.00 90.31 788 ARG A CA 1
ATOM 6287 C C . ARG A 1 788 ? 2.940 -17.616 0.236 1.00 90.31 788 ARG A C 1
ATOM 6289 O O . ARG A 1 788 ? 2.253 -16.596 0.230 1.00 90.31 788 ARG A O 1
ATOM 6296 N N . ARG A 1 789 ? 3.413 -18.136 -0.906 1.00 91.94 789 ARG A N 1
ATOM 6297 C CA . ARG A 1 789 ? 3.092 -17.604 -2.248 1.00 91.94 789 ARG A CA 1
ATOM 6298 C C . ARG A 1 789 ? 1.637 -17.821 -2.679 1.00 91.94 789 ARG A C 1
ATOM 6300 O O . ARG A 1 789 ? 1.166 -17.023 -3.489 1.00 91.94 789 ARG A O 1
ATOM 6307 N N . ALA A 1 790 ? 0.944 -18.837 -2.163 1.00 93.44 790 ALA A N 1
ATOM 6308 C CA . ALA A 1 790 ? -0.501 -19.002 -2.340 1.00 93.44 790 ALA A CA 1
ATOM 6309 C C . ALA A 1 790 ? -1.267 -17.971 -1.499 1.00 93.44 790 ALA A C 1
ATOM 6311 O O . ALA A 1 790 ? -2.121 -17.260 -2.022 1.00 93.44 790 ALA A O 1
ATOM 6312 N N . ASN A 1 791 ? -0.886 -17.818 -0.226 1.00 92.50 791 ASN A N 1
ATOM 6313 C CA . ASN A 1 791 ? -1.483 -16.853 0.702 1.00 92.50 791 ASN A CA 1
ATOM 6314 C C . ASN A 1 791 ? -1.385 -15.409 0.161 1.00 92.50 791 ASN A C 1
ATOM 6316 O O . ASN A 1 791 ? -2.395 -14.734 -0.019 1.00 92.50 791 ASN A O 1
ATOM 6320 N N . VAL A 1 792 ? -0.191 -14.964 -0.253 1.00 93.12 792 VAL A N 1
ATOM 6321 C CA . VAL A 1 792 ? -0.004 -13.636 -0.878 1.00 93.12 792 VAL A CA 1
ATOM 6322 C C . VAL A 1 792 ? -0.812 -13.471 -2.179 1.00 93.12 792 VAL A C 1
ATOM 6324 O O . VAL A 1 792 ? -1.194 -12.353 -2.521 1.00 93.12 792 VAL A O 1
ATOM 6327 N N . TYR A 1 793 ? -1.118 -14.554 -2.904 1.00 94.00 793 TYR A N 1
ATOM 6328 C CA . TYR A 1 793 ? -1.983 -14.486 -4.087 1.00 94.00 793 TYR A CA 1
ATOM 6329 C C . TYR A 1 793 ? -3.476 -14.363 -3.732 1.00 94.00 793 TYR A C 1
ATOM 6331 O O . TYR A 1 793 ? -4.189 -13.592 -4.373 1.00 94.00 793 TYR A O 1
ATOM 6339 N N . HIS A 1 794 ? -3.930 -15.032 -2.669 1.00 93.81 794 HIS A N 1
ATOM 6340 C CA . HIS A 1 794 ? -5.269 -14.844 -2.102 1.00 93.81 794 HIS A CA 1
ATOM 6341 C C . HIS A 1 794 ? -5.493 -13.380 -1.671 1.00 93.81 794 HIS A C 1
ATOM 6343 O O . HIS A 1 794 ? -6.465 -12.755 -2.097 1.00 93.81 794 HIS A O 1
ATOM 6349 N N . TRP A 1 795 ? -4.539 -12.774 -0.951 1.00 91.69 795 TRP A N 1
ATOM 6350 C CA . TRP A 1 795 ? -4.603 -11.350 -0.580 1.00 91.69 795 TRP A CA 1
ATOM 6351 C C . TRP A 1 795 ? -4.615 -10.388 -1.776 1.00 91.69 795 TRP A C 1
ATOM 6353 O O . TRP A 1 795 ? -5.204 -9.312 -1.688 1.00 91.69 795 TRP A O 1
ATOM 6363 N N . GLN A 1 796 ? -4.008 -10.761 -2.907 1.00 90.56 796 GLN A N 1
ATOM 6364 C CA . GLN A 1 796 ? -4.063 -9.961 -4.139 1.00 90.56 796 GLN A CA 1
ATOM 6365 C C . GLN A 1 796 ? -5.461 -9.981 -4.773 1.00 90.56 796 GLN A C 1
ATOM 6367 O O . GLN A 1 796 ? -5.924 -8.934 -5.220 1.00 90.56 796 GLN A O 1
ATOM 6372 N N . ARG A 1 797 ? -6.172 -11.120 -4.741 1.00 91.56 797 ARG A N 1
ATOM 6373 C CA . ARG A 1 797 ? -7.592 -11.190 -5.145 1.00 91.56 797 ARG A CA 1
ATOM 6374 C C . ARG A 1 797 ? -8.489 -10.365 -4.229 1.00 91.56 797 ARG A C 1
ATOM 6376 O O . ARG A 1 797 ? -9.278 -9.560 -4.714 1.00 91.56 797 ARG A O 1
ATOM 6383 N N . LEU A 1 798 ? -8.324 -10.513 -2.915 1.00 89.75 798 LEU A N 1
ATOM 6384 C CA . LEU A 1 798 ? -9.080 -9.735 -1.933 1.00 89.75 798 LEU A CA 1
ATOM 6385 C C . LEU A 1 798 ? -8.890 -8.219 -2.122 1.00 89.75 798 LEU A C 1
ATOM 6387 O O . LEU A 1 798 ? -9.871 -7.481 -2.175 1.00 89.75 798 LEU A O 1
ATOM 6391 N N . ARG A 1 799 ? -7.645 -7.748 -2.299 1.00 86.56 799 ARG A N 1
ATOM 6392 C CA . ARG A 1 799 ? -7.357 -6.323 -2.545 1.00 86.56 799 ARG A CA 1
ATOM 6393 C C . ARG A 1 799 ? -7.964 -5.810 -3.857 1.00 86.56 799 ARG A C 1
ATOM 6395 O O . ARG A 1 799 ? -8.378 -4.658 -3.883 1.00 86.56 799 ARG A O 1
ATOM 6402 N N . HIS A 1 800 ? -8.060 -6.638 -4.901 1.00 85.75 800 HIS A N 1
ATOM 6403 C CA . HIS A 1 800 ? -8.723 -6.269 -6.160 1.00 85.75 800 HIS A CA 1
ATOM 6404 C C . HIS A 1 800 ? -10.241 -6.088 -5.990 1.00 85.75 800 HIS A C 1
ATOM 6406 O O . HIS A 1 800 ? -10.819 -5.168 -6.561 1.00 85.75 800 HIS A O 1
ATOM 6412 N N . ASN A 1 801 ? -10.897 -6.935 -5.190 1.00 85.44 801 ASN A N 1
ATOM 6413 C CA . ASN A 1 801 ? -12.330 -6.790 -4.901 1.00 85.44 801 ASN A CA 1
ATOM 6414 C C . ASN A 1 801 ? -12.626 -5.620 -3.938 1.00 85.44 801 ASN A C 1
ATOM 6416 O O . ASN A 1 801 ? -13.728 -5.070 -3.953 1.00 85.44 801 ASN A O 1
ATOM 6420 N N . ALA A 1 802 ? -11.650 -5.213 -3.119 1.00 79.94 802 ALA A N 1
ATOM 6421 C CA . ALA A 1 802 ? -11.737 -4.090 -2.182 1.00 79.94 802 ALA A CA 1
ATOM 6422 C C . ALA A 1 802 ? -11.523 -2.714 -2.858 1.00 79.94 802 ALA A C 1
ATOM 6424 O O . ALA A 1 802 ? -10.783 -1.863 -2.352 1.00 79.94 802 ALA A O 1
ATOM 6425 N N . ALA A 1 803 ? -12.169 -2.508 -4.007 1.00 74.19 803 ALA A N 1
ATOM 6426 C CA . ALA A 1 803 ? -12.202 -1.253 -4.759 1.00 74.19 803 ALA A CA 1
ATOM 6427 C C . ALA A 1 803 ? -13.012 -0.147 -4.030 1.00 74.19 803 ALA A C 1
ATOM 6429 O O . ALA A 1 803 ? -13.665 -0.433 -3.018 1.00 74.19 803 ALA A O 1
ATOM 6430 N N . PRO A 1 804 ? -12.983 1.118 -4.499 1.00 78.88 804 PRO A N 1
ATOM 6431 C CA . PRO A 1 804 ? -13.890 2.159 -4.013 1.00 78.88 804 PRO A CA 1
ATOM 6432 C C . PRO A 1 804 ? -15.355 1.785 -4.280 1.00 78.88 804 PRO A C 1
ATOM 6434 O O . PRO A 1 804 ? -15.670 1.228 -5.335 1.00 78.88 804 PRO A O 1
ATOM 6437 N N . ARG A 1 805 ? -16.253 2.086 -3.335 1.00 83.50 805 ARG A N 1
ATOM 6438 C CA . ARG A 1 805 ? -17.685 1.739 -3.415 1.00 83.50 805 ARG A CA 1
ATOM 6439 C C . ARG A 1 805 ? -18.578 2.985 -3.557 1.00 83.50 805 ARG A C 1
ATOM 6441 O O . ARG A 1 805 ? -18.166 4.058 -3.116 1.00 83.50 805 ARG A O 1
ATOM 6448 N N . PRO A 1 806 ? -19.797 2.880 -4.122 1.00 82.19 806 PRO A N 1
ATOM 6449 C CA . PRO A 1 806 ? -20.762 3.981 -4.124 1.00 82.19 806 PRO A CA 1
ATOM 6450 C C . PRO A 1 806 ? -21.106 4.492 -2.715 1.00 82.19 806 PRO A C 1
ATOM 6452 O O . PRO A 1 806 ? -21.052 3.745 -1.733 1.00 82.19 806 PRO A O 1
ATOM 6455 N N . ARG A 1 807 ? -21.476 5.768 -2.627 1.00 86.00 807 ARG A N 1
ATOM 6456 C CA . ARG A 1 807 ? -21.855 6.458 -1.388 1.00 86.00 807 ARG A CA 1
ATOM 6457 C C . ARG A 1 807 ? -23.291 6.120 -0.972 1.00 86.00 807 ARG A C 1
ATOM 6459 O O . ARG A 1 807 ? -24.184 6.114 -1.812 1.00 86.00 807 ARG A O 1
ATOM 6466 N N . SER A 1 808 ? -23.508 5.874 0.317 1.00 88.75 808 SER A N 1
ATOM 6467 C CA . SER A 1 808 ? -24.831 5.801 0.951 1.00 88.75 808 SER A CA 1
ATOM 6468 C C . SER A 1 808 ? -25.152 7.097 1.711 1.00 88.75 808 SER A C 1
ATOM 6470 O O . SER A 1 808 ? -24.257 7.887 2.005 1.00 88.75 808 SER A O 1
ATOM 6472 N N . LYS A 1 809 ? -26.412 7.299 2.114 1.00 88.44 809 LYS A N 1
ATOM 6473 C CA . LYS A 1 809 ? -26.821 8.476 2.908 1.00 88.44 809 LYS A CA 1
ATOM 6474 C C . LYS A 1 809 ? -26.061 8.629 4.231 1.00 88.44 809 LYS A C 1
ATOM 6476 O O . LYS A 1 809 ? -25.763 9.745 4.634 1.00 88.44 809 LYS A O 1
ATOM 6481 N N . LEU A 1 810 ? -25.691 7.528 4.889 1.00 92.81 810 LEU A N 1
ATOM 6482 C CA . LEU A 1 810 ? -24.896 7.600 6.120 1.00 92.81 810 LEU A CA 1
ATOM 6483 C C . LEU A 1 810 ? -23.423 7.944 5.840 1.00 92.81 810 LEU A C 1
ATOM 6485 O O . LEU A 1 810 ? -22.792 8.621 6.648 1.00 92.81 810 LEU A O 1
ATOM 6489 N N . ASP A 1 811 ? -22.881 7.547 4.680 1.00 92.94 811 ASP A N 1
ATOM 6490 C CA . ASP A 1 811 ? -21.566 8.033 4.244 1.00 92.94 811 ASP A CA 1
ATOM 6491 C C . ASP A 1 811 ? -21.579 9.557 4.040 1.00 92.94 811 ASP A C 1
ATOM 6493 O O . ASP A 1 811 ? -20.588 10.207 4.351 1.00 92.94 811 ASP A O 1
ATOM 6497 N N . GLU A 1 812 ? -22.681 10.137 3.548 1.00 93.06 812 GLU A N 1
ATOM 6498 C CA . GLU A 1 812 ? -22.817 11.593 3.367 1.00 93.06 812 GLU A CA 1
ATOM 6499 C C . GLU A 1 812 ? -22.718 12.334 4.697 1.00 93.06 812 GLU A C 1
ATOM 6501 O O . GLU A 1 812 ? -21.885 13.229 4.836 1.00 93.06 812 GLU A O 1
ATOM 6506 N N . THR A 1 813 ? -23.501 11.918 5.693 1.00 96.31 813 THR A N 1
ATOM 6507 C CA . THR A 1 813 ? -23.452 12.474 7.051 1.00 96.31 813 THR A CA 1
ATOM 6508 C C . THR A 1 813 ? -22.039 12.398 7.640 1.00 96.31 813 THR A C 1
ATOM 6510 O O . THR A 1 813 ? -21.493 13.408 8.078 1.00 96.31 813 THR A O 1
ATOM 6513 N N . LEU A 1 814 ? -21.399 11.225 7.576 1.00 96.56 814 LEU A N 1
ATOM 6514 C CA . LEU A 1 814 ? -20.074 11.002 8.165 1.00 96.56 814 LEU A CA 1
ATOM 6515 C C . LEU A 1 814 ? -18.934 11.697 7.389 1.00 96.56 814 LEU A C 1
ATOM 6517 O O . LEU A 1 814 ? -17.894 12.007 7.970 1.00 96.56 814 LEU A O 1
ATOM 6521 N N . LEU A 1 815 ? -19.106 11.973 6.091 1.00 95.75 815 LEU A N 1
ATOM 6522 C CA . LEU A 1 815 ? -18.189 12.814 5.309 1.00 95.75 815 LEU A CA 1
ATOM 6523 C C . LEU A 1 815 ? -18.339 14.301 5.666 1.00 95.75 815 LEU A C 1
ATOM 6525 O O . LEU A 1 815 ? -17.339 15.017 5.714 1.00 95.75 815 LEU A O 1
ATOM 6529 N N . LEU A 1 816 ? -19.562 14.764 5.943 1.00 96.69 816 LEU A N 1
ATOM 6530 C CA . LEU A 1 816 ? -19.831 16.143 6.360 1.00 96.69 816 LEU A CA 1
ATOM 6531 C C . LEU A 1 816 ? -19.309 16.429 7.778 1.00 96.69 816 LEU A C 1
ATOM 6533 O O . LEU A 1 816 ? -18.697 17.476 7.979 1.00 96.69 816 LEU A O 1
ATOM 6537 N N . ASP A 1 817 ? -19.426 15.481 8.712 1.00 97.19 817 ASP A N 1
ATOM 6538 C CA . ASP A 1 817 ? -18.783 15.544 10.038 1.00 97.19 817 ASP A CA 1
ATOM 6539 C C . ASP A 1 817 ? -17.256 15.744 9.929 1.00 97.19 817 ASP A C 1
ATOM 6541 O O . ASP A 1 817 ? -16.654 16.597 10.591 1.00 97.19 817 ASP A O 1
ATOM 6545 N N . LEU A 1 818 ? -16.608 14.964 9.051 1.00 96.25 818 LEU A N 1
ATOM 6546 C CA . LEU A 1 818 ? -15.172 15.076 8.787 1.00 96.25 818 LEU A CA 1
ATOM 6547 C C . LEU A 1 818 ? -14.815 16.413 8.126 1.00 96.25 818 LEU A C 1
ATOM 6549 O O . LEU A 1 818 ? -13.755 16.963 8.425 1.00 96.25 818 LEU A O 1
ATOM 6553 N N . ALA A 1 819 ? -15.677 16.957 7.264 1.00 95.69 819 ALA A N 1
ATOM 6554 C CA . ALA A 1 819 ? -15.485 18.272 6.655 1.00 95.69 819 ALA A CA 1
ATOM 6555 C C . ALA A 1 819 ? -15.600 19.408 7.690 1.00 95.69 819 ALA A C 1
ATOM 6557 O O . ALA A 1 819 ? -14.730 20.277 7.724 1.00 95.69 819 ALA A O 1
ATOM 6558 N N . GLU A 1 820 ? -16.604 19.361 8.573 1.00 95.75 820 GLU A N 1
ATOM 6559 C CA . GLU A 1 820 ? -16.797 20.296 9.693 1.00 95.75 820 GLU A CA 1
ATOM 6560 C C . GLU A 1 820 ? -15.540 20.353 10.580 1.00 95.75 820 GLU A C 1
ATOM 6562 O O . GLU A 1 820 ? -14.923 21.411 10.739 1.00 95.75 820 GLU A O 1
ATOM 6567 N N . SER A 1 821 ? -15.071 19.202 11.071 1.00 96.06 821 SER A N 1
ATOM 6568 C CA . SER A 1 821 ? -13.904 19.152 11.962 1.00 96.06 821 SER A CA 1
ATOM 6569 C C . SER A 1 821 ? -12.549 19.303 11.269 1.00 96.06 821 SER A C 1
ATOM 6571 O O . SER A 1 821 ? -11.575 19.694 11.919 1.00 96.06 821 SER A O 1
ATOM 6573 N N . SER A 1 822 ? -12.466 19.123 9.947 1.00 95.38 822 SER A N 1
ATOM 6574 C CA . SER A 1 822 ? -11.300 19.556 9.155 1.00 95.38 822 SER A CA 1
ATOM 6575 C C . SER A 1 822 ? -11.129 21.087 9.147 1.00 95.38 822 SER A C 1
ATOM 6577 O O . SER A 1 822 ? -10.056 21.596 8.805 1.00 95.38 822 SER A O 1
ATOM 6579 N N . VAL A 1 823 ? -12.140 21.825 9.625 1.00 94.69 823 VAL A N 1
ATOM 6580 C CA . VAL A 1 823 ? -12.126 23.274 9.862 1.00 94.69 823 VAL A CA 1
ATOM 6581 C C . VAL A 1 823 ? -12.392 23.616 11.348 1.00 94.69 823 VAL A C 1
ATOM 6583 O O . VAL A 1 823 ? -12.855 24.706 11.668 1.00 94.69 823 VAL A O 1
ATOM 6586 N N . SER A 1 824 ? -12.058 22.725 12.293 1.00 94.38 824 SER A N 1
ATOM 6587 C CA . SER A 1 824 ? -12.090 23.035 13.739 1.00 94.38 824 SER A CA 1
ATOM 6588 C C . SER A 1 824 ? -11.036 24.084 14.145 1.00 94.38 824 SER A C 1
ATOM 6590 O O . SER A 1 824 ? -10.017 24.279 13.475 1.00 94.38 824 SER A O 1
ATOM 6592 N N . LEU A 1 825 ? -11.247 24.751 15.284 1.00 92.31 825 LEU A N 1
ATOM 6593 C CA . LEU A 1 825 ? -10.271 25.654 15.899 1.00 92.31 825 LEU A CA 1
ATOM 6594 C C . LEU A 1 825 ? -8.960 24.923 16.249 1.00 92.31 825 LEU A C 1
ATOM 6596 O O . LEU A 1 825 ? -7.862 25.416 15.966 1.00 92.31 825 LEU A O 1
ATOM 6600 N N . TYR A 1 826 ? -9.046 23.713 16.798 1.00 93.25 826 TYR A N 1
ATOM 6601 C CA . TYR A 1 826 ? -7.890 22.963 17.293 1.00 93.25 826 TYR A CA 1
ATOM 6602 C C . TYR A 1 826 ? -7.078 22.329 16.152 1.00 93.25 826 TYR A C 1
ATOM 6604 O O . TYR A 1 826 ? -7.618 21.882 15.139 1.00 93.25 826 TYR A O 1
ATOM 6612 N N . THR A 1 827 ? -5.749 22.294 16.285 1.00 91.31 827 THR A N 1
ATOM 6613 C CA . THR A 1 827 ? -4.855 21.761 15.239 1.00 91.31 827 THR A CA 1
ATOM 6614 C C . THR A 1 827 ? -4.931 20.247 15.110 1.00 91.31 827 THR A C 1
ATOM 6616 O O . THR A 1 827 ? -4.915 19.731 13.994 1.00 91.31 827 THR A O 1
ATOM 6619 N N . ASP A 1 828 ? -5.027 19.527 16.226 1.00 89.31 828 ASP A N 1
ATOM 6620 C CA . ASP A 1 828 ? -4.968 18.064 16.205 1.00 89.31 828 ASP A CA 1
ATOM 6621 C C . ASP A 1 828 ? -6.325 17.418 15.900 1.00 89.31 828 ASP A C 1
ATOM 6623 O O . ASP A 1 828 ? -6.349 16.365 15.266 1.00 89.31 828 ASP A O 1
ATOM 6627 N N . ILE A 1 829 ? -7.447 18.085 16.211 1.00 94.12 829 ILE A N 1
ATOM 6628 C CA . ILE A 1 829 ? -8.773 17.717 15.680 1.00 94.12 829 ILE A CA 1
ATOM 6629 C C . ILE A 1 829 ? -8.712 17.728 14.147 1.00 94.12 829 ILE A C 1
ATOM 6631 O O . ILE A 1 829 ? -8.933 16.695 13.514 1.00 94.12 829 ILE A O 1
ATOM 6635 N N . ARG A 1 830 ? -8.284 18.853 13.554 1.00 94.06 830 ARG A N 1
ATOM 6636 C CA . ARG A 1 830 ? -8.154 19.003 12.097 1.00 94.06 830 ARG A CA 1
ATOM 6637 C C . ARG A 1 830 ? -7.233 17.977 11.460 1.00 94.06 830 ARG A C 1
ATOM 6639 O O . ARG A 1 830 ? -7.633 17.347 10.493 1.00 94.06 830 ARG A O 1
ATOM 6646 N N . ARG A 1 831 ? -6.021 17.776 11.989 1.00 91.94 831 ARG A N 1
ATOM 6647 C CA . ARG A 1 831 ? -5.054 16.831 11.397 1.00 91.94 831 ARG A CA 1
ATOM 6648 C C . ARG A 1 831 ? -5.584 15.396 11.368 1.00 91.94 831 ARG A C 1
ATOM 6650 O O . ARG A 1 831 ? -5.352 14.691 10.389 1.00 91.94 831 ARG A O 1
ATOM 6657 N N . ASN A 1 832 ? -6.308 14.973 12.406 1.00 92.50 832 ASN A N 1
ATOM 6658 C CA . ASN A 1 832 ? -6.918 13.644 12.447 1.00 92.50 832 ASN A CA 1
ATOM 6659 C C . ASN A 1 832 ? -8.165 13.554 11.546 1.00 92.50 832 ASN A C 1
ATOM 6661 O O . ASN A 1 832 ? -8.300 12.576 10.812 1.00 92.50 832 ASN A O 1
ATOM 6665 N N . ALA A 1 833 ? -9.019 14.585 11.526 1.00 94.94 833 ALA A N 1
ATOM 6666 C CA . ALA A 1 833 ? -10.177 14.663 10.631 1.00 94.94 833 ALA A CA 1
ATOM 6667 C C . ALA A 1 833 ? -9.763 14.658 9.146 1.00 94.94 833 ALA A C 1
ATOM 6669 O O . ALA A 1 833 ? -10.294 13.875 8.366 1.00 94.94 833 ALA A O 1
ATOM 6670 N N . GLN A 1 834 ? -8.746 15.439 8.771 1.00 93.81 834 GLN A N 1
ATOM 6671 C CA . GLN A 1 834 ? -8.200 15.512 7.410 1.00 93.81 834 GLN A CA 1
ATOM 6672 C C . GLN A 1 834 ? -7.582 14.178 6.965 1.00 93.81 834 GLN A C 1
ATOM 6674 O O . GLN A 1 834 ? -7.824 13.729 5.846 1.00 93.81 834 GLN A O 1
ATOM 6679 N N . ALA A 1 835 ? -6.830 13.499 7.842 1.00 89.75 835 ALA A N 1
ATOM 6680 C CA . ALA A 1 835 ? -6.245 12.190 7.539 1.00 89.75 835 ALA A CA 1
ATOM 6681 C C . ALA A 1 835 ? -7.303 11.075 7.411 1.00 89.75 835 ALA A C 1
ATOM 6683 O O . ALA A 1 835 ? -7.170 10.180 6.569 1.00 89.75 835 ALA A O 1
ATOM 6684 N N . ALA A 1 836 ? -8.369 11.123 8.216 1.00 92.25 836 ALA A N 1
ATOM 6685 C CA . ALA A 1 836 ? -9.520 10.235 8.074 1.00 92.25 836 ALA A CA 1
ATOM 6686 C C . ALA A 1 836 ? -10.331 10.551 6.804 1.00 92.25 836 ALA A C 1
ATOM 6688 O O . ALA A 1 836 ? -10.694 9.628 6.078 1.00 92.25 836 ALA A O 1
ATOM 6689 N N . GLY A 1 837 ? -10.525 11.836 6.493 1.00 91.50 837 GLY A N 1
ATOM 6690 C CA . GLY A 1 837 ? -11.167 12.336 5.279 1.00 91.50 837 GLY A CA 1
ATOM 6691 C C . GLY A 1 837 ? -10.467 11.851 4.014 1.00 91.50 837 GLY A C 1
ATOM 6692 O O . GLY A 1 837 ? -11.071 11.124 3.239 1.00 91.50 837 GLY A O 1
ATOM 6693 N N . GLU A 1 838 ? -9.173 12.130 3.841 1.00 88.88 838 GLU A N 1
ATOM 6694 C CA . GLU A 1 838 ? -8.375 11.658 2.692 1.00 88.88 838 GLU A CA 1
ATOM 6695 C C . GLU A 1 838 ? -8.370 10.119 2.557 1.00 88.88 838 GLU A C 1
ATOM 6697 O O . GLU A 1 838 ? -8.264 9.587 1.451 1.00 88.88 838 GLU A O 1
ATOM 6702 N N . SER A 1 839 ? -8.550 9.383 3.661 1.00 88.69 839 SER A N 1
ATOM 6703 C CA . SER A 1 839 ? -8.743 7.927 3.627 1.00 88.69 839 SER A CA 1
ATOM 6704 C C . SER A 1 839 ? -10.151 7.529 3.146 1.00 88.69 839 SER A C 1
ATOM 6706 O O . SER A 1 839 ? -10.292 6.581 2.373 1.00 88.69 839 SER A O 1
ATOM 6708 N N . ALA A 1 840 ? -11.192 8.252 3.570 1.00 90.56 840 ALA A N 1
ATOM 6709 C CA . ALA A 1 840 ? -12.577 8.051 3.138 1.00 90.56 840 ALA A CA 1
ATOM 6710 C C . ALA A 1 840 ? -12.785 8.432 1.660 1.00 90.56 840 ALA A C 1
ATOM 6712 O O . ALA A 1 840 ? -13.442 7.690 0.929 1.00 90.56 840 ALA A O 1
ATOM 6713 N N . LEU A 1 841 ? -12.130 9.502 1.188 1.00 87.50 841 LEU A N 1
ATOM 6714 C CA . LEU A 1 841 ? -12.126 9.954 -0.212 1.00 87.50 841 LEU A CA 1
ATOM 6715 C C . LEU A 1 841 ? -11.573 8.904 -1.197 1.00 87.50 841 LEU A C 1
ATOM 6717 O O . LEU A 1 841 ? -11.842 8.958 -2.396 1.00 87.50 841 LEU A O 1
ATOM 6721 N N . LYS A 1 842 ? -10.790 7.933 -0.710 1.00 83.31 842 LYS A N 1
ATOM 6722 C CA . LYS A 1 842 ? -10.279 6.789 -1.495 1.00 83.31 842 LYS A CA 1
ATOM 6723 C C . LYS A 1 842 ? -11.118 5.520 -1.338 1.00 83.31 842 LYS A C 1
ATOM 6725 O O . LYS A 1 842 ? -10.917 4.555 -2.069 1.00 83.31 842 LYS A O 1
ATOM 6730 N N . ALA A 1 843 ? -12.037 5.496 -0.376 1.00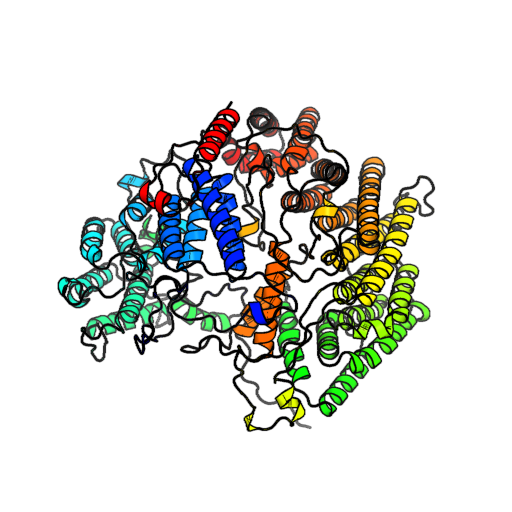 84.56 843 ALA A N 1
ATOM 6731 C CA . ALA A 1 843 ? -12.912 4.360 -0.106 1.00 84.56 843 ALA A CA 1
ATOM 6732 C C . ALA A 1 843 ? -14.313 4.531 -0.716 1.00 84.56 843 ALA A C 1
ATOM 6734 O O . ALA A 1 843 ? -14.938 3.529 -1.073 1.00 84.56 843 ALA A O 1
ATOM 6735 N N . VAL A 1 844 ? -14.795 5.774 -0.836 1.00 84.56 844 VAL A N 1
ATOM 6736 C CA . VAL A 1 844 ? -16.168 6.111 -1.235 1.00 84.56 844 VAL A CA 1
ATOM 6737 C C . VAL A 1 844 ? -16.185 7.029 -2.457 1.00 84.56 844 VAL A C 1
ATOM 6739 O O . VAL A 1 844 ? -15.552 8.082 -2.474 1.00 84.56 844 VAL A O 1
ATOM 6742 N N . TRP A 1 845 ? -16.945 6.628 -3.470 1.00 78.75 845 TRP A N 1
ATOM 6743 C CA . TRP A 1 845 ? -17.131 7.344 -4.731 1.00 78.75 845 TRP A CA 1
ATOM 6744 C C . TRP A 1 845 ? -17.975 8.622 -4.578 1.00 78.75 845 TRP A C 1
ATOM 6746 O O . TRP A 1 845 ? -18.875 8.665 -3.738 1.00 78.75 845 TRP A O 1
ATOM 6756 N N . GLY A 1 846 ? -17.729 9.655 -5.393 1.00 76.31 846 GLY A N 1
ATOM 6757 C CA . GLY A 1 846 ? -18.500 10.911 -5.351 1.00 76.31 846 GLY A CA 1
ATOM 6758 C C . GLY A 1 846 ? -18.244 11.787 -4.119 1.00 76.31 846 GLY A C 1
ATOM 6759 O O . GLY A 1 846 ? -18.988 12.733 -3.864 1.00 76.31 846 GLY A O 1
ATOM 6760 N N . SER A 1 847 ? -17.277 11.432 -3.276 1.00 84.44 847 SER A N 1
ATOM 6761 C CA . SER A 1 847 ? -17.125 11.996 -1.933 1.00 84.44 847 SER A CA 1
ATOM 6762 C C . SER A 1 847 ? -16.439 13.365 -1.914 1.00 84.44 847 SER A C 1
ATOM 6764 O O . SER A 1 847 ? -16.736 14.167 -1.026 1.00 84.44 847 SER A O 1
ATOM 6766 N N . ARG A 1 848 ? -15.594 13.684 -2.902 1.00 86.44 848 ARG A N 1
ATOM 6767 C CA . ARG A 1 848 ? -14.909 14.985 -3.013 1.00 86.44 848 ARG A CA 1
ATOM 6768 C C . ARG A 1 848 ? -15.897 16.082 -3.385 1.00 86.44 848 ARG A C 1
ATOM 6770 O O . ARG A 1 848 ? -15.940 17.121 -2.725 1.00 86.44 848 ARG A O 1
ATOM 6777 N N . LEU A 1 849 ? -16.751 15.803 -4.371 1.00 85.31 849 LEU A N 1
ATOM 6778 C CA . LEU A 1 849 ? -17.825 16.698 -4.819 1.00 85.31 849 LEU A CA 1
ATOM 6779 C C . LEU A 1 849 ? -18.803 17.098 -3.698 1.00 85.31 849 LEU A C 1
ATOM 6781 O O . LEU A 1 849 ? -19.340 18.205 -3.723 1.00 85.31 849 LEU A O 1
ATOM 6785 N N . LEU A 1 850 ? -19.012 16.229 -2.700 1.00 88.25 850 LEU A N 1
ATOM 6786 C CA . LEU A 1 850 ? -19.870 16.509 -1.543 1.00 88.25 850 LEU A CA 1
ATOM 6787 C C . LEU A 1 850 ? -19.235 17.487 -0.545 1.00 88.25 850 LEU A C 1
ATOM 6789 O O . LEU A 1 850 ? -19.926 18.370 -0.040 1.00 88.25 850 LEU A O 1
ATOM 6793 N N . ILE A 1 851 ? -17.947 17.320 -0.226 1.00 91.56 851 ILE A N 1
ATOM 6794 C CA . ILE A 1 851 ? -17.300 18.087 0.854 1.00 91.56 851 ILE A CA 1
ATOM 6795 C C . ILE A 1 851 ? -16.663 19.401 0.381 1.00 91.56 851 ILE A C 1
ATOM 6797 O O . ILE A 1 851 ? -16.424 20.292 1.197 1.00 91.56 851 ILE A O 1
ATOM 6801 N N . ILE A 1 852 ? -16.452 19.569 -0.928 1.00 91.75 852 ILE A N 1
ATOM 6802 C CA . ILE A 1 852 ? -15.960 20.818 -1.529 1.00 91.75 852 ILE A CA 1
ATOM 6803 C C . ILE A 1 852 ? -16.840 22.043 -1.183 1.00 91.75 852 ILE A C 1
ATOM 6805 O O . ILE A 1 852 ? -16.286 23.020 -0.669 1.00 91.75 852 ILE A O 1
ATOM 6809 N N . PRO A 1 853 ? -18.177 22.043 -1.388 1.00 92.88 853 PRO A N 1
ATOM 6810 C CA . PRO A 1 853 ? -18.998 23.225 -1.112 1.00 92.88 853 PRO A CA 1
ATOM 6811 C C . PRO A 1 853 ? -19.021 23.643 0.374 1.00 92.88 853 PRO A C 1
ATOM 6813 O O . PRO A 1 853 ? -18.789 24.828 0.635 1.00 92.88 853 PRO A O 1
ATOM 6816 N N . PRO A 1 854 ? -19.202 22.732 1.360 1.00 94.31 854 PRO A N 1
ATOM 6817 C CA . PRO A 1 854 ? -19.087 23.071 2.781 1.00 94.31 854 PRO A CA 1
ATOM 6818 C C . PRO A 1 854 ? -17.728 23.668 3.162 1.00 94.31 854 PRO A C 1
ATOM 6820 O O . PRO A 1 854 ? -17.677 24.659 3.889 1.00 94.31 854 PRO A O 1
ATOM 6823 N N . LEU A 1 855 ? -16.621 23.126 2.640 1.00 95.12 855 LEU A N 1
ATOM 6824 C CA . LEU A 1 855 ? -15.274 23.639 2.920 1.00 95.12 855 LEU A CA 1
ATOM 6825 C C . LEU A 1 855 ? -15.040 25.036 2.313 1.00 95.12 855 LEU A C 1
ATOM 6827 O O . LEU A 1 855 ? -14.413 25.883 2.952 1.00 95.12 855 LEU A O 1
ATOM 6831 N N . ILE A 1 856 ? -15.583 25.314 1.122 1.00 94.62 856 ILE A N 1
ATOM 6832 C CA . ILE A 1 856 ? -15.567 26.652 0.501 1.00 94.62 856 ILE A CA 1
ATOM 6833 C C . ILE A 1 856 ? -16.398 27.652 1.326 1.00 94.62 856 ILE A C 1
ATOM 6835 O O . ILE A 1 856 ? -15.943 28.769 1.589 1.00 94.62 856 ILE A O 1
ATOM 6839 N N . GLN A 1 857 ? -17.587 27.255 1.791 1.00 95.00 857 GLN A N 1
ATOM 6840 C CA . GLN A 1 857 ? -18.434 28.084 2.657 1.00 95.00 857 GLN A CA 1
ATOM 6841 C C . GLN A 1 857 ? -17.772 28.358 4.017 1.00 95.00 857 GLN A C 1
ATOM 6843 O O . GLN A 1 857 ? -17.825 29.487 4.518 1.00 95.00 857 GLN A O 1
ATOM 6848 N N . ALA A 1 858 ? -17.099 27.360 4.593 1.00 94.50 858 ALA A N 1
ATOM 6849 C CA . ALA A 1 858 ? -16.324 27.505 5.819 1.00 94.50 858 ALA A CA 1
ATOM 6850 C C . ALA A 1 858 ? -15.135 28.464 5.631 1.00 94.50 858 ALA A C 1
ATOM 6852 O O . ALA A 1 858 ? -14.946 29.350 6.464 1.00 94.50 858 ALA A O 1
ATOM 6853 N N . LEU A 1 859 ? -14.395 28.375 4.514 1.00 95.38 859 LEU A N 1
ATOM 6854 C CA . LEU A 1 859 ? -13.327 29.327 4.175 1.00 95.38 859 LEU A CA 1
ATOM 6855 C C . LEU A 1 859 ? -13.863 30.762 4.073 1.00 95.38 859 LEU A C 1
ATOM 6857 O O . LEU A 1 859 ? -13.333 31.661 4.722 1.00 95.38 859 LEU A O 1
ATOM 6861 N N . GLN A 1 860 ? -14.944 30.977 3.315 1.00 95.75 860 GLN A N 1
ATOM 6862 C CA . GLN A 1 860 ? -15.557 32.301 3.166 1.00 95.75 860 GLN A CA 1
ATOM 6863 C C . GLN A 1 860 ? -16.030 32.880 4.510 1.00 95.75 860 GLN A C 1
ATOM 6865 O O . GLN A 1 860 ? -15.908 34.082 4.750 1.00 95.75 860 GLN A O 1
ATOM 6870 N N . THR A 1 861 ? -16.571 32.038 5.389 1.00 95.44 861 THR A N 1
ATOM 6871 C CA . THR A 1 861 ? -17.055 32.456 6.712 1.00 95.44 861 THR A CA 1
ATOM 6872 C C . THR A 1 861 ? -15.888 32.800 7.639 1.00 95.44 861 THR A C 1
ATOM 6874 O O . THR A 1 861 ? -15.894 33.861 8.261 1.00 95.44 861 THR A O 1
ATOM 6877 N N . ALA A 1 862 ? -14.842 31.970 7.654 1.00 94.69 862 ALA A N 1
ATOM 6878 C CA . ALA A 1 862 ? -13.637 32.190 8.446 1.00 94.69 862 ALA A CA 1
ATOM 6879 C C . ALA A 1 862 ? -12.862 33.449 8.015 1.00 94.69 862 ALA A C 1
ATOM 6881 O O . ALA A 1 862 ? -12.376 34.179 8.874 1.00 94.69 862 ALA A O 1
ATOM 6882 N N . ILE A 1 863 ? -12.800 33.754 6.711 1.00 94.25 863 ILE A N 1
ATOM 6883 C CA . ILE A 1 863 ? -12.233 35.012 6.190 1.00 94.25 863 ILE A CA 1
ATOM 6884 C C . ILE A 1 863 ? -13.033 36.217 6.706 1.00 94.25 863 ILE A C 1
ATOM 6886 O O . ILE A 1 863 ? -12.449 37.119 7.304 1.00 94.25 863 ILE A O 1
ATOM 6890 N N . LYS A 1 864 ? -14.369 36.212 6.560 1.00 94.19 864 LYS A N 1
ATOM 6891 C CA . LYS A 1 864 ? -15.249 37.293 7.059 1.00 94.19 864 LYS A CA 1
ATOM 6892 C C . LYS A 1 864 ? -15.135 37.516 8.573 1.00 94.19 864 LYS A C 1
ATOM 6894 O O . LYS A 1 864 ? -15.324 38.637 9.033 1.00 94.19 864 LYS A O 1
ATOM 6899 N N . GLN A 1 865 ? -14.845 36.462 9.336 1.00 94.62 865 GLN A N 1
ATOM 6900 C CA . GLN A 1 865 ? -14.681 36.494 10.795 1.00 94.62 865 GLN A CA 1
ATOM 6901 C C . GLN A 1 865 ? -13.220 36.685 11.252 1.00 94.62 865 GLN A C 1
ATOM 6903 O O . GLN A 1 865 ? -12.971 36.775 12.451 1.00 94.62 865 GLN A O 1
ATOM 6908 N N . ASN A 1 866 ? -12.254 36.761 10.324 1.00 91.88 866 ASN A N 1
ATOM 6909 C CA . ASN A 1 866 ? -10.810 36.819 10.597 1.00 91.88 866 ASN A CA 1
ATOM 6910 C C . ASN A 1 866 ? -10.283 35.641 11.462 1.00 91.88 866 ASN A C 1
ATOM 6912 O O . ASN A 1 866 ? -9.329 35.774 12.231 1.00 91.88 866 ASN A O 1
ATOM 6916 N N . ASP A 1 867 ? -10.903 34.463 11.337 1.00 93.75 867 ASP A N 1
ATOM 6917 C CA . ASP A 1 867 ? -10.612 33.256 12.120 1.00 93.75 867 ASP A CA 1
ATOM 6918 C C . ASP A 1 867 ? -9.385 32.519 11.544 1.00 93.75 867 ASP A C 1
ATOM 6920 O O . ASP A 1 867 ? -9.488 31.619 10.706 1.00 93.75 867 ASP A O 1
ATOM 6924 N N . HIS A 1 868 ? -8.179 32.925 11.963 1.00 93.56 868 HIS A N 1
ATOM 6925 C CA . HIS A 1 868 ? -6.918 32.350 11.457 1.00 93.56 868 HIS A CA 1
ATOM 6926 C C . HIS A 1 868 ? -6.801 30.825 11.648 1.00 93.56 868 HIS A C 1
ATOM 6928 O O . HIS A 1 868 ? -6.245 30.172 10.757 1.00 93.56 868 HIS A O 1
ATOM 6934 N N . PRO A 1 869 ? -7.267 30.220 12.763 1.00 92.56 869 PRO A N 1
ATOM 6935 C CA . PRO A 1 869 ? -7.405 28.773 12.868 1.00 92.56 869 PRO A CA 1
ATOM 6936 C C . PRO A 1 869 ? -8.248 28.171 11.740 1.00 92.56 869 PRO A C 1
ATOM 6938 O O . PRO A 1 869 ? -7.731 27.308 11.024 1.00 92.56 869 PRO A O 1
ATOM 6941 N N . ARG A 1 870 ? -9.486 28.632 11.533 1.00 94.00 870 ARG A N 1
ATOM 6942 C CA . ARG A 1 870 ? -10.401 28.052 10.538 1.00 94.00 870 ARG A CA 1
ATOM 6943 C C . ARG A 1 870 ? -9.962 28.312 9.098 1.00 94.00 870 ARG A C 1
ATOM 6945 O O . ARG A 1 870 ? -9.961 27.371 8.309 1.00 94.00 870 ARG A O 1
ATOM 6952 N N . ILE A 1 871 ? -9.448 29.503 8.775 1.00 95.19 871 ILE A N 1
ATOM 6953 C CA . ILE A 1 871 ? -8.867 29.812 7.450 1.00 95.19 871 ILE A CA 1
ATOM 6954 C C . ILE A 1 871 ? -7.810 28.763 7.069 1.00 95.19 871 ILE A C 1
ATOM 6956 O O . ILE A 1 871 ? -7.874 28.180 5.989 1.00 95.19 871 ILE A O 1
ATOM 6960 N N . LYS A 1 872 ? -6.880 28.433 7.980 1.00 93.31 872 LYS A N 1
ATOM 6961 C CA . LYS A 1 872 ? -5.895 27.360 7.744 1.00 93.31 872 LYS A CA 1
ATOM 6962 C C . LYS A 1 872 ? -6.543 25.991 7.563 1.00 93.31 872 LYS A C 1
ATOM 6964 O O . LYS A 1 872 ? -6.076 25.224 6.733 1.00 93.31 872 LYS A O 1
ATOM 6969 N N . GLY A 1 873 ? -7.559 25.659 8.364 1.00 92.31 873 GLY A N 1
ATOM 6970 C CA . GLY A 1 873 ? -8.253 24.371 8.280 1.00 92.31 873 GLY A CA 1
ATOM 6971 C C . GLY A 1 873 ? -8.843 24.149 6.892 1.00 92.31 873 GLY A C 1
ATOM 6972 O O . GLY A 1 873 ? -8.532 23.152 6.243 1.00 92.31 873 GLY A O 1
ATOM 6973 N N . ALA A 1 874 ? -9.586 25.133 6.388 1.00 94.81 874 ALA A N 1
ATOM 6974 C CA . ALA A 1 874 ? -10.152 25.070 5.050 1.00 94.81 874 ALA A CA 1
ATOM 6975 C C . ALA A 1 874 ? -9.072 25.092 3.950 1.00 94.81 874 ALA A C 1
ATOM 6977 O O . ALA A 1 874 ? -9.136 24.260 3.052 1.00 94.81 874 ALA A O 1
ATOM 6978 N N . LEU A 1 875 ? -8.035 25.940 4.043 1.00 92.50 875 LEU A N 1
ATOM 6979 C CA . LEU A 1 875 ? -6.934 25.960 3.061 1.00 92.50 875 LEU A CA 1
ATOM 6980 C C . LEU A 1 875 ? -6.174 24.625 2.981 1.00 92.50 875 LEU A C 1
ATOM 6982 O O . LEU A 1 875 ? -5.926 24.143 1.880 1.00 92.50 875 LEU A O 1
ATOM 6986 N N . TYR A 1 876 ? -5.836 23.995 4.114 1.00 91.12 876 TYR A N 1
ATOM 6987 C CA . TYR A 1 876 ? -5.217 22.661 4.110 1.00 91.12 876 TYR A CA 1
ATOM 6988 C C . TYR A 1 876 ? -6.155 21.604 3.514 1.00 91.12 876 TYR A C 1
ATOM 6990 O O . TYR A 1 876 ? -5.723 20.791 2.702 1.00 91.12 876 TYR A O 1
ATOM 6998 N N . SER A 1 877 ? -7.442 21.645 3.865 1.00 91.00 877 SER A N 1
ATOM 6999 C CA . SER A 1 877 ? -8.428 20.678 3.368 1.00 91.00 877 SER A CA 1
ATOM 7000 C C . SER A 1 877 ? -8.662 20.810 1.861 1.00 91.00 877 SER A C 1
ATOM 7002 O O . SER A 1 877 ? -8.765 19.798 1.178 1.00 91.00 877 SER A O 1
ATOM 7004 N N . LEU A 1 878 ? -8.715 22.038 1.336 1.00 90.81 878 LEU A N 1
ATOM 7005 C CA . LEU A 1 878 ? -8.991 22.330 -0.073 1.00 90.81 878 LEU A CA 1
ATOM 7006 C C . LEU A 1 878 ? -7.752 22.207 -0.974 1.00 90.81 878 LEU A C 1
ATOM 7008 O O . LEU A 1 878 ? -7.897 21.752 -2.098 1.00 90.81 878 LEU A O 1
ATOM 7012 N N . LEU A 1 879 ? -6.555 22.605 -0.522 1.00 87.94 879 LEU A N 1
ATOM 7013 C CA . LEU A 1 879 ? -5.366 22.744 -1.391 1.00 87.94 879 LEU A CA 1
ATOM 7014 C C . LEU A 1 879 ? -4.268 21.688 -1.145 1.00 87.94 879 LEU A C 1
ATOM 7016 O O . LEU A 1 879 ? -3.434 21.448 -2.015 1.00 87.94 879 LEU A O 1
ATOM 7020 N N . TYR A 1 880 ? -4.280 21.015 0.011 1.00 82.25 880 TYR A N 1
ATOM 7021 C CA . TYR A 1 880 ? -3.244 20.049 0.422 1.00 82.25 880 TYR A CA 1
ATOM 7022 C C . TYR A 1 880 ? -3.799 18.626 0.626 1.00 82.25 880 TYR A C 1
ATOM 7024 O O . TYR A 1 880 ? -3.245 17.830 1.384 1.00 82.25 880 TYR A O 1
ATOM 7032 N N . SER A 1 881 ? -4.901 18.301 -0.052 1.00 81.62 881 SER A N 1
ATOM 7033 C CA . SER A 1 881 ? -5.531 16.974 -0.080 1.00 81.62 881 SER A CA 1
ATOM 7034 C C . SER A 1 881 ? -5.845 16.560 -1.522 1.00 81.62 881 SER A C 1
ATOM 7036 O O . SER A 1 881 ? -5.658 17.349 -2.454 1.00 81.62 881 SER A O 1
ATOM 7038 N N . SER A 1 882 ? -6.403 15.361 -1.731 1.00 81.31 882 SER A N 1
ATOM 7039 C CA . SER A 1 882 ? -6.912 14.977 -3.054 1.00 81.31 882 SER A CA 1
ATOM 7040 C C . SER A 1 882 ? -8.108 15.817 -3.544 1.00 81.31 882 SER A C 1
ATOM 7042 O O . SER A 1 882 ? -8.486 15.670 -4.700 1.00 81.31 882 SER A O 1
ATOM 7044 N N . LEU A 1 883 ? -8.666 16.736 -2.736 1.00 84.31 883 LEU A N 1
ATOM 7045 C CA . LEU A 1 883 ? -9.637 17.738 -3.205 1.00 84.31 883 LEU A CA 1
ATOM 7046 C C . LEU A 1 883 ? -9.020 18.799 -4.115 1.00 84.31 883 LEU A C 1
ATOM 7048 O O . LEU A 1 883 ? -9.727 19.330 -4.963 1.00 84.31 883 LEU A O 1
ATOM 7052 N N . ALA A 1 884 ? -7.737 19.124 -3.942 1.00 83.94 884 ALA A N 1
ATOM 7053 C CA . ALA A 1 884 ? -7.097 20.218 -4.674 1.00 83.94 884 ALA A CA 1
ATOM 7054 C C . ALA A 1 884 ? -7.092 19.940 -6.176 1.00 83.94 884 ALA A C 1
ATOM 7056 O O . ALA A 1 884 ? -7.538 20.762 -6.973 1.00 83.94 884 ALA A O 1
ATOM 7057 N N . LYS A 1 885 ? -6.737 18.692 -6.509 1.00 77.31 885 LYS A N 1
ATOM 7058 C CA . LYS A 1 885 ? -6.968 18.059 -7.806 1.00 77.31 885 LYS A CA 1
ATOM 7059 C C . LYS A 1 885 ? -8.367 18.390 -8.320 1.00 77.31 885 LYS A C 1
ATOM 7061 O O . LYS A 1 885 ? -8.524 19.137 -9.278 1.00 77.31 885 LYS A O 1
ATOM 7066 N N . THR A 1 886 ? -9.375 17.939 -7.576 1.00 78.88 886 THR A N 1
ATOM 7067 C CA . THR A 1 886 ? -10.799 18.044 -7.901 1.00 78.88 886 THR A CA 1
ATOM 7068 C C . THR A 1 886 ? -11.335 19.487 -7.935 1.00 78.88 886 THR A C 1
ATOM 7070 O O . THR A 1 886 ? -12.431 19.731 -8.422 1.00 78.88 886 THR A O 1
ATOM 7073 N N . LEU A 1 887 ? -10.574 20.485 -7.486 1.00 81.00 887 LEU A N 1
ATOM 7074 C CA . LEU A 1 887 ? -10.925 21.905 -7.597 1.00 81.00 887 LEU A CA 1
ATOM 7075 C C . LEU A 1 887 ? -10.324 22.577 -8.846 1.00 81.00 887 LEU A C 1
ATOM 7077 O O . LEU A 1 887 ? -10.777 23.660 -9.217 1.00 81.00 887 LEU A O 1
ATOM 7081 N N . GLY A 1 888 ? -9.344 21.943 -9.501 1.00 76.38 888 GLY A N 1
ATOM 7082 C CA . GLY A 1 888 ? -8.548 22.520 -10.588 1.00 76.38 888 GLY A CA 1
ATOM 7083 C C . GLY A 1 888 ? -9.279 22.701 -11.921 1.00 76.38 888 GLY A C 1
ATOM 7084 O O . GLY A 1 888 ? -9.295 23.817 -12.441 1.00 76.38 888 GLY A O 1
ATOM 7085 N N . ARG A 1 889 ? -9.914 21.645 -12.465 1.00 74.44 889 ARG A N 1
ATOM 7086 C CA . ARG A 1 889 ? -10.725 21.729 -13.706 1.00 74.44 889 ARG A CA 1
ATOM 7087 C C . ARG A 1 889 ? -12.260 21.813 -13.484 1.00 74.44 889 ARG A C 1
ATOM 7089 O O . ARG A 1 889 ? -12.981 22.119 -14.428 1.00 74.44 889 ARG A O 1
ATOM 7096 N N . HIS A 1 890 ? -12.787 21.659 -12.257 1.00 75.69 890 HIS A N 1
ATOM 7097 C CA . HIS A 1 890 ? -14.226 21.804 -11.960 1.00 75.69 890 HIS A CA 1
ATOM 7098 C C . HIS A 1 890 ? -14.624 23.293 -11.901 1.00 75.69 890 HIS A C 1
ATOM 7100 O O . HIS A 1 890 ? -14.760 23.878 -10.821 1.00 75.69 890 HIS A O 1
ATOM 7106 N N . TRP A 1 891 ? -14.891 23.895 -13.064 1.00 77.88 891 TRP A N 1
ATOM 7107 C CA . TRP A 1 891 ? -15.185 25.332 -13.234 1.00 77.88 891 TRP A CA 1
ATOM 7108 C C . TRP A 1 891 ? -16.317 25.893 -12.352 1.00 77.88 891 TRP A C 1
ATOM 7110 O O . TRP A 1 891 ? -16.368 27.090 -12.080 1.00 77.88 891 TRP A O 1
ATOM 7120 N N . LYS A 1 892 ? -17.204 25.026 -11.852 1.00 83.38 892 LYS A N 1
ATOM 7121 C CA . LYS A 1 892 ? -18.248 25.336 -10.861 1.00 83.38 892 LYS A CA 1
ATOM 7122 C C . LYS A 1 892 ? -17.695 25.853 -9.520 1.00 83.38 892 LYS A C 1
ATOM 7124 O O . LYS A 1 892 ? -18.396 26.578 -8.818 1.00 83.38 892 LYS A O 1
ATOM 7129 N N . TYR A 1 893 ? -16.465 25.481 -9.158 1.00 85.56 893 TYR A N 1
ATOM 7130 C CA . TYR A 1 893 ? -15.847 25.783 -7.859 1.00 85.56 893 TYR A CA 1
ATOM 7131 C C . TYR A 1 893 ? -14.565 26.618 -7.979 1.00 85.56 893 TYR A C 1
ATOM 7133 O O . TYR A 1 893 ? -14.307 27.467 -7.120 1.00 85.56 893 TYR A O 1
ATOM 7141 N N . THR A 1 894 ? -13.782 26.422 -9.046 1.00 87.31 894 THR A N 1
ATOM 7142 C CA . THR A 1 894 ? -12.469 27.061 -9.249 1.00 87.31 894 THR A CA 1
ATOM 7143 C C . THR A 1 894 ? -12.495 28.597 -9.119 1.00 87.31 894 THR A C 1
ATOM 7145 O O . THR A 1 894 ? -11.677 29.128 -8.365 1.00 87.31 894 THR A O 1
ATOM 7148 N N . PRO A 1 895 ? -13.441 29.349 -9.730 1.00 89.62 895 PRO A N 1
ATOM 7149 C CA . PRO A 1 895 ? -13.459 30.813 -9.640 1.00 89.62 895 PRO A CA 1
ATOM 7150 C C . PRO A 1 895 ? -13.729 31.326 -8.219 1.00 89.62 895 PRO A C 1
ATOM 7152 O O . PRO A 1 895 ? -13.112 32.295 -7.775 1.00 89.62 895 PRO A O 1
ATOM 7155 N N . SER A 1 896 ? -14.620 30.660 -7.474 1.00 89.44 896 SER A N 1
ATOM 7156 C CA . SER A 1 896 ? -14.886 30.993 -6.070 1.00 89.44 896 SER A CA 1
ATOM 7157 C C . SER A 1 896 ? -13.673 30.707 -5.189 1.00 89.44 896 SER A C 1
ATOM 7159 O O . SER A 1 896 ? -13.336 31.528 -4.338 1.00 89.44 896 SER A O 1
ATOM 7161 N N . LEU A 1 897 ? -12.983 29.586 -5.419 1.00 90.81 897 LEU A N 1
ATOM 7162 C CA . LEU A 1 897 ? -11.767 29.233 -4.690 1.00 90.81 897 LEU A CA 1
ATOM 7163 C C . LEU A 1 897 ? -10.628 30.228 -4.946 1.00 90.81 897 LEU A C 1
ATOM 7165 O O . LEU A 1 897 ? -10.012 30.680 -3.986 1.00 90.81 897 LEU A O 1
ATOM 7169 N N . ILE A 1 898 ? -10.382 30.617 -6.203 1.00 92.25 898 ILE A N 1
ATOM 7170 C CA . ILE A 1 898 ? -9.362 31.620 -6.557 1.00 92.25 898 ILE A CA 1
ATOM 7171 C C . ILE A 1 898 ? -9.653 32.951 -5.848 1.00 92.25 898 ILE A C 1
ATOM 7173 O O . ILE A 1 898 ? -8.757 33.536 -5.239 1.00 92.25 898 ILE A O 1
ATOM 7177 N N . ARG A 1 899 ? -10.915 33.405 -5.848 1.00 92.94 899 ARG A N 1
ATOM 7178 C CA . ARG A 1 899 ? -11.318 34.643 -5.160 1.00 92.94 899 ARG A CA 1
ATOM 7179 C C . ARG A 1 899 ? -11.049 34.574 -3.651 1.00 92.94 899 ARG A C 1
ATOM 7181 O O . ARG A 1 899 ? -10.438 35.483 -3.094 1.00 92.94 899 ARG A O 1
ATOM 7188 N N . LEU A 1 900 ? -11.441 33.472 -3.005 1.00 93.62 900 LEU A N 1
ATOM 7189 C CA . LEU A 1 900 ? -11.212 33.252 -1.572 1.00 93.62 900 LEU A CA 1
ATOM 7190 C C . LEU A 1 900 ? -9.729 33.057 -1.225 1.00 93.62 900 LEU A C 1
ATOM 7192 O O . LEU A 1 900 ? -9.310 33.438 -0.136 1.00 93.62 900 LEU A O 1
ATOM 7196 N N . PHE A 1 901 ? -8.922 32.504 -2.131 1.00 93.81 901 PHE A N 1
ATOM 7197 C CA . PHE A 1 901 ? -7.471 32.403 -1.967 1.00 93.81 901 PHE A CA 1
ATOM 7198 C C . PHE A 1 901 ? -6.805 33.785 -1.992 1.00 93.81 901 PHE A C 1
ATOM 7200 O O . PHE A 1 901 ? -5.959 34.066 -1.144 1.00 93.81 901 PHE A O 1
ATOM 7207 N N . ILE A 1 902 ? -7.227 34.673 -2.901 1.00 93.12 902 ILE A N 1
ATOM 7208 C CA . ILE A 1 902 ? -6.766 36.071 -2.933 1.00 93.12 902 ILE A CA 1
ATOM 7209 C C . ILE A 1 902 ? -7.157 36.778 -1.626 1.00 93.12 902 ILE A C 1
ATOM 7211 O O . ILE A 1 902 ? -6.285 37.341 -0.963 1.00 93.12 902 ILE A O 1
ATOM 7215 N N . GLU A 1 903 ? -8.420 36.668 -1.195 1.00 93.75 903 GLU A N 1
ATOM 7216 C CA . GLU A 1 903 ? -8.886 37.206 0.095 1.00 93.75 903 GLU A CA 1
ATOM 7217 C C . GLU A 1 903 ? -8.075 36.654 1.289 1.00 93.75 903 GLU A C 1
ATOM 7219 O O . GLU A 1 903 ? -7.661 37.418 2.159 1.00 93.75 903 GLU A O 1
ATOM 7224 N N . ALA A 1 904 ? -7.778 35.349 1.315 1.00 92.25 904 ALA A N 1
ATOM 7225 C CA . ALA A 1 904 ? -6.975 34.715 2.365 1.00 92.25 904 ALA A CA 1
ATOM 7226 C C . ALA A 1 904 ? -5.487 35.118 2.334 1.00 92.25 904 ALA A C 1
ATOM 7228 O O . ALA A 1 904 ? -4.841 35.162 3.381 1.00 92.25 904 ALA A O 1
ATOM 7229 N N . SER A 1 905 ? -4.929 35.416 1.155 1.00 90.88 905 SER A N 1
ATOM 7230 C CA . SER A 1 905 ? -3.540 35.878 0.993 1.00 90.88 905 SER A CA 1
ATOM 7231 C C . SER A 1 905 ? -3.312 37.280 1.574 1.00 90.88 905 SER A C 1
ATOM 7233 O O . SER A 1 905 ? -2.231 37.559 2.089 1.00 90.88 905 SER A O 1
ATOM 7235 N N . ALA A 1 906 ? -4.353 38.120 1.576 1.00 90.94 906 ALA A N 1
ATOM 7236 C CA . ALA A 1 906 ? -4.338 39.462 2.157 1.00 90.94 906 ALA A CA 1
ATOM 7237 C C . ALA A 1 906 ? -4.466 39.480 3.696 1.00 90.94 906 ALA A C 1
ATOM 7239 O O . ALA A 1 906 ? -4.353 40.540 4.310 1.00 90.94 906 ALA A O 1
ATOM 7240 N N . VAL A 1 907 ? -4.699 38.329 4.342 1.00 91.56 907 VAL A N 1
ATOM 7241 C CA . VAL A 1 907 ? -4.812 38.240 5.805 1.00 91.56 907 VAL A CA 1
ATOM 7242 C C . VAL A 1 907 ? -3.443 38.455 6.447 1.00 91.56 907 VAL A C 1
ATOM 7244 O O . VAL A 1 907 ? -2.493 37.714 6.175 1.00 91.56 907 VAL A O 1
ATOM 7247 N N . ASP A 1 908 ? -3.347 39.431 7.354 1.00 87.81 908 ASP A N 1
ATOM 7248 C CA . ASP A 1 908 ? -2.116 39.733 8.092 1.00 87.81 908 ASP A CA 1
ATOM 7249 C C . ASP A 1 908 ? -1.831 38.696 9.194 1.00 87.81 908 ASP A C 1
ATOM 7251 O O . ASP A 1 908 ? -2.027 38.890 10.398 1.00 87.81 908 ASP A O 1
ATOM 7255 N N . LYS A 1 909 ? -1.413 37.509 8.748 1.00 91.75 909 LYS A N 1
ATOM 7256 C CA . LYS A 1 909 ? -0.920 36.440 9.606 1.00 91.75 909 LYS A CA 1
ATOM 7257 C C . LYS A 1 909 ? 0.167 35.658 8.867 1.00 91.75 909 LYS A C 1
ATOM 7259 O O . LYS A 1 909 ? -0.168 34.855 7.993 1.00 91.75 909 LYS A O 1
ATOM 7264 N N . PRO A 1 910 ? 1.448 35.747 9.276 1.00 90.81 910 PRO A N 1
ATOM 7265 C CA . PRO A 1 910 ? 2.554 35.069 8.587 1.00 90.81 910 PRO A CA 1
ATOM 7266 C C . PRO A 1 910 ? 2.374 33.553 8.411 1.00 90.81 910 PRO A C 1
ATOM 7268 O O . PRO A 1 910 ? 2.853 32.958 7.451 1.00 90.81 910 PRO A O 1
ATOM 7271 N N . SER A 1 911 ? 1.639 32.903 9.321 1.00 88.88 911 SER A N 1
ATOM 7272 C CA . SER A 1 911 ? 1.344 31.465 9.241 1.00 88.88 911 SER A CA 1
ATOM 7273 C C . SER A 1 911 ? 0.106 31.099 8.408 1.00 88.88 911 SER A C 1
ATOM 7275 O O . SER A 1 911 ? -0.120 29.910 8.202 1.00 88.88 911 SER A O 1
ATOM 7277 N N . VAL A 1 912 ? -0.683 32.073 7.937 1.00 90.69 912 VAL A N 1
ATOM 7278 C CA . VAL A 1 912 ? -1.670 31.907 6.850 1.00 90.69 912 VAL A CA 1
ATOM 7279 C C . VAL A 1 912 ? -0.978 32.192 5.518 1.00 90.69 912 VAL A C 1
ATOM 7281 O O . VAL A 1 912 ? -0.958 31.323 4.654 1.00 90.69 912 VAL A O 1
ATOM 7284 N N . GLN A 1 913 ? -0.286 33.333 5.412 1.00 90.62 913 GLN A N 1
ATOM 7285 C CA . GLN A 1 913 ? 0.508 33.726 4.240 1.00 90.62 913 GLN A CA 1
ATOM 7286 C C . GLN A 1 913 ? 1.485 32.625 3.800 1.00 90.62 913 GLN A C 1
ATOM 7288 O O . GLN A 1 913 ? 1.554 32.309 2.618 1.00 90.62 913 GLN A O 1
ATOM 7293 N N . LYS A 1 914 ? 2.170 31.948 4.738 1.00 90.25 914 LYS A N 1
ATOM 7294 C CA . LYS A 1 914 ? 3.028 30.792 4.418 1.00 90.25 914 LYS A CA 1
ATOM 7295 C C . LYS A 1 914 ? 2.280 29.662 3.691 1.00 90.25 914 LYS A C 1
ATOM 7297 O O . LYS A 1 914 ? 2.854 29.075 2.784 1.00 90.25 914 LYS A O 1
ATOM 7302 N N . VAL A 1 915 ? 1.034 29.369 4.077 1.00 88.19 915 VAL A N 1
ATOM 7303 C CA . VAL A 1 915 ? 0.194 28.315 3.470 1.00 88.19 915 VAL A CA 1
ATOM 7304 C C . VAL A 1 915 ? -0.335 28.756 2.104 1.00 88.19 915 VAL A C 1
ATOM 7306 O O . VAL A 1 915 ? -0.405 27.936 1.190 1.00 88.19 915 VAL A O 1
ATOM 7309 N N . CYS A 1 916 ? -0.651 30.042 1.930 1.00 90.50 916 CYS A N 1
ATOM 7310 C CA . CYS A 1 916 ? -1.004 30.588 0.620 1.00 90.50 916 CYS A CA 1
ATOM 7311 C C . CYS A 1 916 ? 0.201 30.536 -0.335 1.00 90.50 916 CYS A C 1
ATOM 7313 O O . CYS A 1 916 ? 0.092 30.000 -1.433 1.00 90.50 916 CYS A O 1
ATOM 7315 N N . ASN A 1 917 ? 1.378 30.987 0.108 1.00 88.31 917 ASN A N 1
ATOM 7316 C CA . ASN A 1 917 ? 2.594 31.029 -0.709 1.00 88.31 917 ASN A CA 1
ATOM 7317 C C . ASN A 1 917 ? 3.028 29.644 -1.216 1.00 88.31 917 ASN A C 1
ATOM 7319 O O . ASN A 1 917 ? 3.445 29.534 -2.366 1.00 88.31 917 ASN A O 1
ATOM 7323 N N . SER A 1 918 ? 2.904 28.578 -0.413 1.00 86.62 918 SER A N 1
ATOM 7324 C CA . SER A 1 918 ? 3.220 27.216 -0.877 1.00 86.62 918 SER A CA 1
ATOM 7325 C C . SER A 1 918 ? 2.138 26.572 -1.760 1.00 86.62 918 SER A C 1
ATOM 7327 O O . SER A 1 918 ? 2.440 25.584 -2.419 1.00 86.62 918 SER A O 1
ATOM 7329 N N . ALA A 1 919 ? 0.929 27.143 -1.840 1.00 86.56 919 ALA A N 1
ATOM 7330 C CA . ALA A 1 919 ? -0.120 26.723 -2.781 1.00 86.56 919 ALA A CA 1
ATOM 7331 C C . ALA A 1 919 ? -0.225 27.632 -4.026 1.00 86.56 919 ALA A C 1
ATOM 7333 O O . ALA A 1 919 ? -0.970 27.325 -4.954 1.00 86.56 919 ALA A O 1
ATOM 7334 N N . LEU A 1 920 ? 0.529 28.736 -4.081 1.00 86.81 920 LEU A N 1
ATOM 7335 C CA . LEU A 1 920 ? 0.430 29.744 -5.141 1.00 86.81 920 LEU A CA 1
ATOM 7336 C C . LEU A 1 920 ? 0.623 29.158 -6.550 1.00 86.81 920 LEU A C 1
ATOM 7338 O O . LEU A 1 920 ? -0.145 29.482 -7.448 1.00 86.81 920 LEU A O 1
ATOM 7342 N N . TYR A 1 921 ? 1.597 28.262 -6.738 1.00 81.69 921 TYR A N 1
ATOM 7343 C CA . TYR A 1 921 ? 1.828 27.604 -8.030 1.00 81.69 921 TYR A CA 1
ATOM 7344 C C . TYR A 1 921 ? 0.638 26.749 -8.483 1.00 81.69 921 TYR A C 1
ATOM 7346 O O . TYR A 1 921 ? 0.276 26.787 -9.652 1.00 81.69 921 TYR A O 1
ATOM 7354 N N . GLN A 1 922 ? -0.011 26.035 -7.560 1.00 81.25 922 GLN A N 1
ATOM 7355 C CA . GLN A 1 922 ? -1.186 25.208 -7.844 1.00 81.25 922 GLN A CA 1
ATOM 7356 C C . GLN A 1 922 ? -2.367 26.081 -8.310 1.00 81.25 922 GLN A C 1
ATOM 7358 O O . GLN A 1 922 ? -2.963 25.819 -9.351 1.00 81.25 922 GLN A O 1
ATOM 7363 N N . ILE A 1 923 ? -2.618 27.198 -7.615 1.00 85.06 923 ILE A N 1
ATOM 7364 C CA . ILE A 1 923 ? -3.617 28.210 -8.003 1.00 85.06 923 ILE A CA 1
ATOM 7365 C C . ILE A 1 923 ? -3.293 28.863 -9.363 1.00 85.06 923 ILE A C 1
ATOM 7367 O O . ILE A 1 923 ? -4.204 29.272 -10.076 1.00 85.06 923 ILE A O 1
ATOM 7371 N N . ILE A 1 924 ? -2.013 28.951 -9.737 1.00 82.88 924 ILE A N 1
ATOM 7372 C CA . ILE A 1 924 ? -1.537 29.502 -11.018 1.00 82.88 924 ILE A CA 1
ATOM 7373 C C . ILE A 1 924 ? -1.671 28.506 -12.191 1.00 82.88 924 ILE A C 1
ATOM 7375 O O . ILE A 1 924 ? -1.704 28.940 -13.349 1.00 82.88 924 ILE A O 1
ATOM 7379 N N . GLU A 1 925 ? -1.752 27.196 -11.930 1.00 76.12 925 GLU A N 1
ATOM 7380 C CA . GLU A 1 925 ? -2.107 26.186 -12.942 1.00 76.12 925 GLU A CA 1
ATOM 7381 C C . GLU A 1 925 ? -3.632 26.055 -13.130 1.00 76.12 925 GLU A C 1
ATOM 7383 O O . GLU A 1 925 ? -4.081 25.710 -14.224 1.00 76.12 925 GLU A O 1
ATOM 7388 N N . TYR A 1 926 ? -4.444 26.383 -12.115 1.00 82.12 926 TYR A N 1
ATOM 7389 C CA . TYR A 1 926 ? -5.904 26.443 -12.258 1.00 82.12 926 TYR A CA 1
ATOM 7390 C C . TYR A 1 926 ? -6.313 27.477 -13.320 1.00 82.12 926 TYR A C 1
ATOM 7392 O O . TYR A 1 926 ? -5.726 28.552 -13.437 1.00 82.12 926 TYR A O 1
ATOM 7400 N N . GLY A 1 927 ? -7.353 27.162 -14.096 1.00 66.19 927 GLY A N 1
ATOM 7401 C CA . GLY A 1 927 ? -7.814 28.022 -15.191 1.00 66.19 927 GLY A CA 1
ATOM 7402 C C . GLY A 1 927 ? -7.089 27.818 -16.530 1.00 66.19 927 GLY A C 1
ATOM 7403 O O . GLY A 1 927 ? -7.439 28.482 -17.505 1.00 66.19 927 GLY A O 1
ATOM 7404 N N . ARG A 1 928 ? -6.095 26.921 -16.611 1.00 69.31 928 ARG A N 1
ATOM 7405 C CA . ARG A 1 928 ? -5.378 26.619 -17.862 1.00 69.31 928 ARG A CA 1
ATOM 7406 C C . ARG A 1 928 ? -6.101 25.577 -18.705 1.00 69.31 928 ARG A C 1
ATOM 7408 O O . ARG A 1 928 ? -6.625 24.595 -18.188 1.00 69.31 928 ARG A O 1
ATOM 7415 N N . ASP A 1 929 ? -6.060 25.779 -20.018 1.00 60.88 929 ASP A N 1
ATOM 7416 C CA . ASP A 1 929 ? -6.560 24.813 -20.992 1.00 60.88 929 ASP A CA 1
ATOM 7417 C C . ASP A 1 929 ? -5.670 23.556 -21.010 1.00 60.88 929 ASP A C 1
ATOM 7419 O O . ASP A 1 929 ? -4.460 23.627 -21.263 1.00 60.88 929 ASP A O 1
ATOM 7423 N N . THR A 1 930 ? -6.286 22.414 -20.708 1.00 57.09 930 THR A N 1
ATOM 7424 C CA . THR A 1 930 ? -5.647 21.091 -20.671 1.00 57.09 930 THR A CA 1
ATOM 7425 C C . THR A 1 930 ? -5.917 20.271 -21.936 1.00 57.09 930 THR A C 1
ATOM 7427 O O . THR A 1 930 ? -5.158 19.342 -22.216 1.00 57.09 930 THR A O 1
ATOM 7430 N N . ASP A 1 931 ? -6.902 20.651 -22.759 1.00 55.41 931 ASP A N 1
ATOM 7431 C CA . ASP A 1 931 ? -7.397 19.878 -23.908 1.00 55.41 931 ASP A CA 1
ATOM 7432 C C . ASP A 1 931 ? -6.576 20.146 -25.185 1.00 55.41 931 ASP A C 1
ATOM 7434 O O . ASP A 1 931 ? -7.071 20.472 -26.270 1.00 55.41 931 ASP A O 1
ATOM 7438 N N . ARG A 1 932 ? -5.256 19.949 -25.085 1.00 62.72 932 ARG A N 1
ATOM 7439 C CA . ARG A 1 932 ? -4.377 19.931 -26.260 1.00 62.72 932 ARG A CA 1
ATOM 7440 C C . ARG A 1 932 ? -4.679 18.691 -27.099 1.00 62.72 932 ARG A C 1
ATOM 7442 O O . ARG A 1 932 ? -4.497 17.567 -26.639 1.00 62.72 932 ARG A O 1
ATOM 7449 N N . MET A 1 933 ? -5.090 18.889 -28.354 1.00 69.19 933 MET A N 1
ATOM 7450 C CA . MET A 1 933 ? -5.383 17.788 -29.280 1.00 69.19 933 MET A CA 1
ATOM 7451 C C . MET A 1 933 ? -4.178 16.844 -29.406 1.00 69.19 933 MET A C 1
ATOM 7453 O O . MET A 1 933 ? -3.165 17.199 -30.009 1.00 69.19 933 MET A O 1
ATOM 7457 N N . ALA A 1 934 ? -4.313 15.635 -28.860 1.00 77.12 934 ALA A N 1
ATOM 7458 C CA . ALA A 1 934 ? -3.253 14.642 -28.887 1.00 77.12 934 ALA A CA 1
ATOM 7459 C C . ALA A 1 934 ? -2.985 14.146 -30.317 1.00 77.12 934 ALA A C 1
ATOM 7461 O O . ALA A 1 934 ? -3.893 13.657 -30.997 1.00 77.12 934 ALA A O 1
ATOM 7462 N N . ILE A 1 935 ? -1.733 14.249 -30.760 1.00 81.06 935 ILE A N 1
ATOM 7463 C CA . ILE A 1 935 ? -1.269 13.672 -32.025 1.00 81.06 935 ILE A CA 1
ATOM 7464 C C . ILE A 1 935 ? -0.872 12.221 -31.754 1.00 81.06 935 ILE A C 1
ATOM 7466 O O . ILE A 1 935 ? -0.059 11.957 -30.870 1.00 81.06 935 ILE A O 1
ATOM 7470 N N . LEU A 1 936 ? -1.482 11.296 -32.494 1.00 83.88 936 LEU A N 1
ATOM 7471 C CA . LEU A 1 936 ? -1.423 9.858 -32.245 1.00 83.88 936 LEU A CA 1
ATOM 7472 C C . LEU A 1 936 ? -1.386 9.070 -33.557 1.00 83.88 936 LEU A C 1
ATOM 7474 O O . LEU A 1 936 ? -2.184 9.342 -34.462 1.00 83.88 936 LEU A O 1
ATOM 7478 N N . ASP A 1 937 ? -0.544 8.042 -33.622 1.00 84.50 937 ASP A N 1
ATOM 7479 C CA . ASP A 1 937 ? -0.598 7.029 -34.677 1.00 84.50 937 ASP A CA 1
ATOM 7480 C C . ASP A 1 937 ? -1.923 6.231 -34.621 1.00 84.50 937 A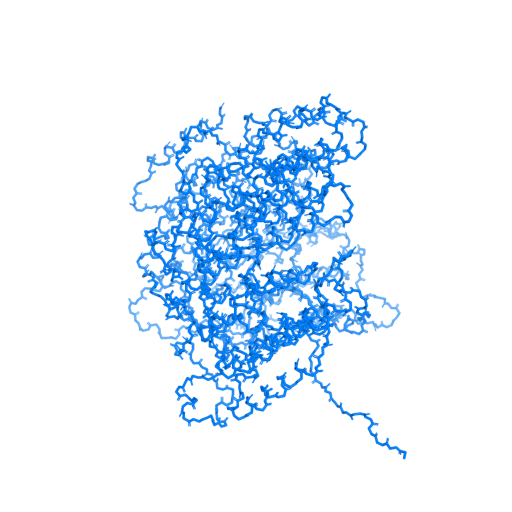SP A C 1
ATOM 7482 O O . ASP A 1 937 ? -2.259 5.553 -33.639 1.00 84.50 937 ASP A O 1
ATOM 7486 N N . LYS A 1 938 ? -2.694 6.311 -35.713 1.00 84.75 938 LYS A N 1
ATOM 7487 C CA . LYS A 1 938 ? -3.990 5.636 -35.861 1.00 84.75 938 LYS A CA 1
ATOM 7488 C C . LYS A 1 938 ? -3.863 4.124 -36.010 1.00 84.75 938 LYS A C 1
ATOM 7490 O O . LYS A 1 938 ? -4.764 3.421 -35.554 1.00 84.75 938 LYS A O 1
ATOM 7495 N N . ASP A 1 939 ? -2.779 3.626 -36.592 1.00 86.62 939 ASP A N 1
ATOM 7496 C CA . ASP A 1 939 ? -2.571 2.201 -36.849 1.00 86.62 939 ASP A CA 1
ATOM 7497 C C . ASP A 1 939 ? -2.132 1.492 -35.560 1.00 86.62 939 ASP A C 1
ATOM 7499 O O . ASP A 1 939 ? -2.615 0.399 -35.244 1.00 86.62 939 ASP A O 1
ATOM 7503 N N . ILE A 1 940 ? -1.315 2.159 -34.731 1.00 86.06 940 ILE A N 1
ATOM 7504 C CA . ILE A 1 940 ? -0.985 1.682 -33.376 1.00 86.06 940 ILE A CA 1
ATOM 7505 C C . ILE A 1 940 ? -2.252 1.569 -32.517 1.00 86.06 940 ILE A C 1
ATOM 7507 O O . ILE A 1 940 ? -2.450 0.539 -31.866 1.00 86.06 940 ILE A O 1
ATOM 7511 N N . ILE A 1 941 ? -3.144 2.566 -32.534 1.00 86.44 941 ILE A N 1
ATOM 7512 C CA . ILE A 1 941 ? -4.402 2.506 -31.767 1.00 86.44 941 ILE A CA 1
ATOM 7513 C C . ILE A 1 941 ? -5.381 1.498 -32.382 1.00 86.44 941 ILE A C 1
ATOM 7515 O O . ILE A 1 941 ? -6.007 0.729 -31.652 1.00 86.44 941 ILE A O 1
ATOM 7519 N N . GLY A 1 942 ? -5.482 1.444 -33.712 1.00 84.44 942 GLY A N 1
ATOM 7520 C CA . GLY A 1 942 ? -6.276 0.454 -34.443 1.00 84.44 942 GLY A CA 1
ATOM 7521 C C . GLY A 1 942 ? -5.887 -0.989 -34.115 1.00 84.44 942 GLY A C 1
ATOM 7522 O O . GLY A 1 942 ? -6.748 -1.864 -34.084 1.00 84.44 942 GLY A O 1
ATOM 7523 N N . SER A 1 943 ? -4.621 -1.241 -33.761 1.00 85.81 943 SER A N 1
ATOM 7524 C CA . SER A 1 943 ? -4.138 -2.577 -33.390 1.00 85.81 943 SER A CA 1
ATOM 7525 C C . SER A 1 943 ? -4.810 -3.195 -32.150 1.00 85.81 943 SER A C 1
ATOM 7527 O O . SER A 1 943 ? -4.771 -4.422 -32.005 1.00 85.81 943 SER A O 1
ATOM 7529 N N . ILE A 1 944 ? -5.436 -2.378 -31.286 1.00 86.94 944 ILE A N 1
ATOM 7530 C CA . ILE A 1 944 ? -6.227 -2.815 -30.118 1.00 86.94 944 ILE A CA 1
ATOM 7531 C C . ILE A 1 944 ? -7.738 -2.554 -30.267 1.00 86.94 944 ILE A C 1
ATOM 7533 O O . ILE A 1 944 ? -8.461 -2.574 -29.269 1.00 86.94 944 ILE A O 1
ATOM 7537 N N . ALA A 1 945 ? -8.222 -2.279 -31.482 1.00 84.75 945 ALA A N 1
ATOM 7538 C CA . ALA A 1 945 ? -9.646 -2.071 -31.720 1.00 84.75 945 ALA A CA 1
ATOM 7539 C C . ALA A 1 945 ? -10.468 -3.333 -31.366 1.00 84.75 945 ALA A C 1
ATOM 7541 O O . ALA A 1 945 ? -10.032 -4.453 -31.654 1.00 84.75 945 ALA A O 1
ATOM 7542 N N . PRO A 1 946 ? -11.657 -3.181 -30.754 1.00 85.62 946 PRO A N 1
ATOM 7543 C CA . PRO A 1 946 ? -12.578 -4.292 -30.532 1.00 85.62 946 PRO A CA 1
ATOM 7544 C C . PRO A 1 946 ? -13.114 -4.848 -31.862 1.00 85.62 946 PRO A C 1
ATOM 7546 O O . PRO A 1 946 ? -13.235 -4.125 -32.847 1.00 85.62 946 PRO A O 1
ATOM 7549 N N . ALA A 1 947 ? -13.498 -6.129 -31.874 1.00 78.12 947 ALA A N 1
ATOM 7550 C CA . ALA A 1 947 ? -14.129 -6.765 -33.039 1.00 78.12 947 ALA A CA 1
ATOM 7551 C C . ALA A 1 947 ? -15.576 -6.283 -33.297 1.00 78.12 947 ALA A C 1
ATOM 7553 O O . ALA A 1 947 ? -16.124 -6.497 -34.375 1.00 78.12 947 ALA A O 1
ATOM 7554 N N . GLU A 1 948 ? -16.195 -5.639 -32.306 1.00 81.25 948 GLU A N 1
ATOM 7555 C CA . GLU A 1 948 ? -17.493 -4.968 -32.410 1.00 81.25 948 GLU A CA 1
ATOM 7556 C C . GLU A 1 948 ? -17.279 -3.475 -32.694 1.00 81.25 948 GLU A C 1
ATOM 7558 O O . GLU A 1 948 ? -16.418 -2.858 -32.063 1.00 81.25 948 GLU A O 1
ATOM 7563 N N . SER A 1 949 ? -18.096 -2.859 -33.558 1.00 79.25 949 SER A N 1
ATOM 7564 C CA . SER A 1 949 ? -18.095 -1.393 -33.691 1.00 79.25 949 SER A CA 1
ATOM 7565 C C . SER A 1 949 ? -18.433 -0.731 -32.349 1.00 79.25 949 SER A C 1
ATOM 7567 O O . SER A 1 949 ? -19.326 -1.158 -31.612 1.00 79.25 949 SER A O 1
ATOM 7569 N N . VAL A 1 950 ? -17.697 0.335 -32.037 1.00 82.06 950 VAL A N 1
ATOM 7570 C CA . VAL A 1 950 ? -17.892 1.184 -30.852 1.00 82.06 950 VAL A CA 1
ATOM 7571 C C . VAL A 1 950 ? -18.061 2.656 -31.230 1.00 82.06 950 VAL A C 1
ATOM 7573 O O . VAL A 1 950 ? -17.945 3.539 -30.379 1.00 82.06 950 VAL A O 1
ATOM 7576 N N . ASP A 1 951 ? -18.357 2.935 -32.499 1.00 79.00 951 ASP A N 1
ATOM 7577 C CA . ASP A 1 951 ? -18.398 4.290 -33.052 1.00 79.00 951 ASP A CA 1
ATOM 7578 C C . ASP A 1 951 ? -19.455 5.160 -32.356 1.00 79.00 951 ASP A C 1
ATOM 7580 O O . ASP A 1 951 ? -19.166 6.298 -31.988 1.00 79.00 951 ASP A O 1
ATOM 7584 N N . ASP A 1 952 ? -20.623 4.596 -32.029 1.00 75.44 952 ASP A N 1
ATOM 7585 C CA . ASP A 1 952 ? -21.656 5.261 -31.222 1.00 75.44 952 ASP A CA 1
ATOM 7586 C C . ASP A 1 952 ? -21.189 5.596 -29.795 1.00 75.44 952 ASP A C 1
ATOM 7588 O O . ASP A 1 952 ? -21.544 6.645 -29.250 1.00 75.44 952 ASP A O 1
ATOM 7592 N N . LEU A 1 953 ? -20.364 4.742 -29.176 1.00 75.94 953 LEU A N 1
ATOM 7593 C CA . LEU A 1 953 ? -19.800 4.998 -27.844 1.00 75.94 953 LEU A CA 1
ATOM 7594 C C . LEU A 1 953 ? -18.751 6.114 -27.900 1.00 75.94 953 LEU A C 1
ATOM 7596 O O . LEU A 1 953 ? -18.748 6.994 -27.036 1.00 75.94 953 LEU A O 1
ATOM 7600 N N . ILE A 1 954 ? -17.911 6.123 -28.940 1.00 79.94 954 ILE A N 1
ATOM 7601 C CA . ILE A 1 954 ? -16.945 7.197 -29.206 1.00 79.94 954 ILE A CA 1
ATOM 7602 C C . ILE A 1 954 ? -17.692 8.512 -29.477 1.00 79.94 954 ILE A C 1
ATOM 7604 O O . ILE A 1 954 ? -17.346 9.542 -28.895 1.00 79.94 954 ILE A O 1
ATOM 7608 N N . ALA A 1 955 ? -18.753 8.498 -30.292 1.00 75.81 955 ALA A N 1
ATOM 7609 C CA . ALA A 1 955 ? -19.559 9.682 -30.586 1.00 75.81 955 ALA A CA 1
ATOM 7610 C C . ALA A 1 955 ? -20.293 10.201 -29.337 1.00 75.81 955 ALA A C 1
ATOM 7612 O O . ALA A 1 955 ? -20.344 11.413 -29.112 1.00 75.81 955 ALA A O 1
ATOM 7613 N N . LYS A 1 956 ? -20.821 9.304 -28.490 1.00 74.56 956 LYS A N 1
ATOM 7614 C CA . LYS A 1 956 ? -21.452 9.665 -27.212 1.00 74.56 956 LYS A CA 1
ATOM 7615 C C . LYS A 1 956 ? -20.439 10.285 -26.245 1.00 74.56 956 LYS A C 1
ATOM 7617 O O . LYS A 1 956 ? -20.739 11.338 -25.685 1.00 74.56 956 LYS A O 1
ATOM 7622 N N . LYS A 1 957 ? -19.229 9.722 -26.109 1.00 71.12 957 LYS A N 1
ATOM 7623 C CA . LYS A 1 957 ? -18.152 10.328 -25.303 1.00 71.12 957 LYS A CA 1
ATOM 7624 C C . LYS A 1 957 ? -17.703 11.689 -25.837 1.00 71.12 957 LYS A C 1
ATOM 7626 O O . LYS A 1 957 ? -17.649 12.638 -25.063 1.00 71.12 957 LYS A O 1
ATOM 7631 N N . LYS A 1 958 ? -17.479 11.834 -27.150 1.00 73.75 958 LYS A N 1
ATOM 7632 C CA . LYS A 1 958 ? -17.112 13.126 -27.769 1.00 73.75 958 LYS A CA 1
ATOM 7633 C C . LYS A 1 958 ? -18.195 14.202 -27.606 1.00 73.75 958 LYS A C 1
ATOM 7635 O O . LYS A 1 958 ? -17.872 15.384 -27.567 1.00 73.75 958 LYS A O 1
ATOM 7640 N N . LYS A 1 959 ? -19.473 13.819 -27.490 1.00 66.75 959 LYS A N 1
ATOM 7641 C CA . LYS A 1 959 ? -20.572 14.737 -27.128 1.00 66.75 959 LYS A CA 1
ATOM 7642 C C . LYS A 1 959 ? -20.612 15.062 -25.629 1.00 66.75 959 LYS A C 1
ATOM 7644 O O . LYS A 1 959 ? -21.032 16.160 -25.283 1.00 66.75 959 LYS A O 1
ATOM 7649 N N . ALA A 1 960 ? -20.189 14.141 -24.761 1.00 61.59 960 ALA A N 1
ATOM 7650 C CA . ALA A 1 960 ? -20.127 14.353 -23.315 1.00 61.59 960 ALA A CA 1
ATOM 7651 C C . ALA A 1 960 ? -18.950 15.258 -22.908 1.00 61.59 960 ALA A C 1
ATOM 7653 O O . ALA A 1 960 ? -19.181 16.242 -22.215 1.00 61.59 960 ALA A O 1
ATOM 7654 N N . SER A 1 961 ? -17.726 15.017 -23.401 1.00 58.78 961 SER A N 1
ATOM 7655 C CA . SER A 1 961 ? -16.579 15.896 -23.087 1.00 58.78 961 SER A CA 1
ATOM 7656 C C . SER A 1 961 ? -16.829 17.330 -23.580 1.00 58.78 961 SER A C 1
ATOM 7658 O O . SER A 1 961 ? -16.658 18.281 -22.828 1.00 58.78 961 SER A O 1
ATOM 7660 N N . LYS A 1 962 ? -17.424 17.495 -24.773 1.00 56.03 962 LYS A N 1
ATOM 7661 C CA . LYS A 1 962 ? -17.876 18.804 -25.282 1.00 56.03 962 LYS A CA 1
ATOM 7662 C C . LYS A 1 962 ? -18.998 19.479 -24.480 1.00 56.03 962 LYS A C 1
ATOM 7664 O O . LYS A 1 962 ? -19.283 20.637 -24.756 1.00 56.03 962 LYS A O 1
ATOM 7669 N N . ARG A 1 963 ? -19.650 18.793 -23.536 1.00 48.25 963 ARG A N 1
ATOM 7670 C CA . ARG A 1 963 ? -20.572 19.395 -22.552 1.00 48.25 963 ARG A CA 1
ATOM 7671 C C . ARG A 1 963 ? -19.916 19.645 -21.193 1.00 48.25 963 ARG A C 1
ATOM 7673 O O . ARG A 1 963 ? -20.439 20.436 -20.432 1.00 48.25 963 ARG A O 1
ATOM 7680 N N . SER A 1 964 ? -18.792 18.989 -20.911 1.00 42.56 964 SER A N 1
ATOM 7681 C CA . SER A 1 964 ? -17.969 19.188 -19.711 1.00 42.56 964 SER A CA 1
ATOM 7682 C C . SER A 1 964 ? -17.088 20.445 -19.785 1.00 42.56 964 SER A C 1
ATOM 7684 O O . SER A 1 964 ? -16.473 20.804 -18.787 1.00 42.56 964 SER A O 1
ATOM 7686 N N . ALA A 1 965 ? -16.990 21.070 -20.963 1.00 37.81 965 ALA A N 1
ATOM 7687 C CA . ALA A 1 965 ? -16.138 22.227 -21.253 1.00 37.81 965 ALA A CA 1
ATOM 7688 C C . ALA A 1 965 ? -16.917 23.559 -21.391 1.00 37.81 965 ALA A C 1
ATOM 7690 O O . ALA A 1 965 ? -16.363 24.537 -21.893 1.00 37.81 965 ALA A O 1
ATOM 7691 N N . PHE A 1 966 ? -18.194 23.587 -20.987 1.00 30.27 966 PHE A N 1
ATOM 7692 C CA . PHE A 1 966 ? -19.083 24.759 -20.972 1.00 30.27 966 PHE A CA 1
ATOM 7693 C C . PHE A 1 966 ? -19.884 24.807 -19.663 1.00 30.27 966 PHE A C 1
ATOM 7695 O O . PHE A 1 966 ? -20.189 25.938 -19.226 1.00 30.27 966 PHE A O 1
#

Radius of gyration: 31.47 Å; chains: 1; bounding box: 82×82×86 Å

Secondary structure (DSSP, 8-state):
----------------S-------S---S--SPP-TT--S---TTT-S-SS--SS-TTTTSSSPPP-HHHHHHHHHHHHHHHHHHHHHT-IIIIIHHHHHHHHHHHHTT----HHHHHHHHHHHHHHHH-TT--HHHHHHHHHHHHHHHS-TTTS-BTTTB---SHHHHHHHHHHH-HHHHGGGTT-S----HHHHHHHHHHHTTSS-GGGHHHHHHHHGGG--STTTHHHHHHHHHHHHH---S---TT-GGGSHHHHHHHHHHHHHHSTT-HHHHHHHHHHHHHHHHHTTT-TTSPPBTTBTS-HHHHHHHHHHHHHHTT---TT-S-SS-HHHHHTTGGGGGG---TTTS--HHHHHHHHHHHTTPPP--S--TT-HHHHHHHHHHHHHHHHHTTS-HHHHHHHHHHHHHHHHH---GGGHHHHHHHHHHHHHH-HHHHHHHHHHHHHHHHHHHHHTS-TT-S---SSS--GGGHHHHHHHHHHHHHSTT--GGGGGGHHHHHHHHHHHHHH--STHHHHHHHHHHHHHHHHH--EE----SS-HHHHTT---GGGTTPPPPTTS----EE---HHHHHHHHHHHHHHHHHHHHHHHHHHSTT-SS--SSSTTHHHHHHHHHHHHHHHHHHHHGGG--TTGGG--S---S---------------SS-GGGS-----TTS--------------TT-HHHHHHHHHHHHHHHHHHHHHHHHHHH-TT-HHHHHHHHHHHHHHHH-SSS-TTTTHHHHHHHHHHHHTSTT--TT------HHHHHHHHHHHHHHHHHHH---BPPPHHHHHHHHHHHHHTT-SSHHHHHHHHHHHHHHTTTBTTHHHHHHHHHHHHHHHHHHTT-HHHHHHHHHHHHSSHHHHHHHS-TTTHHHHHHHHHHHHTSS-HHHHHHHHHHHHHHHHTT----------HHHHHTT--SS--HHHHHHHHHHHHHHT-

Organism: NCBI:txid454286

Foldseek 3Di:
DDDDDDDDDDDDDDDADLAPAPPAPPAFLDDDDPPPDPPDPDDQQQPQWQDDDLFPLQVPAPDHFDDPVVLVVQVLVLLQQLLLCVLLLNLPPGNLVSLVQVVLSVLLVDGGGLLVLQLLLLVLVQQLLFPQRAQLSSLSSLVSNCVSLVDCGRPPQQPSAADDCVSLCVLLVCLQDPVNPPVPPPDPRRHQLLSSLVSLQSNLSRHALVCQVVLCVVLVVQCDPVQNLSLLQSLLSCLRRHRLADHDPVCPCSQCVNCVVVLVVSLVPLAQDLSSLVSSLSSVVSNQSNCPVVPSQDQDVQGSDDPVSVVVNVVSLVQLLQPDDPPDNHSHDPVSNVSNPSSVSSDHPCSNPPRSNNVSVVVVCVVPDDDQPDDDPSGPVVVVLLCLLVPLLLVLLADDPVVNVVVLVVLLVCLLPDQDLVCLSSSLSNLLSSLLNPVQVSCVSLLVSLLVQLCCLCPPLVAQQDEDPDDDRDPSNSSNLSSLSSLLSSQAQSADSVVVCLCSLLVSLVVCVVRHFYPSLLSSLSSLLRNLLRQQPKFFSDSHLDAPVCVVVPPDPVCVVDFDSSVDHDTDIHDHDPSSLVSLLVSLCVLLVVLLVQLCLLLDPPNPDDPPPPPCPSLRSLLSSLSSLLSSLQSNQLLFDLVLLQDDDDDDLDDDAFFFDDDDDDDPDDDPVLRPDGHDLSDDDDADAIDLNRDDDPPDPSNVSVSVSLLSVLVSLLSSLVSCVVPPVPPLSSLLSSLSSLLSSLQRHSHNVVVVVLVSLVSSLVVSQVVVPDRPHDSRDGNSSSNSVSRSSSVSSSVSSQFAHEHDPSLLSSLQSLLVQLQRLDDSSNVSSLVSNLSNPRRYGPSLVSSLVVLLVQLVVCLVVVPPSRVVSSLCNCQVGVNLRRLQLRPVRLVSVLVSLVSQCPRPDVVSVVSSVSRVVSNVNRPDDSRRPTDGDPVSSVSSHNPDDCVVVSVVSSVVNVVSND

Sequence (966 aa):
MDHSNQRLPVLLTAATAPHTHELSRATSPGGGPPESNMNGLEDPTKKARSRPRTYPYFKYLPYKVEDEAQRQQNLDEILKYLYTAVQSGDFNPGAVHWTRELRAWLSLKFDPTREQRAKLVKLYYELTLAPGVEAAVSERFASMFMVLTKRKHYLRPVKDVMLDWKPLYREIKVFVLPSESELVHSTSSKRNIKTLTKLCAFAQLYFDPLEIPAMLEEFLPHFTTSFTEGAFVVVGLMNLFLPTSPGPEDRTDLYPQHYLPTYFHLWSTVNRSRTFDVNFLDLLSRLARDWLPANYVSFSEFGILTSEQTSLIFTAILRLLEIPVGQATSSYSAVVDLSAGLGIMLDRDSRGHPVAHHIARVFTLLENLPDAARVRSGSPEENVLNTLPATFTPLLASLSPELYDVALHKIVDFVAEHVIHQARDAVAFICNALCKVNPEKALKRFIPLLIRSIRTEIDENGAASTRTTGSDVLPRDRGLVWNVSMLSMCVVHVGSEVLKYKQELIGIALYMQKKCKGIPTIHISNFIHHLLLNLTVTCTVDHALYEPSIIDRGIQVEQWGQRQDPKELTIKWHVPQRGEIEFAVELFTSQSENALEQLTNLTSENSRIKRDGSGKDWSDEVTRNIILLRLIISGISALFNNRIASSNKSADSDVDMADADDSGELLQQSDPDSVLDTSDEATIRRTFTYPTGYSLTDDDPLCIKLHDIRERIGQVLHNVHRFLVEKQEDDVSCFSPLYTAYRSWFVDVGIERSAHVLDRVTKLLSADAYPYKMSGVRKDYPRPLLVRRANVYHWQRLRHNAAPRPRSKLDETLLLDLAESSVSLYTDIRRNAQAAGESALKAVWGSRLLIIPPLIQALQTAIKQNDHPRIKGALYSLLYSSLAKTLGRHWKYTPSLIRLFIEASAVDKPSVQKVCNSALYQIIEYGRDTDRMAILDKDIIGSIAPAESVDDLIAKKKKASKRSAF

InterPro domains:
  IPR016024 Armadillo-type fold [SSF48371] (392-938)
  IPR032372 Proteasome activator Blm10, N-terminal [PF16547] (20-94)
  IPR032430 Proteasome activator Blm10, middle HEAT repeats region [PF16507] (356-640)
  IPR035309 Proteasome activator complex subunit 4 [PTHR32170] (359-924)